Protein AF-Q5B7G7-F1 (afdb_monomer)

Foldseek 3Di:
DDDPPPDDDDPDDDPDDDDDQDQLLVCLLVLPQVSNVVPVVPDDQLNLQSSLLNNLLNVNVSNNVVSLPDPRHDQQDDDVQHGSLLSNLLVLAQVSNLVSLVSPHQQQRWRQDDPDPDDGGGDTSLLNNLVVLQDPPLPPPVSLVSSLSNNVSSVVSPHDQCDADPQQDGSLLVCQQRNLVCNLVSVVVPHDQCRATPQGDGSLLRHLCQPPCLPSVCSSVVSPHDQCRAGPNWRDGSLLSCLLAVSCQPVPSVVVPDPDQQDAIPQRDGSLLNNLNDLQSLRVNLNSLVVPDDQCRQTNQRDGSLLNHQYELVSLLSNCVSSVVSPHDQCRQTPQQDGSLLSCLDQDRPYDNLSNNVSSVVVPRDQQGATPQQDGSLLSQAFQLGHDLVVNVSSVVVPHDQCRATPQRDGSLLRLLLRVQRYPACSSLVSNLVCLVVVNAQCRQGPQGDGSLLSNLLADHLQQQFQWLFQRGGSVVVNCVSPNLVQQCRATPFQDGSLLSNLLYDLQVNLVSVVSPRDQQGATNQRDGSLLLNLLSLNLQNLLSVLVVCVVVVNLCLLCGQGPQQDGSLLSNLLQQRPSSNVSSVVSPRDLQGATNLRDGSLLSNLNNLVSVQLAVPDDLVVVRPSPQSCARSDPPDSHHHDHRQSDPDPPDVDDPQDDQDLSLLGDNLSVSVVSLVSPRDQDQDDPRDDGSLVSCLVSVPLSSLQSNVVCCVVVSDPDPDDDDPSSCVSNVVLVCLLVVLLCCCVPVLEDALSVVSVCVSVVCLPSSLVSCVVCLVSQDPRNLQNLLLNLLVCLQNQVQVSNLRSVVSDDDPQSQQWDAHSVGFIAHRSLLSNLLHQHARQSNNCSSCVVVNHDQQDWDAPRHDNPPDNPRQDPLSVVLDHDGGDGSLLSLLLVQGNNSLVNNLVSLVSPHDQCRAGPQGDGSLLNLQASDSSRGSCSLSSNVSSLVSPHDQARAGNLRDTSLLRNLLDLSSNVSNVVSPDAADQQDRSSLVSVLSSLPLSSNVVNVVSVHDQFDKDDAPVRPDSADLLGDPPPPAHPFIDHSLLVLFALSQQEPSRLVSSLVVNLSSVVSPNDQQDDGGQFAGSLLQSLLENTQCVNVLPDPPRDQCDAGNQRDGSLLSQLLYLAFNNGHQFYDRRRDPGDDDTDGGAHDAPGARSNLVVVVVPHDQCGATNQRQGVLLNNLQDADPDDPDDDDDDPVPRRSLVNSLVSLQVSCVVPVVQQQGATNVGDGSLNNNVVRVPPSSVVRRDDNPPPVPPDDD

InterPro domains:
  IPR002110 Ankyrin repeat [PF00023] (167-196)
  IPR002110 Ankyrin repeat [PF12796] (26-110)
  IPR002110 Ankyrin repeat [PF12796] (213-299)
  IPR002110 Ankyrin repeat [PF12796] (500-596)
  IPR002110 Ankyrin repeat [PF12796] (877-956)
  IPR002110 Ankyrin repeat [PR01415] (566-581)
  IPR002110 Ankyrin repeat [PR01415] (904-918)
  IPR002110 Ankyrin repeat [PS50088] (80-112)
  IPR002110 Ankyrin repeat [PS50088] (267-300)
  IPR002110 Ankyrin repeat [PS50088] (301-335)
  IPR002110 Ankyrin repeat [PS50088] (565-597)
  IPR002110 Ankyrin repeat [PS50088] (885-920)
  IPR002110 Ankyrin repeat [PS50088] (921-959)
  IPR002110 Ankyrin repeat [SM00248] (47-77)
  IPR002110 Ankyrin repeat [SM00248] (80-109)
  IPR002110 Ankyrin repeat [SM00248] (167-195)
  IPR002110 Ankyrin repeat [SM00248] (199-229)
  IPR002110 Ankyrin repeat [SM00248] (234-263)
  IPR002110 Ankyrin repeat [SM00248] (267-297)
  IPR002110 Ankyrin repeat [SM00248] (301-332)

Secondary structure (DSSP, 8-state):
------S--PPPPP-PPPP---HHHHHHHHT-HHHHHHHHTT--HHHHHHHHHHHHHHT-HHHHHHHHHSTT--TT-EETTEEHHHHHTTTT-HHHHHHHHHTT--TTPPB---SSTT--S-B-HHHHHHHGGGSS-TT-HHHHHHHHHHHHHHHHTT--TT---TTS--HHHHHHHH-HHHHHHHHHTT--TT---TT---GGGG---TTT-HHHHHHHHHTT--S-PPPTTT---HHHHHHHTT---SGGGTTTT-S----B-TT--BHHHHHTTSTT-HHHHHHHHHTT--TT---TTS--GGGG----HHHHHHHHHHHHHTT--TT---TT---HHHHH--SS-SS-HHHHHHHHHHTT--TT---TT---TTGGGEETTEE-HHHHHHHHHTT--TT---TT---HHHHHHTTGGG-SSTHHHHHHHHHHHTT--TT---TTS--HHHHHHT---HHHHSBPTTTSSBHHHHHHHTTGGGGTT---TTS--HHHHHHHH-HHHHHHHHHTT--TT---TT---HHHHHHHTT-HHHHHHHHHHHHHTT-GGGGG---TTS--HHHHHHHHT-HHHHHHHHHTT--TT-B-TT--BHHHHGGGHHHHHHHHHS--GGGGGGT-GGGBTTBTT-S----------S------TTS--SGGGG--SHHHHHHHHHTT----S--SSS--HHHHHHHTT-HHHHHHHHHHHHTTSS---S---HHHHHHHHHHHTHHHHHHHHHHHH----HHHHHHHHTTT-HHHHHHHHHHTGGG--HHHHHHHHHHHHHHHHHT-HHHHHHHHTT--STTGGG--B-TTSSBBPPHHHHHHT-SS--HHHHHIIIIIT---TT----TT-B-SS--TT--HHHHHTSPPTT--HHHHHTT--STTHHHHHHHHHHTT--TT---TT---HHHHHT--STT--TTHHHHHHHHHHTT--TTPPPTTS--HHHHGGG-HHHHHHHHHTT----SS--HHHHHHHHTT-HHHHHHHHHTT--TT-----TTSTT---TT----TT-TT----HHHHHHSGGG-BTTTHHHHHHHHHHHHHTT--TT-EEETTEEHHHHHHHTT---HHHHT-TT--TT---TT---HHHHHHT--SBSS--SEE--SS--TTPPPEEPPPPTTPPBHHHHHHHTT--TT---TT---HHHHHT-------TTS----GGG-HHHHHHHHHHHHHHHH-GGGGT---TTS--HHHHHHHTT-HHHHTTSPPTTSSTT----

Sequence (1262 aa):
MFSFLDMFGGPPLEPSNPEPKSALQVSCEFGDLDAVRAAASTADKDDLNAALCRACRKGHIAIILELLEIPGVDVNATFQGDTALFLATLNGEPDVIQLLLEKGADPAIKSRNNPVADCQPDSTPLFALMKQARKPDEDDTDHIERLKCCACLLLEAGCDINAANQQGWTVLHFCSRDSLRLAGFLVDQGADPNAQAHDGSTPMHLFWGLPKQPDTLNALIGHGARLDIVRPSDGMTPLHLYAKHNMLGDLSLLRPYVSDWGLTDSNGNTLLHAAVQSLRAKETTQELLNLGLDPNHRNNDGCTPLHLLDMPADCLRDVLDVLCAAGADLEAKDYKGRTPLARVMSPQPRYNYAEVLATYIAQGANLNTQDYNGNGVLHYTVRPYTFSFDHFQTLLSLGADPGLANYKGDTILHHLAANLATFSDGKAVLAILDLLNRGMSPTLRNHKGRTPLHLLCGQVSQHYFMPSTVSQSSAIDVLLDAGLELGINSVDNDGAAPIHFAATVSEALVANLISRGAVPTSTTKEGLNLLHIASIARQGNTVGLLLEHYTWTGQIALVNARCKIGRAPLHDACRSGRLETVAMLLQAGADVNAEDAKQKRVLDACAEFTAEEKLWELTEDSMNLFHTLQTGGVLRELETRPHQPSTSKTRKRRVGLNEVRSEHDTVSIGPIVRLLAAHGAKLDPERRFSNNIMSAAVWSESAEMAVELERLAEQGVWDLHHRKSIEFKYLTMKWKEVPALLDEELRSSGYILHYDLVKLILRGLHEEVAQALERNRDHVRDTDQKELSELLVLLARHGYHDLFARIGSLMSEQGWINGGERTLGGRLIPYLFAAAQRELPNLDVIKVIVEKFHADVNLLFTNGLQMEPEVHFSSKVDADRQFKPADTILHYLAQGGHWWHQGAIKYLLEHGADPNARNKQGKTPLCLAVTLGDLGGYGQLEIARILLEGGADPNIPAYCGWRPLSMAAHDTQLVKLLLEHGARPSPNHPMELFSALDFLNPAVLDAFLDTGIDVNATVLSNTQPHWHTHRLQKLSHRPNYVLHPLHYMAMDVWNDIHARSKAIVMIQHLLRRGADPFLICDRQSPIVHLVFSSGGIIQPFLDMETLDLERRDGLGRTLLLAAASCDTGTNSYAYSPALFQRTGKRINPAPYLEGDPTRAMTLYEKGADLTATDACGNNVLHLLVQHEDQPNTRGRAVNPSKNYWVIEHQRTIRLFLEKEPQLATQRNNTGYTPWDIANNKLHAWALDVLPASEAVETGSQS

Solvent-accessible surface area (backbone atoms only — not comparable to full-atom values): 69736 Å² total; per-residue (Å²): 141,88,84,91,81,89,84,76,89,69,79,87,78,74,82,77,78,77,75,86,78,49,74,42,40,51,23,34,61,74,64,41,58,68,56,30,61,66,39,60,81,75,54,52,61,67,56,49,34,43,19,44,30,39,14,28,41,69,63,39,57,75,51,43,54,58,51,66,70,42,92,75,51,52,62,67,42,61,46,86,40,30,29,23,61,40,34,23,27,70,64,59,50,48,70,56,50,50,52,41,47,77,70,66,37,63,51,74,63,53,20,58,46,66,100,58,99,84,64,82,56,39,47,40,28,68,48,46,38,61,57,62,57,68,58,89,69,90,76,55,60,68,59,54,52,40,52,51,52,40,45,51,57,40,44,77,66,64,29,66,65,67,54,52,32,87,61,32,46,29,50,52,38,51,21,28,58,66,30,55,81,53,34,37,55,43,43,76,73,66,33,63,47,66,51,54,22,74,65,34,46,30,24,52,60,43,48,77,44,58,86,83,43,63,66,43,51,50,42,40,42,75,71,64,34,63,62,78,58,54,14,82,79,60,26,43,26,29,54,35,54,30,21,35,69,54,40,48,44,72,53,79,84,48,56,89,79,54,90,71,79,82,52,54,26,69,56,40,40,35,37,62,43,28,15,44,60,26,83,70,23,47,58,37,46,49,50,47,44,74,74,65,55,68,54,65,50,59,22,76,61,33,38,31,36,69,51,51,60,78,62,48,42,74,52,40,46,56,41,49,52,52,42,46,75,71,64,32,62,62,74,49,49,24,75,65,30,36,26,32,70,54,52,63,57,50,99,71,67,93,46,66,59,70,53,38,51,49,51,44,47,74,74,66,42,72,64,78,48,53,26,75,61,30,45,38,50,67,44,56,37,57,51,86,64,44,71,46,57,70,58,46,52,49,40,50,75,73,64,43,65,66,80,57,48,20,77,62,35,46,25,45,59,35,53,50,30,61,39,50,60,49,44,94,57,58,54,62,59,51,50,50,51,53,43,38,75,73,66,49,67,47,62,49,55,23,74,61,36,41,29,31,50,35,40,37,27,30,50,77,37,74,67,41,66,36,51,26,69,56,68,64,40,23,45,51,52,54,48,32,74,66,44,35,54,80,32,42,76,47,50,24,73,58,36,47,28,23,57,46,32,11,32,37,68,37,45,58,54,33,52,52,40,45,78,72,69,35,67,77,85,49,48,30,71,60,40,43,39,50,54,31,25,6,24,52,36,66,29,41,41,32,40,52,52,48,52,51,51,23,53,76,71,71,48,47,71,60,50,58,42,55,23,76,65,32,43,30,28,59,29,36,14,36,21,53,18,40,50,67,44,40,52,53,42,48,76,67,66,31,63,55,70,44,51,25,72,80,67,45,36,29,74,56,27,43,34,45,24,67,66,49,52,54,34,63,67,76,66,58,79,75,58,68,74,72,76,67,53,59,54,23,26,65,47,87,86,52,79,42,46,56,69,84,81,80,84,73,83,63,81,80,65,89,74,70,101,68,68,88,85,50,83,73,60,69,52,42,49,35,68,41,55,51,53,41,45,76,69,66,34,83,81,74,70,87,52,100,85,47,78,33,64,67,54,39,17,47,77,43,66,32,38,56,51,44,40,42,56,50,49,42,35,76,71,64,77,46,88,79,84,87,69,80,48,72,65,48,49,52,46,32,49,73,54,69,52,44,35,58,52,46,44,48,47,57,67,70,68,71,65,61,60,40,62,62,53,50,53,40,40,65,70,69,33,50,63,47,54,50,52,30,51,63,74,43,52,93,71,64,46,77,74,30,53,28,28,50,50,51,44,42,34,51,29,29,32,69,48,39,34,71,57,38,58,54,57,57,69,70,63,82,66,88,68,49,66,66,34,45,60,44,84,88,64,59,43,41,52,32,34,67,55,35,22,66,70,33,83,55,72,34,59,64,30,50,45,47,44,42,73,76,64,61,40,71,64,72,46,61,39,61,84,80,52,53,69,72,81,68,72,89,81,60,50,73,59,57,62,70,60,49,86,49,55,39,28,35,56,55,39,56,41,29,25,21,79,42,63,53,32,52,60,45,50,52,52,40,44,79,69,70,34,65,43,67,51,56,25,76,61,32,39,29,24,53,38,41,19,35,30,85,54,95,58,52,25,87,48,25,65,60,43,39,47,52,39,45,79,60,65,30,66,49,68,63,45,22,73,78,66,52,28,31,60,29,43,15,27,78,39,62,66,50,38,49,55,40,46,77,69,69,34,68,82,51,93,80,53,57,56,40,58,55,33,10,58,74,49,62,31,62,71,37,42,50,57,51,44,72,74,67,53,64,66,72,62,63,75,55,43,94,84,52,94,62,81,63,49,100,83,42,76,83,75,86,84,56,90,82,43,45,57,40,64,68,46,63,54,22,32,31,88,38,17,25,91,61,35,30,71,52,35,46,53,48,49,47,51,42,47,76,69,66,36,67,61,71,48,67,30,42,93,58,36,26,38,52,48,52,30,44,28,38,42,21,58,52,68,66,58,74,72,40,91,83,60,69,51,78,52,61,34,63,60,40,31,30,42,46,52,23,14,26,56,29,94,40,33,66,78,29,33,34,28,55,72,65,64,46,75,68,85,90,67,85,72,46,73,35,72,54,45,83,91,43,52,39,42,30,54,57,38,43,78,74,68,42,74,73,85,53,46,31,72,58,41,40,36,53,58,43,36,58,48,63,70,75,85,77,81,73,86,72,91,64,91,70,69,77,93,72,51,42,55,60,57,38,52,50,51,47,52,51,54,49,42,76,75,44,59,65,62,58,75,44,53,24,76,87,67,47,28,30,46,55,51,19,58,76,69,66,40,65,75,53,56,79,73,46,70,58,88,81,68,68,84,75,81,80,83,135

pLDDT: mean 80.54, std 14.93, range [24.61, 96.94]

Radius of gyration: 42.25 Å; Cα contacts (8 Å, |Δi|>4): 2109; chains: 1; bounding box: 103×93×132 Å

Structure (mmCIF, N/CA/C/O backbone):
data_AF-Q5B7G7-F1
#
_entry.id   AF-Q5B7G7-F1
#
loop_
_atom_site.group_PDB
_atom_site.id
_atom_site.type_symbol
_atom_site.label_atom_id
_atom_site.label_alt_id
_atom_site.label_comp_id
_atom_site.label_asym_id
_atom_site.label_entity_id
_atom_site.label_seq_id
_atom_site.pdbx_PDB_ins_code
_atom_site.Cartn_x
_atom_site.Cartn_y
_atom_site.Cartn_z
_atom_site.occupancy
_atom_site.B_iso_or_equiv
_atom_site.auth_seq_id
_atom_site.auth_comp_id
_atom_site.auth_asym_id
_atom_site.auth_atom_id
_atom_site.pdbx_PDB_model_num
ATOM 1 N N . MET A 1 1 ? 28.855 13.378 -20.374 1.00 24.61 1 MET A N 1
ATOM 2 C CA . MET A 1 1 ? 27.994 13.272 -19.178 1.00 24.61 1 MET A CA 1
ATOM 3 C C . MET A 1 1 ? 28.578 14.208 -18.129 1.00 24.61 1 MET A C 1
ATOM 5 O O . MET A 1 1 ? 29.405 13.802 -17.330 1.00 24.61 1 MET A O 1
ATOM 9 N N . PHE A 1 2 ? 28.244 15.493 -18.236 1.00 26.84 2 PHE A N 1
ATOM 10 C CA . PHE A 1 2 ? 28.626 16.536 -17.287 1.00 26.84 2 PHE A CA 1
ATOM 11 C C . PHE A 1 2 ? 27.338 16.987 -16.601 1.00 26.84 2 PHE A C 1
ATOM 13 O O . PHE A 1 2 ? 26.537 17.662 -17.235 1.00 26.84 2 PHE A O 1
ATOM 20 N N . SER A 1 3 ? 27.116 16.558 -15.358 1.00 26.12 3 SER A N 1
ATOM 21 C CA . SER A 1 3 ? 26.231 17.230 -14.393 1.00 26.12 3 SER A CA 1
ATOM 22 C C . SER A 1 3 ? 26.342 16.537 -13.029 1.00 26.12 3 SER A C 1
ATOM 24 O O . SER A 1 3 ? 25.648 15.564 -12.746 1.00 26.12 3 SER A O 1
ATOM 26 N N . PHE A 1 4 ? 27.225 17.045 -12.177 1.00 24.75 4 PHE A N 1
ATOM 27 C CA . PHE A 1 4 ? 27.173 16.847 -10.728 1.00 24.75 4 PHE A CA 1
ATOM 28 C C . PHE A 1 4 ? 27.438 18.216 -10.099 1.00 24.75 4 PHE A C 1
ATOM 30 O O . PHE A 1 4 ? 28.512 18.467 -9.571 1.00 24.75 4 PHE A O 1
ATOM 37 N N . LEU A 1 5 ? 26.494 19.145 -10.271 1.00 28.42 5 LEU A N 1
ATOM 38 C CA . LEU A 1 5 ? 26.588 20.494 -9.699 1.00 28.42 5 LEU A CA 1
ATOM 39 C C . LEU A 1 5 ? 25.255 21.058 -9.172 1.00 28.42 5 LEU A C 1
ATOM 41 O O . LEU A 1 5 ? 25.221 22.211 -8.775 1.00 28.42 5 LEU A O 1
ATOM 45 N N . ASP A 1 6 ? 24.194 20.251 -9.051 1.00 29.05 6 ASP A N 1
ATOM 46 C CA . ASP A 1 6 ? 22.888 20.720 -8.547 1.00 29.05 6 ASP A CA 1
ATOM 47 C C . ASP A 1 6 ? 22.465 20.019 -7.245 1.00 29.05 6 ASP A C 1
ATOM 49 O O . ASP A 1 6 ? 21.445 19.333 -7.195 1.00 29.05 6 ASP A O 1
ATOM 53 N N . MET A 1 7 ? 23.242 20.158 -6.162 1.00 26.56 7 MET A N 1
ATOM 54 C CA . MET A 1 7 ? 22.792 19.674 -4.842 1.00 26.56 7 MET A CA 1
ATOM 55 C C . MET A 1 7 ? 23.192 20.513 -3.621 1.00 26.56 7 MET A C 1
ATOM 57 O O . MET A 1 7 ? 23.133 20.013 -2.503 1.00 26.56 7 MET A O 1
ATOM 61 N N . PHE A 1 8 ? 23.494 21.803 -3.787 1.00 28.55 8 PHE A N 1
ATOM 62 C CA . PHE A 1 8 ? 23.545 22.738 -2.655 1.00 28.55 8 PHE A CA 1
ATOM 63 C C . PHE A 1 8 ? 22.904 24.075 -3.035 1.00 28.55 8 PHE A C 1
ATOM 65 O O . PHE A 1 8 ? 23.571 25.025 -3.429 1.00 28.55 8 PHE A O 1
ATOM 72 N N . GLY A 1 9 ? 21.575 24.140 -2.923 1.00 26.23 9 GLY A N 1
ATOM 73 C CA . GLY A 1 9 ? 20.836 25.398 -2.983 1.00 26.23 9 GLY A CA 1
ATOM 74 C C . GLY A 1 9 ? 21.080 26.216 -1.716 1.00 26.23 9 GLY A C 1
ATOM 75 O O . GLY A 1 9 ? 20.405 26.009 -0.709 1.00 26.23 9 GLY A O 1
ATOM 76 N N . GLY A 1 10 ? 22.053 27.125 -1.761 1.00 30.56 10 GLY A N 1
ATOM 77 C CA . GLY A 1 10 ? 22.126 28.253 -0.833 1.00 30.56 10 GLY A CA 1
ATOM 78 C C . GLY A 1 10 ? 21.063 29.310 -1.176 1.00 30.56 10 GLY A C 1
ATOM 79 O O . GLY A 1 10 ? 20.599 29.355 -2.318 1.00 30.56 10 GLY A O 1
ATOM 80 N N . PRO A 1 11 ? 20.634 30.148 -0.214 1.00 27.12 11 PRO A N 1
ATOM 81 C CA . PRO A 1 11 ? 19.691 31.230 -0.490 1.00 27.12 11 PRO A CA 1
ATOM 82 C C . PRO A 1 11 ? 20.300 32.243 -1.481 1.00 27.12 11 PRO A C 1
ATOM 84 O O . PRO A 1 11 ? 21.525 32.389 -1.516 1.00 27.12 11 PRO A O 1
ATOM 87 N N . PRO A 1 12 ? 19.483 32.957 -2.280 1.00 27.72 12 PRO A N 1
ATOM 88 C CA . PRO A 1 12 ? 19.988 33.990 -3.177 1.00 27.72 12 PRO A CA 1
ATOM 89 C C . PRO A 1 12 ? 20.652 35.097 -2.351 1.00 27.72 12 PRO A C 1
ATOM 91 O O . PRO A 1 12 ? 20.011 35.717 -1.504 1.00 27.72 12 PRO A O 1
ATOM 94 N N . LEU A 1 13 ? 21.946 35.318 -2.583 1.00 33.22 13 LEU A N 1
ATOM 95 C CA . LEU A 1 13 ? 22.684 36.447 -2.026 1.00 33.22 13 LEU A CA 1
ATOM 96 C C . LEU A 1 13 ? 22.129 37.738 -2.638 1.00 33.22 13 LEU A C 1
ATOM 98 O O . LEU A 1 13 ? 22.116 37.899 -3.860 1.00 33.22 13 LEU A O 1
ATOM 102 N N . GLU A 1 14 ? 21.663 38.650 -1.788 1.00 27.28 14 GLU A N 1
ATOM 103 C CA . GLU A 1 14 ? 21.360 40.023 -2.186 1.00 27.28 14 GLU A CA 1
ATOM 104 C C . GLU A 1 14 ? 22.623 40.674 -2.784 1.00 27.28 14 GLU A C 1
ATOM 106 O O . GLU A 1 14 ? 23.724 40.459 -2.263 1.00 27.28 14 GLU A O 1
ATOM 111 N N . PRO A 1 15 ? 22.516 41.471 -3.863 1.00 30.61 15 PRO A N 1
ATOM 112 C CA . PRO A 1 15 ? 23.656 42.220 -4.365 1.00 30.61 15 PRO A CA 1
ATOM 113 C C . PRO A 1 15 ? 24.076 43.232 -3.296 1.00 30.61 15 PRO A C 1
ATOM 115 O O . PRO A 1 15 ? 23.356 44.188 -3.014 1.00 30.61 15 PRO A O 1
ATOM 118 N N . SER A 1 16 ? 25.249 43.030 -2.695 1.00 33.31 16 SER A N 1
ATOM 119 C CA . SER A 1 16 ? 25.891 44.041 -1.859 1.00 33.31 16 SER A CA 1
ATOM 120 C C . SER A 1 16 ? 25.997 45.339 -2.664 1.00 33.31 16 SER A C 1
ATOM 122 O O . SER A 1 16 ? 26.640 45.358 -3.717 1.00 33.31 16 SER A O 1
ATOM 124 N N . ASN A 1 17 ? 25.342 46.403 -2.190 1.00 32.34 17 ASN A N 1
ATOM 125 C CA . ASN A 1 17 ? 25.408 47.744 -2.773 1.00 32.34 17 ASN A CA 1
ATOM 126 C C . ASN A 1 17 ? 26.874 48.119 -3.073 1.00 32.34 17 ASN A C 1
ATOM 128 O O . ASN A 1 17 ? 27.682 48.107 -2.142 1.00 32.34 17 ASN A O 1
ATOM 132 N N . PRO A 1 18 ? 27.251 48.461 -4.319 1.00 44.19 18 PRO A N 1
ATOM 133 C CA . PRO A 1 18 ? 28.582 48.986 -4.574 1.00 44.19 18 PRO A CA 1
ATOM 134 C C . PRO A 1 18 ? 28.688 50.372 -3.930 1.00 44.19 18 PRO A C 1
ATOM 136 O O . PRO A 1 18 ? 27.844 51.238 -4.169 1.00 44.19 18 PRO A O 1
ATOM 139 N N . GLU A 1 19 ? 29.715 50.584 -3.109 1.00 52.22 19 GLU A N 1
ATOM 140 C CA . GLU A 1 19 ? 30.050 51.914 -2.595 1.00 52.22 19 GLU A CA 1
ATOM 141 C C . GLU A 1 19 ? 30.184 52.932 -3.749 1.00 52.22 19 GLU A C 1
ATOM 143 O O . GLU A 1 19 ? 30.628 52.570 -4.849 1.00 52.22 19 GLU A O 1
ATOM 148 N N . PRO A 1 20 ? 29.807 54.207 -3.536 1.00 56.81 20 PRO A N 1
ATOM 149 C CA . PRO A 1 20 ? 29.928 55.243 -4.556 1.00 56.81 20 PRO A CA 1
ATOM 150 C C . PRO A 1 20 ? 31.400 55.434 -4.952 1.00 56.81 20 PRO A C 1
ATOM 152 O O . PRO A 1 20 ? 32.226 55.844 -4.141 1.00 56.81 20 PRO A O 1
ATOM 155 N N . LYS A 1 21 ? 31.729 55.129 -6.215 1.00 68.31 21 LYS A N 1
ATOM 156 C CA . LYS A 1 21 ? 33.082 55.299 -6.767 1.00 68.31 21 LYS A CA 1
ATOM 157 C C . LYS A 1 21 ? 33.456 56.785 -6.806 1.00 68.31 21 LYS A C 1
ATOM 159 O O . LYS A 1 21 ? 32.678 57.596 -7.312 1.00 68.31 21 LYS A O 1
ATOM 164 N N . SER A 1 22 ? 34.655 57.132 -6.344 1.00 79.31 22 SER A N 1
ATOM 165 C CA . SER A 1 22 ? 35.175 58.497 -6.468 1.00 79.31 22 SER A CA 1
ATOM 166 C C . SER A 1 22 ? 35.546 58.829 -7.921 1.00 79.31 22 SER A C 1
ATOM 168 O O . SER A 1 22 ? 35.818 57.943 -8.737 1.00 79.31 22 SER A O 1
ATOM 170 N N . ALA A 1 23 ? 35.586 60.122 -8.258 1.00 76.50 23 ALA A N 1
ATOM 171 C CA . ALA A 1 23 ? 35.996 60.580 -9.588 1.00 76.50 23 ALA A CA 1
ATOM 172 C C . ALA A 1 23 ? 37.433 60.144 -9.940 1.00 76.50 23 ALA A C 1
ATOM 174 O O . ALA A 1 23 ? 37.717 59.832 -11.098 1.00 76.50 23 ALA A O 1
ATOM 175 N N . LEU A 1 24 ? 38.316 60.049 -8.938 1.00 82.44 24 LEU A N 1
ATOM 176 C CA . LEU A 1 24 ? 39.680 59.546 -9.089 1.00 82.44 24 LEU A CA 1
ATOM 177 C C . LEU A 1 24 ? 39.688 58.053 -9.450 1.00 82.44 24 LEU A C 1
ATOM 179 O O . LEU A 1 24 ? 40.315 57.661 -10.432 1.00 82.44 24 LEU A O 1
ATOM 183 N N . GLN A 1 25 ? 38.933 57.226 -8.720 1.00 78.75 25 GLN A N 1
ATOM 184 C CA . GLN A 1 25 ? 38.830 55.786 -8.986 1.00 78.75 25 GLN A CA 1
ATOM 185 C C . GLN A 1 25 ? 38.279 55.481 -10.385 1.00 78.75 25 GLN A C 1
ATOM 187 O O . GLN A 1 25 ? 38.740 54.542 -11.034 1.00 78.75 25 GLN A O 1
ATOM 192 N N . VAL A 1 26 ? 37.302 56.265 -10.852 1.00 78.94 26 VAL A N 1
ATOM 193 C CA . VAL A 1 26 ? 36.725 56.134 -12.199 1.00 78.94 26 VAL A CA 1
ATOM 194 C C . VAL A 1 26 ? 37.745 56.529 -13.269 1.00 78.94 26 VAL A C 1
ATOM 196 O O . VAL A 1 26 ? 37.923 55.795 -14.239 1.00 78.94 26 VAL A O 1
ATOM 199 N N . SER A 1 27 ? 38.468 57.633 -13.071 1.00 82.12 27 SER A N 1
ATOM 200 C CA . SER A 1 27 ? 39.502 58.100 -14.009 1.00 82.12 27 SER A CA 1
ATOM 201 C C . SER A 1 27 ? 40.647 57.086 -14.150 1.00 82.12 27 SER A C 1
ATOM 203 O O . SER A 1 27 ? 41.068 56.776 -15.265 1.00 82.12 27 SER A O 1
ATOM 205 N N . CYS A 1 28 ? 41.071 56.473 -13.037 1.00 82.12 28 CYS A N 1
ATOM 206 C CA . CYS A 1 28 ? 42.045 55.379 -13.032 1.00 82.12 28 CYS A CA 1
ATOM 207 C C . CYS A 1 28 ? 41.537 54.101 -13.717 1.00 82.12 28 CYS A C 1
ATOM 209 O O . CYS A 1 28 ? 42.337 53.354 -14.268 1.00 82.12 28 CYS A O 1
ATOM 211 N N . GLU A 1 29 ? 40.231 53.818 -13.690 1.00 79.31 29 GLU A N 1
ATOM 212 C CA . GLU A 1 29 ? 39.653 52.643 -14.357 1.00 79.31 29 GLU A CA 1
ATOM 213 C C . GLU A 1 29 ? 39.637 52.807 -15.890 1.00 79.31 29 GLU A C 1
ATOM 215 O O . GLU A 1 29 ? 39.914 51.849 -16.618 1.00 79.31 29 GLU A O 1
ATOM 220 N N . PHE A 1 30 ? 39.355 54.021 -16.377 1.00 80.62 30 PHE A N 1
ATOM 221 C CA . PHE A 1 30 ? 39.259 54.340 -17.807 1.00 80.62 30 PHE A CA 1
ATOM 222 C C . PHE A 1 30 ? 40.580 54.769 -18.464 1.00 80.62 30 PHE A C 1
ATOM 224 O O . PHE A 1 30 ? 40.636 54.829 -19.690 1.00 80.62 30 PHE A O 1
ATOM 231 N N . GLY A 1 31 ? 41.643 55.006 -17.690 1.00 81.19 31 GLY A N 1
ATOM 232 C CA . GLY A 1 31 ? 42.968 55.318 -18.235 1.00 81.19 31 GLY A CA 1
ATOM 233 C C . GLY A 1 31 ? 43.211 56.805 -18.533 1.00 81.19 31 GLY A C 1
ATOM 234 O O . GLY A 1 31 ? 44.083 57.119 -19.339 1.00 81.19 31 GLY A O 1
ATOM 235 N N . ASP A 1 32 ? 42.465 57.723 -17.906 1.00 85.38 32 ASP A N 1
ATOM 236 C CA . ASP A 1 32 ? 42.600 59.172 -18.129 1.00 85.38 32 ASP A CA 1
ATOM 237 C C . ASP A 1 32 ? 43.657 59.795 -17.195 1.00 85.38 32 ASP A C 1
ATOM 239 O O . ASP A 1 32 ? 43.383 60.128 -16.040 1.00 85.38 32 ASP A O 1
ATOM 243 N N . LEU A 1 33 ? 44.885 59.941 -17.702 1.00 82.31 33 LEU A N 1
ATOM 244 C CA . LEU A 1 33 ? 46.038 60.444 -16.946 1.00 82.31 33 LEU A CA 1
ATOM 245 C C . LEU A 1 33 ? 45.858 61.892 -16.456 1.00 82.31 33 LEU A C 1
ATOM 247 O O . LEU A 1 33 ? 46.266 62.224 -15.340 1.00 82.31 33 LEU A O 1
ATOM 251 N N . ASP A 1 34 ? 45.245 62.751 -17.271 1.00 79.88 34 ASP A N 1
ATOM 252 C CA . ASP A 1 34 ? 45.102 64.175 -16.962 1.00 79.88 34 ASP A CA 1
ATOM 253 C C . ASP A 1 34 ? 44.036 64.396 -15.880 1.00 79.88 34 ASP A C 1
ATOM 255 O O . ASP A 1 34 ? 44.237 65.189 -14.953 1.00 79.88 34 ASP A O 1
ATOM 259 N N . ALA A 1 35 ? 42.940 63.631 -15.930 1.00 78.88 35 ALA A N 1
ATOM 260 C CA . ALA A 1 35 ? 41.923 63.628 -14.882 1.00 78.88 35 ALA A CA 1
ATOM 261 C C . ALA A 1 35 ? 42.453 63.064 -13.550 1.00 78.88 35 ALA A C 1
ATOM 263 O O . ALA A 1 35 ? 42.131 63.598 -12.483 1.00 78.88 35 ALA A O 1
ATOM 264 N N . VAL A 1 36 ? 43.313 62.037 -13.593 1.00 81.31 36 VAL A N 1
ATOM 265 C CA . VAL A 1 36 ? 43.975 61.493 -12.396 1.00 81.31 36 VAL A CA 1
ATOM 266 C C . VAL A 1 36 ? 44.892 62.530 -11.753 1.00 81.31 36 VAL A C 1
ATOM 268 O O . VAL A 1 36 ? 44.787 62.748 -10.549 1.00 81.31 36 VAL A O 1
ATOM 271 N N . ARG A 1 37 ? 45.731 63.235 -12.523 1.00 80.25 37 ARG A N 1
ATOM 272 C CA . ARG A 1 37 ? 46.611 64.292 -11.987 1.00 80.25 37 ARG A CA 1
ATOM 273 C C . ARG A 1 37 ? 45.831 65.429 -11.326 1.00 80.25 37 ARG A C 1
ATOM 275 O O . ARG A 1 37 ? 46.231 65.918 -10.269 1.00 80.25 37 ARG A O 1
ATOM 282 N N . ALA A 1 38 ? 44.703 65.828 -11.916 1.00 78.19 38 ALA A N 1
ATOM 283 C CA . ALA A 1 38 ? 43.845 66.865 -11.350 1.00 78.19 38 ALA A CA 1
ATOM 284 C C . ALA A 1 38 ? 43.201 66.423 -10.021 1.00 78.19 38 ALA A C 1
ATOM 286 O O . ALA A 1 38 ? 43.189 67.190 -9.058 1.00 78.19 38 ALA A O 1
ATOM 287 N N . ALA A 1 39 ? 42.707 65.183 -9.943 1.00 77.62 39 ALA A N 1
ATOM 288 C CA . ALA A 1 39 ? 41.976 64.675 -8.782 1.00 77.62 39 ALA A CA 1
ATOM 289 C C . ALA A 1 39 ? 42.886 64.167 -7.643 1.00 77.62 39 ALA A C 1
ATOM 291 O O . ALA A 1 39 ? 42.552 64.342 -6.468 1.00 77.62 39 ALA A O 1
ATOM 292 N N . ALA A 1 40 ? 44.054 63.599 -7.963 1.00 75.50 40 ALA A N 1
ATOM 293 C CA . ALA A 1 40 ? 44.958 62.971 -6.996 1.00 75.50 40 ALA A CA 1
ATOM 294 C C . ALA A 1 40 ? 45.566 63.960 -5.987 1.00 75.50 40 ALA A C 1
ATOM 296 O O . ALA A 1 40 ? 45.873 63.578 -4.863 1.00 75.50 40 ALA A O 1
ATOM 297 N N . SER A 1 41 ? 45.668 65.247 -6.340 1.00 71.94 41 SER A N 1
ATOM 298 C CA . SER A 1 41 ? 46.156 66.293 -5.427 1.00 71.94 41 SER A CA 1
ATOM 299 C C . SER A 1 41 ? 45.197 66.624 -4.270 1.00 71.94 41 SER A C 1
ATOM 301 O O . SER A 1 41 ? 45.608 67.258 -3.299 1.00 71.94 41 SER A O 1
ATOM 303 N N . THR A 1 42 ? 43.931 66.196 -4.359 1.00 74.94 42 THR A N 1
ATOM 304 C CA . THR A 1 42 ? 42.865 66.495 -3.379 1.00 74.94 42 THR A CA 1
ATOM 305 C C . THR A 1 42 ? 42.285 65.259 -2.685 1.00 74.94 42 THR A C 1
ATOM 307 O O . THR A 1 42 ? 41.435 65.402 -1.806 1.00 74.94 42 THR A O 1
ATOM 310 N N . ALA A 1 43 ? 42.723 64.061 -3.077 1.00 79.31 43 ALA A N 1
ATOM 311 C CA . ALA A 1 43 ? 42.201 62.792 -2.583 1.00 79.31 43 ALA A CA 1
ATOM 312 C C . ALA A 1 43 ? 42.824 62.390 -1.237 1.00 79.31 43 ALA A C 1
ATOM 314 O O . ALA A 1 43 ? 43.959 62.757 -0.920 1.00 79.31 43 ALA A O 1
ATOM 315 N N . ASP A 1 44 ? 42.077 61.628 -0.439 1.00 81.31 44 ASP A N 1
ATOM 316 C CA . ASP A 1 44 ? 42.604 61.039 0.789 1.00 81.31 44 ASP A CA 1
ATOM 317 C C . ASP A 1 44 ? 43.454 59.787 0.496 1.00 81.31 44 ASP A C 1
ATOM 319 O O . ASP A 1 44 ? 43.522 59.281 -0.627 1.00 81.31 44 ASP A O 1
ATOM 323 N N . LYS A 1 45 ? 44.169 59.304 1.518 1.00 79.38 45 LYS A N 1
ATOM 324 C CA . LYS A 1 45 ? 45.093 58.169 1.374 1.00 79.38 45 LYS A CA 1
ATOM 325 C C . LYS A 1 45 ? 44.379 56.870 0.994 1.00 79.38 45 LYS A C 1
ATOM 327 O O . LYS A 1 45 ? 44.934 56.080 0.234 1.00 79.38 45 LYS A O 1
ATOM 332 N N . ASP A 1 46 ? 43.172 56.654 1.509 1.00 78.12 46 ASP A N 1
ATOM 333 C CA . ASP A 1 46 ? 42.407 55.434 1.254 1.00 78.12 46 ASP A CA 1
ATOM 334 C C . ASP A 1 46 ? 41.882 55.413 -0.191 1.00 78.12 46 ASP A C 1
ATOM 336 O O . ASP A 1 46 ? 41.962 54.382 -0.862 1.00 78.12 46 ASP A O 1
ATOM 340 N N . ASP A 1 47 ? 41.450 56.563 -0.718 1.00 82.38 47 ASP A N 1
ATOM 341 C CA . ASP A 1 47 ? 41.007 56.728 -2.101 1.00 82.38 47 ASP A CA 1
ATOM 342 C C . ASP A 1 47 ? 42.174 56.639 -3.099 1.00 82.38 47 ASP A C 1
ATOM 344 O O . ASP A 1 47 ? 42.035 56.019 -4.155 1.00 82.38 47 ASP A O 1
ATOM 348 N N . LEU A 1 48 ? 43.359 57.156 -2.747 1.00 82.94 48 LEU A N 1
ATOM 349 C CA . LEU A 1 48 ? 44.590 56.991 -3.534 1.00 82.94 48 LEU A CA 1
ATOM 350 C C . LEU A 1 48 ? 45.039 55.520 -3.611 1.00 82.94 48 LEU A C 1
ATOM 352 O O . LEU A 1 48 ? 45.337 55.024 -4.700 1.00 82.94 48 LEU A O 1
ATOM 356 N N . ASN A 1 49 ? 45.025 54.793 -2.489 1.00 84.38 49 ASN A N 1
ATOM 357 C CA . ASN A 1 49 ? 45.345 53.361 -2.456 1.00 84.38 49 ASN A CA 1
ATOM 358 C C . ASN A 1 49 ? 44.309 52.527 -3.242 1.00 84.38 49 ASN A C 1
ATOM 360 O O . ASN A 1 49 ? 44.664 51.608 -3.988 1.00 84.38 49 ASN A O 1
ATOM 364 N N . ALA A 1 50 ? 43.024 52.881 -3.146 1.00 82.19 50 ALA A N 1
ATOM 365 C CA . ALA A 1 50 ? 41.941 52.272 -3.918 1.00 82.19 50 ALA A CA 1
ATOM 366 C C . ALA A 1 50 ? 42.043 52.553 -5.430 1.00 82.19 50 ALA A C 1
ATOM 368 O O . ALA A 1 50 ? 41.691 51.698 -6.253 1.00 82.19 50 ALA A O 1
ATOM 369 N N . ALA A 1 51 ? 42.508 53.747 -5.803 1.00 83.56 51 ALA A N 1
ATOM 370 C CA . ALA A 1 51 ? 42.756 54.152 -7.180 1.00 83.56 51 ALA A CA 1
ATOM 371 C C . ALA A 1 51 ? 43.973 53.424 -7.777 1.00 83.56 51 ALA A C 1
ATOM 373 O O . ALA A 1 51 ? 43.880 52.930 -8.903 1.00 83.56 51 ALA A O 1
ATOM 374 N N . LEU A 1 52 ? 45.058 53.261 -7.006 1.00 85.38 52 LEU A N 1
ATOM 375 C CA . LEU A 1 52 ? 46.229 52.462 -7.387 1.00 85.38 52 LEU A CA 1
ATOM 376 C C . LEU A 1 52 ? 45.838 51.005 -7.668 1.00 85.38 52 LEU A C 1
ATOM 378 O O . LEU A 1 52 ? 46.152 50.474 -8.733 1.00 85.38 52 LEU A O 1
ATOM 382 N N . CYS A 1 53 ? 45.092 50.374 -6.757 1.00 84.00 53 CYS A N 1
ATOM 383 C CA . CYS A 1 53 ? 44.612 48.999 -6.916 1.00 84.00 53 CYS A CA 1
ATOM 384 C C . CYS A 1 53 ? 43.781 48.811 -8.200 1.00 84.00 53 CYS A C 1
ATOM 386 O O . CYS A 1 53 ? 43.933 47.817 -8.916 1.00 84.00 53 CYS A O 1
ATOM 388 N N . ARG A 1 54 ? 42.927 49.785 -8.547 1.00 83.81 54 ARG A N 1
ATOM 389 C CA . ARG A 1 54 ? 42.127 49.756 -9.784 1.00 83.81 54 ARG A CA 1
ATOM 390 C C . ARG A 1 54 ? 42.958 49.981 -11.046 1.00 83.81 54 ARG A C 1
ATOM 392 O O . ARG A 1 54 ? 42.726 49.278 -12.030 1.00 83.81 54 ARG A O 1
ATOM 399 N N . ALA A 1 55 ? 43.922 50.901 -11.016 1.00 85.50 55 ALA A N 1
ATOM 400 C CA . ALA A 1 55 ? 44.851 51.117 -12.124 1.00 85.50 55 ALA A CA 1
ATOM 401 C C . ALA A 1 55 ? 45.691 49.856 -12.397 1.00 85.50 55 ALA A C 1
ATOM 403 O O . ALA A 1 55 ? 45.816 49.437 -13.549 1.00 85.50 55 ALA A O 1
ATOM 404 N N . CYS A 1 56 ? 46.165 49.188 -11.337 1.00 85.94 56 CYS A N 1
ATOM 405 C CA . CYS A 1 56 ? 46.889 47.915 -11.415 1.00 85.94 56 CYS A CA 1
ATOM 406 C C . CYS A 1 56 ? 46.029 46.795 -12.017 1.00 85.94 56 CYS A C 1
ATOM 408 O O . CYS A 1 56 ? 46.488 46.083 -12.905 1.00 85.94 56 CYS A O 1
ATOM 410 N N . ARG A 1 57 ? 44.750 46.692 -11.626 1.00 83.19 57 ARG A N 1
ATOM 411 C CA . ARG A 1 57 ? 43.800 45.723 -12.207 1.00 83.19 57 ARG A CA 1
ATOM 412 C C . ARG A 1 57 ? 43.595 45.897 -13.719 1.00 83.19 57 ARG A C 1
ATOM 414 O O . ARG A 1 57 ? 43.263 44.929 -14.398 1.00 83.19 57 ARG A O 1
ATOM 421 N N . LYS A 1 58 ? 43.712 47.124 -14.234 1.00 82.62 58 LYS A N 1
ATOM 422 C CA . LYS A 1 58 ? 43.507 47.460 -15.655 1.00 82.62 58 LYS A CA 1
ATOM 423 C C . LYS A 1 58 ? 44.803 47.542 -16.468 1.00 82.62 58 LYS A C 1
ATOM 425 O O . LYS A 1 58 ? 44.723 47.581 -17.689 1.00 82.62 58 LYS A O 1
ATOM 430 N N . GLY A 1 59 ? 45.966 47.543 -15.812 1.00 82.69 59 GLY A N 1
ATOM 431 C CA . GLY A 1 59 ? 47.280 47.558 -16.461 1.00 82.69 59 GLY A CA 1
ATOM 432 C C . GLY A 1 59 ? 47.753 48.929 -16.961 1.00 82.69 59 GLY A C 1
ATOM 433 O O . GLY A 1 59 ? 48.601 48.992 -17.845 1.00 82.69 59 GLY A O 1
ATOM 434 N N . HIS A 1 60 ? 47.235 50.039 -16.425 1.00 87.50 60 HIS A N 1
ATOM 435 C CA . HIS A 1 60 ? 47.581 51.390 -16.899 1.00 87.50 60 HIS A CA 1
ATOM 436 C C . HIS A 1 60 ? 48.913 51.894 -16.314 1.00 87.50 60 HIS A C 1
ATOM 438 O O . HIS A 1 60 ? 48.921 52.675 -15.363 1.00 87.50 60 HIS A O 1
ATOM 444 N N . ILE A 1 61 ? 50.044 51.473 -16.892 1.00 84.50 61 ILE A N 1
ATOM 445 C CA . ILE A 1 61 ? 51.412 51.744 -16.387 1.00 84.50 61 ILE A CA 1
ATOM 446 C C . ILE A 1 61 ? 51.666 53.233 -16.086 1.00 84.50 61 ILE A C 1
ATOM 448 O O . ILE A 1 61 ? 52.173 53.565 -15.016 1.00 84.50 61 ILE A O 1
ATOM 452 N N . ALA A 1 62 ? 51.283 54.140 -16.994 1.00 83.12 62 ALA A N 1
ATOM 453 C CA . ALA A 1 62 ? 51.529 55.578 -16.836 1.00 83.12 62 ALA A CA 1
ATOM 454 C C . ALA A 1 62 ? 50.815 56.183 -15.611 1.00 83.12 62 ALA A C 1
ATOM 456 O O . ALA A 1 62 ? 51.360 57.057 -14.946 1.00 83.12 62 ALA A O 1
ATOM 457 N N . ILE A 1 63 ? 49.618 55.687 -15.286 1.00 83.50 63 ILE A N 1
ATOM 458 C CA . ILE A 1 63 ? 48.848 56.119 -14.112 1.00 83.50 63 ILE A CA 1
ATOM 459 C C . ILE A 1 63 ? 49.439 55.525 -12.830 1.00 83.50 63 ILE A C 1
ATOM 461 O O . ILE A 1 63 ? 49.507 56.203 -11.811 1.00 83.50 63 ILE A O 1
ATOM 465 N N . ILE A 1 64 ? 49.891 54.268 -12.881 1.00 85.94 64 ILE A N 1
ATOM 466 C CA . ILE A 1 64 ? 50.518 53.581 -11.743 1.00 85.94 64 ILE A CA 1
ATOM 467 C C . ILE A 1 64 ? 51.805 54.305 -11.322 1.00 85.94 64 ILE A C 1
ATOM 469 O O . ILE A 1 64 ? 52.005 54.528 -10.131 1.00 85.94 64 ILE A O 1
ATOM 473 N N . LEU A 1 65 ? 52.637 54.721 -12.284 1.00 84.12 65 LEU A N 1
ATOM 474 C CA . LEU A 1 65 ? 53.855 55.497 -12.022 1.00 84.12 65 LEU A CA 1
ATOM 475 C C . LEU A 1 65 ? 53.557 56.805 -11.283 1.00 84.12 65 LEU A C 1
ATOM 477 O O . LEU A 1 65 ? 54.144 57.057 -10.236 1.00 84.12 65 LEU A O 1
ATOM 481 N N . GLU A 1 66 ? 52.606 57.592 -11.787 1.00 82.56 66 GLU A N 1
ATOM 482 C CA . GLU A 1 66 ? 52.233 58.874 -11.178 1.00 82.56 66 GLU A CA 1
ATOM 483 C C . GLU A 1 66 ? 51.645 58.699 -9.773 1.00 82.56 66 GLU A C 1
ATOM 485 O O . GLU A 1 66 ? 51.983 59.454 -8.868 1.00 82.56 66 GLU A O 1
ATOM 490 N N . LEU A 1 67 ? 50.797 57.686 -9.555 1.00 83.12 67 LEU A N 1
ATOM 491 C CA . LEU A 1 67 ? 50.212 57.423 -8.236 1.00 83.12 67 LEU A CA 1
ATOM 492 C C . LEU A 1 67 ? 51.264 56.983 -7.208 1.00 83.12 67 LEU A C 1
ATOM 494 O O . LEU A 1 67 ? 51.171 57.375 -6.049 1.00 83.12 67 LEU A O 1
ATOM 498 N N . LEU A 1 68 ? 52.274 56.207 -7.613 1.00 83.12 68 LEU A N 1
ATOM 499 C CA . LEU A 1 68 ? 53.355 55.758 -6.725 1.00 83.12 68 LEU A CA 1
ATOM 500 C C . LEU A 1 68 ? 54.372 56.866 -6.391 1.00 83.12 68 LEU A C 1
ATOM 502 O O . LEU A 1 68 ? 55.117 56.730 -5.422 1.00 83.12 68 LEU A O 1
ATOM 506 N N . GLU A 1 69 ? 54.416 57.958 -7.161 1.00 83.56 69 GLU A N 1
ATOM 507 C CA . GLU A 1 69 ? 55.240 59.140 -6.859 1.00 83.56 69 GLU A CA 1
ATOM 508 C C . GLU A 1 69 ? 54.600 60.067 -5.810 1.00 83.56 69 GLU A C 1
ATOM 510 O O . GLU A 1 69 ? 55.286 60.910 -5.221 1.00 83.56 69 GLU A O 1
ATOM 515 N N . ILE A 1 70 ? 53.303 59.900 -5.522 1.00 82.94 70 ILE A N 1
ATOM 516 C CA . ILE A 1 70 ? 52.584 60.707 -4.531 1.00 82.94 70 ILE A CA 1
ATOM 517 C C . ILE A 1 70 ? 52.958 60.256 -3.106 1.00 82.94 70 ILE A C 1
ATOM 519 O O . ILE A 1 70 ? 52.772 59.090 -2.743 1.00 82.94 70 ILE A O 1
ATOM 523 N N . PRO A 1 71 ? 53.439 61.170 -2.239 1.00 73.69 71 PRO A N 1
ATOM 524 C CA . PRO A 1 71 ? 53.849 60.820 -0.886 1.00 73.69 71 PRO A CA 1
ATOM 525 C C . PRO A 1 71 ? 52.654 60.365 -0.035 1.00 73.69 71 PRO A C 1
ATOM 527 O O . PRO A 1 71 ? 51.753 61.146 0.269 1.00 73.69 71 PRO A O 1
ATOM 530 N N . GLY A 1 72 ? 52.684 59.105 0.408 1.00 69.00 72 GLY A N 1
ATOM 531 C CA . GLY A 1 72 ? 51.658 58.503 1.268 1.00 69.00 72 GLY A CA 1
ATOM 532 C C . GLY A 1 72 ? 50.868 57.357 0.636 1.00 69.00 72 GLY A C 1
ATOM 533 O O . GLY A 1 72 ? 50.058 56.765 1.349 1.00 69.00 72 GLY A O 1
ATOM 534 N N . VAL A 1 73 ? 51.116 57.039 -0.639 1.00 82.25 73 VAL A N 1
ATOM 535 C CA . VAL A 1 73 ? 50.615 55.828 -1.302 1.00 82.25 73 VAL A CA 1
ATOM 536 C C . VAL A 1 73 ? 51.484 54.639 -0.906 1.00 82.25 73 VAL A C 1
ATOM 538 O O . VAL A 1 73 ? 52.709 54.695 -1.008 1.00 82.25 73 VAL A O 1
ATOM 541 N N . ASP A 1 74 ? 50.850 53.573 -0.429 1.00 82.00 74 ASP A N 1
ATOM 542 C CA . ASP A 1 74 ? 51.529 52.337 -0.041 1.00 82.00 74 ASP A CA 1
ATOM 543 C C . ASP A 1 74 ? 51.306 51.278 -1.125 1.00 82.00 74 ASP A C 1
ATOM 545 O O . ASP A 1 74 ? 50.175 50.887 -1.414 1.00 82.00 74 ASP A O 1
ATOM 549 N N . VAL A 1 75 ? 52.400 50.806 -1.729 1.00 83.56 75 VAL A N 1
ATOM 550 C CA . VAL A 1 75 ? 52.383 49.784 -2.788 1.00 83.56 75 VAL A CA 1
ATOM 551 C C . VAL A 1 75 ? 51.792 48.450 -2.303 1.00 83.56 75 VAL A C 1
ATOM 553 O O . VAL A 1 75 ? 51.258 47.681 -3.103 1.00 83.56 75 VAL A O 1
ATOM 556 N N . ASN A 1 76 ? 51.832 48.198 -0.990 1.00 84.25 76 ASN A N 1
ATOM 557 C CA . ASN A 1 76 ? 51.295 47.004 -0.341 1.00 84.25 76 ASN A CA 1
ATOM 558 C C . ASN A 1 76 ? 49.925 47.234 0.314 1.00 84.25 76 ASN A C 1
ATOM 560 O O . ASN A 1 76 ? 49.404 46.333 0.978 1.00 84.25 76 ASN A O 1
ATOM 564 N N . ALA A 1 77 ? 49.315 48.408 0.115 1.00 79.56 77 ALA A N 1
AT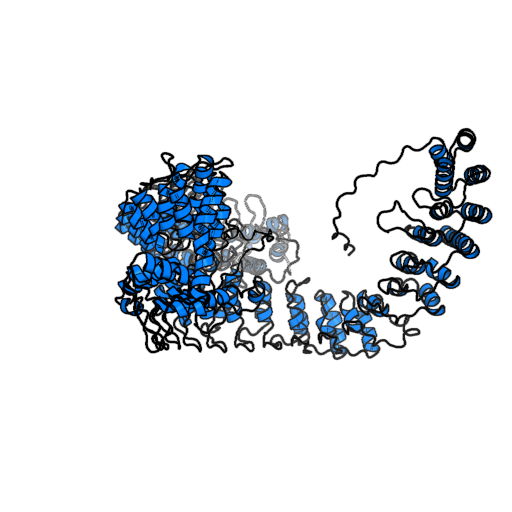OM 565 C CA . ALA A 1 77 ? 47.972 48.673 0.604 1.00 79.56 77 ALA A CA 1
ATOM 566 C C . ALA A 1 77 ? 46.969 47.673 0.018 1.00 79.56 77 ALA A C 1
ATOM 568 O O . ALA A 1 77 ? 47.028 47.301 -1.158 1.00 79.56 77 ALA A O 1
ATOM 569 N N . THR A 1 78 ? 46.011 47.262 0.849 1.00 77.94 78 THR A N 1
ATOM 570 C CA . THR A 1 78 ? 44.946 46.352 0.432 1.00 77.94 78 THR A CA 1
ATOM 571 C C . THR A 1 78 ? 43.658 47.121 0.174 1.00 77.94 78 THR A C 1
ATOM 573 O O . THR A 1 78 ? 43.144 47.767 1.087 1.00 77.94 78 THR A O 1
ATOM 576 N N . PHE A 1 79 ? 43.082 46.997 -1.019 1.00 74.81 79 PHE A N 1
ATOM 577 C CA . PHE A 1 79 ? 41.742 47.498 -1.316 1.00 74.81 79 PHE A CA 1
ATOM 578 C C . PHE A 1 79 ? 40.760 46.329 -1.370 1.00 74.81 79 PHE A C 1
ATOM 580 O O . PHE A 1 79 ? 40.962 45.376 -2.116 1.00 74.81 79 PHE A O 1
ATOM 587 N N . GLN A 1 80 ? 39.712 46.378 -0.542 1.00 69.00 80 GLN A N 1
ATOM 588 C CA . GLN A 1 80 ? 38.753 45.277 -0.364 1.00 69.00 80 GLN A CA 1
ATOM 589 C C . GLN A 1 80 ? 39.402 43.928 -0.006 1.00 69.00 80 GLN A C 1
ATOM 591 O O . GLN A 1 80 ? 38.767 42.902 -0.188 1.00 69.00 80 GLN A O 1
ATOM 596 N N . GLY A 1 81 ? 40.624 43.917 0.538 1.00 70.69 81 GLY A N 1
ATOM 597 C CA . GLY A 1 81 ? 41.373 42.700 0.869 1.00 70.69 81 GLY A CA 1
ATOM 598 C C . GLY A 1 81 ? 42.398 42.256 -0.183 1.00 70.69 81 GLY A C 1
ATOM 599 O O . GLY A 1 81 ? 43.157 41.338 0.110 1.00 70.69 81 GLY A O 1
ATOM 600 N N . ASP A 1 82 ? 42.483 42.918 -1.342 1.00 80.19 82 ASP A N 1
ATOM 601 C CA . ASP A 1 82 ? 43.438 42.605 -2.417 1.00 80.19 82 ASP A CA 1
ATOM 602 C C . ASP A 1 82 ? 44.594 43.608 -2.468 1.00 80.19 82 ASP A C 1
ATOM 604 O O . ASP A 1 82 ? 44.371 44.810 -2.339 1.00 80.19 82 ASP A O 1
ATOM 608 N N . THR A 1 83 ? 45.823 43.139 -2.703 1.00 86.06 83 THR A N 1
ATOM 609 C CA . THR A 1 83 ? 46.990 44.014 -2.921 1.00 86.06 83 THR A CA 1
ATOM 610 C C . THR A 1 83 ? 47.043 44.505 -4.369 1.00 86.06 83 THR A C 1
ATOM 612 O O . THR A 1 83 ? 46.553 43.840 -5.289 1.00 86.06 83 THR A O 1
ATOM 615 N N . ALA A 1 84 ? 47.696 45.647 -4.603 1.00 85.25 84 ALA A N 1
ATOM 616 C CA . ALA A 1 84 ? 47.932 46.164 -5.953 1.00 85.25 84 ALA A CA 1
ATOM 617 C C . ALA A 1 84 ? 48.655 45.138 -6.851 1.00 85.25 84 ALA A C 1
ATOM 619 O O . ALA A 1 84 ? 48.268 44.940 -8.005 1.00 85.25 84 ALA A O 1
ATOM 620 N N . LEU A 1 85 ? 49.635 44.416 -6.290 1.00 86.50 85 LEU A N 1
ATOM 621 C CA . LEU A 1 85 ? 50.350 43.332 -6.968 1.00 86.50 85 LEU A CA 1
ATOM 622 C C . LEU A 1 85 ? 49.430 42.152 -7.312 1.00 86.50 85 LEU A C 1
ATOM 624 O O . LEU A 1 85 ? 49.439 41.687 -8.449 1.00 86.50 85 LEU A O 1
ATOM 628 N N . PHE A 1 86 ? 48.583 41.700 -6.380 1.00 84.75 86 PHE A N 1
ATOM 629 C CA . PHE A 1 86 ? 47.606 40.638 -6.646 1.00 84.75 86 PHE A CA 1
ATOM 630 C C . PHE A 1 86 ? 46.663 41.014 -7.798 1.00 84.75 86 PHE A C 1
ATOM 632 O O . PHE A 1 86 ? 46.445 40.225 -8.716 1.00 84.75 86 PHE A O 1
ATOM 639 N N . LEU A 1 87 ? 46.156 42.247 -7.816 1.00 83.00 87 LEU A N 1
ATOM 640 C CA . LEU A 1 87 ? 45.272 42.717 -8.884 1.00 83.00 87 LEU A CA 1
ATOM 641 C C . LEU A 1 87 ? 45.987 42.864 -10.234 1.00 83.00 87 LEU A C 1
ATOM 643 O O . LEU A 1 87 ? 45.384 42.557 -11.263 1.00 83.00 87 LEU A O 1
ATOM 647 N N . ALA A 1 88 ? 47.261 43.267 -10.248 1.00 84.69 88 ALA A N 1
ATOM 648 C CA . ALA A 1 88 ? 48.077 43.299 -11.465 1.00 84.69 88 ALA A CA 1
ATOM 649 C C . ALA A 1 88 ? 48.260 41.897 -12.072 1.00 84.69 88 ALA A C 1
ATOM 651 O O . ALA A 1 88 ? 48.156 41.717 -13.290 1.00 84.69 88 ALA A O 1
ATOM 652 N N . THR A 1 89 ? 48.433 40.872 -11.227 1.00 84.62 89 THR A N 1
ATOM 653 C CA . THR A 1 89 ? 48.543 39.475 -11.683 1.00 84.62 89 THR A CA 1
ATOM 654 C C . THR A 1 89 ? 47.262 38.897 -12.278 1.00 84.62 89 THR A C 1
ATOM 656 O O . THR A 1 89 ? 47.330 37.820 -12.854 1.00 84.62 89 THR A O 1
ATOM 659 N N . LEU A 1 90 ? 46.112 39.582 -12.201 1.00 79.50 90 LEU A N 1
ATOM 660 C CA . LEU A 1 90 ? 44.877 39.180 -12.893 1.00 79.50 90 LEU A CA 1
ATOM 661 C C . LEU A 1 90 ? 44.832 39.624 -14.364 1.00 79.50 90 LEU A C 1
ATOM 663 O O . LEU A 1 90 ? 44.037 39.075 -15.125 1.00 79.50 90 LEU A O 1
ATOM 667 N N . ASN A 1 91 ? 45.658 40.602 -14.754 1.00 77.56 91 ASN A N 1
ATOM 668 C CA . ASN A 1 91 ? 45.784 41.065 -16.141 1.00 77.56 91 ASN A CA 1
ATOM 669 C C . ASN A 1 91 ? 46.974 40.408 -16.867 1.00 77.56 91 ASN A C 1
ATOM 671 O O . ASN A 1 91 ? 46.931 40.231 -18.078 1.00 77.56 91 ASN A O 1
ATOM 675 N N . GLY A 1 92 ? 48.008 39.990 -16.119 1.00 75.81 92 GLY A N 1
ATOM 676 C CA . GLY A 1 92 ? 49.134 39.212 -16.657 1.00 75.81 92 GLY A CA 1
ATOM 677 C C . GLY A 1 92 ? 50.127 40.025 -17.494 1.00 75.81 92 GLY A C 1
ATOM 678 O O . GLY A 1 92 ? 50.686 39.491 -18.448 1.00 75.81 92 GLY A O 1
ATOM 679 N N . GLU A 1 93 ? 50.326 41.304 -17.159 1.00 82.81 93 GLU A N 1
ATOM 680 C CA . GLU A 1 93 ? 51.287 42.185 -17.839 1.00 82.81 93 GLU A CA 1
ATOM 681 C C . GLU A 1 93 ? 52.632 42.216 -17.086 1.00 82.81 93 GLU A C 1
ATOM 683 O O . GLU A 1 93 ? 52.661 42.647 -15.925 1.00 82.81 93 GLU A O 1
ATOM 688 N N . PRO A 1 94 ? 53.750 41.780 -17.703 1.00 84.88 94 PRO A N 1
ATOM 689 C CA . PRO A 1 94 ? 55.042 41.663 -17.025 1.00 84.88 94 PRO A CA 1
ATOM 690 C C . PRO A 1 94 ? 55.594 43.023 -16.592 1.00 84.88 94 PRO A C 1
ATOM 692 O O . PRO A 1 94 ? 56.088 43.134 -15.474 1.00 84.88 94 PRO A O 1
ATOM 695 N N . ASP A 1 95 ? 55.419 44.065 -17.408 1.00 85.62 95 ASP A N 1
ATOM 696 C CA . ASP A 1 95 ? 55.940 45.410 -17.134 1.00 85.62 95 ASP A CA 1
ATOM 697 C C . ASP A 1 95 ? 55.307 46.038 -15.881 1.00 85.62 95 ASP A C 1
ATOM 699 O O . ASP A 1 95 ? 55.980 46.694 -15.086 1.00 85.62 95 ASP A O 1
ATOM 703 N N . VAL A 1 96 ? 54.006 45.807 -15.661 1.00 85.06 96 VAL A N 1
ATOM 704 C CA . VAL A 1 96 ? 53.288 46.293 -14.470 1.00 85.06 96 VAL A CA 1
ATOM 705 C C . VAL A 1 96 ? 53.752 45.546 -13.220 1.00 85.06 96 VAL A C 1
ATOM 707 O O . VAL A 1 96 ? 53.966 46.160 -12.176 1.00 85.06 96 VAL A O 1
ATOM 710 N N . ILE A 1 97 ? 53.908 44.222 -13.318 1.00 87.94 97 ILE A N 1
ATOM 711 C CA . ILE A 1 97 ? 54.373 43.378 -12.209 1.00 87.94 97 ILE A CA 1
ATOM 712 C C . ILE A 1 97 ? 55.808 43.758 -11.840 1.00 87.94 97 ILE A C 1
ATOM 714 O O . ILE A 1 97 ? 56.082 43.999 -10.667 1.00 87.94 97 ILE A O 1
ATOM 718 N N . GLN A 1 98 ? 56.696 43.886 -12.828 1.00 87.50 98 GLN A N 1
ATOM 719 C CA . GLN A 1 98 ? 58.080 44.302 -12.622 1.00 87.50 98 GLN A CA 1
ATOM 720 C C . GLN A 1 98 ? 58.151 45.673 -11.940 1.00 87.50 98 GLN A C 1
ATOM 722 O O . GLN A 1 98 ? 58.839 45.813 -10.932 1.00 87.50 98 GLN A O 1
ATOM 727 N N . LEU A 1 99 ? 57.385 46.657 -12.422 1.00 87.31 99 LEU A N 1
ATOM 728 C CA . LEU A 1 99 ? 57.348 47.992 -11.829 1.00 87.31 99 LEU A CA 1
ATOM 729 C C . LEU A 1 99 ? 56.918 47.969 -10.354 1.00 87.31 99 LEU A C 1
ATOM 731 O O . LEU A 1 99 ? 57.520 48.648 -9.521 1.00 87.31 99 LEU A O 1
ATOM 735 N N . LEU A 1 100 ? 55.875 47.209 -10.015 1.00 86.62 100 LEU A N 1
ATOM 736 C CA . LEU A 1 100 ? 55.394 47.108 -8.635 1.00 86.62 100 LEU A CA 1
ATOM 737 C C . LEU A 1 100 ? 56.435 46.441 -7.726 1.00 86.62 100 LEU A C 1
ATOM 739 O O . LEU A 1 100 ? 56.669 46.919 -6.615 1.00 86.62 100 LEU A O 1
ATOM 743 N N . LEU A 1 101 ? 57.097 45.384 -8.204 1.00 87.38 101 LEU A N 1
ATOM 744 C CA . LEU A 1 101 ? 58.159 44.692 -7.469 1.00 87.38 101 LEU A CA 1
ATOM 745 C C . LEU A 1 101 ? 59.386 45.596 -7.250 1.00 87.38 101 LEU A C 1
ATOM 747 O O . LEU A 1 101 ? 59.885 45.682 -6.130 1.00 87.38 101 LEU A O 1
ATOM 751 N N . GLU A 1 102 ? 59.819 46.354 -8.266 1.00 86.56 102 GLU A N 1
ATOM 752 C CA . GLU A 1 102 ? 60.909 47.342 -8.154 1.00 86.56 102 GLU A CA 1
ATOM 753 C C . GLU A 1 102 ? 60.603 48.450 -7.132 1.00 86.56 102 GLU A C 1
ATOM 755 O O . GLU A 1 102 ? 61.509 48.992 -6.493 1.00 86.56 102 GLU A O 1
ATOM 760 N N . LYS A 1 103 ? 59.319 48.779 -6.948 1.00 86.31 103 LYS A N 1
ATOM 761 C CA . LYS A 1 103 ? 58.835 49.759 -5.966 1.00 86.31 103 LYS A CA 1
ATOM 762 C C . LYS A 1 103 ? 58.564 49.159 -4.579 1.00 86.31 103 LYS A C 1
ATOM 764 O O . LYS A 1 103 ? 58.081 49.877 -3.706 1.00 86.31 103 LYS A O 1
ATOM 769 N N . GLY A 1 104 ? 58.925 47.894 -4.348 1.00 84.50 104 GLY A N 1
ATOM 770 C CA . GLY A 1 104 ? 58.859 47.241 -3.037 1.00 84.50 104 GLY A CA 1
ATOM 771 C C . GLY A 1 104 ? 57.540 46.524 -2.734 1.00 84.50 104 GLY A C 1
ATOM 772 O O . GLY A 1 104 ? 57.205 46.352 -1.559 1.00 84.50 104 GLY A O 1
ATOM 773 N N . ALA A 1 105 ? 56.776 46.122 -3.757 1.00 87.19 105 ALA A N 1
ATOM 774 C CA . ALA A 1 105 ? 55.614 45.258 -3.562 1.00 87.19 105 ALA A CA 1
ATOM 775 C C . ALA A 1 105 ? 56.032 43.876 -3.035 1.00 87.19 105 ALA A C 1
ATOM 777 O O . ALA A 1 105 ? 56.926 43.242 -3.591 1.00 87.19 105 ALA A O 1
ATOM 778 N N . ASP A 1 106 ? 55.366 43.400 -1.986 1.00 83.25 106 ASP A N 1
ATOM 779 C CA . ASP A 1 106 ? 55.642 42.115 -1.349 1.00 83.25 106 ASP A CA 1
ATOM 780 C C . ASP A 1 106 ? 54.769 41.003 -1.972 1.00 83.25 106 ASP A C 1
ATOM 782 O O . ASP A 1 106 ? 53.540 41.003 -1.802 1.00 83.25 106 ASP A O 1
ATOM 786 N N . PRO A 1 107 ? 55.366 40.028 -2.689 1.00 83.44 107 PRO A N 1
ATOM 787 C CA . PRO A 1 107 ? 54.629 38.933 -3.314 1.00 83.44 107 PRO A CA 1
ATOM 788 C C . PRO A 1 107 ? 54.132 37.868 -2.322 1.00 83.44 107 PRO A C 1
ATOM 790 O O . PRO A 1 107 ? 53.387 36.972 -2.730 1.00 83.44 107 PRO A O 1
ATOM 793 N N . ALA A 1 108 ? 54.513 37.936 -1.040 1.00 78.94 108 ALA A N 1
ATOM 794 C CA . ALA A 1 108 ? 54.071 37.000 -0.007 1.00 78.94 108 ALA A CA 1
ATOM 795 C C . ALA A 1 108 ? 52.695 37.354 0.588 1.00 78.94 108 ALA A C 1
ATOM 797 O O . ALA A 1 108 ? 52.057 36.505 1.222 1.00 78.94 108 ALA A O 1
ATOM 798 N N . ILE A 1 109 ? 52.206 38.583 0.385 1.00 80.50 109 ILE A N 1
ATOM 799 C CA . ILE A 1 109 ? 50.920 39.024 0.935 1.00 80.50 109 ILE A CA 1
ATOM 800 C C . ILE A 1 109 ? 49.770 38.333 0.187 1.00 80.50 109 ILE A C 1
ATOM 802 O O . ILE A 1 109 ? 49.557 38.538 -1.010 1.00 80.50 109 ILE A O 1
ATOM 806 N N . LYS A 1 110 ? 48.998 37.513 0.913 1.00 77.19 110 LYS A N 1
ATOM 807 C CA . LYS A 1 110 ? 47.813 36.822 0.386 1.00 77.19 110 LYS A CA 1
ATOM 808 C C . LYS A 1 110 ? 46.612 37.768 0.308 1.00 77.19 110 LYS A C 1
ATOM 810 O O . LYS A 1 110 ? 46.356 38.531 1.240 1.00 77.19 110 LYS A O 1
ATOM 815 N N . SER A 1 111 ? 45.850 37.670 -0.779 1.00 76.44 111 SER A N 1
ATOM 816 C CA . SER A 1 111 ? 44.572 38.376 -0.935 1.00 76.44 111 SER A CA 1
ATOM 817 C C . SER A 1 111 ? 43.502 37.770 -0.020 1.00 76.44 111 SER A C 1
ATOM 819 O O . SER A 1 111 ? 43.328 36.551 0.014 1.00 76.44 111 SER A O 1
ATOM 821 N N . ARG A 1 112 ? 42.765 38.625 0.699 1.00 66.75 112 ARG A N 1
ATOM 822 C CA . ARG A 1 112 ? 41.724 38.273 1.681 1.00 66.75 112 ARG A CA 1
ATOM 823 C C . ARG A 1 112 ? 40.293 38.313 1.130 1.00 66.75 112 ARG A C 1
ATOM 825 O O . ARG A 1 112 ? 39.354 38.198 1.913 1.00 66.75 112 ARG A O 1
ATOM 832 N N . ASN A 1 113 ? 40.088 38.498 -0.174 1.00 61.12 113 ASN A N 1
ATOM 833 C CA . ASN A 1 113 ? 38.747 38.609 -0.761 1.00 61.12 113 ASN A CA 1
ATOM 834 C C . ASN A 1 113 ? 38.781 38.284 -2.262 1.00 61.12 113 ASN A C 1
ATOM 836 O O . ASN A 1 113 ? 39.790 38.499 -2.914 1.00 61.12 113 ASN A O 1
ATOM 840 N N . ASN A 1 114 ? 37.695 37.766 -2.844 1.00 55.09 114 ASN A N 1
ATOM 841 C CA . ASN A 1 114 ? 37.595 37.649 -4.305 1.00 55.09 114 ASN A CA 1
ATOM 842 C C . ASN A 1 114 ? 36.141 37.828 -4.789 1.00 55.09 114 ASN A C 1
ATOM 844 O O . ASN A 1 114 ? 35.252 37.154 -4.271 1.00 55.09 114 ASN A O 1
ATOM 848 N N . PRO A 1 115 ? 35.881 38.655 -5.820 1.00 47.34 115 PRO A N 1
ATOM 849 C CA . PRO A 1 115 ? 34.573 38.796 -6.472 1.00 47.34 115 PRO A CA 1
ATOM 850 C C . PRO A 1 115 ? 34.188 37.666 -7.460 1.00 47.34 115 PRO A C 1
ATOM 852 O O . PRO A 1 115 ? 33.283 37.856 -8.272 1.00 47.34 115 PRO A O 1
ATOM 855 N N . VAL A 1 116 ? 34.841 36.494 -7.434 1.00 44.53 116 VAL A N 1
ATOM 856 C CA . VAL A 1 1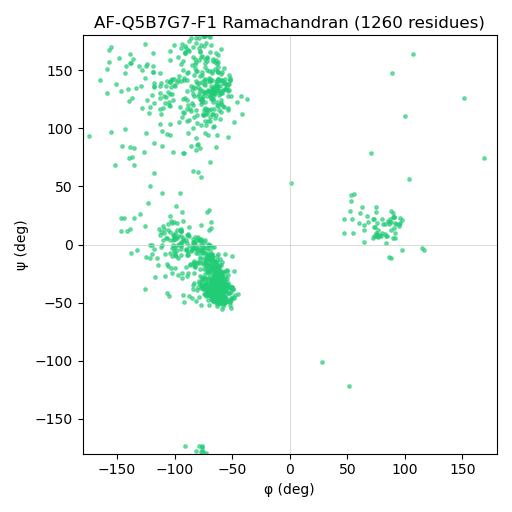16 ? 34.534 35.353 -8.326 1.00 44.53 116 VAL A CA 1
ATOM 857 C C . VAL A 1 116 ? 34.079 34.136 -7.508 1.00 44.53 116 VAL A C 1
ATOM 859 O O . VAL A 1 116 ? 34.802 33.640 -6.647 1.00 44.53 116 VAL A O 1
ATOM 862 N N . ALA A 1 117 ? 32.867 33.670 -7.804 1.00 42.50 117 ALA A N 1
ATOM 863 C CA . ALA A 1 117 ? 31.913 33.034 -6.893 1.00 42.50 117 ALA A CA 1
ATOM 864 C C . ALA A 1 117 ? 32.188 31.603 -6.365 1.00 42.50 117 ALA A C 1
ATOM 866 O O . ALA A 1 117 ? 31.220 30.934 -6.042 1.00 42.50 117 ALA A O 1
ATOM 867 N N . ASP A 1 118 ? 33.427 31.111 -6.225 1.00 45.56 118 ASP A N 1
ATOM 868 C CA . ASP A 1 118 ? 33.620 29.712 -5.761 1.00 45.56 118 ASP A CA 1
ATOM 869 C C . ASP A 1 118 ? 34.865 29.406 -4.896 1.00 45.56 118 ASP A C 1
ATOM 871 O O . ASP A 1 118 ? 35.169 28.240 -4.647 1.00 45.56 118 ASP A O 1
ATOM 875 N N . CYS A 1 119 ? 35.608 30.397 -4.381 1.00 43.75 119 CYS A N 1
ATOM 876 C CA . CYS A 1 119 ? 36.699 30.132 -3.420 1.00 43.75 119 CYS A CA 1
ATOM 877 C C . CYS A 1 119 ? 36.763 31.179 -2.296 1.00 43.75 119 CYS A C 1
ATOM 879 O O . CYS A 1 119 ? 36.740 32.378 -2.562 1.00 43.75 119 CYS A O 1
ATOM 881 N N . GLN A 1 120 ? 36.899 30.702 -1.056 1.00 52.25 120 GLN A N 1
ATOM 882 C CA . GLN A 1 120 ? 37.133 31.486 0.166 1.00 52.25 120 GLN A CA 1
ATOM 883 C C . GLN A 1 120 ? 38.577 32.062 0.229 1.00 52.25 120 GLN A C 1
ATOM 885 O O . GLN A 1 120 ? 39.438 31.608 -0.531 1.00 52.25 120 GLN A O 1
ATOM 890 N N . PRO A 1 121 ? 38.824 33.106 1.051 1.00 52.22 121 PRO A N 1
ATOM 891 C CA . PRO A 1 121 ? 39.954 34.038 0.906 1.00 52.22 121 PRO A CA 1
ATOM 892 C C . PRO A 1 121 ? 41.327 33.430 1.257 1.00 52.22 121 PRO A C 1
ATOM 894 O O . PRO A 1 121 ? 41.373 32.425 1.942 1.00 52.22 121 PRO A O 1
ATOM 897 N N . ASP A 1 122 ? 42.433 34.037 0.805 1.00 61.53 122 ASP A N 1
ATOM 898 C CA . ASP A 1 122 ? 43.862 33.652 0.967 1.00 61.53 122 ASP A CA 1
ATOM 899 C C . ASP A 1 122 ? 44.541 33.011 -0.267 1.00 61.53 122 ASP A C 1
ATOM 901 O O . ASP A 1 122 ? 45.114 31.921 -0.193 1.00 61.53 122 ASP A O 1
ATOM 905 N N . SER A 1 123 ? 44.530 33.698 -1.419 1.00 71.31 123 SER A N 1
ATOM 906 C CA . SER A 1 123 ? 45.317 33.313 -2.616 1.00 71.31 123 SER A CA 1
ATOM 907 C C . SER A 1 123 ? 46.563 34.197 -2.798 1.00 71.31 123 SER A C 1
ATOM 909 O O . SER A 1 123 ? 46.493 35.406 -2.577 1.00 71.31 123 SER A O 1
ATOM 911 N N . THR A 1 124 ? 47.698 33.622 -3.219 1.00 82.19 124 THR A N 1
ATOM 912 C CA . THR A 1 124 ? 48.913 34.388 -3.578 1.00 82.19 124 THR A CA 1
ATOM 913 C C . THR A 1 124 ? 48.794 35.011 -4.979 1.00 82.19 124 THR A C 1
ATOM 915 O O . THR A 1 124 ? 48.011 34.513 -5.797 1.00 82.19 124 THR A O 1
ATOM 918 N N . PRO A 1 125 ? 49.578 36.059 -5.304 1.00 84.00 125 PRO A N 1
ATOM 919 C CA . PRO A 1 125 ? 49.628 36.631 -6.656 1.00 84.00 125 PRO A CA 1
ATOM 920 C C . PRO A 1 125 ? 49.986 35.593 -7.736 1.00 84.00 125 PRO A C 1
ATOM 922 O O . PRO A 1 125 ? 49.374 35.558 -8.801 1.00 84.00 125 PRO A O 1
ATOM 925 N N . LEU A 1 126 ? 50.898 34.661 -7.433 1.00 86.12 126 LEU A N 1
ATOM 926 C CA . LEU A 1 126 ? 51.231 33.549 -8.333 1.00 86.12 126 LEU A CA 1
ATOM 927 C C . LEU A 1 126 ? 50.023 32.629 -8.590 1.00 86.12 126 LEU A C 1
ATOM 929 O O . LEU A 1 126 ? 49.790 32.195 -9.717 1.00 86.12 126 LEU A O 1
ATOM 933 N N . PHE A 1 127 ? 49.207 32.369 -7.564 1.00 82.69 127 PHE A N 1
ATOM 934 C CA . PHE A 1 127 ? 47.985 31.572 -7.694 1.00 82.69 127 PHE A CA 1
ATOM 935 C C . PHE A 1 127 ? 46.931 32.260 -8.571 1.00 82.69 127 PHE A C 1
ATOM 937 O O . PHE A 1 127 ? 46.241 31.600 -9.350 1.00 82.69 127 PHE A O 1
ATOM 944 N N . ALA A 1 128 ? 46.807 33.585 -8.470 1.00 80.38 128 ALA A N 1
ATOM 945 C CA . ALA A 1 128 ? 45.924 34.375 -9.323 1.00 80.38 128 ALA A CA 1
ATOM 946 C C . ALA A 1 128 ? 46.391 34.394 -10.787 1.00 80.38 128 ALA A C 1
ATOM 948 O O . ALA A 1 128 ? 45.563 34.220 -11.683 1.00 80.38 128 ALA A O 1
ATOM 949 N N . LEU A 1 129 ? 47.702 34.513 -11.023 1.00 85.00 129 LEU A N 1
ATOM 950 C CA . LEU A 1 129 ? 48.304 34.452 -12.356 1.00 85.00 129 LEU A CA 1
ATOM 951 C C . LEU A 1 129 ? 47.986 33.123 -13.060 1.00 85.00 129 LEU A C 1
ATOM 953 O O . LEU A 1 129 ? 47.494 33.118 -14.186 1.00 85.00 129 LEU A O 1
ATOM 957 N N . MET A 1 130 ? 48.188 31.992 -12.374 1.00 83.44 130 MET A N 1
ATOM 958 C CA . MET A 1 130 ? 47.963 30.659 -12.953 1.00 83.44 130 MET A CA 1
ATOM 959 C C . MET A 1 130 ? 46.482 30.372 -13.260 1.00 83.44 130 MET A C 1
ATOM 961 O O . MET A 1 130 ? 46.184 29.608 -14.174 1.00 83.44 130 MET A O 1
ATOM 965 N N . LYS A 1 131 ? 45.526 31.027 -12.581 1.00 74.81 131 LYS A N 1
ATOM 966 C CA . LYS A 1 131 ? 44.090 30.913 -12.913 1.00 74.81 131 LYS A CA 1
ATOM 967 C C . LYS A 1 131 ? 43.734 31.467 -14.294 1.00 74.81 131 LYS A C 1
ATOM 969 O O . LYS A 1 131 ? 42.717 31.057 -14.856 1.00 74.81 131 LYS A O 1
ATOM 974 N N . GLN A 1 132 ? 44.533 32.383 -14.844 1.00 74.75 132 GLN A N 1
ATOM 975 C CA . GLN A 1 132 ? 44.280 32.943 -16.175 1.00 74.75 132 GLN A CA 1
ATOM 976 C C . GLN A 1 132 ? 44.385 31.896 -17.288 1.00 74.75 132 GLN A C 1
ATOM 978 O O . GLN A 1 132 ? 43.707 32.023 -18.308 1.00 74.75 132 GLN A O 1
ATOM 983 N N . ALA A 1 133 ? 45.137 30.820 -17.050 1.00 67.38 133 ALA A N 1
ATOM 984 C CA . ALA A 1 133 ? 45.316 29.719 -17.988 1.00 67.38 133 ALA A CA 1
ATOM 985 C C . ALA A 1 133 ? 44.034 28.884 -18.237 1.00 67.38 133 ALA A C 1
ATOM 987 O O . ALA A 1 133 ? 44.041 27.981 -19.064 1.00 67.38 133 ALA A O 1
ATOM 988 N N . ARG A 1 134 ? 42.909 29.201 -17.569 1.00 61.31 134 ARG A N 1
ATOM 989 C CA . ARG A 1 134 ? 41.595 28.544 -17.737 1.00 61.31 134 ARG A CA 1
ATOM 990 C C . ARG A 1 134 ? 40.838 28.960 -19.018 1.00 61.31 134 ARG A C 1
ATOM 992 O O . ARG A 1 134 ? 39.760 28.426 -19.276 1.00 61.31 134 ARG A O 1
ATOM 999 N N . LYS A 1 135 ? 41.323 29.942 -19.794 1.00 56.50 135 LYS A N 1
ATOM 1000 C CA . LYS A 1 135 ? 40.666 30.378 -21.046 1.00 56.50 135 LYS A CA 1
ATOM 1001 C C . LYS A 1 135 ? 40.835 29.319 -22.160 1.00 56.50 135 LYS A C 1
ATOM 1003 O O . LYS A 1 135 ? 41.907 28.739 -22.259 1.00 56.50 135 LYS A O 1
ATOM 1008 N N . PRO A 1 136 ? 39.806 29.070 -22.997 1.00 46.91 136 PRO A N 1
ATOM 1009 C CA . PRO A 1 136 ? 39.736 27.904 -23.891 1.00 46.91 136 PRO A CA 1
ATOM 1010 C C . PRO A 1 136 ? 40.573 27.982 -25.184 1.00 46.91 136 PRO A C 1
ATOM 1012 O O . PRO A 1 136 ? 40.489 27.062 -25.993 1.00 46.91 136 PRO A O 1
ATOM 1015 N N . ASP A 1 137 ? 41.371 29.032 -25.399 1.00 52.09 137 ASP A N 1
ATOM 1016 C CA . ASP A 1 137 ? 42.248 29.119 -26.574 1.00 52.09 137 ASP A CA 1
ATOM 1017 C C . ASP A 1 137 ? 43.582 28.408 -26.280 1.00 52.09 137 ASP A C 1
ATOM 1019 O O . ASP A 1 137 ? 44.563 29.013 -25.854 1.00 52.09 137 ASP A O 1
ATOM 1023 N N . GLU A 1 138 ? 43.601 27.087 -26.481 1.00 53.34 138 GLU A N 1
ATOM 1024 C CA . GLU A 1 138 ? 44.734 26.188 -26.181 1.00 53.34 138 GLU A CA 1
ATOM 1025 C C . GLU A 1 138 ? 46.003 26.422 -27.048 1.00 53.34 138 GLU A C 1
ATOM 1027 O O . GLU A 1 138 ? 47.036 25.786 -26.809 1.00 53.34 138 GLU A O 1
ATOM 1032 N N . ASP A 1 139 ? 45.972 27.352 -28.011 1.00 55.06 139 ASP A N 1
ATOM 1033 C CA . ASP A 1 139 ? 47.042 27.569 -29.004 1.00 55.06 139 ASP A CA 1
ATOM 1034 C C . ASP A 1 139 ? 47.826 28.890 -28.864 1.00 55.06 139 ASP A C 1
ATOM 1036 O O . ASP A 1 139 ? 48.797 29.103 -29.595 1.00 55.06 139 ASP A O 1
ATOM 1040 N N . ASP A 1 140 ? 47.490 29.764 -27.908 1.00 69.94 140 ASP A N 1
ATOM 1041 C CA . ASP A 1 140 ? 48.227 31.021 -27.705 1.00 69.94 140 ASP A CA 1
ATOM 1042 C C . ASP A 1 140 ? 49.551 30.782 -26.948 1.00 69.94 140 ASP A C 1
ATOM 1044 O O . ASP A 1 140 ? 49.653 30.895 -25.721 1.00 69.94 140 ASP A O 1
ATOM 1048 N N . THR A 1 141 ? 50.581 30.395 -27.706 1.00 72.19 141 THR A N 1
ATOM 1049 C CA . THR A 1 141 ? 51.943 30.166 -27.190 1.00 72.19 141 THR A CA 1
ATOM 1050 C C . THR A 1 141 ? 52.515 31.441 -26.563 1.00 72.19 141 THR A C 1
ATOM 1052 O O . THR A 1 141 ? 53.171 31.361 -25.525 1.00 72.19 141 THR A O 1
ATOM 1055 N N . ASP A 1 142 ? 52.185 32.614 -27.110 1.00 76.62 142 ASP A N 1
ATOM 1056 C CA . ASP A 1 142 ? 52.646 33.906 -26.595 1.00 76.62 142 ASP A CA 1
ATOM 1057 C C . ASP A 1 142 ? 52.006 34.229 -25.236 1.00 76.62 142 ASP A C 1
ATOM 1059 O O . ASP A 1 142 ? 52.658 34.788 -24.350 1.00 76.62 142 ASP A O 1
ATOM 1063 N N . HIS A 1 143 ? 50.745 33.843 -25.013 1.00 81.19 143 HIS A N 1
ATOM 1064 C CA . HIS A 1 143 ? 50.115 33.963 -23.696 1.00 81.19 143 HIS A CA 1
ATOM 1065 C C . HIS A 1 143 ? 50.771 33.055 -22.650 1.00 81.19 143 HIS A C 1
ATOM 1067 O O . HIS A 1 143 ? 51.044 33.516 -21.542 1.00 81.19 143 HIS A O 1
ATOM 1073 N N . ILE A 1 144 ? 51.075 31.799 -22.991 1.00 80.88 144 ILE A N 1
ATOM 1074 C CA . ILE A 1 144 ? 51.752 30.866 -22.074 1.00 80.88 144 ILE A CA 1
ATOM 1075 C C . ILE A 1 144 ? 53.161 31.365 -21.729 1.00 80.88 144 ILE A C 1
ATOM 1077 O O . ILE A 1 144 ? 53.526 31.362 -20.554 1.00 80.88 144 ILE A O 1
ATOM 1081 N N . GLU A 1 145 ? 53.938 31.824 -22.713 1.00 82.88 145 GLU A N 1
ATOM 1082 C CA . GLU A 1 145 ? 55.276 32.378 -22.467 1.00 82.88 145 GLU A CA 1
ATOM 1083 C C . GLU A 1 145 ? 55.217 33.657 -21.622 1.00 82.88 145 GLU A C 1
ATOM 1085 O O . GLU A 1 145 ? 55.980 33.802 -20.669 1.00 82.88 145 GLU A O 1
ATOM 1090 N N . ARG A 1 146 ? 54.238 34.537 -21.858 1.00 84.12 146 ARG A N 1
ATOM 1091 C CA . ARG A 1 146 ? 54.003 35.714 -21.007 1.00 84.12 146 ARG A CA 1
ATOM 1092 C C . ARG A 1 146 ? 53.665 35.337 -19.563 1.00 84.12 146 ARG A C 1
ATOM 1094 O O . ARG A 1 146 ? 54.212 35.938 -18.640 1.00 84.12 146 ARG A O 1
ATOM 1101 N N . LEU A 1 147 ? 52.829 34.319 -19.343 1.00 86.69 147 LEU A N 1
ATOM 1102 C CA . LEU A 1 147 ? 52.538 33.814 -17.996 1.00 86.69 147 LEU A CA 1
ATOM 1103 C C . LEU A 1 147 ? 53.787 33.224 -17.322 1.00 86.69 147 LEU A C 1
ATOM 1105 O O . LEU A 1 147 ? 53.975 33.443 -16.125 1.00 86.69 147 LEU A O 1
ATOM 1109 N N . LYS A 1 148 ? 54.661 32.529 -18.067 1.00 87.12 148 LYS A N 1
ATOM 1110 C CA . LYS A 1 148 ? 55.958 32.058 -17.551 1.00 87.12 148 LYS A CA 1
ATOM 1111 C C . LYS A 1 148 ? 56.864 33.226 -17.163 1.00 87.12 148 LYS A C 1
ATOM 1113 O O . LYS A 1 148 ? 57.409 33.209 -16.065 1.00 87.12 148 LYS A O 1
ATOM 1118 N N . CYS A 1 149 ? 56.969 34.266 -17.996 1.00 87.50 149 CYS A N 1
ATOM 1119 C CA . CYS A 1 149 ? 57.739 35.473 -17.678 1.00 87.50 149 CYS A CA 1
ATOM 1120 C C . CYS A 1 149 ? 57.229 36.159 -16.402 1.00 87.50 149 CYS A C 1
ATOM 1122 O O . CYS A 1 149 ? 58.015 36.452 -15.503 1.00 87.50 149 CYS A O 1
ATOM 1124 N N . CYS A 1 150 ? 55.913 36.365 -16.279 1.00 86.44 150 CYS A N 1
ATOM 1125 C CA . CYS A 1 150 ? 55.312 36.924 -15.067 1.00 86.44 150 CYS A CA 1
ATOM 1126 C C . CYS A 1 150 ? 55.550 36.035 -13.835 1.00 86.44 150 CYS A C 1
ATOM 1128 O O . CYS A 1 150 ? 55.779 36.553 -12.744 1.00 86.44 150 CYS A O 1
ATOM 1130 N N . ALA A 1 151 ? 55.515 34.709 -13.995 1.00 87.12 151 ALA A N 1
ATOM 1131 C CA . ALA A 1 151 ? 55.821 33.776 -12.917 1.00 87.12 151 ALA A CA 1
ATOM 1132 C C . ALA A 1 151 ? 57.291 33.875 -12.483 1.00 87.12 151 ALA A C 1
ATOM 1134 O O . ALA A 1 151 ? 57.537 33.954 -11.284 1.00 87.12 151 ALA A O 1
ATOM 1135 N N . CYS A 1 152 ? 58.247 33.955 -13.418 1.00 88.50 152 CYS A N 1
ATOM 1136 C CA . CYS A 1 152 ? 59.664 34.166 -13.097 1.00 88.50 152 CYS A CA 1
ATOM 1137 C C . CYS A 1 152 ? 59.870 35.439 -12.270 1.00 88.50 152 CYS A C 1
ATOM 1139 O O . CYS A 1 152 ? 60.498 35.371 -11.220 1.00 88.50 152 CYS A O 1
ATOM 1141 N N . LEU A 1 153 ? 59.267 36.565 -12.672 1.00 88.31 153 LEU A N 1
ATOM 1142 C CA . LEU A 1 153 ? 59.367 37.831 -11.931 1.00 88.31 153 LEU A CA 1
ATOM 1143 C C . LEU A 1 153 ? 58.867 37.703 -10.482 1.00 88.31 153 LEU A C 1
ATOM 1145 O O . LEU A 1 153 ? 59.495 38.210 -9.555 1.00 88.31 153 LEU A O 1
ATOM 1149 N N . LEU A 1 154 ? 57.747 37.004 -10.269 1.00 87.00 154 LEU A N 1
ATOM 1150 C CA . LEU A 1 154 ? 57.197 36.783 -8.927 1.00 87.00 154 LEU A CA 1
ATOM 1151 C C . LEU A 1 154 ? 58.077 35.844 -8.088 1.00 87.00 154 LEU A C 1
ATOM 1153 O O . LEU A 1 154 ? 58.266 36.090 -6.898 1.00 87.00 154 LEU A O 1
ATOM 1157 N N . LEU A 1 155 ? 58.607 34.777 -8.689 1.00 88.06 155 LEU A N 1
ATOM 1158 C CA . LEU A 1 155 ? 59.470 33.806 -8.012 1.00 88.06 155 LEU A CA 1
ATOM 1159 C C . LEU A 1 155 ? 60.830 34.416 -7.640 1.00 88.06 155 LEU A C 1
ATOM 1161 O O . LEU A 1 155 ? 61.286 34.242 -6.512 1.00 88.06 155 LEU A O 1
ATOM 1165 N N . GLU A 1 156 ? 61.442 35.192 -8.539 1.00 86.69 156 GLU A N 1
ATOM 1166 C CA . GLU A 1 156 ? 62.687 35.935 -8.287 1.00 86.69 156 GLU A CA 1
ATOM 1167 C C . GLU A 1 156 ? 62.523 36.974 -7.171 1.00 86.69 156 GLU A C 1
ATOM 1169 O O . GLU A 1 156 ? 63.441 37.186 -6.378 1.00 86.69 156 GLU A O 1
ATOM 1174 N N . ALA A 1 157 ? 61.332 37.567 -7.051 1.00 84.69 157 ALA A N 1
ATOM 1175 C CA . ALA A 1 157 ? 60.977 38.463 -5.955 1.00 84.69 157 ALA A CA 1
ATOM 1176 C C . ALA A 1 157 ? 60.648 37.744 -4.628 1.00 84.69 157 ALA A C 1
ATOM 1178 O O . ALA A 1 157 ? 60.290 38.398 -3.649 1.00 84.69 157 ALA A O 1
ATOM 1179 N N . GLY A 1 158 ? 60.779 36.413 -4.566 1.00 83.31 158 GLY A N 1
ATOM 1180 C CA . GLY A 1 158 ? 60.615 35.626 -3.342 1.00 83.31 158 GLY A CA 1
ATOM 1181 C C . GLY A 1 158 ? 59.207 35.074 -3.101 1.00 83.31 158 GLY A C 1
ATOM 1182 O O . GLY A 1 158 ? 58.896 34.699 -1.970 1.00 83.31 158 GLY A O 1
ATOM 1183 N N . CYS A 1 159 ? 58.341 35.007 -4.121 1.00 86.56 159 CYS A N 1
ATOM 1184 C CA . CYS A 1 159 ? 57.049 34.325 -4.000 1.00 86.56 159 CYS A CA 1
ATOM 1185 C C . CYS A 1 159 ? 57.251 32.814 -3.792 1.00 86.56 159 CYS A C 1
ATOM 1187 O O . CYS A 1 159 ? 57.935 32.159 -4.577 1.00 86.56 159 CYS A O 1
ATOM 1189 N N . ASP A 1 160 ? 56.625 32.243 -2.762 1.00 85.75 160 ASP A N 1
ATOM 1190 C CA . ASP A 1 160 ? 56.679 30.801 -2.516 1.00 85.75 160 ASP A CA 1
ATOM 1191 C C . ASP A 1 160 ? 55.821 30.037 -3.539 1.00 85.75 160 ASP A C 1
ATOM 1193 O O . ASP A 1 160 ? 54.587 30.113 -3.532 1.00 85.75 160 ASP A O 1
ATOM 1197 N N . ILE A 1 161 ? 56.485 29.266 -4.406 1.00 88.06 161 ILE A N 1
ATOM 1198 C CA . ILE A 1 161 ? 55.850 28.426 -5.430 1.00 88.06 161 ILE A CA 1
ATOM 1199 C C . ILE A 1 161 ? 54.942 27.339 -4.834 1.00 88.06 161 ILE A C 1
ATOM 1201 O O . ILE A 1 161 ? 53.985 26.906 -5.477 1.00 88.06 161 ILE A O 1
ATOM 1205 N N . ASN A 1 162 ? 55.200 26.925 -3.592 1.00 88.38 162 ASN A N 1
ATOM 1206 C CA . ASN A 1 162 ? 54.450 25.884 -2.892 1.00 88.38 162 ASN A CA 1
ATOM 1207 C C . ASN A 1 162 ? 53.412 26.453 -1.918 1.00 88.38 162 ASN A C 1
ATOM 1209 O O . ASN A 1 162 ? 52.789 25.697 -1.168 1.00 88.38 162 ASN A O 1
ATOM 1213 N N . ALA A 1 163 ? 53.166 27.765 -1.955 1.00 85.94 163 ALA A N 1
ATOM 1214 C CA . ALA A 1 163 ? 52.154 28.391 -1.123 1.00 85.94 163 ALA A CA 1
ATOM 1215 C C . ALA A 1 163 ? 50.768 27.777 -1.381 1.00 85.94 163 ALA A C 1
ATOM 1217 O O . ALA A 1 163 ? 50.216 27.849 -2.483 1.00 85.94 163 ALA A O 1
ATOM 1218 N N . ALA A 1 164 ? 50.191 27.198 -0.329 1.00 84.81 164 ALA A N 1
ATOM 1219 C CA . ALA A 1 164 ? 48.870 26.594 -0.373 1.00 84.81 164 ALA A CA 1
ATOM 1220 C C . ALA A 1 164 ? 47.750 27.598 -0.034 1.00 84.81 164 ALA A C 1
ATOM 1222 O O . ALA A 1 164 ? 47.928 28.519 0.781 1.00 84.81 164 ALA A O 1
ATOM 1223 N N . ASN A 1 165 ? 46.583 27.394 -0.651 1.00 81.38 165 ASN A N 1
ATOM 1224 C CA . ASN A 1 165 ? 45.332 28.069 -0.289 1.00 81.38 165 ASN A CA 1
ATOM 1225 C C . ASN A 1 165 ? 44.648 27.391 0.924 1.00 81.38 165 ASN A C 1
ATOM 1227 O O . ASN A 1 165 ? 45.154 26.405 1.457 1.00 81.38 165 ASN A O 1
ATOM 1231 N N . GLN A 1 166 ? 43.472 27.874 1.347 1.00 77.94 166 GLN A N 1
ATOM 1232 C CA . GLN A 1 166 ? 42.715 27.304 2.482 1.00 77.94 166 GLN A CA 1
ATOM 1233 C C . GLN A 1 166 ? 42.220 25.858 2.293 1.00 77.94 166 GLN A C 1
ATOM 1235 O O . GLN A 1 166 ? 41.720 25.267 3.241 1.00 77.94 166 GLN A O 1
ATOM 1240 N N . GLN A 1 167 ? 42.310 25.289 1.088 1.00 76.12 167 GLN A N 1
ATOM 1241 C CA . GLN A 1 167 ? 42.011 23.876 0.814 1.00 76.12 167 GLN A CA 1
ATOM 1242 C C . GLN A 1 167 ? 43.292 23.026 0.728 1.00 76.12 167 GLN A C 1
ATOM 1244 O O . GLN A 1 167 ? 43.243 21.840 0.401 1.00 76.12 167 GLN A O 1
ATOM 1249 N N . GLY A 1 168 ? 44.453 23.625 1.000 1.00 83.25 168 GLY A N 1
ATOM 1250 C CA . GLY A 1 168 ? 45.759 22.992 0.860 1.00 83.25 168 GLY A CA 1
ATOM 1251 C C . GLY A 1 168 ? 46.252 22.898 -0.590 1.00 83.25 168 GLY A C 1
ATOM 1252 O O . GLY A 1 168 ? 47.274 22.270 -0.838 1.00 83.25 168 GLY A O 1
ATOM 1253 N N . TRP A 1 169 ? 45.557 23.492 -1.567 1.00 86.88 169 TRP A N 1
ATOM 1254 C CA . TRP A 1 169 ? 45.965 23.401 -2.973 1.00 86.88 169 TRP A CA 1
ATOM 1255 C C . TRP A 1 169 ? 47.122 24.355 -3.257 1.00 86.88 169 TRP A C 1
ATOM 1257 O O . TRP A 1 169 ? 47.037 25.542 -2.941 1.00 86.88 169 TRP A O 1
ATOM 1267 N N . THR A 1 170 ? 48.156 23.845 -3.923 1.00 89.38 170 THR A N 1
ATOM 1268 C CA . THR A 1 170 ? 49.249 24.634 -4.517 1.00 89.38 170 THR A CA 1
ATOM 1269 C C . THR A 1 170 ? 48.915 25.029 -5.957 1.00 89.38 170 THR A C 1
ATOM 1271 O O . THR A 1 170 ? 47.977 24.498 -6.560 1.00 89.38 170 THR A O 1
ATOM 1274 N N . VAL A 1 171 ? 49.701 25.928 -6.556 1.00 87.31 171 VAL A N 1
ATOM 1275 C CA . VAL A 1 171 ? 49.528 26.292 -7.976 1.00 87.31 171 VAL A CA 1
ATOM 1276 C C . VAL A 1 171 ? 49.683 25.091 -8.914 1.00 87.31 171 VAL A C 1
ATOM 1278 O O . VAL A 1 171 ? 48.986 24.999 -9.924 1.00 87.31 171 VAL A O 1
ATOM 1281 N N . LEU A 1 172 ? 50.511 24.112 -8.534 1.00 89.19 172 LEU A N 1
ATOM 1282 C CA . LEU A 1 172 ? 50.707 22.889 -9.306 1.00 89.19 172 LEU A CA 1
ATOM 1283 C C . LEU A 1 172 ? 49.471 21.972 -9.300 1.00 89.19 172 LEU A C 1
ATOM 1285 O O . LEU A 1 172 ? 49.188 21.345 -10.320 1.00 89.19 172 LEU A O 1
ATOM 1289 N N . HIS A 1 173 ? 48.689 21.932 -8.210 1.00 87.75 173 HIS A N 1
ATOM 1290 C CA . HIS A 1 173 ? 47.408 21.205 -8.177 1.00 87.75 173 HIS A CA 1
ATOM 1291 C C . HIS A 1 173 ? 46.426 21.757 -9.212 1.00 87.75 173 HIS A C 1
ATOM 1293 O O . HIS A 1 173 ? 45.767 20.998 -9.920 1.00 87.75 173 HIS A O 1
ATOM 1299 N N . PHE A 1 174 ? 46.352 23.085 -9.318 1.00 83.56 174 PHE A N 1
ATOM 1300 C CA . PHE A 1 174 ? 45.471 23.758 -10.265 1.00 83.56 174 PHE A CA 1
ATOM 1301 C C . PHE A 1 174 ? 45.905 23.497 -11.716 1.00 83.56 174 PHE A C 1
ATOM 1303 O O . PHE A 1 174 ? 45.095 23.054 -12.531 1.00 83.56 174 PHE A O 1
ATOM 1310 N N . CYS A 1 175 ? 47.195 23.675 -12.027 1.00 84.25 175 CYS A N 1
ATOM 1311 C CA . CYS A 1 175 ? 47.728 23.435 -13.373 1.00 84.25 175 CYS A CA 1
ATOM 1312 C C . CYS A 1 175 ? 47.652 21.960 -13.795 1.00 84.25 175 CYS A C 1
ATOM 1314 O O . CYS A 1 175 ? 47.396 21.679 -14.963 1.00 84.25 175 CYS A O 1
ATOM 1316 N N . SER A 1 176 ? 47.795 21.013 -12.863 1.00 84.69 176 SER A N 1
ATOM 1317 C CA . SER A 1 176 ? 47.654 19.577 -13.161 1.00 84.69 176 SER A CA 1
ATOM 1318 C C . SER A 1 176 ? 46.223 19.178 -13.527 1.00 84.69 176 SER A C 1
ATOM 1320 O O . SER A 1 176 ? 46.025 18.166 -14.194 1.00 84.69 176 SER A O 1
ATOM 1322 N N . ARG A 1 177 ? 45.233 19.984 -13.129 1.00 80.62 177 ARG A N 1
ATOM 1323 C CA . ARG A 1 177 ? 43.820 19.781 -13.451 1.00 80.62 177 ARG A CA 1
ATOM 1324 C C . ARG A 1 177 ? 43.398 20.501 -14.733 1.00 80.62 177 ARG A C 1
ATOM 1326 O O . ARG A 1 177 ? 42.763 19.901 -15.596 1.00 80.62 177 ARG A O 1
ATOM 1333 N N . ASP A 1 178 ? 43.747 21.786 -14.827 1.00 72.31 178 ASP A N 1
ATOM 1334 C CA . ASP A 1 178 ? 43.151 22.719 -15.791 1.00 72.31 178 ASP A CA 1
ATOM 1335 C C . ASP A 1 178 ? 44.149 23.226 -16.857 1.00 72.31 178 ASP A C 1
ATOM 1337 O O . ASP A 1 178 ? 43.717 23.749 -17.882 1.00 72.31 178 ASP A O 1
ATOM 1341 N N . SER A 1 179 ? 45.474 23.114 -16.657 1.00 76.75 179 SER A N 1
ATOM 1342 C CA . SER A 1 179 ? 46.482 23.769 -17.523 1.00 76.75 179 SER A CA 1
ATOM 1343 C C . SER A 1 179 ? 47.831 23.029 -17.577 1.00 76.75 179 SER A C 1
ATOM 1345 O O . SER A 1 179 ? 48.865 23.513 -17.108 1.00 76.75 179 SER A O 1
ATOM 1347 N N . LEU A 1 180 ? 47.833 21.847 -18.198 1.00 76.25 180 LEU A N 1
ATOM 1348 C CA . LEU A 1 180 ? 48.948 20.889 -18.156 1.00 76.25 180 LEU A CA 1
ATOM 1349 C C . LEU A 1 180 ? 50.294 21.417 -18.705 1.00 76.25 180 LEU A C 1
ATOM 1351 O O . LEU A 1 180 ? 51.341 21.054 -18.178 1.00 76.25 180 LEU A O 1
ATOM 1355 N N . ARG A 1 181 ? 50.306 22.315 -19.704 1.00 76.25 181 ARG A N 1
ATOM 1356 C CA . ARG A 1 181 ? 51.558 22.862 -20.283 1.00 76.25 181 ARG A CA 1
ATOM 1357 C C . ARG A 1 181 ? 52.379 23.704 -19.296 1.00 76.25 181 ARG A C 1
ATOM 1359 O O . ARG A 1 181 ? 53.597 23.775 -19.428 1.00 76.25 181 ARG A O 1
ATOM 1366 N N . LEU A 1 182 ? 51.732 24.337 -18.314 1.00 81.69 182 LEU A N 1
ATOM 1367 C CA . LEU A 1 182 ? 52.418 25.113 -17.274 1.00 81.69 182 LEU A CA 1
ATOM 1368 C C . LEU A 1 182 ? 52.925 24.228 -16.129 1.00 81.69 182 LEU A C 1
ATOM 1370 O O . LEU A 1 182 ? 53.813 24.649 -15.395 1.00 81.69 182 LEU A O 1
ATOM 1374 N N . ALA A 1 183 ? 52.408 23.003 -15.987 1.00 84.88 183 ALA A N 1
ATOM 1375 C CA . ALA A 1 183 ? 52.818 22.095 -14.919 1.00 84.88 183 ALA A CA 1
ATOM 1376 C C . ALA A 1 183 ? 54.306 21.721 -15.022 1.00 84.88 183 ALA A C 1
ATOM 1378 O O . ALA A 1 183 ? 54.997 21.767 -14.010 1.00 84.88 183 ALA A O 1
ATOM 1379 N N . GLY A 1 184 ? 54.813 21.440 -16.232 1.00 80.31 184 GLY A N 1
ATOM 1380 C CA . GLY A 1 184 ? 56.240 21.158 -16.452 1.00 80.31 184 GLY A CA 1
ATOM 1381 C C . GLY A 1 184 ? 57.134 22.329 -16.034 1.00 80.31 184 GLY A C 1
ATOM 1382 O O . GLY A 1 184 ? 58.023 22.159 -15.209 1.00 80.31 184 GLY A O 1
ATOM 1383 N N . PHE A 1 185 ? 56.802 23.541 -16.493 1.00 86.19 185 PHE A N 1
ATOM 1384 C CA . PHE A 1 185 ? 57.523 24.761 -16.113 1.00 86.19 185 PHE A CA 1
ATOM 1385 C C . PHE A 1 185 ? 57.525 25.003 -14.597 1.00 86.19 185 PHE A C 1
ATOM 1387 O O . PHE A 1 185 ? 58.560 25.334 -14.032 1.00 86.19 185 PHE A O 1
ATOM 1394 N N . LEU A 1 186 ? 56.387 24.838 -13.916 1.00 88.31 186 LEU A N 1
ATOM 1395 C CA . LEU A 1 186 ? 56.317 25.054 -12.467 1.00 88.31 186 LEU A CA 1
ATOM 1396 C C . LEU A 1 186 ? 57.239 24.099 -11.704 1.00 88.31 186 LEU A C 1
ATOM 13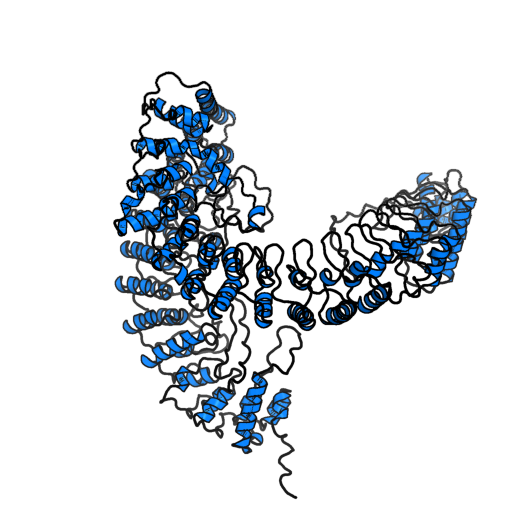98 O O . LEU A 1 186 ? 57.852 24.487 -10.713 1.00 88.31 186 LEU A O 1
ATOM 1402 N N . VAL A 1 187 ? 57.357 22.860 -12.168 1.00 88.62 187 VAL A N 1
ATOM 1403 C CA . VAL A 1 187 ? 58.191 21.851 -11.513 1.00 88.62 187 VAL A CA 1
ATOM 1404 C C . VAL A 1 187 ? 59.677 22.075 -11.827 1.00 88.62 187 VAL A C 1
ATOM 1406 O O . VAL A 1 187 ? 60.509 21.921 -10.931 1.00 88.62 187 VAL A O 1
ATOM 1409 N N . ASP A 1 188 ? 60.009 22.564 -13.029 1.00 86.69 188 ASP A N 1
ATOM 1410 C CA . ASP A 1 188 ? 61.354 23.066 -13.361 1.00 86.69 188 ASP A CA 1
ATOM 1411 C C . ASP A 1 188 ? 61.777 24.219 -12.432 1.00 86.69 188 ASP A C 1
ATOM 1413 O O . ASP A 1 188 ? 62.943 24.324 -12.053 1.00 86.69 188 ASP A O 1
ATOM 1417 N N . GLN A 1 189 ? 60.822 25.062 -12.024 1.00 88.56 189 GLN A N 1
ATOM 1418 C CA . GLN A 1 189 ? 61.021 26.156 -11.065 1.00 88.56 189 GLN A CA 1
ATOM 1419 C C . GLN A 1 189 ? 60.978 25.711 -9.587 1.00 88.56 189 GLN A C 1
ATOM 1421 O O . GLN A 1 189 ? 61.030 26.551 -8.689 1.00 88.56 189 GLN A O 1
ATOM 1426 N N . GLY A 1 190 ? 60.899 24.406 -9.304 1.00 87.69 190 GLY A N 1
ATOM 1427 C CA . GLY A 1 190 ? 60.961 23.861 -7.944 1.00 87.69 190 GLY A CA 1
ATOM 1428 C C . GLY A 1 190 ? 59.613 23.682 -7.235 1.00 87.69 190 GLY A C 1
ATOM 1429 O O . GLY A 1 190 ? 59.587 23.557 -6.007 1.00 87.69 190 GLY A O 1
ATOM 1430 N N . ALA A 1 191 ? 58.490 23.656 -7.963 1.00 91.31 191 ALA A N 1
ATOM 1431 C CA . ALA A 1 191 ? 57.209 23.242 -7.390 1.00 91.31 191 ALA A CA 1
ATOM 1432 C C . ALA A 1 191 ? 57.276 21.778 -6.935 1.00 91.31 191 ALA A C 1
ATOM 1434 O O . ALA A 1 191 ? 57.723 20.916 -7.688 1.00 91.31 191 ALA A O 1
ATOM 1435 N N . ASP A 1 192 ? 56.798 21.491 -5.724 1.00 91.12 192 ASP A N 1
ATOM 1436 C CA . ASP A 1 192 ? 56.767 20.139 -5.171 1.00 91.12 192 ASP A CA 1
ATOM 1437 C C . ASP A 1 192 ? 55.653 19.314 -5.847 1.00 91.12 192 ASP A C 1
ATOM 1439 O O . ASP A 1 192 ? 54.462 19.577 -5.617 1.00 91.12 192 ASP A O 1
ATOM 1443 N N . PRO A 1 193 ? 55.996 18.291 -6.656 1.00 91.25 193 PRO A N 1
ATOM 1444 C CA . PRO A 1 193 ? 55.007 17.460 -7.333 1.00 91.25 193 PRO A CA 1
ATOM 1445 C C . PRO A 1 193 ? 54.233 16.526 -6.393 1.00 91.25 193 PRO A C 1
ATOM 1447 O O . PRO A 1 193 ? 53.261 15.903 -6.825 1.00 91.25 193 PRO A O 1
ATOM 1450 N N . ASN A 1 194 ? 54.637 16.422 -5.124 1.00 93.31 194 ASN A N 1
ATOM 1451 C CA . ASN A 1 194 ? 54.022 15.565 -4.113 1.00 93.31 194 ASN A CA 1
ATOM 1452 C C . ASN A 1 194 ? 53.324 16.346 -2.991 1.00 93.31 194 ASN A C 1
ATOM 1454 O O . ASN A 1 194 ? 52.874 15.724 -2.026 1.00 93.31 194 ASN A O 1
ATOM 1458 N N . ALA A 1 195 ? 53.200 17.672 -3.115 1.00 91.69 195 ALA A N 1
ATOM 1459 C CA . ALA A 1 195 ? 52.451 18.485 -2.162 1.00 91.69 195 ALA A CA 1
ATOM 1460 C C . ALA A 1 195 ? 51.032 17.919 -1.969 1.00 91.69 195 ALA A C 1
ATOM 1462 O O . ALA A 1 195 ? 50.387 17.527 -2.941 1.00 91.69 195 ALA A O 1
ATOM 1463 N N . GLN A 1 196 ? 50.545 17.877 -0.728 1.00 90.81 196 GLN A N 1
ATOM 1464 C CA . GLN A 1 196 ? 49.233 17.318 -0.392 1.00 90.81 196 GLN A CA 1
ATOM 1465 C C . GLN A 1 196 ? 48.242 18.414 0.009 1.00 90.81 196 GLN A C 1
ATOM 1467 O O . GLN A 1 196 ? 48.506 19.205 0.915 1.00 90.81 196 GLN A O 1
ATOM 1472 N N . ALA A 1 197 ? 47.074 18.410 -0.630 1.00 89.56 197 ALA A N 1
ATOM 1473 C CA . ALA A 1 197 ? 45.913 19.186 -0.212 1.00 89.56 197 ALA A CA 1
ATOM 1474 C C . ALA A 1 197 ? 45.319 18.671 1.115 1.00 89.56 197 ALA A C 1
ATOM 1476 O O . ALA A 1 197 ? 45.692 17.610 1.615 1.00 89.56 197 ALA A O 1
ATOM 1477 N N . HIS A 1 198 ? 44.357 19.394 1.701 1.00 87.62 198 HIS A N 1
ATOM 1478 C CA . HIS A 1 198 ? 43.734 18.986 2.972 1.00 87.62 198 HIS A CA 1
ATOM 1479 C C . HIS A 1 198 ? 42.974 17.654 2.892 1.00 87.62 198 HIS A C 1
ATOM 1481 O O . HIS A 1 198 ? 42.861 16.949 3.891 1.00 87.62 198 HIS A O 1
ATOM 1487 N N . ASP A 1 199 ? 42.484 17.280 1.709 1.00 84.00 199 ASP A N 1
ATOM 1488 C CA . ASP A 1 199 ? 41.870 15.974 1.445 1.00 84.00 199 ASP A CA 1
ATOM 1489 C C . ASP A 1 199 ? 42.900 14.866 1.124 1.00 84.00 199 ASP A C 1
ATOM 1491 O O . ASP A 1 199 ? 42.517 13.721 0.840 1.00 84.00 199 ASP A O 1
ATOM 1495 N N . GLY A 1 200 ? 44.190 15.225 1.165 1.00 87.44 200 GLY A N 1
ATOM 1496 C CA . GLY A 1 200 ? 45.368 14.428 0.835 1.00 87.44 200 GLY A CA 1
ATOM 1497 C C . GLY A 1 200 ? 45.633 14.233 -0.652 1.00 87.44 200 GLY A C 1
ATOM 1498 O O . GLY A 1 200 ? 46.507 13.438 -0.995 1.00 87.44 200 GLY A O 1
ATOM 1499 N N . SER A 1 201 ? 44.891 14.904 -1.538 1.00 90.12 201 SER A N 1
ATOM 1500 C CA . SER A 1 201 ? 45.152 14.845 -2.978 1.00 90.12 201 SER A CA 1
ATOM 1501 C C . SER A 1 201 ? 46.518 15.449 -3.297 1.00 90.12 201 SER A C 1
ATOM 1503 O O . SER A 1 201 ? 46.883 16.472 -2.732 1.00 90.12 201 SER A O 1
ATOM 1505 N N . THR A 1 202 ? 47.245 14.831 -4.226 1.00 92.81 202 THR A N 1
ATOM 1506 C CA . THR A 1 202 ? 48.472 15.381 -4.833 1.00 92.81 202 THR A CA 1
ATOM 1507 C C . THR A 1 202 ? 48.177 15.890 -6.245 1.00 92.81 202 THR A C 1
ATOM 1509 O O . THR A 1 202 ? 47.145 15.513 -6.812 1.00 92.81 202 THR A O 1
ATOM 1512 N N . PRO A 1 203 ? 49.070 16.668 -6.886 1.00 91.38 203 PRO A N 1
ATOM 1513 C CA . PRO A 1 203 ? 48.907 17.064 -8.284 1.00 91.38 203 PRO A CA 1
ATOM 1514 C C . PRO A 1 203 ? 48.635 15.878 -9.226 1.00 91.38 203 PRO A C 1
ATOM 1516 O O . PRO A 1 203 ? 47.765 15.965 -10.093 1.00 91.38 203 PRO A O 1
ATOM 1519 N N . MET A 1 204 ? 49.272 14.726 -8.984 1.00 90.75 204 MET A N 1
ATOM 1520 C CA . MET A 1 204 ? 49.026 13.499 -9.749 1.00 90.75 204 MET A CA 1
ATOM 1521 C C . MET A 1 204 ? 47.592 12.965 -9.596 1.00 90.75 204 MET A C 1
ATOM 1523 O O . MET A 1 204 ? 47.034 12.462 -10.566 1.00 90.75 204 MET A O 1
ATOM 1527 N N . HIS A 1 205 ? 46.931 13.125 -8.444 1.00 90.44 205 HIS A N 1
ATOM 1528 C CA . HIS A 1 205 ? 45.520 12.724 -8.291 1.00 90.44 205 HIS A CA 1
ATOM 1529 C C . HIS A 1 205 ? 44.568 13.514 -9.204 1.00 90.44 205 HIS A C 1
ATOM 1531 O O . HIS A 1 205 ? 43.489 13.025 -9.537 1.00 90.44 205 HIS A O 1
ATOM 1537 N N . LEU A 1 206 ? 44.964 14.723 -9.610 1.00 87.31 206 LEU A N 1
ATOM 1538 C CA . LEU A 1 206 ? 44.177 15.619 -10.459 1.00 87.31 206 LEU A CA 1
ATOM 1539 C C . LEU A 1 206 ? 44.615 15.585 -11.933 1.00 87.31 206 LEU A C 1
ATOM 1541 O O . LEU A 1 206 ? 43.986 16.231 -12.767 1.00 87.31 206 LEU A O 1
ATOM 1545 N N . PHE A 1 207 ? 45.668 14.830 -12.263 1.00 86.38 207 PHE A N 1
ATOM 1546 C CA . PHE A 1 207 ? 46.227 14.760 -13.609 1.00 86.38 207 PHE A CA 1
ATOM 1547 C C . PHE A 1 207 ? 45.368 13.885 -14.533 1.00 86.38 207 PHE A C 1
ATOM 1549 O O . PHE A 1 207 ? 45.434 12.657 -14.503 1.00 86.38 207 PHE A O 1
ATOM 1556 N N . TRP A 1 208 ? 44.581 14.521 -15.402 1.00 77.12 208 TRP A N 1
ATOM 1557 C CA . TRP A 1 208 ? 43.703 13.844 -16.374 1.00 77.12 208 TRP A CA 1
ATOM 1558 C C . TRP A 1 208 ? 44.278 13.798 -17.803 1.00 77.12 208 TRP A C 1
ATOM 1560 O O . TRP A 1 208 ? 43.554 13.598 -18.777 1.00 77.12 208 TRP A O 1
ATOM 1570 N N . GLY A 1 209 ? 45.597 13.988 -17.938 1.00 67.50 209 GLY A N 1
ATOM 1571 C CA . GLY A 1 209 ? 46.314 14.099 -19.215 1.00 67.50 209 GLY A CA 1
ATOM 1572 C C . GLY A 1 209 ? 46.798 12.790 -19.857 1.00 67.50 209 GLY A C 1
ATOM 1573 O O . GLY A 1 209 ? 47.390 12.851 -20.933 1.00 67.50 209 GLY A O 1
ATOM 1574 N N . LEU A 1 210 ? 46.572 11.624 -19.240 1.00 64.06 210 LEU A N 1
ATOM 1575 C CA . LEU A 1 210 ? 46.972 10.293 -19.737 1.00 64.06 210 LEU A CA 1
ATOM 1576 C C . LEU A 1 210 ? 45.961 9.832 -20.801 1.00 64.06 210 LEU A C 1
ATOM 1578 O O . LEU A 1 210 ? 44.937 9.264 -20.419 1.00 64.06 210 LEU A O 1
ATOM 1582 N N . PRO A 1 211 ? 46.110 10.194 -22.100 1.00 58.84 211 PRO A N 1
ATOM 1583 C CA . PRO A 1 211 ? 47.269 9.915 -22.972 1.00 58.84 211 PRO A CA 1
ATOM 1584 C C . PRO A 1 211 ? 47.703 11.089 -23.892 1.00 58.84 211 PRO A C 1
ATOM 1586 O O . PRO A 1 211 ? 48.440 10.899 -24.858 1.00 58.84 211 PRO A O 1
ATOM 1589 N N . LYS A 1 212 ? 47.208 12.307 -23.644 1.00 68.75 212 LYS A N 1
ATOM 1590 C CA . LYS A 1 212 ? 47.370 13.488 -24.510 1.00 68.75 212 LYS A CA 1
ATOM 1591 C C . LYS A 1 212 ? 48.690 14.235 -24.308 1.00 68.75 212 LYS A C 1
ATOM 1593 O O . LYS A 1 212 ? 49.105 14.950 -25.213 1.00 68.75 212 LYS A O 1
ATOM 1598 N N . GLN A 1 213 ? 49.314 14.123 -23.133 1.00 74.94 213 GLN A N 1
ATOM 1599 C CA . GLN A 1 213 ? 50.546 14.850 -22.796 1.00 74.94 213 GLN A CA 1
ATOM 1600 C C . GLN A 1 213 ? 51.546 13.970 -22.021 1.00 74.94 213 GLN A C 1
ATOM 1602 O O . GLN A 1 213 ? 51.706 14.138 -20.809 1.00 74.94 213 GLN A O 1
ATOM 1607 N N . PRO A 1 214 ? 52.223 13.024 -22.703 1.00 78.38 214 PRO A N 1
ATOM 1608 C CA . PRO A 1 214 ? 53.229 12.162 -22.078 1.00 78.38 214 PRO A CA 1
ATOM 1609 C C . PRO A 1 214 ? 54.463 12.946 -21.612 1.00 78.38 214 PRO A C 1
ATOM 1611 O O . PRO A 1 214 ? 55.058 12.595 -20.600 1.00 78.38 214 PRO A O 1
ATOM 1614 N N . ASP A 1 215 ? 54.813 14.043 -22.287 1.00 80.56 215 ASP A N 1
ATOM 1615 C CA . ASP A 1 215 ? 55.975 14.863 -21.925 1.00 80.56 215 ASP A CA 1
ATOM 1616 C C . ASP A 1 215 ? 55.795 15.541 -20.562 1.00 80.56 215 ASP A C 1
ATOM 1618 O O . ASP A 1 215 ? 56.705 15.532 -19.738 1.00 80.56 215 ASP A O 1
ATOM 1622 N N . THR A 1 216 ? 54.592 16.048 -20.276 1.00 82.00 216 THR A N 1
ATOM 1623 C CA . THR A 1 216 ? 54.251 16.643 -18.974 1.00 82.00 216 THR A CA 1
ATOM 1624 C C . THR A 1 216 ? 54.287 15.602 -17.854 1.00 82.00 216 THR A C 1
ATOM 1626 O O . THR A 1 216 ? 54.768 15.888 -16.760 1.00 82.00 216 THR A O 1
ATOM 1629 N N . LEU A 1 217 ? 53.817 14.379 -18.125 1.00 85.25 217 LEU A N 1
ATOM 1630 C CA . LEU A 1 217 ? 53.921 13.259 -17.186 1.00 85.25 217 LEU A CA 1
ATOM 1631 C C . LEU A 1 217 ? 55.390 12.917 -16.897 1.00 85.25 217 LEU A C 1
ATOM 1633 O O . LEU A 1 217 ? 55.775 12.797 -15.735 1.00 85.25 217 LEU A O 1
ATOM 1637 N N . ASN A 1 218 ? 56.207 12.793 -17.946 1.00 83.88 218 ASN A N 1
ATOM 1638 C CA . ASN A 1 218 ? 57.632 12.493 -17.827 1.00 83.88 218 ASN A CA 1
ATOM 1639 C C . ASN A 1 218 ? 58.377 13.591 -17.059 1.00 83.88 218 ASN A C 1
ATOM 1641 O O . ASN A 1 218 ? 59.241 13.270 -16.248 1.00 83.88 218 ASN A O 1
ATOM 1645 N N . ALA A 1 219 ? 58.023 14.863 -17.269 1.00 83.81 219 ALA A N 1
ATOM 1646 C CA . ALA A 1 219 ? 58.571 15.988 -16.517 1.00 83.81 219 ALA A CA 1
ATOM 1647 C C . ALA A 1 219 ? 58.196 15.906 -15.028 1.00 83.81 219 ALA A C 1
ATOM 1649 O O . ALA A 1 219 ? 59.074 15.929 -14.171 1.00 83.81 219 ALA A O 1
ATOM 1650 N N . LEU A 1 220 ? 56.913 15.708 -14.702 1.00 87.12 220 LEU A N 1
ATOM 1651 C CA . LEU A 1 220 ? 56.461 15.560 -13.313 1.00 87.12 220 LEU A CA 1
ATOM 1652 C C . LEU A 1 220 ? 57.189 14.409 -12.599 1.00 87.12 220 LEU A C 1
ATOM 1654 O O . LEU A 1 220 ? 57.728 14.595 -11.508 1.00 87.12 220 LEU A O 1
ATOM 1658 N N . ILE A 1 221 ? 57.259 13.230 -13.223 1.00 87.44 221 ILE A N 1
ATOM 1659 C CA . ILE A 1 221 ? 57.927 12.057 -12.639 1.00 87.44 221 ILE A CA 1
ATOM 1660 C C . ILE A 1 221 ? 59.450 12.242 -12.581 1.00 87.44 221 ILE A C 1
ATOM 1662 O O . ILE A 1 221 ? 60.069 11.866 -11.587 1.00 87.44 221 ILE A O 1
ATOM 1666 N N . GLY A 1 222 ? 60.058 12.858 -13.599 1.00 85.31 222 GLY A N 1
ATOM 1667 C CA . GLY A 1 222 ? 61.489 13.176 -13.633 1.00 85.31 222 GLY A CA 1
ATOM 1668 C C . GLY A 1 222 ? 61.932 14.078 -12.477 1.00 85.31 222 GLY A C 1
ATOM 1669 O O . GLY A 1 222 ? 63.053 13.948 -11.990 1.00 85.31 222 GLY A O 1
ATOM 1670 N N . HIS A 1 223 ? 61.021 14.911 -11.976 1.00 88.44 223 HIS A N 1
ATOM 1671 C CA . HIS A 1 223 ? 61.202 15.744 -10.786 1.00 88.44 223 HIS A CA 1
ATOM 1672 C C . HIS A 1 223 ? 60.672 15.100 -9.491 1.00 88.44 223 HIS A C 1
ATOM 1674 O O . HIS A 1 223 ? 60.560 15.758 -8.457 1.00 88.44 223 HIS A O 1
ATOM 1680 N N . GLY A 1 224 ? 60.379 13.798 -9.515 1.00 87.56 224 GLY A N 1
ATOM 1681 C CA . GLY A 1 224 ? 60.059 13.003 -8.332 1.00 87.56 224 GLY A CA 1
ATOM 1682 C C . GLY A 1 224 ? 58.571 12.854 -8.012 1.00 87.56 224 GLY A C 1
ATOM 1683 O O . GLY A 1 224 ? 58.258 12.446 -6.892 1.00 87.56 224 GLY A O 1
ATOM 1684 N N . ALA A 1 225 ? 57.646 13.154 -8.935 1.00 90.38 225 ALA A N 1
ATOM 1685 C CA . ALA A 1 225 ? 56.218 12.885 -8.731 1.00 90.38 225 ALA A CA 1
ATOM 1686 C C . ALA A 1 225 ? 55.952 11.394 -8.480 1.00 90.38 225 ALA A C 1
ATOM 1688 O O . ALA A 1 225 ? 56.409 10.526 -9.226 1.00 90.38 225 ALA A O 1
ATOM 1689 N N . ARG A 1 226 ? 55.163 11.099 -7.447 1.00 89.56 226 ARG A N 1
ATOM 1690 C CA . ARG A 1 226 ? 54.829 9.736 -7.028 1.00 89.56 226 ARG A CA 1
ATOM 1691 C C . ARG A 1 226 ? 53.391 9.354 -7.373 1.00 89.56 226 ARG A C 1
ATOM 1693 O O . ARG A 1 226 ? 52.458 10.137 -7.202 1.00 89.56 226 ARG A O 1
ATOM 1700 N N . LEU A 1 227 ? 53.218 8.105 -7.806 1.00 89.50 227 LEU A N 1
ATOM 1701 C CA . LEU A 1 227 ? 51.931 7.501 -8.186 1.00 89.50 227 LEU A CA 1
ATOM 1702 C C . LEU A 1 227 ? 51.338 6.577 -7.105 1.00 89.50 227 LEU A C 1
ATOM 1704 O O . LEU A 1 227 ? 50.259 6.020 -7.296 1.00 89.50 227 LEU A O 1
ATOM 1708 N N . ASP A 1 228 ? 52.029 6.416 -5.977 1.00 88.31 228 ASP A N 1
ATOM 1709 C CA . ASP A 1 228 ? 51.690 5.506 -4.876 1.00 88.31 228 ASP A CA 1
ATOM 1710 C C . ASP A 1 228 ? 51.230 6.236 -3.598 1.00 88.31 228 ASP A C 1
ATOM 1712 O O . ASP A 1 228 ? 50.974 5.607 -2.574 1.00 88.31 228 ASP A O 1
ATOM 1716 N N . ILE A 1 229 ? 51.106 7.566 -3.641 1.00 90.31 229 ILE A N 1
ATOM 1717 C CA . ILE A 1 229 ? 50.627 8.362 -2.505 1.00 90.31 229 ILE A CA 1
ATOM 1718 C C . ILE A 1 229 ? 49.124 8.132 -2.319 1.00 90.31 229 ILE A C 1
ATOM 1720 O O . ILE A 1 229 ? 48.361 8.309 -3.263 1.00 90.31 229 ILE A O 1
ATOM 1724 N N . VAL A 1 230 ? 48.703 7.774 -1.103 1.00 90.81 230 VAL A N 1
ATOM 1725 C CA . VAL A 1 230 ? 47.295 7.536 -0.742 1.00 90.81 230 VAL A CA 1
ATOM 1726 C C . VAL A 1 230 ? 46.639 8.778 -0.144 1.00 90.81 230 VAL A C 1
ATOM 1728 O O . VAL A 1 230 ? 47.235 9.479 0.678 1.00 90.81 230 VAL A O 1
ATOM 1731 N N . ARG A 1 231 ? 45.377 9.018 -0.503 1.00 91.38 231 ARG A N 1
ATOM 1732 C CA . ARG A 1 231 ? 44.538 10.035 0.142 1.00 91.38 231 ARG A CA 1
ATOM 1733 C C . ARG A 1 231 ? 43.971 9.522 1.472 1.00 91.38 231 ARG A C 1
ATOM 1735 O O . ARG A 1 231 ? 43.414 8.430 1.495 1.00 91.38 231 ARG A O 1
ATOM 1742 N N . PRO A 1 232 ? 43.979 10.300 2.569 1.00 86.38 232 PRO A N 1
ATOM 1743 C CA . PRO A 1 232 ? 43.379 9.882 3.841 1.00 86.38 232 PRO A CA 1
ATOM 1744 C C . PRO A 1 232 ? 41.856 9.693 3.793 1.00 86.38 232 PRO A C 1
ATOM 1746 O O . PRO A 1 232 ? 41.300 9.010 4.647 1.00 86.38 232 PRO A O 1
ATOM 1749 N N . SER A 1 233 ? 41.174 10.325 2.833 1.00 82.88 233 SER A N 1
ATOM 1750 C CA . SER A 1 233 ? 39.707 10.338 2.751 1.00 82.88 233 SER A CA 1
ATOM 1751 C C . SER A 1 233 ? 39.112 9.012 2.262 1.00 82.88 233 SER A C 1
ATOM 1753 O O . SER A 1 233 ? 38.122 8.548 2.821 1.00 82.88 233 SER A O 1
ATOM 1755 N N . ASP A 1 234 ? 39.709 8.394 1.246 1.00 85.81 234 ASP A N 1
ATOM 1756 C CA . ASP A 1 234 ? 39.230 7.159 0.610 1.00 85.81 234 ASP A CA 1
ATOM 1757 C C . ASP A 1 234 ? 40.331 6.099 0.413 1.00 85.81 234 ASP A C 1
ATOM 1759 O O . ASP A 1 234 ? 40.043 4.976 -0.000 1.00 85.81 234 ASP A O 1
ATOM 1763 N N . GLY A 1 235 ? 41.586 6.423 0.738 1.00 89.81 235 GLY A N 1
ATOM 1764 C CA . GLY A 1 235 ? 42.754 5.565 0.531 1.00 89.81 235 GLY A CA 1
ATOM 1765 C C . GLY A 1 235 ? 43.167 5.427 -0.930 1.00 89.81 235 GLY A C 1
ATOM 1766 O O . GLY A 1 235 ? 44.050 4.629 -1.229 1.00 89.81 235 GLY A O 1
ATOM 1767 N N . MET A 1 236 ? 42.545 6.162 -1.856 1.00 92.19 236 MET A N 1
ATOM 1768 C CA . MET A 1 236 ? 42.851 6.031 -3.277 1.00 92.19 236 MET A CA 1
ATOM 1769 C C . MET A 1 236 ? 44.206 6.661 -3.600 1.00 92.19 236 MET A C 1
ATOM 1771 O O . MET A 1 236 ? 44.561 7.710 -3.065 1.00 92.19 236 MET A O 1
ATOM 1775 N N . THR A 1 237 ? 44.940 6.009 -4.502 1.00 93.00 237 THR A N 1
ATOM 1776 C CA . THR A 1 237 ? 46.139 6.555 -5.158 1.00 93.00 237 THR A CA 1
ATOM 1777 C C . THR A 1 237 ? 45.769 7.183 -6.509 1.00 93.00 237 THR A C 1
ATOM 1779 O O . THR A 1 237 ? 44.669 6.921 -7.016 1.00 93.00 237 THR A O 1
ATOM 1782 N N . PRO A 1 238 ? 46.668 7.941 -7.172 1.00 91.44 238 PRO A N 1
ATOM 1783 C CA . PRO A 1 238 ? 46.420 8.434 -8.526 1.00 91.44 238 PRO A CA 1
ATOM 1784 C C . PRO A 1 238 ? 46.031 7.310 -9.494 1.00 91.44 238 PRO A C 1
ATOM 1786 O O . PRO A 1 238 ? 45.066 7.447 -10.243 1.00 91.44 238 PRO A O 1
ATOM 1789 N N . LEU A 1 239 ? 46.698 6.152 -9.404 1.00 91.38 239 LEU A N 1
ATOM 1790 C CA . LEU A 1 239 ? 46.404 4.983 -10.239 1.00 91.38 239 LEU A CA 1
ATOM 1791 C C . LEU A 1 239 ? 44.969 4.460 -10.056 1.00 91.38 239 LEU A C 1
ATOM 1793 O O . LEU A 1 239 ? 44.345 4.068 -11.042 1.00 91.38 239 LEU A O 1
ATOM 1797 N N . HIS A 1 240 ? 44.410 4.494 -8.838 1.00 91.00 240 HIS A N 1
ATOM 1798 C CA . HIS A 1 240 ? 43.016 4.094 -8.595 1.00 91.00 240 HIS A CA 1
ATOM 1799 C C . HIS A 1 240 ? 42.030 5.027 -9.300 1.00 91.00 240 HIS A C 1
ATOM 1801 O O . HIS A 1 240 ? 41.069 4.561 -9.916 1.00 91.00 240 HIS A O 1
ATOM 1807 N N . LEU A 1 241 ? 42.279 6.339 -9.260 1.00 89.00 241 LEU A N 1
ATOM 1808 C CA . LEU A 1 241 ? 41.462 7.316 -9.982 1.00 89.00 241 LEU A CA 1
ATOM 1809 C C . LEU A 1 241 ? 41.596 7.124 -11.497 1.00 89.00 241 LEU A C 1
ATOM 1811 O O . LEU A 1 241 ? 40.596 7.157 -12.215 1.00 89.00 241 LEU A O 1
ATOM 1815 N N . TYR A 1 242 ? 42.805 6.847 -11.986 1.00 89.38 242 TYR A N 1
ATOM 1816 C CA . TYR A 1 242 ? 43.041 6.585 -13.405 1.00 89.38 242 TYR A CA 1
ATOM 1817 C C . TYR A 1 242 ? 42.313 5.330 -13.888 1.00 89.38 242 TYR A C 1
ATOM 1819 O O . TYR A 1 242 ? 41.684 5.361 -14.948 1.00 89.38 242 TYR A O 1
ATOM 1827 N N . ALA A 1 243 ? 42.332 4.256 -13.095 1.00 88.56 243 ALA A N 1
ATOM 1828 C CA . ALA A 1 243 ? 41.584 3.034 -13.366 1.00 88.56 243 ALA A CA 1
ATOM 1829 C C . ALA A 1 243 ? 40.070 3.302 -13.381 1.00 88.56 243 ALA A C 1
ATOM 1831 O O . ALA A 1 243 ? 39.398 3.006 -14.368 1.00 88.56 243 ALA A O 1
ATOM 1832 N N . LYS A 1 244 ? 39.542 3.951 -12.334 1.00 86.50 244 LYS A N 1
ATOM 1833 C CA . LYS A 1 244 ? 38.112 4.269 -12.185 1.00 86.50 244 LYS A CA 1
ATOM 1834 C C . LYS A 1 244 ? 37.547 5.108 -13.331 1.00 86.50 244 LYS A C 1
ATOM 1836 O O . LYS A 1 244 ? 36.385 4.952 -13.698 1.00 86.50 244 LYS A O 1
ATOM 1841 N N . HIS A 1 245 ? 3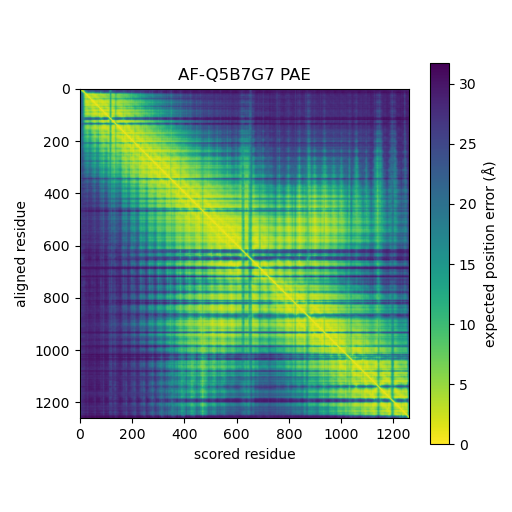8.362 5.987 -13.909 1.00 84.44 245 HIS A N 1
ATOM 1842 C CA . HIS A 1 245 ? 37.975 6.853 -15.023 1.00 84.44 245 HIS A CA 1
ATOM 1843 C C . HIS A 1 245 ? 38.397 6.324 -16.406 1.00 84.44 245 HIS A C 1
ATOM 1845 O O . HIS A 1 245 ? 38.160 7.005 -17.402 1.00 84.44 245 HIS A O 1
ATOM 1851 N N . ASN A 1 246 ? 38.957 5.110 -16.494 1.00 81.50 246 ASN A N 1
ATOM 1852 C CA . ASN A 1 246 ? 39.445 4.492 -17.735 1.00 81.50 246 ASN A CA 1
ATOM 1853 C C . ASN A 1 246 ? 40.487 5.339 -18.492 1.00 81.50 246 ASN A C 1
ATOM 1855 O O . ASN A 1 246 ? 40.417 5.500 -19.710 1.00 81.50 246 ASN A O 1
ATOM 1859 N N . MET A 1 247 ? 41.440 5.912 -17.756 1.00 82.12 247 MET A N 1
ATOM 1860 C CA . MET A 1 247 ? 42.555 6.692 -18.312 1.00 82.12 247 MET A CA 1
ATOM 1861 C C . MET A 1 247 ? 43.858 5.891 -18.400 1.00 82.12 247 MET A C 1
ATOM 1863 O O . MET A 1 247 ? 44.823 6.364 -18.988 1.00 82.12 247 MET A O 1
ATOM 1867 N N . LEU A 1 248 ? 43.905 4.688 -17.817 1.00 81.25 248 LEU A N 1
ATOM 1868 C CA . LEU A 1 248 ? 45.091 3.834 -17.882 1.00 81.25 248 LEU A CA 1
ATOM 1869 C C . LEU A 1 248 ? 45.326 3.289 -19.297 1.00 81.25 248 LEU A C 1
ATOM 1871 O O . LEU A 1 248 ? 46.457 3.341 -19.763 1.00 81.25 248 LEU A O 1
ATOM 1875 N N . GLY A 1 249 ? 44.277 2.824 -19.990 1.00 77.00 249 GLY A N 1
ATOM 1876 C CA . GLY A 1 249 ? 44.370 2.359 -21.379 1.00 77.00 249 GLY A CA 1
ATOM 1877 C C . GLY A 1 249 ? 45.489 1.331 -21.581 1.00 77.00 249 GLY A C 1
ATOM 1878 O O . GLY A 1 249 ? 45.495 0.291 -20.925 1.00 77.00 249 GLY A O 1
ATOM 1879 N N . ASP A 1 250 ? 46.429 1.646 -22.478 1.00 78.19 250 ASP A N 1
ATOM 1880 C CA . ASP A 1 250 ? 47.701 0.930 -22.610 1.00 78.19 250 ASP A CA 1
ATOM 1881 C C . ASP A 1 250 ? 48.669 1.338 -21.485 1.00 78.19 250 ASP A C 1
ATOM 1883 O O . ASP A 1 250 ? 49.037 2.505 -21.336 1.00 78.19 250 ASP A O 1
ATOM 1887 N N . LEU A 1 251 ? 49.130 0.352 -20.715 1.00 84.38 251 LEU A N 1
ATOM 1888 C CA . LEU A 1 251 ? 50.009 0.565 -19.567 1.00 84.38 251 LEU A CA 1
ATOM 1889 C C . LEU A 1 251 ? 51.466 0.870 -19.956 1.00 84.38 251 LEU A C 1
ATOM 1891 O O . LEU A 1 251 ? 52.271 1.162 -19.069 1.00 84.38 251 LEU A O 1
ATOM 1895 N N . SER A 1 252 ? 51.833 0.820 -21.242 1.00 82.88 252 SER A N 1
ATOM 1896 C CA . SER A 1 252 ? 53.202 1.050 -21.735 1.00 82.88 252 SER A CA 1
ATOM 1897 C C . SER A 1 252 ? 53.839 2.353 -21.228 1.00 82.88 252 SER A C 1
ATOM 1899 O O . SER A 1 252 ? 55.019 2.348 -20.876 1.00 82.88 252 SER A O 1
ATOM 1901 N N . LEU A 1 253 ? 53.057 3.433 -21.100 1.00 81.06 253 LEU A N 1
ATOM 1902 C CA . LEU A 1 253 ? 53.515 4.738 -20.596 1.00 81.06 253 LEU A CA 1
ATOM 1903 C C . LEU A 1 253 ? 53.817 4.752 -19.087 1.00 81.06 253 LEU A C 1
ATOM 1905 O O . LEU A 1 253 ? 54.651 5.534 -18.639 1.00 81.06 253 LEU A O 1
ATOM 1909 N N . LEU A 1 254 ? 53.150 3.909 -18.294 1.00 85.00 254 LEU A N 1
ATOM 1910 C CA . LEU A 1 254 ? 53.245 3.910 -16.826 1.00 85.00 254 LEU A CA 1
ATOM 1911 C C . LEU A 1 254 ? 54.132 2.787 -16.278 1.00 85.00 254 LEU A C 1
ATOM 1913 O O . LEU A 1 254 ? 54.704 2.937 -15.200 1.00 85.00 254 LEU A O 1
ATOM 1917 N N . ARG A 1 255 ? 54.301 1.681 -17.018 1.00 85.25 255 ARG A N 1
ATOM 1918 C CA . ARG A 1 255 ? 55.168 0.544 -16.643 1.00 85.25 255 ARG A CA 1
ATOM 1919 C C . ARG A 1 255 ? 56.589 0.940 -16.205 1.00 85.25 255 ARG A C 1
ATOM 1921 O O . ARG A 1 255 ? 57.073 0.318 -15.264 1.00 85.25 255 ARG A O 1
ATOM 1928 N N . PRO A 1 256 ? 57.265 1.940 -16.810 1.00 85.06 256 PRO A N 1
ATOM 1929 C CA . PRO A 1 256 ? 58.596 2.355 -16.357 1.00 85.06 256 PRO A CA 1
ATOM 1930 C C . PRO A 1 256 ? 58.612 2.983 -14.955 1.00 85.06 256 PRO A C 1
ATOM 1932 O O . PRO A 1 256 ? 59.661 3.015 -14.317 1.00 85.06 256 PRO A O 1
ATOM 1935 N N . TYR A 1 257 ? 57.469 3.492 -14.489 1.00 84.12 257 TYR A N 1
ATOM 1936 C CA . TYR A 1 257 ? 57.359 4.336 -13.297 1.00 84.12 257 TYR A CA 1
ATOM 1937 C C . TYR A 1 257 ? 56.551 3.701 -12.159 1.00 84.12 257 TYR A C 1
ATOM 1939 O O . TYR A 1 257 ? 56.569 4.206 -11.038 1.00 84.12 257 TYR A O 1
ATOM 1947 N N . VAL A 1 258 ? 55.846 2.599 -12.425 1.00 86.88 258 VAL A N 1
ATOM 1948 C CA . VAL A 1 258 ? 55.023 1.884 -11.443 1.00 86.88 258 VAL A CA 1
ATOM 1949 C C . VAL A 1 258 ? 55.650 0.527 -11.144 1.00 86.88 258 VAL A C 1
ATOM 1951 O O . VAL A 1 258 ? 55.671 -0.362 -11.995 1.00 86.88 258 VAL A O 1
ATOM 1954 N N . SER A 1 259 ? 56.146 0.367 -9.917 1.00 82.00 259 SER A N 1
ATOM 1955 C CA . SER A 1 259 ? 56.745 -0.878 -9.425 1.00 82.00 259 SER A CA 1
ATOM 1956 C C . SER A 1 259 ? 55.735 -1.833 -8.782 1.00 82.00 259 SER A C 1
ATOM 1958 O O . SER A 1 259 ? 55.960 -3.041 -8.808 1.00 82.00 259 SER A O 1
ATOM 1960 N N . ASP A 1 260 ? 54.632 -1.313 -8.234 1.00 85.88 260 ASP A N 1
ATOM 1961 C CA . ASP A 1 260 ? 53.573 -2.095 -7.591 1.00 85.88 260 ASP A CA 1
ATOM 1962 C C . ASP A 1 260 ? 52.193 -1.736 -8.160 1.00 85.88 260 ASP A C 1
ATOM 1964 O O . ASP A 1 260 ? 51.720 -0.604 -8.047 1.00 85.88 260 ASP A O 1
ATOM 1968 N N . TRP A 1 261 ? 51.551 -2.725 -8.779 1.00 89.00 261 TRP A N 1
ATOM 1969 C CA . TRP A 1 261 ? 50.201 -2.631 -9.342 1.00 89.00 261 TRP A CA 1
ATOM 1970 C C . TRP A 1 261 ? 49.136 -3.258 -8.422 1.00 89.00 261 TRP A C 1
ATOM 1972 O O . TRP A 1 261 ? 47.944 -3.155 -8.705 1.00 89.00 261 TRP A O 1
ATOM 1982 N N . GLY A 1 262 ? 49.547 -3.892 -7.318 1.00 87.75 262 GLY A N 1
ATOM 1983 C CA . GLY A 1 262 ? 48.689 -4.559 -6.333 1.00 87.75 262 GLY A CA 1
ATOM 1984 C C . GLY A 1 262 ? 48.172 -3.647 -5.218 1.00 87.75 262 GLY A C 1
ATOM 1985 O O . GLY A 1 262 ? 47.700 -4.145 -4.198 1.00 87.75 262 GLY A O 1
ATOM 1986 N N . LEU A 1 263 ? 48.265 -2.327 -5.395 1.00 89.81 263 LEU A N 1
ATOM 1987 C CA . LEU A 1 263 ? 47.824 -1.329 -4.420 1.00 89.81 263 LEU A CA 1
ATOM 1988 C C . LEU A 1 263 ? 46.322 -1.460 -4.123 1.00 89.81 263 LEU A C 1
ATOM 1990 O O . LEU A 1 263 ? 45.531 -1.757 -5.022 1.00 89.81 263 LEU A O 1
ATOM 1994 N N . THR A 1 264 ? 45.938 -1.166 -2.879 1.00 92.62 264 THR A N 1
ATOM 1995 C CA . THR A 1 264 ? 44.542 -1.187 -2.419 1.00 92.62 264 THR A CA 1
ATOM 1996 C C . THR A 1 264 ? 44.120 0.135 -1.786 1.00 92.62 264 THR A C 1
ATOM 1998 O O . THR A 1 264 ? 44.908 0.738 -1.057 1.00 92.62 264 THR A O 1
ATOM 2001 N N . ASP A 1 265 ? 42.869 0.548 -2.007 1.00 92.69 265 ASP A N 1
ATOM 2002 C CA . ASP A 1 265 ? 42.251 1.687 -1.311 1.00 92.69 265 ASP A CA 1
ATOM 2003 C C . ASP A 1 265 ? 41.844 1.355 0.147 1.00 92.69 265 ASP A C 1
ATOM 2005 O O . ASP A 1 265 ? 42.036 0.233 0.628 1.00 92.69 265 ASP A O 1
ATOM 2009 N N . SER A 1 266 ? 41.238 2.308 0.870 1.00 92.62 266 SER A N 1
ATOM 2010 C CA . SER A 1 266 ? 40.789 2.099 2.263 1.00 92.62 266 SER A CA 1
ATOM 2011 C C . SER A 1 266 ? 39.690 1.038 2.406 1.00 92.62 266 SER A C 1
ATOM 2013 O O . SER A 1 266 ? 39.471 0.518 3.500 1.00 92.62 266 SER A O 1
ATOM 2015 N N . ASN A 1 267 ? 38.993 0.701 1.318 1.00 90.69 267 ASN A N 1
ATOM 2016 C CA . ASN A 1 267 ? 37.991 -0.361 1.274 1.00 90.69 267 ASN A CA 1
ATOM 2017 C C . ASN A 1 267 ? 38.596 -1.706 0.843 1.00 90.69 267 ASN A C 1
ATOM 2019 O O . ASN A 1 267 ? 37.850 -2.671 0.683 1.00 90.69 267 ASN A O 1
ATOM 2023 N N . GLY A 1 268 ? 39.913 -1.790 0.635 1.00 92.12 268 GLY A N 1
ATOM 2024 C CA . GLY A 1 268 ? 40.580 -2.982 0.115 1.00 92.12 268 GLY A CA 1
ATOM 2025 C C . GLY A 1 268 ? 40.346 -3.210 -1.384 1.00 92.12 268 GLY A C 1
ATOM 2026 O O . GLY A 1 268 ? 40.562 -4.315 -1.873 1.00 92.12 268 GLY A O 1
ATOM 2027 N N . ASN A 1 269 ? 39.857 -2.214 -2.130 1.00 94.19 269 ASN A N 1
ATOM 2028 C CA . ASN A 1 269 ? 39.683 -2.331 -3.577 1.00 94.19 269 ASN A CA 1
ATOM 2029 C C . ASN A 1 269 ? 41.040 -2.224 -4.268 1.00 94.19 269 ASN A C 1
ATOM 2031 O O . ASN A 1 269 ? 41.743 -1.240 -4.073 1.00 94.19 269 ASN A O 1
ATOM 2035 N N . THR A 1 270 ? 41.365 -3.188 -5.125 1.00 94.12 270 THR A N 1
ATOM 2036 C CA . THR A 1 270 ? 42.526 -3.113 -6.028 1.00 94.12 270 THR A CA 1
ATOM 2037 C C . THR A 1 270 ? 42.258 -2.202 -7.232 1.00 94.12 270 THR A C 1
ATOM 2039 O O . THR A 1 270 ? 41.111 -1.847 -7.523 1.00 94.12 270 THR A O 1
ATOM 2042 N N . LEU A 1 271 ? 43.290 -1.918 -8.034 1.00 92.50 271 LEU A N 1
ATOM 2043 C CA . LEU A 1 271 ? 43.127 -1.242 -9.331 1.00 92.50 271 LEU A CA 1
ATOM 2044 C C . LEU A 1 271 ? 42.108 -1.940 -10.247 1.00 92.50 271 LEU A C 1
ATOM 2046 O O . LEU A 1 271 ? 41.371 -1.270 -10.969 1.00 92.50 271 LEU A O 1
ATOM 2050 N N . LEU A 1 272 ? 42.006 -3.271 -10.170 1.00 93.19 272 LEU A N 1
ATOM 2051 C CA . LEU A 1 272 ? 41.029 -4.046 -10.934 1.00 93.19 272 LEU A CA 1
ATOM 2052 C C . LEU A 1 272 ? 39.584 -3.768 -10.477 1.00 93.19 272 LEU A C 1
ATOM 2054 O O . LEU A 1 272 ? 38.704 -3.611 -11.318 1.00 93.19 272 LEU A O 1
ATOM 2058 N N . HIS A 1 273 ? 39.344 -3.622 -9.166 1.00 93.69 273 HIS A N 1
ATOM 2059 C CA . HIS A 1 273 ? 38.040 -3.217 -8.613 1.00 93.69 273 HIS A CA 1
ATOM 2060 C C . HIS A 1 273 ? 37.644 -1.795 -9.023 1.00 93.69 273 HIS A C 1
ATOM 2062 O O . HIS A 1 273 ? 36.459 -1.506 -9.193 1.00 93.69 273 HIS A O 1
ATOM 2068 N N . ALA A 1 274 ? 38.622 -0.897 -9.156 1.00 91.19 274 ALA A N 1
ATOM 2069 C CA . ALA A 1 274 ? 38.388 0.459 -9.633 1.00 91.19 274 ALA A CA 1
ATOM 2070 C C . ALA A 1 274 ? 38.085 0.476 -11.143 1.00 91.19 274 ALA A C 1
ATOM 2072 O O . ALA A 1 274 ? 37.120 1.116 -11.556 1.00 91.19 274 ALA A O 1
ATOM 2073 N N . ALA A 1 275 ? 38.847 -0.268 -11.954 1.00 91.38 275 ALA A N 1
ATOM 2074 C CA . ALA A 1 275 ? 38.708 -0.307 -13.413 1.00 91.38 275 ALA A CA 1
ATOM 2075 C C . ALA A 1 275 ? 37.302 -0.725 -13.873 1.00 91.38 275 ALA A C 1
ATOM 2077 O O . ALA A 1 275 ? 36.694 -0.058 -14.710 1.00 91.38 275 ALA A O 1
ATOM 2078 N N . VAL A 1 276 ? 36.747 -1.784 -13.276 1.00 90.69 276 VAL A N 1
ATOM 2079 C CA . VAL A 1 276 ? 35.440 -2.357 -13.656 1.00 90.69 276 VAL A CA 1
ATOM 2080 C C . VAL A 1 276 ? 34.235 -1.452 -13.360 1.00 90.69 276 VAL A C 1
ATOM 2082 O O . VAL A 1 276 ? 33.130 -1.742 -13.809 1.00 90.69 276 VAL A O 1
ATOM 2085 N N . GLN A 1 277 ? 34.422 -0.340 -12.640 1.00 86.31 277 GLN A N 1
ATOM 2086 C CA . GLN A 1 277 ? 33.364 0.650 -12.391 1.00 86.31 277 GLN A CA 1
ATOM 2087 C C . GLN A 1 277 ? 33.141 1.602 -13.582 1.00 86.31 277 GLN A C 1
ATOM 2089 O O . GLN A 1 277 ? 32.201 2.398 -13.563 1.00 86.31 277 GLN A O 1
ATOM 2094 N N . SER A 1 278 ? 33.990 1.543 -14.616 1.00 84.38 278 SER A N 1
ATOM 2095 C CA . SER A 1 278 ? 33.880 2.368 -15.823 1.00 84.38 278 SER A CA 1
ATOM 2096 C C . SER A 1 278 ? 33.168 1.649 -16.974 1.00 84.38 278 SER A C 1
ATOM 2098 O O . SER A 1 278 ? 33.367 0.462 -17.209 1.00 84.38 278 SER A O 1
ATOM 2100 N N . LEU A 1 279 ? 32.402 2.395 -17.779 1.00 77.19 279 LEU A N 1
ATOM 2101 C CA . LEU A 1 279 ? 31.670 1.876 -18.950 1.00 77.19 279 LEU A CA 1
ATOM 2102 C C . LEU A 1 279 ? 32.571 1.381 -20.098 1.00 77.19 279 LEU A C 1
ATOM 2104 O O . LEU A 1 279 ? 32.079 0.734 -21.019 1.00 77.19 279 LEU A O 1
ATOM 2108 N N . ARG A 1 280 ? 33.865 1.719 -20.085 1.00 78.31 280 ARG A N 1
ATOM 2109 C CA . ARG A 1 280 ? 34.839 1.371 -21.137 1.00 78.31 280 ARG A CA 1
ATOM 2110 C C . ARG A 1 280 ? 36.036 0.596 -20.582 1.00 78.31 280 ARG A C 1
ATOM 2112 O O . ARG A 1 280 ? 37.155 0.806 -21.015 1.00 78.31 280 ARG A O 1
ATOM 2119 N N . ALA A 1 281 ? 35.807 -0.261 -19.591 1.00 81.62 281 ALA A N 1
ATOM 2120 C CA . ALA A 1 281 ? 36.881 -0.885 -18.821 1.00 81.62 281 ALA A CA 1
ATOM 2121 C C . ALA A 1 281 ? 37.683 -1.973 -19.562 1.00 81.62 281 ALA A C 1
ATOM 2123 O O . ALA A 1 281 ? 38.730 -2.367 -19.062 1.00 81.62 281 ALA A O 1
ATOM 2124 N N . LYS A 1 282 ? 37.227 -2.471 -20.723 1.00 86.94 282 LYS A N 1
ATOM 2125 C CA . LYS A 1 282 ? 37.767 -3.680 -21.375 1.00 86.94 282 LYS A CA 1
ATOM 2126 C C . LYS A 1 282 ? 39.289 -3.651 -21.536 1.00 86.94 282 LYS A C 1
ATOM 2128 O O . LYS A 1 282 ? 39.964 -4.571 -21.081 1.00 86.94 282 LYS A O 1
ATOM 2133 N N . GLU A 1 283 ? 39.824 -2.602 -22.157 1.00 86.81 283 GLU A N 1
ATOM 2134 C CA . GLU A 1 283 ? 41.250 -2.498 -22.472 1.00 86.81 283 GLU A CA 1
ATOM 2135 C C . GLU A 1 283 ? 42.103 -2.401 -21.200 1.00 86.81 283 GLU A C 1
ATOM 2137 O O . GLU A 1 283 ? 43.068 -3.144 -21.040 1.00 86.81 283 GLU A O 1
ATOM 2142 N N . THR A 1 284 ? 41.705 -1.546 -20.250 1.00 87.56 284 THR A N 1
ATOM 2143 C CA . THR A 1 284 ? 42.413 -1.397 -18.967 1.00 87.56 284 THR A CA 1
ATOM 2144 C C . THR A 1 284 ? 42.335 -2.672 -18.123 1.00 87.56 284 THR A C 1
ATOM 2146 O O . THR A 1 284 ? 43.335 -3.089 -17.544 1.00 87.56 284 THR A O 1
ATOM 2149 N N . THR A 1 285 ? 41.173 -3.325 -18.063 1.00 91.00 285 THR A N 1
ATOM 2150 C CA . THR A 1 285 ? 40.983 -4.597 -17.356 1.00 91.00 285 THR A CA 1
ATOM 2151 C C . THR A 1 285 ? 41.864 -5.694 -17.954 1.00 91.00 285 THR A C 1
ATOM 2153 O O . THR A 1 285 ? 42.536 -6.392 -17.200 1.00 91.00 285 THR A O 1
ATOM 2156 N N . GLN A 1 286 ? 41.926 -5.816 -19.284 1.00 91.75 286 GLN A N 1
ATOM 2157 C CA . GLN A 1 286 ? 42.773 -6.804 -19.957 1.00 91.75 286 GLN A CA 1
ATOM 2158 C C . GLN A 1 286 ? 44.261 -6.586 -19.654 1.00 91.75 286 GLN A C 1
ATOM 2160 O O . GLN A 1 286 ? 44.964 -7.540 -19.324 1.00 91.75 286 GLN A O 1
ATOM 2165 N N . GLU A 1 287 ? 44.743 -5.344 -19.727 1.00 90.00 287 GLU A N 1
ATOM 2166 C CA . GLU A 1 287 ? 46.144 -5.030 -19.438 1.00 90.00 287 GLU A CA 1
ATOM 2167 C C . GLU A 1 287 ? 46.517 -5.279 -17.969 1.00 90.00 287 GLU A C 1
ATOM 2169 O O . GLU A 1 287 ? 47.576 -5.840 -17.690 1.00 90.00 287 GLU A O 1
ATOM 2174 N N . LEU A 1 288 ? 45.638 -4.934 -17.022 1.00 90.94 288 LEU A N 1
ATOM 2175 C CA . LEU A 1 288 ? 45.852 -5.226 -15.600 1.00 90.94 288 LEU A CA 1
ATOM 2176 C C . LEU A 1 288 ? 45.895 -6.739 -15.322 1.00 90.94 288 LEU A C 1
ATOM 2178 O O . LEU A 1 288 ? 46.712 -7.194 -14.524 1.00 90.94 288 LEU A O 1
ATOM 2182 N N . LEU A 1 289 ? 45.070 -7.537 -16.004 1.00 92.50 289 LEU A N 1
ATOM 2183 C CA . LEU A 1 289 ? 45.109 -9.001 -15.897 1.00 92.50 289 LEU A CA 1
ATOM 2184 C C . LEU A 1 289 ? 46.374 -9.589 -16.538 1.00 92.50 289 LEU A C 1
ATOM 2186 O O . LEU A 1 289 ? 46.966 -10.509 -15.977 1.00 92.50 289 LEU A O 1
ATOM 2190 N N . ASN A 1 290 ? 46.846 -9.024 -17.656 1.00 90.19 290 ASN A N 1
ATOM 2191 C CA . ASN A 1 290 ? 48.109 -9.418 -18.294 1.00 90.19 290 ASN A CA 1
ATOM 2192 C C . ASN A 1 290 ? 49.328 -9.192 -17.376 1.00 90.19 290 ASN A C 1
ATOM 2194 O O . ASN A 1 290 ? 50.334 -9.888 -17.515 1.00 90.19 290 ASN A O 1
ATOM 2198 N N . LEU A 1 291 ? 49.244 -8.248 -16.428 1.00 89.44 291 LEU A N 1
ATOM 2199 C CA . LEU A 1 291 ? 50.253 -8.029 -15.381 1.00 89.44 291 LEU A CA 1
ATOM 2200 C C . LEU A 1 291 ? 50.186 -9.050 -14.230 1.00 89.44 291 LEU A C 1
ATOM 2202 O O . LEU A 1 291 ? 51.049 -9.032 -13.354 1.00 89.44 291 LEU A O 1
ATOM 2206 N N . GLY A 1 292 ? 49.193 -9.945 -14.224 1.00 88.62 292 GLY A N 1
ATOM 2207 C CA . GLY A 1 292 ? 49.033 -10.995 -13.218 1.00 88.62 292 GLY A CA 1
ATOM 2208 C C . GLY A 1 292 ? 48.230 -10.586 -11.981 1.00 88.62 292 GLY A C 1
ATOM 2209 O O . GLY A 1 292 ? 48.352 -11.245 -10.949 1.00 88.62 292 GLY A O 1
ATOM 2210 N N . LEU A 1 293 ? 47.422 -9.518 -12.047 1.00 92.69 293 LEU A N 1
ATOM 2211 C CA . LEU A 1 293 ? 46.495 -9.185 -10.959 1.00 92.69 293 LEU A CA 1
ATOM 2212 C C . LEU A 1 293 ? 45.437 -10.284 -10.808 1.00 92.69 293 LEU A C 1
ATOM 2214 O O . LEU A 1 293 ? 44.841 -10.718 -11.791 1.00 92.69 293 LEU A O 1
ATOM 2218 N N . ASP A 1 294 ? 45.173 -10.691 -9.565 1.00 92.38 294 ASP A N 1
ATOM 2219 C CA . ASP A 1 294 ? 44.185 -11.725 -9.258 1.00 92.38 294 ASP A CA 1
ATOM 2220 C C . ASP A 1 294 ? 42.748 -11.218 -9.521 1.00 92.38 294 ASP A C 1
ATOM 2222 O O . ASP A 1 294 ? 42.286 -10.306 -8.817 1.00 92.38 294 ASP A O 1
ATOM 2226 N N . PRO A 1 295 ? 42.005 -11.804 -10.484 1.00 94.12 295 PRO A N 1
ATOM 2227 C CA . PRO A 1 295 ? 40.613 -11.441 -10.745 1.00 94.12 295 PRO A CA 1
ATOM 2228 C C . PRO A 1 295 ? 39.654 -11.811 -9.606 1.00 94.12 295 PRO A C 1
ATOM 2230 O O . PRO A 1 295 ? 38.505 -11.371 -9.621 1.00 94.12 295 PRO A O 1
ATOM 2233 N N . ASN A 1 296 ? 40.104 -12.591 -8.621 1.00 94.94 296 ASN A N 1
ATOM 2234 C CA . ASN A 1 296 ? 39.318 -13.047 -7.476 1.00 94.94 296 ASN A CA 1
ATOM 2235 C C . ASN A 1 296 ? 39.722 -12.387 -6.151 1.00 94.94 296 ASN A C 1
ATOM 2237 O O . ASN A 1 296 ? 39.235 -12.798 -5.092 1.00 94.94 296 ASN A O 1
ATOM 2241 N N . HIS A 1 297 ? 40.570 -11.352 -6.189 1.00 94.50 297 HIS A N 1
ATOM 2242 C CA . HIS A 1 297 ? 40.932 -10.603 -4.989 1.00 94.50 297 HIS A CA 1
ATOM 2243 C C . HIS A 1 297 ? 39.677 -10.066 -4.291 1.00 94.50 297 HIS A C 1
ATOM 2245 O O . HIS A 1 297 ? 38.768 -9.567 -4.953 1.00 94.50 297 HIS A O 1
ATOM 2251 N N . ARG A 1 298 ? 39.628 -10.153 -2.959 1.00 94.75 298 ARG A N 1
ATOM 2252 C CA . ARG A 1 298 ? 38.478 -9.724 -2.156 1.00 94.75 298 ARG A CA 1
ATOM 2253 C C . ARG A 1 298 ? 38.787 -8.446 -1.393 1.00 94.75 298 ARG A C 1
ATOM 2255 O O . ARG A 1 298 ? 39.751 -8.409 -0.637 1.00 94.75 298 ARG A O 1
ATOM 2262 N N . ASN A 1 299 ? 37.924 -7.450 -1.546 1.00 94.69 299 ASN A N 1
ATOM 2263 C CA . ASN A 1 299 ? 37.984 -6.219 -0.764 1.00 94.69 299 ASN A CA 1
ATOM 2264 C C . ASN A 1 299 ? 37.449 -6.417 0.679 1.00 94.69 299 ASN A C 1
ATOM 2266 O O . ASN A 1 299 ? 37.085 -7.526 1.082 1.00 94.69 299 ASN A O 1
ATOM 2270 N N . ASN A 1 300 ? 37.335 -5.338 1.459 1.00 94.06 300 ASN A N 1
ATOM 2271 C CA . ASN A 1 300 ? 36.864 -5.373 2.853 1.00 94.06 300 ASN A CA 1
ATOM 2272 C C . ASN A 1 300 ? 35.390 -5.797 3.018 1.00 94.06 300 ASN A C 1
ATOM 2274 O O . ASN A 1 300 ? 34.987 -6.144 4.125 1.00 94.06 300 ASN A O 1
ATOM 2278 N N . ASP A 1 301 ? 34.592 -5.808 1.946 1.00 90.62 301 ASP A N 1
ATOM 2279 C CA . ASP A 1 301 ? 33.224 -6.354 1.920 1.00 90.62 301 ASP A CA 1
ATOM 2280 C C . ASP A 1 301 ? 33.185 -7.819 1.431 1.00 90.62 301 ASP A C 1
ATOM 2282 O O . ASP A 1 301 ? 32.110 -8.409 1.265 1.00 90.62 301 ASP A O 1
ATOM 2286 N N . GLY A 1 302 ? 34.348 -8.411 1.146 1.00 93.44 302 GLY A N 1
ATOM 2287 C CA . GLY A 1 302 ? 34.479 -9.721 0.515 1.00 93.44 302 GLY A CA 1
ATOM 2288 C C . GLY A 1 302 ? 34.129 -9.719 -0.977 1.00 93.44 302 GLY A C 1
ATOM 2289 O O . GLY A 1 302 ? 34.046 -10.789 -1.578 1.00 93.44 302 GLY A O 1
ATOM 2290 N N . CYS A 1 303 ? 33.892 -8.549 -1.578 1.00 94.12 303 CYS A N 1
ATOM 2291 C CA . CYS A 1 303 ? 33.541 -8.418 -2.989 1.00 94.12 303 CYS A CA 1
ATOM 2292 C C . CYS A 1 303 ? 34.777 -8.641 -3.866 1.00 94.12 303 CYS A C 1
ATOM 2294 O O . CYS A 1 303 ? 35.843 -8.118 -3.559 1.00 94.12 303 CYS A O 1
ATOM 2296 N N . THR A 1 304 ? 34.601 -9.376 -4.965 1.00 95.31 304 THR A N 1
ATOM 2297 C CA . THR A 1 304 ? 35.554 -9.446 -6.088 1.00 95.31 304 THR A CA 1
ATOM 2298 C C . THR A 1 304 ? 35.253 -8.345 -7.116 1.00 95.31 304 THR A C 1
ATOM 2300 O O . THR A 1 304 ? 34.154 -7.778 -7.077 1.00 95.31 304 THR A O 1
ATOM 2303 N N . PRO A 1 305 ? 36.135 -8.062 -8.095 1.00 93.69 305 PRO A N 1
ATOM 2304 C CA . PRO A 1 305 ? 35.845 -7.113 -9.171 1.00 93.69 305 PRO A CA 1
ATOM 2305 C C . PRO A 1 305 ? 34.520 -7.403 -9.898 1.00 93.69 305 PRO A C 1
ATOM 2307 O O . PRO A 1 305 ? 33.756 -6.481 -10.174 1.00 93.69 305 PRO A O 1
ATOM 2310 N N . LEU A 1 306 ? 34.176 -8.682 -10.106 1.00 93.00 306 LEU A N 1
ATOM 2311 C CA . LEU A 1 306 ? 32.897 -9.086 -10.710 1.00 93.00 306 LEU A CA 1
ATOM 2312 C C . LEU A 1 306 ? 31.665 -8.558 -9.953 1.00 93.00 306 LEU A C 1
ATOM 2314 O O . LEU A 1 306 ? 30.643 -8.277 -10.575 1.00 93.00 306 LEU A O 1
ATOM 2318 N N . HIS A 1 307 ? 31.744 -8.401 -8.627 1.00 90.88 307 HIS A N 1
ATOM 2319 C CA . HIS A 1 307 ? 30.637 -7.902 -7.801 1.00 90.88 307 HIS A CA 1
ATOM 2320 C C . HIS A 1 307 ? 30.369 -6.401 -7.971 1.00 90.88 307 HIS A C 1
ATOM 2322 O O . HIS A 1 307 ? 29.337 -5.919 -7.496 1.00 90.88 307 HIS A O 1
ATOM 2328 N N . LEU A 1 308 ? 31.301 -5.655 -8.570 1.00 89.19 308 LEU A N 1
ATOM 2329 C CA . LEU A 1 308 ? 31.215 -4.203 -8.743 1.00 89.19 308 LEU A CA 1
ATOM 2330 C C . LEU A 1 308 ? 30.797 -3.789 -10.163 1.00 89.19 308 LEU A C 1
ATOM 2332 O O . LEU A 1 308 ? 30.728 -2.594 -10.449 1.00 89.19 308 LEU A O 1
ATOM 2336 N N . LEU A 1 309 ? 30.496 -4.754 -11.037 1.00 88.19 309 LEU A N 1
ATOM 2337 C CA . LEU A 1 309 ? 30.010 -4.505 -12.393 1.00 88.19 309 LEU A CA 1
ATOM 2338 C C . LEU A 1 309 ? 28.585 -3.918 -12.366 1.00 88.19 309 LEU A C 1
ATOM 2340 O O . LEU A 1 309 ? 27.606 -4.616 -12.112 1.00 88.19 309 LEU A O 1
ATOM 2344 N N . ASP A 1 310 ? 28.475 -2.620 -12.653 1.00 83.12 310 ASP A N 1
ATOM 2345 C CA . ASP A 1 310 ? 27.213 -1.882 -12.824 1.00 83.12 310 ASP A CA 1
ATOM 2346 C C . ASP A 1 310 ? 27.230 -1.150 -14.179 1.00 83.12 310 ASP A C 1
ATOM 2348 O O . ASP A 1 310 ? 27.544 0.040 -14.266 1.00 83.12 310 ASP A O 1
ATOM 2352 N N . MET A 1 311 ? 26.948 -1.880 -15.266 1.00 85.25 311 MET A N 1
ATOM 2353 C CA . MET A 1 311 ? 27.084 -1.402 -16.653 1.00 85.25 311 MET A CA 1
ATOM 2354 C C . MET A 1 311 ? 26.042 -2.032 -17.603 1.00 85.25 311 MET A C 1
ATOM 2356 O O . MET A 1 311 ? 25.455 -3.063 -17.262 1.00 85.25 311 MET A O 1
ATOM 2360 N N . PRO A 1 312 ? 25.761 -1.428 -18.780 1.00 84.81 312 PRO A N 1
ATOM 2361 C CA . PRO A 1 312 ? 24.806 -1.981 -19.741 1.00 84.81 312 PRO A CA 1
ATOM 2362 C C . PRO A 1 312 ? 25.309 -3.297 -20.351 1.00 84.81 312 PRO A C 1
ATOM 2364 O O . PRO A 1 312 ? 26.510 -3.558 -20.376 1.00 84.81 312 PRO A O 1
ATOM 2367 N N . ALA A 1 313 ? 24.387 -4.112 -20.874 1.00 84.06 313 ALA A N 1
ATOM 2368 C CA . ALA A 1 313 ? 24.660 -5.489 -21.294 1.00 84.06 313 ALA A CA 1
ATOM 2369 C C . ALA A 1 313 ? 25.748 -5.626 -22.374 1.00 84.06 313 ALA A C 1
ATOM 2371 O O . ALA A 1 313 ? 26.508 -6.593 -22.329 1.00 84.06 313 ALA A O 1
ATOM 2372 N N . ASP A 1 314 ? 25.853 -4.662 -23.294 1.00 83.19 314 ASP A N 1
ATOM 2373 C CA . ASP A 1 314 ? 26.875 -4.665 -24.348 1.00 83.19 314 ASP A CA 1
ATOM 2374 C C . ASP A 1 314 ? 28.288 -4.567 -23.752 1.00 83.19 314 ASP A C 1
ATOM 2376 O O . ASP A 1 314 ? 29.119 -5.443 -23.974 1.00 83.19 314 ASP A O 1
ATOM 2380 N N . CYS A 1 315 ? 28.527 -3.559 -22.906 1.00 86.44 315 CYS A N 1
ATOM 2381 C CA . CYS A 1 315 ? 29.801 -3.369 -22.204 1.00 86.44 315 CYS A CA 1
ATOM 2382 C C . CYS A 1 315 ? 30.084 -4.495 -21.199 1.00 86.44 315 CYS A C 1
ATOM 2384 O O . CYS A 1 315 ? 31.225 -4.923 -21.041 1.00 86.44 315 CYS A O 1
ATOM 2386 N N . LEU A 1 316 ? 29.042 -4.974 -20.512 1.00 88.19 316 LEU A N 1
ATOM 2387 C CA . LEU A 1 316 ? 29.149 -6.053 -19.537 1.00 88.19 316 LEU A CA 1
ATOM 2388 C C . LEU A 1 316 ? 29.680 -7.334 -20.179 1.00 88.19 316 LEU A C 1
ATOM 2390 O O . LEU A 1 316 ? 30.519 -8.000 -19.582 1.00 88.19 316 LEU A O 1
ATOM 2394 N N . ARG A 1 317 ? 29.198 -7.671 -21.382 1.00 89.12 317 ARG A N 1
ATOM 2395 C CA . ARG A 1 317 ? 29.635 -8.859 -22.122 1.00 89.12 317 ARG A CA 1
ATOM 2396 C C . ARG A 1 317 ? 31.142 -8.829 -22.351 1.00 89.12 317 ARG A C 1
ATOM 2398 O O . ARG A 1 317 ? 31.823 -9.770 -21.968 1.00 89.12 317 ARG A O 1
ATOM 2405 N N . ASP A 1 318 ? 31.645 -7.713 -22.872 1.00 89.38 318 ASP A N 1
ATOM 2406 C CA . ASP A 1 318 ? 33.067 -7.520 -23.155 1.00 89.38 318 ASP A CA 1
ATOM 2407 C C . ASP A 1 318 ? 33.956 -7.670 -21.910 1.00 89.38 318 ASP A C 1
ATOM 2409 O O . ASP A 1 318 ? 35.013 -8.295 -21.972 1.00 89.38 318 ASP A O 1
ATOM 2413 N N . VAL A 1 319 ? 33.547 -7.087 -20.778 1.00 90.62 319 VAL A N 1
ATOM 2414 C CA . VAL A 1 319 ? 34.334 -7.121 -19.533 1.00 90.62 319 VAL A CA 1
ATOM 2415 C C . VAL A 1 319 ? 34.220 -8.479 -18.831 1.00 90.62 319 VAL A C 1
ATOM 2417 O O . VAL A 1 319 ? 35.214 -8.969 -18.292 1.00 90.62 319 VAL A O 1
ATOM 2420 N N . LEU A 1 320 ? 33.042 -9.116 -18.857 1.00 91.75 320 LEU A N 1
ATOM 2421 C CA . LEU A 1 320 ? 32.854 -10.471 -18.331 1.00 91.75 320 LEU A CA 1
ATOM 2422 C C . LEU A 1 320 ? 33.672 -11.496 -19.114 1.00 91.75 320 LEU A C 1
ATOM 2424 O O . LEU A 1 320 ? 34.303 -12.334 -18.477 1.00 91.75 320 LEU A O 1
ATOM 2428 N N . ASP A 1 321 ? 33.708 -11.410 -20.447 1.00 90.62 321 ASP A N 1
ATOM 2429 C CA . ASP A 1 321 ? 34.515 -12.299 -21.292 1.00 90.62 321 ASP A CA 1
ATOM 2430 C C . ASP A 1 321 ? 35.994 -12.243 -20.883 1.00 90.62 321 ASP A C 1
ATOM 2432 O O . ASP A 1 321 ? 36.626 -13.277 -20.664 1.00 90.62 321 ASP A O 1
ATOM 2436 N N . VAL A 1 322 ? 36.529 -11.029 -20.708 1.00 93.19 322 VAL A N 1
ATOM 2437 C CA . VAL A 1 322 ? 37.923 -10.798 -20.300 1.00 93.19 322 VAL A CA 1
ATOM 2438 C C . VAL A 1 322 ? 38.204 -11.347 -18.896 1.00 93.19 322 VAL A C 1
ATOM 2440 O O . VAL A 1 322 ? 39.190 -12.057 -18.695 1.00 93.19 322 VAL A O 1
ATOM 2443 N N . LEU A 1 323 ? 37.339 -11.057 -17.918 1.00 92.94 323 LEU A N 1
ATOM 2444 C CA . LEU A 1 323 ? 37.515 -11.525 -16.539 1.00 92.94 323 LEU A CA 1
ATOM 2445 C C . LEU A 1 323 ? 37.390 -13.053 -16.431 1.00 92.94 323 LEU A C 1
ATOM 2447 O O . LEU A 1 323 ? 38.218 -13.688 -15.780 1.00 92.94 323 LEU A O 1
ATOM 2451 N N . CYS A 1 324 ? 36.401 -13.659 -17.093 1.00 91.50 324 CYS A N 1
ATOM 2452 C CA . CYS A 1 324 ? 36.203 -15.110 -17.075 1.00 91.50 324 CYS A CA 1
ATOM 2453 C C . CYS A 1 324 ? 37.347 -15.840 -17.792 1.00 91.50 324 CYS A C 1
ATOM 2455 O O . CYS A 1 324 ? 37.831 -16.852 -17.286 1.00 91.50 324 CYS A O 1
ATOM 2457 N N . ALA A 1 325 ? 37.849 -15.300 -18.911 1.00 91.75 325 ALA A N 1
ATOM 2458 C CA . ALA A 1 325 ? 39.027 -15.839 -19.593 1.00 91.75 325 ALA A CA 1
ATOM 2459 C C . ALA A 1 325 ? 40.286 -15.813 -18.706 1.00 91.75 325 ALA A C 1
ATOM 2461 O O . ALA A 1 325 ? 41.132 -16.700 -18.815 1.00 91.75 325 ALA A O 1
ATOM 2462 N N . ALA A 1 326 ? 40.390 -14.835 -17.802 1.00 92.38 326 ALA A N 1
ATOM 2463 C CA . ALA A 1 326 ? 41.459 -14.742 -16.810 1.00 92.38 326 ALA A CA 1
ATOM 2464 C C . ALA A 1 326 ? 41.221 -15.587 -15.539 1.00 92.38 326 ALA A C 1
ATOM 2466 O O . ALA A 1 326 ? 42.055 -15.571 -14.636 1.00 92.38 326 ALA A O 1
ATOM 2467 N N . GLY A 1 327 ? 40.118 -16.341 -15.456 1.00 92.31 327 GLY A N 1
ATOM 2468 C CA . GLY A 1 327 ? 39.810 -17.223 -14.326 1.00 92.31 327 GLY A CA 1
ATOM 2469 C C . GLY A 1 327 ? 39.012 -16.573 -13.191 1.00 92.31 327 GLY A C 1
ATOM 2470 O O . GLY A 1 327 ? 39.089 -17.037 -12.052 1.00 92.31 327 GLY A O 1
ATOM 2471 N N . ALA A 1 328 ? 38.260 -15.501 -13.463 1.00 94.50 328 ALA A N 1
ATOM 2472 C CA . ALA A 1 328 ? 37.334 -14.928 -12.488 1.00 94.50 328 ALA A CA 1
ATOM 2473 C C . ALA A 1 328 ? 36.200 -15.909 -12.135 1.00 94.50 328 ALA A C 1
ATOM 2475 O O . ALA A 1 328 ? 35.564 -16.490 -13.014 1.00 94.50 328 ALA A O 1
ATOM 2476 N N . ASP A 1 329 ? 35.927 -16.066 -10.843 1.00 92.81 329 ASP A N 1
ATOM 2477 C CA . ASP A 1 329 ? 34.897 -16.951 -10.305 1.00 92.81 329 ASP A CA 1
ATOM 2478 C C . ASP A 1 329 ? 33.540 -16.230 -10.238 1.00 92.81 329 ASP A C 1
ATOM 2480 O O . ASP A 1 329 ? 33.308 -15.363 -9.387 1.00 92.81 329 ASP A O 1
ATOM 2484 N N . LEU A 1 330 ? 32.625 -16.611 -11.136 1.00 92.31 330 LEU A N 1
ATOM 2485 C CA . LEU A 1 330 ? 31.243 -16.115 -11.179 1.00 92.31 330 LEU A CA 1
ATOM 2486 C C . LEU A 1 330 ? 30.415 -16.518 -9.951 1.00 92.31 330 LEU A C 1
ATOM 2488 O O . LEU A 1 330 ? 29.363 -15.929 -9.714 1.00 92.31 330 LEU A O 1
ATOM 2492 N N . GLU A 1 331 ? 30.892 -17.477 -9.160 1.00 93.94 331 GLU A N 1
ATOM 2493 C CA . GLU A 1 331 ? 30.220 -18.008 -7.975 1.00 93.94 331 GLU A CA 1
ATOM 2494 C C . GLU A 1 331 ? 30.891 -17.557 -6.668 1.00 93.94 331 GLU A C 1
ATOM 2496 O O . GLU A 1 331 ? 30.478 -17.959 -5.572 1.00 93.94 331 GLU A O 1
ATOM 2501 N N . ALA A 1 332 ? 31.894 -16.674 -6.758 1.00 93.44 332 ALA A N 1
ATOM 2502 C CA . ALA A 1 332 ? 32.544 -16.094 -5.596 1.00 93.44 332 ALA A CA 1
ATOM 2503 C C . ALA A 1 332 ? 31.507 -15.399 -4.708 1.00 93.44 332 ALA A C 1
ATOM 2505 O O . ALA A 1 332 ? 30.683 -14.625 -5.185 1.00 93.44 332 ALA A O 1
ATOM 2506 N N . LYS A 1 333 ? 31.565 -15.645 -3.397 1.00 92.75 333 LYS A N 1
ATOM 2507 C CA . LYS A 1 333 ? 30.658 -15.016 -2.431 1.00 92.75 333 LYS A CA 1
ATOM 2508 C C . LYS A 1 333 ? 31.311 -13.853 -1.697 1.00 92.75 333 LYS A C 1
ATOM 2510 O O . LYS A 1 333 ? 32.454 -13.982 -1.242 1.00 92.75 333 LYS A O 1
ATOM 2515 N N . ASP A 1 334 ? 30.555 -12.766 -1.550 1.00 93.06 334 ASP A N 1
ATOM 2516 C CA . ASP A 1 334 ? 30.873 -11.660 -0.644 1.00 93.06 334 ASP A CA 1
ATOM 2517 C C . ASP A 1 334 ? 30.612 -12.023 0.834 1.00 93.06 334 ASP A C 1
ATOM 2519 O O . ASP A 1 334 ? 30.157 -13.126 1.154 1.00 93.06 334 ASP A O 1
ATOM 2523 N N . TYR A 1 335 ? 30.871 -11.107 1.776 1.00 91.75 335 TYR A N 1
ATOM 2524 C CA . TYR A 1 335 ? 30.625 -11.371 3.204 1.00 91.75 335 TYR A CA 1
ATOM 2525 C C . TYR A 1 335 ? 29.144 -11.494 3.587 1.00 91.75 335 TYR A C 1
ATOM 2527 O O . TYR A 1 335 ? 28.832 -11.932 4.693 1.00 91.75 335 TYR A O 1
ATOM 2535 N N . LYS A 1 336 ? 28.217 -11.178 2.677 1.00 87.25 336 LYS A N 1
ATOM 2536 C CA . LYS A 1 336 ? 26.783 -11.463 2.836 1.00 87.25 336 LYS A CA 1
ATOM 2537 C C . LYS A 1 336 ? 26.385 -12.785 2.171 1.00 87.25 336 LYS A C 1
ATOM 2539 O O . LYS A 1 336 ? 25.228 -13.186 2.270 1.00 87.25 336 LYS A O 1
ATOM 2544 N N . GLY A 1 337 ? 27.325 -13.476 1.528 1.00 90.12 337 GLY A N 1
ATOM 2545 C CA . GLY A 1 337 ? 27.114 -14.737 0.827 1.00 90.12 337 GLY A CA 1
ATOM 2546 C C . GLY A 1 337 ? 26.590 -14.567 -0.599 1.00 90.12 337 GLY A C 1
ATOM 2547 O O . GLY A 1 337 ? 26.216 -15.557 -1.222 1.00 90.12 337 GLY A O 1
ATOM 2548 N N . ARG A 1 338 ? 26.517 -13.336 -1.111 1.00 90.56 338 ARG A N 1
ATOM 2549 C CA . ARG A 1 338 ? 25.957 -13.038 -2.433 1.00 90.56 338 ARG A CA 1
ATOM 2550 C C . ARG A 1 338 ? 26.996 -13.319 -3.503 1.00 90.56 338 ARG A C 1
ATOM 2552 O O . ARG A 1 338 ? 28.150 -12.959 -3.313 1.00 90.56 338 ARG A O 1
ATOM 2559 N N . THR A 1 339 ? 26.560 -13.902 -4.612 1.00 92.19 339 THR A N 1
ATOM 2560 C CA . THR A 1 339 ? 27.332 -13.982 -5.858 1.00 92.19 339 THR A CA 1
ATOM 2561 C C . THR A 1 339 ? 27.276 -12.643 -6.613 1.00 92.19 339 THR A C 1
ATOM 2563 O O . THR A 1 339 ? 26.394 -11.819 -6.325 1.00 92.19 339 THR A O 1
ATOM 2566 N N . PRO A 1 340 ? 28.146 -12.405 -7.615 1.00 90.25 340 PRO A N 1
ATOM 2567 C CA . PRO A 1 340 ? 28.036 -11.268 -8.525 1.00 90.25 340 PRO A CA 1
ATOM 2568 C C . PRO A 1 340 ? 26.624 -11.113 -9.101 1.00 90.25 340 PRO A C 1
ATOM 2570 O O . PRO A 1 340 ? 26.048 -10.027 -9.025 1.00 90.25 340 PRO A O 1
ATOM 2573 N N . LEU A 1 341 ? 26.016 -12.217 -9.557 1.00 88.94 341 LEU A N 1
ATOM 2574 C CA . LEU A 1 341 ? 24.639 -12.243 -10.058 1.00 88.94 341 LEU A CA 1
ATOM 2575 C C . LEU A 1 341 ? 23.641 -11.746 -9.000 1.00 88.94 341 LEU A C 1
ATOM 2577 O O . LEU A 1 341 ? 22.861 -10.834 -9.260 1.00 88.94 341 LEU A O 1
ATOM 2581 N N . ALA A 1 342 ? 23.704 -12.278 -7.775 1.00 85.81 342 ALA A N 1
ATOM 2582 C CA . ALA A 1 342 ? 22.828 -11.863 -6.679 1.00 85.81 342 ALA A CA 1
ATOM 2583 C C . ALA A 1 342 ? 23.075 -10.413 -6.209 1.00 85.81 342 ALA A C 1
ATOM 2585 O O . ALA A 1 342 ? 22.197 -9.792 -5.606 1.00 85.81 342 ALA A O 1
ATOM 2586 N N . ARG A 1 343 ? 24.252 -9.831 -6.465 1.00 85.25 343 ARG A N 1
ATOM 2587 C CA . ARG A 1 343 ? 24.556 -8.432 -6.115 1.00 85.25 343 ARG A CA 1
ATOM 2588 C C . ARG A 1 343 ? 23.959 -7.434 -7.107 1.00 85.25 343 ARG A C 1
ATOM 2590 O O . ARG A 1 343 ? 23.538 -6.357 -6.677 1.00 85.25 343 ARG A O 1
ATOM 2597 N N . VAL A 1 344 ? 23.835 -7.811 -8.380 1.00 82.38 344 VAL A N 1
ATOM 2598 C CA . VAL A 1 344 ? 23.171 -7.011 -9.430 1.00 82.38 344 VAL A CA 1
ATOM 2599 C C . VAL A 1 344 ? 21.681 -6.780 -9.123 1.00 82.38 344 VAL A C 1
ATOM 2601 O O . VAL A 1 344 ? 21.089 -5.814 -9.601 1.00 82.38 344 VAL A O 1
ATOM 2604 N N . MET A 1 345 ? 21.076 -7.588 -8.242 1.00 76.62 345 MET A N 1
ATOM 2605 C CA . MET A 1 345 ? 19.673 -7.504 -7.785 1.00 76.62 345 MET A CA 1
ATOM 2606 C C . MET A 1 345 ? 19.377 -6.264 -6.881 1.00 76.62 345 MET A C 1
ATOM 2608 O O . MET A 1 345 ? 18.522 -6.274 -5.987 1.00 76.62 345 MET A O 1
ATOM 2612 N N . SER A 1 346 ? 20.097 -5.157 -7.085 1.00 62.41 346 SER A N 1
ATOM 2613 C CA . SER A 1 346 ? 20.005 -3.875 -6.366 1.00 62.41 346 SER A CA 1
ATOM 2614 C C . SER A 1 346 ? 18.628 -3.181 -6.532 1.00 62.41 346 SER A C 1
ATOM 2616 O O . SER A 1 346 ? 17.928 -3.449 -7.507 1.00 62.41 346 SER A O 1
ATOM 2618 N N . PRO A 1 347 ? 18.178 -2.304 -5.600 1.00 53.31 347 PRO A N 1
ATOM 2619 C CA . PRO A 1 347 ? 16.803 -1.773 -5.565 1.00 53.31 347 PRO A CA 1
ATOM 2620 C C . PRO A 1 347 ? 16.367 -0.948 -6.778 1.00 53.31 347 PRO A C 1
ATOM 2622 O O . PRO A 1 347 ? 15.169 -0.793 -6.997 1.00 53.31 347 PRO A O 1
ATOM 2625 N N . GLN A 1 348 ? 17.311 -0.404 -7.546 1.00 57.50 348 GLN A N 1
ATOM 2626 C CA . GLN A 1 348 ? 17.036 0.367 -8.755 1.00 57.50 348 GLN A CA 1
ATOM 2627 C C . GLN A 1 348 ? 18.116 0.053 -9.794 1.00 57.50 348 GLN A C 1
ATOM 2629 O O . GLN A 1 348 ? 19.220 0.594 -9.692 1.00 57.50 348 GLN A O 1
ATOM 2634 N N . PRO A 1 349 ? 17.853 -0.835 -10.766 1.00 58.12 349 PRO A N 1
ATOM 2635 C CA . PRO A 1 349 ? 18.820 -1.087 -11.819 1.00 58.12 349 PRO A CA 1
ATOM 2636 C C . PRO A 1 349 ? 18.936 0.161 -12.695 1.00 58.12 349 PRO A C 1
ATOM 2638 O O . PRO A 1 349 ? 17.935 0.717 -13.151 1.00 58.12 349 PRO A O 1
ATOM 2641 N N . ARG A 1 350 ? 20.169 0.610 -12.932 1.00 66.19 350 ARG A N 1
ATOM 2642 C CA . ARG A 1 350 ? 20.451 1.725 -13.847 1.00 66.19 350 ARG A CA 1
ATOM 2643 C C . ARG A 1 350 ? 20.282 1.333 -15.319 1.00 66.19 350 ARG A C 1
ATOM 2645 O O . ARG A 1 350 ? 20.077 2.205 -16.159 1.00 66.19 350 ARG A O 1
ATOM 2652 N N . TYR A 1 351 ? 20.339 0.034 -15.619 1.00 75.19 351 TYR A N 1
ATOM 2653 C CA . TYR A 1 351 ? 20.349 -0.528 -16.972 1.00 75.19 351 TYR A CA 1
ATOM 2654 C C . TYR A 1 351 ? 19.248 -1.573 -17.177 1.00 75.19 351 TYR A C 1
ATOM 2656 O O . TYR A 1 351 ? 18.552 -1.954 -16.234 1.00 75.19 351 TYR A O 1
ATOM 2664 N N . ASN A 1 352 ? 19.079 -2.036 -18.422 1.00 76.25 352 ASN A N 1
ATOM 2665 C CA . ASN A 1 352 ? 18.101 -3.070 -18.749 1.00 76.25 352 ASN A CA 1
ATOM 2666 C C . ASN A 1 352 ? 18.479 -4.400 -18.087 1.00 76.25 352 ASN A C 1
ATOM 2668 O O . ASN A 1 352 ? 19.343 -5.145 -18.543 1.00 76.25 352 ASN A O 1
ATOM 2672 N N . TYR A 1 353 ? 17.784 -4.688 -16.999 1.00 76.44 353 TYR A N 1
ATOM 2673 C CA . TYR A 1 353 ? 18.057 -5.814 -16.131 1.00 76.44 353 TYR A CA 1
ATOM 2674 C C . TYR A 1 353 ? 17.886 -7.178 -16.813 1.00 76.44 353 TYR A C 1
ATOM 2676 O O . TYR A 1 353 ? 18.645 -8.099 -16.527 1.00 76.44 353 TYR A O 1
ATOM 2684 N N . ALA A 1 354 ? 16.933 -7.306 -17.743 1.00 77.50 354 ALA A N 1
ATOM 2685 C CA . ALA A 1 354 ? 16.707 -8.557 -18.466 1.00 77.50 354 ALA A CA 1
ATOM 2686 C C . ALA A 1 354 ? 17.909 -8.938 -19.342 1.00 77.50 354 ALA A C 1
ATOM 2688 O O . ALA A 1 354 ? 18.307 -10.099 -19.382 1.00 77.50 354 ALA A O 1
ATOM 2689 N N . GLU A 1 355 ? 18.519 -7.951 -19.999 1.00 82.75 355 GLU A N 1
ATOM 2690 C CA . GLU A 1 355 ? 19.707 -8.159 -20.829 1.00 82.75 355 GLU A CA 1
ATOM 2691 C C . GLU A 1 355 ? 20.943 -8.432 -19.967 1.00 82.75 355 GLU A C 1
ATOM 2693 O O . GLU A 1 355 ? 21.707 -9.343 -20.268 1.00 82.75 355 GLU A O 1
ATOM 2698 N N . VAL A 1 356 ? 21.109 -7.699 -18.860 1.00 84.38 356 VAL A N 1
ATOM 2699 C CA . VAL A 1 356 ? 22.210 -7.912 -17.907 1.00 84.38 356 VAL A CA 1
ATOM 2700 C C . VAL A 1 356 ? 22.173 -9.329 -17.327 1.00 84.38 356 VAL A C 1
ATOM 2702 O O . VAL A 1 356 ? 23.185 -10.028 -17.350 1.00 84.38 356 VAL A O 1
ATOM 2705 N N . LEU A 1 357 ? 21.005 -9.785 -16.862 1.00 85.75 357 LEU A N 1
ATOM 2706 C CA . LEU A 1 357 ? 20.814 -11.149 -16.367 1.00 85.75 357 LEU A CA 1
ATOM 2707 C C . LEU A 1 357 ? 21.117 -12.203 -17.434 1.00 85.75 357 LEU A C 1
ATOM 2709 O O . LEU A 1 357 ? 21.828 -13.168 -17.156 1.00 85.75 357 LEU A O 1
ATOM 2713 N N . ALA A 1 358 ? 20.599 -12.011 -18.650 1.00 84.75 358 ALA A N 1
ATOM 2714 C CA . ALA A 1 358 ? 20.842 -12.928 -19.756 1.00 84.75 358 ALA A CA 1
ATOM 2715 C C . ALA A 1 358 ? 22.340 -13.045 -20.077 1.00 84.75 358 ALA A C 1
ATOM 2717 O O . ALA A 1 358 ? 22.809 -14.143 -20.368 1.00 84.75 358 ALA A O 1
ATOM 2718 N N . THR A 1 359 ? 23.106 -11.953 -19.972 1.00 88.75 359 THR A N 1
ATOM 2719 C CA . THR A 1 359 ? 24.562 -11.976 -20.169 1.00 88.75 359 THR A CA 1
ATOM 2720 C C . THR A 1 359 ? 25.279 -12.795 -19.094 1.00 88.75 359 THR A C 1
ATOM 2722 O O . THR A 1 359 ? 26.103 -13.632 -19.447 1.00 88.75 359 THR A O 1
ATOM 2725 N N . TYR A 1 360 ? 24.951 -12.634 -17.806 1.00 89.38 360 TYR A N 1
ATOM 2726 C CA . TYR A 1 360 ? 25.554 -13.457 -16.743 1.00 89.38 360 TYR A CA 1
ATOM 2727 C C . TYR A 1 360 ? 25.211 -14.949 -16.888 1.00 89.38 360 TYR A C 1
ATOM 2729 O O . TYR A 1 360 ? 26.086 -15.801 -16.742 1.00 89.38 360 TYR A O 1
ATOM 2737 N N . ILE A 1 361 ? 23.955 -15.276 -17.210 1.00 87.94 361 ILE A N 1
ATOM 2738 C CA . ILE A 1 361 ? 23.514 -16.668 -17.404 1.00 87.94 361 ILE A CA 1
ATOM 2739 C C . ILE A 1 361 ? 24.189 -17.286 -18.632 1.00 87.94 361 ILE A C 1
ATOM 2741 O O . ILE A 1 361 ? 24.598 -18.444 -18.586 1.00 87.94 361 ILE A O 1
ATOM 2745 N N . ALA A 1 362 ? 24.368 -16.518 -19.713 1.00 87.50 362 ALA A N 1
ATOM 2746 C CA . ALA A 1 362 ? 25.091 -16.978 -20.898 1.00 87.50 362 ALA A CA 1
ATOM 2747 C C . ALA A 1 362 ? 26.560 -17.334 -20.600 1.00 87.50 362 ALA A C 1
ATOM 2749 O O . ALA A 1 362 ? 27.103 -18.216 -21.258 1.00 87.50 362 ALA A O 1
ATOM 2750 N N . GLN A 1 363 ? 27.175 -16.699 -19.595 1.00 88.31 363 GLN A N 1
ATOM 2751 C CA . GLN A 1 363 ? 28.524 -17.021 -19.104 1.00 88.31 363 GLN A CA 1
ATOM 2752 C C . GLN A 1 363 ? 28.556 -18.185 -18.097 1.00 88.31 363 GLN A C 1
ATOM 2754 O O . GLN A 1 363 ? 29.619 -18.543 -17.599 1.00 88.31 363 GLN A O 1
ATOM 2759 N N . GLY A 1 364 ? 27.406 -18.794 -17.792 1.00 88.50 364 GLY A N 1
ATOM 2760 C CA . GLY A 1 364 ? 27.307 -19.945 -16.895 1.00 88.50 364 GLY A CA 1
ATOM 2761 C C . GLY A 1 364 ? 27.082 -19.605 -15.420 1.00 88.50 364 GLY A C 1
ATOM 2762 O O . GLY A 1 364 ? 27.227 -20.497 -14.587 1.00 88.50 364 GLY A O 1
ATOM 2763 N N . ALA A 1 365 ? 26.712 -18.363 -15.079 1.00 90.69 365 ALA A N 1
ATOM 2764 C CA . ALA A 1 365 ? 26.371 -18.004 -13.701 1.00 90.69 365 ALA A CA 1
ATOM 2765 C C . ALA A 1 365 ? 25.135 -18.775 -13.207 1.00 90.69 365 ALA A C 1
ATOM 2767 O O . ALA A 1 365 ? 24.119 -18.875 -13.905 1.00 90.69 365 ALA A O 1
ATOM 2768 N N . ASN A 1 366 ? 25.189 -19.286 -11.978 1.00 89.19 366 ASN A N 1
ATOM 2769 C CA . ASN A 1 366 ? 24.103 -20.061 -11.399 1.00 89.19 366 ASN A CA 1
ATOM 2770 C C . ASN A 1 366 ? 22.996 -19.156 -10.834 1.00 89.19 366 ASN A C 1
ATOM 2772 O O . ASN A 1 366 ? 23.161 -18.428 -9.849 1.00 89.19 366 ASN A O 1
ATOM 2776 N N . LEU A 1 367 ? 21.814 -19.268 -11.440 1.00 88.38 367 LEU A N 1
ATOM 2777 C CA . LEU A 1 367 ? 20.628 -18.498 -11.080 1.00 88.38 367 LEU A CA 1
ATOM 2778 C C . LEU A 1 367 ? 20.064 -18.855 -9.696 1.00 88.38 367 LEU A C 1
ATOM 2780 O O . LEU A 1 367 ? 19.498 -17.998 -9.025 1.00 88.38 367 LEU A O 1
ATOM 2784 N N . ASN A 1 368 ? 20.241 -20.096 -9.239 1.00 87.94 368 ASN A N 1
ATOM 2785 C CA . ASN A 1 368 ? 19.631 -20.614 -8.009 1.00 87.94 368 ASN A CA 1
ATOM 2786 C C . ASN A 1 368 ? 20.601 -20.589 -6.815 1.00 87.94 368 ASN A C 1
ATOM 2788 O O . ASN A 1 368 ? 20.570 -21.456 -5.942 1.00 87.94 368 ASN A O 1
ATOM 2792 N N . THR A 1 369 ? 21.492 -19.598 -6.780 1.00 86.62 369 THR A N 1
ATOM 2793 C CA . THR A 1 369 ? 22.459 -19.406 -5.693 1.00 86.62 369 THR A CA 1
ATOM 2794 C C . THR A 1 369 ? 21.807 -18.817 -4.448 1.00 86.62 369 THR A C 1
ATOM 2796 O O . THR A 1 369 ? 20.853 -18.048 -4.534 1.00 86.62 369 THR A O 1
ATOM 2799 N N . GLN A 1 370 ? 22.339 -19.181 -3.278 1.00 89.50 370 GLN A N 1
ATOM 2800 C CA . GLN A 1 370 ? 21.849 -18.732 -1.975 1.00 89.50 370 GLN A CA 1
ATOM 2801 C C . GLN A 1 370 ? 22.895 -17.923 -1.212 1.00 89.50 370 GLN A C 1
ATOM 2803 O O . GLN A 1 370 ? 24.065 -18.324 -1.127 1.00 89.50 370 GLN A O 1
ATOM 2808 N N . ASP A 1 371 ? 22.444 -16.820 -0.616 1.00 89.88 371 ASP A N 1
ATOM 2809 C CA . ASP A 1 371 ? 23.237 -16.012 0.310 1.00 89.88 371 ASP A CA 1
ATOM 2810 C C . ASP A 1 371 ? 23.426 -16.701 1.678 1.00 89.88 371 ASP A C 1
ATOM 2812 O O . ASP A 1 371 ? 22.945 -17.813 1.908 1.00 89.88 371 ASP A O 1
ATOM 2816 N N . TYR A 1 372 ? 24.130 -16.065 2.622 1.00 88.56 372 TYR A N 1
ATOM 2817 C CA . TYR A 1 372 ? 24.319 -16.644 3.963 1.00 88.56 372 TYR A CA 1
ATOM 2818 C C . TYR A 1 372 ? 23.050 -16.654 4.828 1.00 88.56 372 TYR A C 1
ATOM 2820 O O . TYR A 1 372 ? 23.066 -17.205 5.925 1.00 88.56 372 TYR A O 1
ATOM 2828 N N . ASN A 1 373 ? 21.940 -16.103 4.339 1.00 85.00 373 ASN A N 1
ATOM 2829 C CA . ASN A 1 373 ? 20.618 -16.249 4.940 1.00 85.00 373 ASN A CA 1
ATOM 2830 C C . ASN A 1 373 ? 19.770 -17.315 4.219 1.00 85.00 373 ASN A C 1
ATOM 2832 O O . ASN A 1 373 ? 18.626 -17.554 4.614 1.00 85.00 373 ASN A O 1
ATOM 2836 N N . GLY A 1 374 ? 20.296 -17.942 3.162 1.00 87.44 374 GLY A N 1
ATOM 2837 C CA . GLY A 1 374 ? 19.574 -18.867 2.294 1.00 87.44 374 GLY A CA 1
ATOM 2838 C C . GLY A 1 374 ? 18.677 -18.178 1.253 1.00 87.44 374 GLY A C 1
ATOM 2839 O O . GLY A 1 374 ? 17.889 -18.844 0.590 1.00 87.44 374 GLY A O 1
ATOM 2840 N N . ASN A 1 375 ? 18.726 -16.855 1.101 1.00 88.31 375 ASN A N 1
ATOM 2841 C CA . ASN A 1 375 ? 17.889 -16.164 0.120 1.00 88.31 375 ASN A CA 1
ATOM 2842 C C . ASN A 1 375 ? 18.421 -16.407 -1.296 1.00 88.31 375 ASN A C 1
ATOM 2844 O O . ASN A 1 375 ? 19.611 -16.216 -1.548 1.00 88.31 375 ASN A O 1
ATOM 2848 N N . GLY A 1 376 ? 17.529 -16.791 -2.209 1.00 88.69 376 GLY A N 1
ATOM 2849 C CA . GLY A 1 376 ? 17.810 -16.872 -3.639 1.00 88.69 376 GLY A CA 1
ATOM 2850 C C . GLY A 1 376 ? 17.600 -15.547 -4.368 1.00 88.69 376 GLY A C 1
ATOM 2851 O O . GLY A 1 376 ? 17.125 -14.563 -3.798 1.00 88.69 376 GLY A O 1
ATOM 2852 N N . VAL A 1 377 ? 17.886 -15.530 -5.671 1.00 87.12 377 VAL A N 1
ATOM 2853 C CA . VAL A 1 377 ? 17.712 -14.334 -6.521 1.00 87.12 377 VAL A CA 1
ATOM 2854 C C . VAL A 1 377 ? 16.272 -13.810 -6.541 1.00 87.12 377 VAL A C 1
ATOM 2856 O O . VAL A 1 377 ? 16.058 -12.596 -6.536 1.00 87.12 377 VAL A O 1
ATOM 2859 N N . LEU A 1 378 ? 15.278 -14.709 -6.492 1.00 88.88 378 LEU A N 1
ATOM 2860 C CA . LEU A 1 378 ? 13.861 -14.342 -6.451 1.00 88.88 378 LEU A CA 1
ATOM 2861 C C . LEU A 1 378 ? 13.505 -13.599 -5.161 1.00 88.88 378 LEU A C 1
ATOM 2863 O O . LEU A 1 378 ? 12.741 -12.639 -5.218 1.00 88.88 378 LEU A O 1
ATOM 2867 N N . HIS A 1 379 ? 14.088 -13.964 -4.015 1.00 87.19 379 HIS A N 1
ATOM 2868 C CA . HIS A 1 379 ? 13.837 -13.279 -2.741 1.00 87.19 379 HIS A CA 1
ATOM 2869 C C . HIS A 1 379 ? 14.229 -11.800 -2.791 1.00 87.19 379 HIS A C 1
ATOM 2871 O O . HIS A 1 379 ? 13.548 -10.977 -2.191 1.00 87.19 379 HIS A O 1
ATOM 2877 N N . TYR A 1 380 ? 15.250 -11.422 -3.566 1.00 82.75 380 TYR A N 1
ATOM 2878 C CA . TYR A 1 380 ? 15.644 -10.015 -3.714 1.00 82.75 380 TYR A CA 1
ATOM 2879 C C . TYR A 1 380 ? 14.675 -9.168 -4.549 1.00 82.75 380 TYR A C 1
ATOM 2881 O O . TYR A 1 380 ? 14.780 -7.937 -4.528 1.00 82.75 380 TYR A O 1
ATOM 2889 N N . THR A 1 381 ? 13.728 -9.790 -5.262 1.00 84.50 381 THR A N 1
ATOM 2890 C CA . THR A 1 381 ? 12.661 -9.066 -5.978 1.00 84.50 381 THR A CA 1
ATOM 2891 C C . THR A 1 381 ? 11.642 -8.444 -5.023 1.00 84.50 381 THR A C 1
ATOM 2893 O O . THR A 1 381 ? 10.959 -7.490 -5.403 1.00 84.50 381 THR A O 1
ATOM 2896 N N . VAL A 1 382 ? 11.567 -8.959 -3.789 1.00 83.50 382 VAL A N 1
ATOM 2897 C CA . VAL A 1 382 ? 10.635 -8.556 -2.735 1.00 83.50 382 VAL A CA 1
ATOM 2898 C C . VAL A 1 382 ? 11.417 -7.837 -1.639 1.00 83.50 382 VAL A C 1
ATOM 2900 O O . VAL A 1 382 ? 12.291 -8.408 -0.992 1.00 83.50 382 VAL A O 1
ATOM 2903 N N . ARG A 1 383 ? 11.106 -6.562 -1.410 1.00 74.75 383 ARG A N 1
ATOM 2904 C CA . ARG A 1 383 ? 11.631 -5.774 -0.287 1.00 74.75 383 ARG A CA 1
ATOM 2905 C C . ARG A 1 383 ? 10.494 -4.966 0.341 1.00 74.75 383 ARG A C 1
ATOM 2907 O O . ARG A 1 383 ? 9.509 -4.691 -0.345 1.00 74.75 383 ARG A O 1
ATOM 2914 N N . PRO A 1 384 ? 10.619 -4.507 1.598 1.00 65.81 384 PRO A N 1
ATOM 2915 C CA . PRO A 1 384 ? 9.603 -3.650 2.198 1.00 65.81 384 PRO A CA 1
ATOM 2916 C C . PRO A 1 384 ? 9.273 -2.464 1.283 1.00 65.81 384 PRO A C 1
ATOM 2918 O O . PRO A 1 384 ? 10.173 -1.766 0.805 1.00 65.81 384 PRO A O 1
ATOM 2921 N N . TYR A 1 385 ? 7.984 -2.261 1.004 1.00 70.00 385 TYR A N 1
ATOM 2922 C CA . TYR A 1 385 ? 7.453 -1.183 0.156 1.00 70.00 385 TYR A CA 1
ATOM 2923 C C . TYR A 1 385 ? 7.864 -1.210 -1.328 1.00 70.00 385 TYR A C 1
ATOM 2925 O O . TYR A 1 385 ? 7.493 -0.295 -2.070 1.00 70.00 385 TYR A O 1
ATOM 2933 N N . THR A 1 386 ? 8.630 -2.208 -1.787 1.00 73.94 386 THR A N 1
ATOM 2934 C CA . THR A 1 386 ? 9.112 -2.286 -3.176 1.00 73.94 386 THR A CA 1
ATOM 2935 C C . THR A 1 386 ? 9.063 -3.714 -3.719 1.00 73.94 386 THR A C 1
ATOM 2937 O O . THR A 1 386 ? 9.667 -4.631 -3.170 1.00 73.94 386 THR A O 1
ATOM 2940 N N . PHE A 1 387 ? 8.359 -3.895 -4.835 1.00 83.81 387 PHE A N 1
ATOM 2941 C CA . PHE A 1 387 ? 8.281 -5.162 -5.554 1.00 83.81 387 PHE A CA 1
ATOM 2942 C C . PHE A 1 387 ? 8.393 -4.912 -7.058 1.00 83.81 387 PHE A C 1
ATOM 2944 O O . PHE A 1 387 ? 7.653 -4.101 -7.616 1.00 83.81 387 PHE A O 1
ATOM 2951 N N . SER A 1 388 ? 9.334 -5.595 -7.713 1.00 80.69 388 SER A N 1
ATOM 2952 C CA . SER A 1 388 ? 9.507 -5.517 -9.167 1.00 80.69 388 SER A CA 1
ATOM 2953 C C . SER A 1 388 ? 8.946 -6.766 -9.838 1.00 80.69 388 SER A C 1
ATOM 2955 O O . SER A 1 388 ? 9.635 -7.776 -9.984 1.00 80.69 388 SER A O 1
ATOM 2957 N N . PHE A 1 389 ? 7.690 -6.680 -10.276 1.00 82.38 389 PHE A N 1
ATOM 2958 C CA . PHE A 1 389 ? 7.025 -7.759 -11.014 1.00 82.38 389 PHE A CA 1
ATOM 2959 C C . PHE A 1 389 ? 7.734 -8.111 -12.323 1.00 82.38 389 PHE A C 1
ATOM 2961 O O . PHE A 1 389 ? 7.811 -9.278 -12.685 1.00 82.38 389 PHE A O 1
ATOM 2968 N N . ASP A 1 390 ? 8.292 -7.115 -13.011 1.00 79.44 390 ASP A N 1
ATOM 2969 C CA . ASP A 1 390 ? 8.940 -7.330 -14.305 1.00 79.44 390 ASP A CA 1
ATOM 2970 C C . ASP A 1 390 ? 10.242 -8.134 -14.125 1.00 79.44 390 ASP A C 1
ATOM 2972 O O . ASP A 1 390 ? 10.518 -9.062 -14.887 1.00 79.44 390 ASP A O 1
ATOM 2976 N N . HIS A 1 391 ? 11.012 -7.855 -13.061 1.00 80.38 391 HIS A N 1
ATOM 2977 C CA . HIS A 1 391 ? 12.190 -8.660 -12.709 1.00 80.38 391 HIS A CA 1
ATOM 2978 C C . HIS A 1 391 ? 11.800 -10.063 -12.256 1.00 80.38 391 HIS A C 1
ATOM 2980 O O . HIS A 1 391 ? 12.454 -11.028 -12.636 1.00 80.38 391 HIS A O 1
ATOM 2986 N N . PHE A 1 392 ? 10.733 -10.173 -11.465 1.00 87.38 392 PHE A N 1
ATOM 2987 C CA . PHE A 1 392 ? 10.197 -11.452 -11.020 1.00 87.38 392 PHE A CA 1
ATOM 2988 C C . PHE A 1 392 ? 9.813 -12.347 -12.211 1.00 87.38 392 PHE A C 1
ATOM 2990 O O . PHE A 1 392 ? 10.298 -13.471 -12.308 1.00 87.38 392 PHE A O 1
ATOM 2997 N N . GLN A 1 393 ? 9.043 -11.825 -13.171 1.00 85.69 393 GLN A N 1
ATOM 2998 C CA . GLN A 1 393 ? 8.655 -12.556 -14.384 1.00 85.69 393 GLN A CA 1
ATOM 2999 C C . GLN A 1 393 ? 9.858 -12.928 -15.257 1.00 85.69 393 GLN A C 1
ATOM 3001 O O . GLN A 1 393 ? 9.926 -14.038 -15.781 1.00 85.69 393 GLN A O 1
ATOM 3006 N N . THR A 1 394 ? 10.834 -12.027 -15.379 1.00 83.81 394 THR A N 1
ATOM 3007 C CA . THR A 1 394 ? 12.065 -12.291 -16.137 1.00 83.81 394 THR A CA 1
ATOM 3008 C C . THR A 1 394 ? 12.896 -13.407 -15.499 1.00 83.81 394 THR A C 1
ATOM 3010 O O . THR A 1 394 ? 13.397 -14.281 -16.192 1.00 83.81 394 THR A O 1
ATOM 3013 N N . LEU A 1 395 ? 13.035 -13.424 -14.172 1.00 87.25 395 LEU A N 1
ATOM 3014 C CA . LEU A 1 395 ? 13.765 -14.488 -13.478 1.00 87.25 395 LEU A CA 1
ATOM 3015 C C . LEU A 1 395 ? 13.065 -15.844 -13.630 1.00 87.25 395 LEU A C 1
ATOM 3017 O O . LEU A 1 395 ? 13.732 -16.847 -13.870 1.00 87.25 395 LEU A O 1
ATOM 3021 N N . LEU A 1 396 ? 11.731 -15.875 -13.554 1.00 88.38 396 LEU A N 1
ATOM 3022 C CA . LEU A 1 396 ? 10.964 -17.098 -13.800 1.00 88.38 396 LEU A CA 1
ATOM 3023 C C . LEU A 1 396 ? 11.102 -17.593 -15.245 1.00 88.38 396 LEU A C 1
ATOM 3025 O O . LEU A 1 396 ? 11.234 -18.796 -15.458 1.00 88.38 396 LEU A O 1
ATOM 3029 N N . SER A 1 397 ? 11.105 -16.696 -16.238 1.00 85.81 397 SER A N 1
ATOM 3030 C CA . SER A 1 397 ? 11.297 -17.089 -17.642 1.00 85.81 397 SER A CA 1
ATOM 3031 C C . SER A 1 397 ? 12.715 -17.588 -17.933 1.00 85.81 397 SER A C 1
ATOM 3033 O O . SER A 1 397 ? 12.893 -18.429 -18.811 1.00 85.81 397 SER A O 1
ATOM 3035 N N . LEU A 1 398 ? 13.705 -17.131 -17.161 1.00 85.62 398 LEU A N 1
ATOM 3036 C CA . LEU A 1 398 ? 15.092 -17.604 -17.197 1.00 85.62 398 LEU A CA 1
ATOM 3037 C C . LEU A 1 398 ? 15.326 -18.895 -16.386 1.00 85.62 398 LEU A C 1
ATOM 3039 O O . LEU A 1 398 ? 16.446 -19.401 -16.370 1.00 85.62 398 LEU A O 1
ATOM 3043 N N . GLY A 1 399 ? 14.293 -19.448 -15.738 1.00 87.19 399 GLY A N 1
ATOM 3044 C CA . GLY A 1 399 ? 14.364 -20.727 -15.024 1.00 87.19 399 GLY A CA 1
ATOM 3045 C C . GLY A 1 399 ? 14.754 -20.635 -13.545 1.00 87.19 399 GLY A C 1
ATOM 3046 O O . GLY A 1 399 ? 15.261 -21.613 -12.994 1.00 87.19 399 GLY A O 1
ATOM 3047 N N . ALA A 1 400 ? 14.542 -19.488 -12.889 1.00 90.06 400 ALA A N 1
ATOM 3048 C CA . ALA A 1 400 ? 14.734 -19.377 -11.442 1.00 90.06 400 ALA A CA 1
ATOM 3049 C C . ALA A 1 400 ? 13.737 -20.278 -10.700 1.00 90.06 400 ALA A C 1
ATOM 3051 O O . ALA A 1 400 ? 12.547 -20.268 -11.014 1.00 90.06 400 ALA A O 1
ATOM 3052 N N . ASP A 1 401 ? 14.211 -21.021 -9.699 1.00 89.50 401 ASP A N 1
ATOM 3053 C CA . ASP A 1 401 ? 13.387 -21.942 -8.915 1.00 89.50 401 ASP A CA 1
ATOM 3054 C C . ASP A 1 401 ? 12.583 -21.191 -7.831 1.00 89.50 401 ASP A C 1
ATOM 3056 O O . ASP A 1 401 ? 13.166 -20.703 -6.855 1.00 89.50 401 ASP A O 1
ATOM 3060 N N . PRO A 1 402 ? 11.242 -21.098 -7.944 1.00 90.56 402 PRO A N 1
ATOM 3061 C CA . PRO A 1 402 ? 10.411 -20.460 -6.926 1.00 90.56 402 PRO A CA 1
ATOM 3062 C C . PRO A 1 402 ? 10.256 -21.298 -5.644 1.00 90.56 402 PRO A C 1
ATOM 3064 O O . PRO A 1 402 ? 9.829 -20.766 -4.614 1.00 90.56 402 PRO A O 1
ATOM 3067 N N . GLY A 1 403 ? 10.585 -22.593 -5.685 1.00 89.81 403 GLY A N 1
ATOM 3068 C CA . GLY A 1 403 ? 10.497 -23.512 -4.551 1.00 89.81 403 GLY A CA 1
ATOM 3069 C C . GLY A 1 403 ? 11.639 -23.369 -3.545 1.00 89.81 403 GLY A C 1
ATOM 3070 O O . GLY A 1 403 ? 11.546 -23.893 -2.433 1.00 89.81 403 GLY A O 1
ATOM 3071 N N . LEU A 1 404 ? 12.695 -22.637 -3.900 1.00 90.50 404 LEU A N 1
ATOM 3072 C CA . LEU A 1 404 ? 13.873 -22.457 -3.067 1.00 90.50 404 LEU A CA 1
ATOM 3073 C C . LEU A 1 404 ? 13.519 -21.734 -1.755 1.00 90.50 404 LEU A C 1
ATOM 3075 O O . LEU A 1 404 ? 12.977 -20.626 -1.745 1.00 90.50 404 LEU A O 1
ATOM 3079 N N . ALA A 1 405 ? 13.824 -22.382 -0.632 1.00 91.38 405 ALA A N 1
ATOM 3080 C CA . ALA A 1 405 ? 13.548 -21.877 0.707 1.00 91.38 405 ALA A CA 1
ATOM 3081 C C . ALA A 1 405 ? 14.826 -21.346 1.364 1.00 91.38 405 ALA A C 1
ATOM 3083 O O . ALA A 1 405 ? 15.891 -21.955 1.255 1.00 91.38 405 ALA A O 1
ATOM 3084 N N . ASN A 1 406 ? 14.713 -20.225 2.075 1.00 90.38 406 ASN A N 1
ATOM 3085 C CA . ASN A 1 406 ? 15.828 -19.678 2.845 1.00 90.38 406 ASN A CA 1
ATOM 3086 C C . ASN A 1 406 ? 16.063 -20.442 4.163 1.00 90.38 406 ASN A C 1
ATOM 3088 O O . ASN A 1 406 ? 15.353 -21.396 4.474 1.00 90.38 406 ASN A O 1
ATOM 3092 N N . TYR A 1 407 ? 17.029 -20.027 4.990 1.00 89.06 407 TYR A N 1
ATOM 3093 C CA . TYR A 1 407 ? 17.319 -20.722 6.257 1.00 89.06 407 TYR A CA 1
ATOM 3094 C C 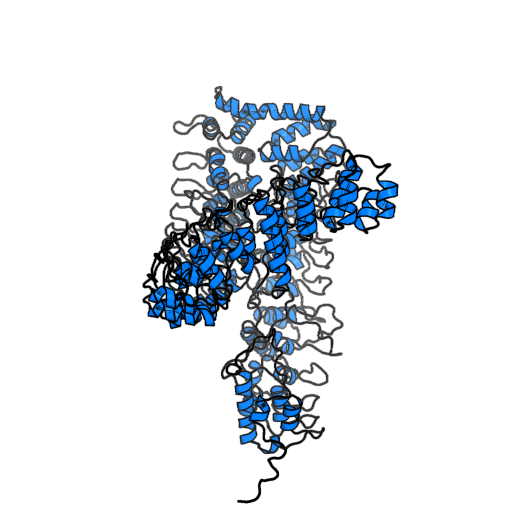. TYR A 1 407 ? 16.214 -20.600 7.320 1.00 89.06 407 TYR A C 1
ATOM 3096 O O . TYR A 1 407 ? 16.250 -21.299 8.335 1.00 89.06 407 TYR A O 1
ATOM 3104 N N . LYS A 1 408 ? 15.193 -19.764 7.091 1.00 85.94 408 LYS A N 1
ATOM 3105 C CA . LYS A 1 408 ? 13.951 -19.740 7.882 1.00 85.94 408 LYS A CA 1
ATOM 3106 C C . LYS A 1 408 ? 12.881 -20.692 7.325 1.00 85.94 408 LYS A C 1
ATOM 3108 O O . LYS A 1 408 ? 11.833 -20.855 7.946 1.00 85.94 408 LYS A O 1
ATOM 3113 N N . GLY A 1 409 ? 13.138 -21.329 6.185 1.00 89.69 409 GLY A N 1
ATOM 3114 C CA . GLY A 1 409 ? 12.181 -22.128 5.427 1.00 89.69 409 GLY A CA 1
ATOM 3115 C C . GLY A 1 409 ? 11.237 -21.288 4.558 1.00 89.69 409 GLY A C 1
ATOM 3116 O O . GLY A 1 409 ? 10.257 -21.822 4.049 1.00 89.69 409 GLY A O 1
ATOM 3117 N N . ASP A 1 410 ? 11.488 -19.983 4.400 1.00 90.19 410 ASP A N 1
ATOM 3118 C CA . ASP A 1 410 ? 10.610 -19.095 3.637 1.00 90.19 410 ASP A CA 1
ATOM 3119 C C . ASP A 1 410 ? 10.935 -19.175 2.138 1.00 90.19 410 ASP A C 1
ATOM 3121 O O . ASP A 1 410 ? 12.039 -18.838 1.695 1.00 90.19 410 ASP A O 1
ATOM 3125 N N . THR A 1 411 ? 9.948 -19.582 1.342 1.00 92.38 411 THR A N 1
ATOM 3126 C CA . THR A 1 411 ? 9.982 -19.492 -0.129 1.00 92.38 411 THR A CA 1
ATOM 3127 C C . THR A 1 411 ? 9.612 -18.085 -0.607 1.00 92.38 411 THR A C 1
ATOM 3129 O O . THR A 1 411 ? 9.167 -17.246 0.183 1.00 92.38 411 THR A O 1
ATOM 3132 N N . ILE A 1 412 ? 9.720 -17.811 -1.910 1.00 90.94 412 ILE A N 1
ATOM 3133 C CA . ILE A 1 412 ? 9.281 -16.521 -2.473 1.00 90.94 412 ILE A CA 1
ATOM 3134 C C . ILE A 1 412 ? 7.798 -16.230 -2.193 1.00 90.94 412 ILE A C 1
ATOM 3136 O O . ILE A 1 412 ? 7.426 -15.086 -1.938 1.00 90.94 412 ILE A O 1
ATOM 3140 N N . LEU A 1 413 ? 6.960 -17.272 -2.150 1.00 91.94 413 LEU A N 1
ATOM 3141 C CA . LEU A 1 413 ? 5.543 -17.156 -1.811 1.00 91.94 413 LEU A CA 1
ATOM 3142 C C . LEU A 1 413 ? 5.340 -16.669 -0.367 1.00 91.94 413 LEU A C 1
ATOM 3144 O O . LEU A 1 413 ? 4.484 -15.821 -0.131 1.00 91.94 413 LEU A O 1
ATOM 3148 N N . HIS A 1 414 ? 6.161 -17.139 0.580 1.00 90.56 414 HIS A N 1
ATOM 3149 C CA . HIS A 1 414 ? 6.140 -16.650 1.963 1.00 90.56 414 HIS A CA 1
ATOM 3150 C C . HIS A 1 414 ? 6.560 -15.177 2.045 1.00 90.56 414 HIS A C 1
ATOM 3152 O O . HIS A 1 414 ? 5.931 -14.404 2.759 1.00 90.56 414 HIS A O 1
ATOM 3158 N N . HIS A 1 415 ? 7.580 -14.766 1.284 1.00 87.00 415 HIS A N 1
ATOM 3159 C CA . HIS A 1 415 ? 8.042 -13.372 1.249 1.00 87.00 415 HIS A CA 1
ATOM 3160 C C . HIS A 1 415 ? 7.017 -12.422 0.627 1.00 87.00 415 HIS A C 1
ATOM 3162 O O . HIS A 1 415 ? 6.794 -11.338 1.167 1.00 87.00 415 HIS A O 1
ATOM 3168 N N . LEU A 1 416 ? 6.366 -12.823 -0.469 1.00 88.44 416 LEU A N 1
ATOM 3169 C CA . LEU A 1 416 ? 5.273 -12.059 -1.078 1.00 88.44 416 LEU A CA 1
ATOM 3170 C C . LEU A 1 416 ? 4.091 -11.924 -0.112 1.00 88.44 416 LEU A C 1
ATOM 3172 O O . LEU A 1 416 ? 3.616 -10.812 0.108 1.00 88.44 416 LEU A O 1
ATOM 3176 N N . ALA A 1 417 ? 3.677 -13.030 0.514 1.00 87.06 417 ALA A N 1
ATOM 3177 C CA . ALA A 1 417 ? 2.636 -13.051 1.538 1.00 87.06 417 ALA A CA 1
ATOM 3178 C C . ALA A 1 417 ? 2.957 -12.115 2.716 1.00 87.06 417 ALA A C 1
ATOM 3180 O O . ALA A 1 417 ? 2.131 -11.294 3.100 1.00 87.06 417 ALA A O 1
ATOM 3181 N N . ALA A 1 418 ? 4.185 -12.181 3.232 1.00 82.81 418 ALA A N 1
ATOM 3182 C CA . ALA A 1 418 ? 4.679 -11.359 4.334 1.00 82.81 418 ALA A CA 1
ATOM 3183 C C . ALA A 1 418 ? 4.871 -9.870 3.986 1.00 82.81 418 ALA A C 1
ATOM 3185 O O . ALA A 1 418 ? 5.150 -9.072 4.875 1.00 82.81 418 ALA A O 1
ATOM 3186 N N . ASN A 1 419 ? 4.818 -9.464 2.720 1.00 79.38 419 ASN A N 1
ATOM 3187 C CA . ASN A 1 419 ? 4.998 -8.059 2.342 1.00 79.38 419 ASN A CA 1
ATOM 3188 C C . ASN A 1 419 ? 3.782 -7.473 1.632 1.00 79.38 419 ASN A C 1
ATOM 3190 O O . ASN A 1 419 ? 3.814 -6.287 1.292 1.00 79.38 419 ASN A O 1
ATOM 3194 N N . LEU A 1 420 ? 2.720 -8.261 1.428 1.00 79.94 420 LEU A N 1
ATOM 3195 C CA . LEU A 1 420 ? 1.582 -7.868 0.604 1.00 79.94 420 LEU A CA 1
ATOM 3196 C C . LEU A 1 420 ? 0.969 -6.547 1.076 1.00 79.94 420 LEU A C 1
ATOM 3198 O O . LEU A 1 420 ? 0.660 -5.684 0.259 1.00 79.94 420 LEU A O 1
ATOM 3202 N N . ALA A 1 421 ? 0.889 -6.349 2.395 1.00 72.19 421 ALA A N 1
ATOM 3203 C CA . ALA A 1 421 ? 0.358 -5.132 2.993 1.00 72.19 421 ALA A CA 1
ATOM 3204 C C . ALA A 1 421 ? 1.180 -3.861 2.690 1.00 72.19 421 ALA A C 1
ATOM 3206 O O . ALA A 1 421 ? 0.633 -2.758 2.719 1.00 72.19 421 ALA A O 1
ATOM 3207 N N . THR A 1 422 ? 2.474 -4.004 2.382 1.00 71.00 422 THR A N 1
ATOM 3208 C CA . THR A 1 422 ? 3.393 -2.883 2.113 1.00 71.00 422 THR A CA 1
ATOM 3209 C C . THR A 1 422 ? 3.383 -2.427 0.653 1.00 71.00 422 THR A C 1
ATOM 3211 O O . THR A 1 422 ? 3.863 -1.331 0.344 1.00 71.00 422 THR A O 1
ATOM 3214 N N . PHE A 1 423 ? 2.862 -3.250 -0.261 1.00 71.62 423 PHE A N 1
ATOM 3215 C CA . PHE A 1 423 ? 2.853 -2.949 -1.688 1.00 71.62 423 PHE A CA 1
ATOM 3216 C C . PHE A 1 423 ? 1.649 -2.099 -2.061 1.00 71.62 423 PHE A C 1
ATOM 3218 O O . PHE A 1 423 ? 0.523 -2.406 -1.699 1.00 71.62 423 PHE A O 1
ATOM 3225 N N . SER A 1 424 ? 1.893 -1.037 -2.832 1.00 62.06 424 SER A N 1
ATOM 3226 C CA . SER A 1 424 ? 0.823 -0.137 -3.283 1.00 62.06 424 SER A CA 1
ATOM 3227 C C . SER A 1 424 ? 0.119 -0.595 -4.568 1.00 62.06 424 SER A C 1
ATOM 3229 O O . SER A 1 424 ? -0.802 0.081 -5.043 1.00 62.06 424 SER A O 1
ATOM 3231 N N . ASP A 1 425 ? 0.598 -1.673 -5.197 1.00 66.50 425 ASP A N 1
ATOM 3232 C CA . ASP A 1 425 ? 0.114 -2.155 -6.487 1.00 66.50 425 ASP A CA 1
ATOM 3233 C C . ASP A 1 425 ? -0.363 -3.612 -6.441 1.00 66.50 425 ASP A C 1
ATOM 3235 O O . ASP A 1 425 ? 0.036 -4.424 -5.612 1.00 66.50 425 ASP A O 1
ATOM 3239 N N . GLY A 1 426 ? -1.254 -3.941 -7.375 1.00 69.81 426 GLY A N 1
ATOM 3240 C CA . GLY A 1 426 ? -1.812 -5.280 -7.526 1.00 69.81 426 GLY A CA 1
ATOM 3241 C C . GLY A 1 426 ? -0.850 -6.341 -8.036 1.00 69.81 426 GLY A C 1
ATOM 3242 O O . GLY A 1 426 ? -1.262 -7.480 -8.250 1.00 69.81 426 GLY A O 1
ATOM 3243 N N . LYS A 1 427 ? 0.404 -5.978 -8.319 1.00 77.94 427 LYS A N 1
ATOM 3244 C CA . LYS A 1 427 ? 1.323 -6.875 -9.013 1.00 77.94 427 LYS A CA 1
ATOM 3245 C C . LYS A 1 427 ? 1.806 -8.002 -8.106 1.00 77.94 427 LYS A C 1
ATOM 3247 O O . LYS A 1 427 ? 2.068 -9.095 -8.593 1.00 77.94 427 LYS A O 1
ATOM 3252 N N . ALA A 1 428 ? 1.881 -7.767 -6.798 1.00 82.62 428 ALA A N 1
ATOM 3253 C CA . ALA A 1 428 ? 2.200 -8.818 -5.836 1.00 82.62 428 ALA A CA 1
ATOM 3254 C C . ALA A 1 428 ? 1.114 -9.909 -5.790 1.00 82.62 428 ALA A C 1
ATOM 3256 O O . ALA A 1 428 ? 1.445 -11.090 -5.755 1.00 82.62 428 ALA A O 1
ATOM 3257 N N . VAL A 1 429 ? -0.169 -9.533 -5.888 1.00 83.25 429 VAL A N 1
ATOM 3258 C CA . VAL A 1 429 ? -1.284 -10.493 -6.005 1.00 83.25 429 VAL A CA 1
ATOM 3259 C C . VAL A 1 429 ? -1.132 -11.321 -7.282 1.00 83.25 429 VAL A C 1
ATOM 3261 O O . VAL A 1 429 ? -1.205 -12.543 -7.224 1.00 83.25 429 VAL A O 1
ATOM 3264 N N . LEU A 1 430 ? -0.830 -10.679 -8.418 1.00 81.25 430 LEU A N 1
ATOM 3265 C CA . LEU A 1 430 ? -0.552 -11.380 -9.679 1.00 81.25 430 LEU A CA 1
ATOM 3266 C C . LEU A 1 430 ? 0.620 -12.359 -9.562 1.00 81.25 430 LEU A C 1
ATOM 3268 O O . LEU A 1 430 ? 0.535 -13.466 -10.078 1.00 81.25 430 LEU A O 1
ATOM 3272 N N . ALA A 1 431 ? 1.699 -11.967 -8.884 1.00 87.19 431 ALA A N 1
ATOM 3273 C CA . ALA A 1 431 ? 2.850 -12.839 -8.673 1.00 87.19 431 ALA A CA 1
ATOM 3274 C C . ALA A 1 431 ? 2.482 -14.068 -7.834 1.00 87.19 431 ALA A C 1
ATOM 3276 O O . ALA A 1 431 ? 2.892 -15.175 -8.166 1.00 87.19 431 ALA A O 1
ATOM 3277 N N . ILE A 1 432 ? 1.668 -13.896 -6.787 1.00 89.12 432 ILE A N 1
ATOM 3278 C CA . ILE A 1 432 ? 1.164 -15.019 -5.989 1.00 89.12 432 ILE A CA 1
ATOM 3279 C C . ILE A 1 432 ? 0.286 -15.942 -6.847 1.00 89.12 432 ILE A C 1
ATOM 3281 O O . ILE A 1 432 ? 0.495 -17.152 -6.831 1.00 89.12 432 ILE A O 1
ATOM 3285 N N . LEU A 1 433 ? -0.645 -15.390 -7.630 1.00 87.12 433 LEU A N 1
ATOM 3286 C CA . LEU A 1 433 ? -1.504 -16.177 -8.524 1.00 87.12 433 LEU A CA 1
ATOM 3287 C C . LEU A 1 433 ? -0.694 -16.952 -9.570 1.00 87.12 433 LEU A C 1
ATOM 3289 O O . LEU A 1 433 ? -0.962 -18.127 -9.797 1.00 87.12 433 LEU A O 1
ATOM 3293 N N . ASP A 1 434 ? 0.317 -16.325 -10.175 1.00 86.25 434 ASP A N 1
ATOM 3294 C CA . ASP A 1 434 ? 1.217 -16.976 -11.133 1.00 86.25 434 ASP A CA 1
ATOM 3295 C C . ASP A 1 434 ? 1.974 -18.148 -10.488 1.00 86.25 434 ASP A C 1
ATOM 3297 O O . ASP A 1 434 ? 2.029 -19.240 -11.050 1.00 86.25 434 ASP A O 1
ATOM 3301 N N . LEU A 1 435 ? 2.481 -17.976 -9.262 1.00 90.81 435 LEU A N 1
ATOM 3302 C CA . LEU A 1 435 ? 3.137 -19.055 -8.516 1.00 90.81 435 LEU A CA 1
ATOM 3303 C C . LEU A 1 435 ? 2.190 -20.227 -8.228 1.00 90.81 435 LEU A C 1
ATOM 3305 O O . LEU A 1 435 ? 2.573 -21.381 -8.430 1.00 90.81 435 LEU A O 1
ATOM 3309 N N . LEU A 1 436 ? 0.963 -19.948 -7.781 1.00 90.06 436 LEU A N 1
ATOM 3310 C CA . LEU A 1 436 ? -0.044 -20.977 -7.501 1.00 90.06 436 LEU A CA 1
ATOM 3311 C C . LEU A 1 436 ? -0.452 -21.722 -8.781 1.00 90.06 436 LEU A C 1
ATOM 3313 O O . LEU A 1 436 ? -0.474 -22.951 -8.795 1.00 90.06 436 LEU A O 1
ATOM 3317 N N . ASN A 1 437 ? -0.665 -20.998 -9.884 1.00 86.06 437 ASN A N 1
ATOM 3318 C CA . ASN A 1 437 ? -0.979 -21.581 -11.193 1.00 86.06 437 ASN A CA 1
ATOM 3319 C C . ASN A 1 437 ? 0.157 -22.461 -11.738 1.00 86.06 437 ASN A C 1
ATOM 3321 O O . ASN A 1 437 ? -0.099 -23.433 -12.445 1.00 86.06 437 ASN A O 1
ATOM 3325 N N . ARG A 1 438 ? 1.412 -22.164 -11.379 1.00 86.50 438 ARG A N 1
ATOM 3326 C CA . ARG A 1 438 ? 2.591 -22.993 -11.694 1.00 86.50 438 ARG A CA 1
ATOM 3327 C C . ARG A 1 438 ? 2.728 -24.236 -10.804 1.00 86.50 438 ARG A C 1
ATOM 3329 O O . ARG A 1 438 ? 3.710 -24.961 -10.930 1.00 86.50 438 ARG A O 1
ATOM 3336 N N . GLY A 1 439 ? 1.762 -24.503 -9.923 1.00 87.00 439 GLY A N 1
ATOM 3337 C CA . GLY A 1 439 ? 1.715 -25.703 -9.086 1.00 87.00 439 GLY A CA 1
ATOM 3338 C C . GLY A 1 439 ? 2.461 -25.585 -7.756 1.00 87.00 439 GLY A C 1
ATOM 3339 O O . GLY A 1 439 ? 2.668 -26.597 -7.084 1.00 87.00 439 GLY A O 1
ATOM 3340 N N . MET A 1 440 ? 2.861 -24.376 -7.344 1.00 91.19 440 MET A N 1
ATOM 3341 C CA . MET A 1 440 ? 3.398 -24.161 -5.999 1.00 91.19 440 MET A CA 1
ATOM 3342 C C . MET A 1 440 ? 2.338 -24.504 -4.954 1.00 91.19 440 MET A C 1
ATOM 3344 O O . MET A 1 440 ? 1.226 -23.980 -4.996 1.00 91.19 440 MET A O 1
ATOM 3348 N N . SER A 1 441 ? 2.687 -25.346 -3.980 1.00 90.12 441 SER A N 1
ATOM 3349 C CA . SER A 1 441 ? 1.724 -25.718 -2.947 1.00 90.12 441 SER A CA 1
ATOM 3350 C C . SER A 1 441 ? 1.392 -24.516 -2.037 1.00 90.12 441 SER A C 1
ATOM 3352 O O . SER A 1 441 ? 2.298 -23.941 -1.422 1.00 90.12 441 SER A O 1
ATOM 3354 N N . PRO A 1 442 ? 0.100 -24.160 -1.882 1.00 89.88 442 PRO A N 1
ATOM 3355 C CA . PRO A 1 442 ? -0.340 -23.075 -1.001 1.00 89.88 442 PRO A CA 1
ATOM 3356 C C . PRO A 1 442 ? -0.162 -23.401 0.489 1.00 89.88 442 PRO A C 1
ATOM 3358 O O . PRO A 1 442 ? -0.250 -22.516 1.338 1.00 89.88 442 PRO A O 1
ATOM 3361 N N . THR A 1 443 ? 0.084 -24.671 0.823 1.00 92.44 443 THR A N 1
ATOM 3362 C CA . THR A 1 443 ? 0.206 -25.172 2.199 1.00 92.44 443 THR A CA 1
ATOM 3363 C C . THR A 1 443 ? 1.650 -25.470 2.602 1.00 92.44 443 THR A C 1
ATOM 3365 O O . THR A 1 443 ? 1.875 -26.094 3.642 1.00 92.44 443 THR A O 1
ATOM 3368 N N . LEU A 1 444 ? 2.636 -25.023 1.810 1.00 91.50 444 LEU A N 1
ATOM 3369 C CA . LEU A 1 444 ? 4.057 -25.121 2.161 1.00 91.50 444 LEU A CA 1
ATOM 3370 C C . LEU A 1 444 ? 4.317 -24.496 3.528 1.00 91.50 444 LEU A C 1
ATOM 3372 O O . LEU A 1 444 ? 3.782 -23.438 3.832 1.00 91.50 444 LEU A O 1
ATOM 3376 N N . ARG A 1 445 ? 5.140 -25.161 4.339 1.00 93.00 445 ARG A N 1
ATOM 3377 C CA . ARG A 1 445 ? 5.440 -24.749 5.710 1.00 93.00 445 ARG A CA 1
ATOM 3378 C C . ARG A 1 445 ? 6.893 -24.322 5.822 1.00 93.00 445 ARG A C 1
ATOM 3380 O O . ARG A 1 445 ? 7.778 -25.081 5.434 1.00 93.00 445 ARG A O 1
ATOM 3387 N N . ASN A 1 446 ? 7.131 -23.156 6.408 1.00 92.62 446 ASN A N 1
ATOM 3388 C CA . ASN A 1 446 ? 8.475 -22.743 6.802 1.00 92.62 446 ASN A CA 1
ATOM 3389 C C . ASN A 1 446 ? 8.941 -23.464 8.087 1.00 92.62 446 ASN A C 1
ATOM 3391 O O . ASN A 1 446 ? 8.222 -24.294 8.647 1.00 92.62 446 ASN A O 1
ATOM 3395 N N . HIS A 1 447 ? 10.130 -23.140 8.609 1.00 91.81 447 HIS A N 1
ATOM 3396 C CA . HIS A 1 447 ? 10.667 -23.796 9.813 1.00 91.81 447 HIS A CA 1
ATOM 3397 C C . HIS A 1 447 ? 9.858 -23.509 11.088 1.00 91.81 447 HIS A C 1
ATOM 3399 O O . HIS A 1 447 ? 9.957 -24.264 12.052 1.00 91.81 447 HIS A O 1
ATOM 3405 N N . LYS A 1 448 ? 9.021 -22.461 11.098 1.00 87.56 448 LYS A N 1
ATOM 3406 C CA . LYS A 1 448 ? 8.041 -22.207 12.169 1.00 87.56 448 LYS A CA 1
ATOM 3407 C C . LYS A 1 448 ? 6.739 -22.993 11.978 1.00 87.56 448 LYS A C 1
ATOM 3409 O O . LYS A 1 448 ? 5.828 -22.857 12.785 1.00 87.56 448 LYS A O 1
ATOM 3414 N N . GLY A 1 449 ? 6.629 -23.805 10.929 1.00 91.25 449 GLY A N 1
ATOM 3415 C CA . GLY A 1 449 ? 5.424 -24.557 10.587 1.00 91.25 449 GLY A CA 1
ATOM 3416 C C . GLY A 1 449 ? 4.344 -23.720 9.897 1.00 91.25 449 GLY A C 1
ATOM 3417 O O . GLY A 1 449 ? 3.239 -24.225 9.708 1.00 91.25 449 GLY A O 1
ATOM 3418 N N . ARG A 1 450 ? 4.641 -22.468 9.530 1.00 91.62 450 ARG A N 1
ATOM 3419 C CA . ARG A 1 450 ? 3.666 -21.507 9.002 1.00 91.62 450 ARG A CA 1
ATOM 3420 C C . ARG A 1 450 ? 3.552 -21.597 7.500 1.00 91.62 450 ARG A C 1
ATOM 3422 O O . ARG A 1 450 ? 4.560 -21.731 6.816 1.00 91.62 450 ARG A O 1
ATOM 3429 N N . THR A 1 451 ? 2.324 -21.452 7.026 1.00 93.50 451 THR A N 1
ATOM 3430 C CA . THR A 1 451 ? 1.993 -21.339 5.605 1.00 93.50 451 THR A CA 1
ATOM 3431 C C . THR A 1 451 ? 1.972 -19.880 5.147 1.00 93.50 451 THR A C 1
ATOM 3433 O O . THR A 1 451 ? 1.867 -18.983 5.990 1.00 93.50 451 THR A O 1
ATOM 3436 N N . PRO A 1 452 ? 1.998 -19.607 3.830 1.00 91.69 452 PRO A N 1
ATOM 3437 C CA . PRO A 1 452 ? 1.807 -18.258 3.299 1.00 91.69 452 PRO A CA 1
ATOM 3438 C C . PRO A 1 452 ? 0.540 -17.577 3.832 1.00 91.69 452 PRO A C 1
ATOM 3440 O O . PRO A 1 452 ? 0.568 -16.385 4.126 1.00 91.69 452 PRO A O 1
ATOM 3443 N N . LEU A 1 453 ? -0.544 -18.335 4.054 1.00 92.31 453 LEU A N 1
ATOM 3444 C CA . LEU A 1 453 ? -1.779 -17.795 4.626 1.00 92.31 453 LEU A CA 1
ATOM 3445 C C . LEU A 1 453 ? -1.598 -17.289 6.068 1.00 92.31 453 LEU A C 1
ATOM 3447 O O . LEU A 1 453 ? -2.177 -16.268 6.418 1.00 92.31 453 LEU A O 1
ATOM 3451 N N . HIS A 1 454 ? -0.752 -17.920 6.892 1.00 90.44 454 HIS A N 1
ATOM 3452 C CA . HIS A 1 454 ? -0.452 -17.394 8.234 1.00 90.44 454 HIS A CA 1
ATOM 3453 C C . HIS A 1 454 ? 0.186 -16.002 8.158 1.00 90.44 454 HIS A C 1
ATOM 3455 O O . HIS A 1 454 ? -0.157 -15.119 8.938 1.00 90.44 454 HIS A O 1
ATOM 3461 N N . LEU A 1 455 ? 1.117 -15.812 7.215 1.00 87.69 455 LEU A N 1
ATOM 3462 C CA . LEU A 1 455 ? 1.834 -14.549 7.031 1.00 87.69 455 LEU A CA 1
ATOM 3463 C C . LEU A 1 455 ? 0.910 -13.467 6.464 1.00 87.69 455 LEU A C 1
ATOM 3465 O O . LEU A 1 455 ? 0.933 -12.340 6.953 1.00 87.69 455 LEU A O 1
ATOM 3469 N N . LEU A 1 456 ? 0.048 -13.834 5.506 1.00 86.19 456 LEU A N 1
ATOM 3470 C CA . LEU A 1 456 ? -1.003 -12.954 4.990 1.00 86.19 456 LEU A CA 1
ATOM 3471 C C . LEU A 1 456 ? -1.947 -12.498 6.100 1.00 86.19 456 LEU A C 1
ATOM 3473 O O . LEU A 1 456 ? -2.274 -11.319 6.149 1.00 86.19 456 LEU A O 1
ATOM 3477 N N . CYS A 1 457 ? -2.363 -13.405 6.990 1.00 86.69 457 CYS A N 1
ATOM 3478 C CA . CYS A 1 457 ? -3.290 -13.091 8.074 1.00 86.69 457 CYS A CA 1
ATOM 3479 C C . CYS A 1 457 ? -2.662 -12.321 9.239 1.00 86.69 457 CYS A C 1
ATOM 3481 O O . CYS A 1 457 ? -3.399 -11.751 10.034 1.00 86.69 457 CYS A O 1
ATOM 3483 N N . GLY A 1 458 ? -1.331 -12.269 9.341 1.00 79.25 458 GLY A N 1
ATOM 3484 C CA . GLY A 1 458 ? -0.619 -11.452 10.331 1.00 79.25 458 GLY A CA 1
ATOM 3485 C C . GLY A 1 458 ? -0.471 -9.980 9.937 1.00 79.25 458 GLY A C 1
ATOM 3486 O O . GLY A 1 458 ? 0.195 -9.224 10.643 1.00 79.25 458 GLY A O 1
ATOM 3487 N N . GLN A 1 459 ? -1.033 -9.570 8.797 1.00 75.12 459 GLN A N 1
ATOM 3488 C CA . GLN A 1 459 ? -0.990 -8.204 8.287 1.00 75.12 459 GLN A CA 1
ATOM 3489 C C . GLN A 1 459 ? -2.314 -7.849 7.621 1.00 75.12 459 GLN A C 1
ATOM 3491 O O . GLN A 1 459 ? -2.956 -8.695 7.007 1.00 75.12 459 GLN A O 1
ATOM 3496 N N . VAL A 1 460 ? -2.711 -6.582 7.691 1.00 69.31 460 VAL A N 1
ATOM 3497 C CA . VAL A 1 460 ? -3.902 -6.090 6.996 1.00 69.31 460 VAL A CA 1
ATOM 3498 C C . VAL A 1 460 ? -3.549 -4.793 6.292 1.00 69.31 460 VAL A C 1
ATOM 3500 O O . VAL A 1 460 ? -2.885 -3.923 6.849 1.00 69.31 460 VAL A O 1
ATOM 3503 N N . SER A 1 461 ? -3.973 -4.686 5.038 1.00 68.19 461 SER A N 1
ATOM 3504 C CA . SER A 1 461 ? -3.871 -3.473 4.235 1.00 68.19 461 SER A CA 1
ATOM 3505 C C . SER A 1 461 ? -5.152 -3.287 3.450 1.00 68.19 461 SER A C 1
ATOM 3507 O O . SER A 1 461 ? -5.855 -4.245 3.134 1.00 68.19 461 SER A O 1
ATOM 3509 N N . GLN A 1 462 ? -5.420 -2.046 3.073 1.00 63.69 462 GLN A N 1
ATOM 3510 C CA . GLN A 1 462 ? -6.560 -1.659 2.243 1.00 63.69 462 GLN A CA 1
ATOM 3511 C C . GLN A 1 462 ? -6.608 -2.445 0.940 1.00 63.69 462 GLN A C 1
ATOM 3513 O O . GLN A 1 462 ? -7.681 -2.811 0.472 1.00 63.69 462 GLN A O 1
ATOM 3518 N N . HIS A 1 463 ? -5.436 -2.775 0.394 1.00 64.56 463 HIS A N 1
ATOM 3519 C CA . HIS A 1 463 ? -5.314 -3.567 -0.821 1.00 64.56 463 HIS A CA 1
ATOM 3520 C C . HIS A 1 463 ? -5.925 -4.963 -0.706 1.00 64.56 463 HIS A C 1
ATOM 3522 O O . HIS A 1 463 ? -6.306 -5.511 -1.733 1.00 64.56 463 HIS A O 1
ATOM 3528 N N . TYR A 1 464 ? -6.070 -5.521 0.504 1.00 70.88 464 TYR A N 1
ATOM 3529 C CA . TYR A 1 464 ? -6.719 -6.821 0.691 1.00 70.88 464 TYR A CA 1
ATOM 3530 C C . TYR A 1 464 ? -8.179 -6.761 0.279 1.00 70.88 464 TYR A C 1
ATOM 3532 O O . TYR A 1 464 ? -8.649 -7.701 -0.345 1.00 70.88 464 TYR A O 1
ATOM 3540 N N . PHE A 1 465 ? -8.854 -5.655 0.600 1.00 69.69 465 PHE A N 1
ATOM 3541 C CA . PHE A 1 465 ? -10.293 -5.471 0.431 1.00 69.69 465 PHE A CA 1
ATOM 3542 C C . PHE A 1 465 ? -10.665 -4.713 -0.849 1.00 69.69 465 PHE A C 1
ATOM 3544 O O . PHE A 1 465 ? -11.843 -4.601 -1.172 1.00 69.69 465 PHE A O 1
ATOM 3551 N N . MET A 1 466 ? -9.677 -4.227 -1.614 1.00 64.75 466 MET A N 1
ATOM 3552 C CA . MET A 1 466 ? -9.941 -3.592 -2.906 1.00 64.75 466 MET A CA 1
ATOM 3553 C C . MET A 1 466 ? -10.517 -4.613 -3.900 1.00 64.75 466 MET A C 1
ATOM 3555 O O . MET A 1 466 ? -9.914 -5.677 -4.082 1.00 64.75 466 MET A O 1
ATOM 3559 N N . PRO A 1 467 ? -11.631 -4.296 -4.583 1.00 62.81 467 PRO A N 1
ATOM 3560 C CA . PRO A 1 467 ? -12.217 -5.192 -5.568 1.00 62.81 467 PRO A CA 1
ATOM 3561 C C . PRO A 1 467 ? -11.292 -5.334 -6.782 1.00 62.81 467 PRO A C 1
ATOM 3563 O O . PRO A 1 467 ? -10.791 -4.349 -7.337 1.00 62.81 467 PRO A O 1
ATOM 3566 N N . SER A 1 468 ? -11.045 -6.574 -7.201 1.00 59.91 468 SER A N 1
ATOM 3567 C CA . SER A 1 468 ? -10.319 -6.858 -8.438 1.00 59.91 468 SER A CA 1
ATOM 3568 C C . SER A 1 468 ? -11.179 -6.517 -9.656 1.00 59.91 468 SER A C 1
ATOM 3570 O O . SER A 1 468 ? -12.398 -6.673 -9.646 1.00 59.91 468 SER A O 1
ATOM 3572 N N . THR A 1 469 ? -10.556 -6.123 -10.764 1.00 54.28 469 THR A N 1
ATOM 3573 C CA . THR A 1 469 ? -11.275 -5.861 -12.025 1.00 54.28 469 THR A CA 1
ATOM 3574 C C . THR A 1 469 ? -11.898 -7.124 -12.625 1.00 54.28 469 THR A C 1
ATOM 3576 O O . THR A 1 469 ? -12.776 -7.024 -13.478 1.00 54.28 469 THR A O 1
ATOM 3579 N N . VAL A 1 470 ? -11.432 -8.297 -12.187 1.00 50.25 470 VAL A N 1
ATOM 3580 C CA . VAL A 1 470 ? -11.679 -9.628 -12.762 1.00 50.25 470 VAL A CA 1
ATOM 3581 C C . VAL A 1 470 ? -12.873 -10.322 -12.129 1.00 50.25 470 VAL A C 1
ATOM 3583 O O . VAL A 1 470 ? -13.667 -10.995 -12.790 1.00 50.25 470 VAL A O 1
ATOM 3586 N N . SER A 1 471 ? -12.963 -10.234 -10.808 1.00 52.09 471 SER A N 1
ATOM 3587 C CA . SER A 1 471 ? -13.998 -10.906 -10.038 1.00 52.09 471 SER A CA 1
ATOM 3588 C C . SER A 1 471 ? -14.846 -9.956 -9.232 1.00 52.09 471 SER A C 1
ATOM 3590 O O . SER A 1 471 ? -15.858 -10.406 -8.710 1.00 52.09 471 SER A O 1
ATOM 3592 N N . GLN A 1 472 ? -14.437 -8.687 -9.116 1.00 59.97 472 GLN A N 1
ATOM 3593 C CA . GLN A 1 472 ? -15.028 -7.726 -8.186 1.00 59.97 472 GLN A CA 1
ATOM 3594 C C . GLN A 1 472 ? -15.022 -8.242 -6.732 1.00 59.97 472 GLN A C 1
ATOM 3596 O O . GLN A 1 472 ? -15.595 -7.622 -5.845 1.00 59.97 472 GLN A O 1
ATOM 3601 N N . SER A 1 473 ? -14.318 -9.355 -6.485 1.00 66.62 473 SER A N 1
ATOM 3602 C CA . SER A 1 473 ? -13.958 -9.882 -5.178 1.00 66.62 473 SER A CA 1
ATOM 3603 C C . SER A 1 473 ? -12.689 -9.194 -4.720 1.00 66.62 473 SER A C 1
ATOM 3605 O O . SER A 1 473 ? -11.871 -8.741 -5.534 1.00 66.62 473 SER A O 1
ATOM 3607 N N . SER A 1 474 ? -12.521 -9.139 -3.412 1.00 75.25 474 SER A N 1
ATOM 3608 C CA . SER A 1 474 ? -11.348 -8.540 -2.813 1.00 75.25 474 SER A CA 1
ATOM 3609 C C . SER A 1 474 ? -10.065 -9.308 -3.168 1.00 75.25 474 SER A C 1
ATOM 3611 O O . SER A 1 474 ? -10.112 -10.482 -3.543 1.00 75.25 474 SER A O 1
ATOM 3613 N N . ALA A 1 475 ? -8.894 -8.674 -3.066 1.00 77.19 475 ALA A N 1
ATOM 3614 C CA . ALA A 1 475 ? -7.623 -9.360 -3.302 1.00 77.19 475 ALA A CA 1
ATOM 3615 C C . ALA A 1 475 ? -7.451 -10.594 -2.402 1.00 77.19 475 ALA A C 1
ATOM 3617 O O . ALA A 1 475 ? -6.928 -11.607 -2.863 1.00 77.19 475 ALA A O 1
ATOM 3618 N N . ILE A 1 476 ? -7.905 -10.527 -1.144 1.00 81.75 476 ILE A N 1
ATOM 3619 C CA . ILE A 1 476 ? -7.860 -11.680 -0.239 1.00 81.75 476 ILE A CA 1
ATOM 3620 C C . ILE A 1 476 ? -8.795 -12.800 -0.706 1.00 81.75 476 ILE A C 1
ATOM 3622 O O . ILE A 1 476 ? -8.372 -13.952 -0.710 1.00 81.75 476 ILE A O 1
ATOM 3626 N N . ASP A 1 477 ? -10.000 -12.482 -1.190 1.00 81.56 477 ASP A N 1
ATOM 3627 C CA . ASP A 1 477 ? -10.914 -13.490 -1.745 1.00 81.56 477 ASP A CA 1
ATOM 3628 C C . ASP A 1 477 ? -10.298 -14.183 -2.961 1.00 81.56 477 ASP A C 1
ATOM 3630 O O . ASP A 1 477 ? -10.266 -15.406 -3.016 1.00 81.56 477 ASP A O 1
ATOM 3634 N N . VAL A 1 478 ? -9.726 -13.411 -3.891 1.00 81.94 478 VAL A N 1
ATOM 3635 C CA . VAL A 1 478 ? -9.068 -13.952 -5.092 1.00 81.94 478 VAL A CA 1
ATOM 3636 C C . VAL A 1 478 ? -7.917 -14.892 -4.722 1.00 81.94 478 VAL A C 1
ATOM 3638 O O . VAL A 1 478 ? -7.722 -15.926 -5.356 1.00 81.94 478 VAL A O 1
ATOM 3641 N N . LEU A 1 479 ? -7.145 -14.541 -3.694 1.00 86.50 479 LEU A N 1
ATOM 3642 C CA . LEU A 1 479 ? -6.031 -15.347 -3.203 1.00 86.50 479 LEU A CA 1
ATOM 3643 C C . LEU A 1 479 ? -6.496 -16.631 -2.498 1.00 86.50 479 LEU A C 1
ATOM 3645 O O . LEU A 1 479 ? -5.884 -17.685 -2.688 1.00 86.50 479 LEU A O 1
ATOM 3649 N N . LEU A 1 480 ? -7.573 -16.558 -1.712 1.00 88.00 480 LEU A N 1
ATOM 3650 C CA . LEU A 1 480 ? -8.193 -17.721 -1.075 1.00 88.00 480 LEU A CA 1
ATOM 3651 C C . LEU A 1 480 ? -8.764 -18.682 -2.125 1.00 88.00 480 LEU A C 1
ATOM 3653 O O . LEU A 1 480 ? -8.404 -19.861 -2.105 1.00 88.00 480 LEU A O 1
ATOM 3657 N N . ASP A 1 481 ? -9.530 -18.156 -3.085 1.00 84.81 481 ASP A N 1
ATOM 3658 C CA . ASP A 1 481 ? -10.141 -18.902 -4.194 1.00 84.81 481 ASP A CA 1
ATOM 3659 C C . ASP A 1 481 ? -9.085 -19.577 -5.087 1.00 84.81 481 ASP A C 1
ATOM 3661 O O . ASP A 1 481 ? -9.314 -20.656 -5.632 1.00 84.81 481 ASP A O 1
ATOM 3665 N N . ALA A 1 482 ? -7.894 -18.979 -5.206 1.00 84.38 482 ALA A N 1
ATOM 3666 C CA . ALA A 1 482 ? -6.760 -19.542 -5.941 1.00 84.38 482 ALA A CA 1
ATOM 3667 C C . ALA A 1 482 ? -6.057 -20.713 -5.221 1.00 84.38 482 ALA A C 1
ATOM 3669 O O . ALA A 1 482 ? -5.062 -21.238 -5.722 1.00 84.38 482 ALA A O 1
ATOM 3670 N N . GLY A 1 483 ? -6.552 -21.133 -4.053 1.00 85.94 483 GLY A N 1
ATOM 3671 C CA . GLY A 1 483 ? -6.107 -22.335 -3.348 1.00 85.94 483 GLY A CA 1
ATOM 3672 C C . GLY A 1 483 ? -5.469 -22.087 -1.983 1.00 85.94 483 GLY A C 1
ATOM 3673 O O . GLY A 1 483 ? -5.185 -23.055 -1.276 1.00 85.94 483 GLY A O 1
ATOM 3674 N N . LEU A 1 484 ? -5.270 -20.831 -1.556 1.00 88.38 484 LEU A N 1
ATOM 3675 C CA . LEU A 1 484 ? -4.785 -20.554 -0.194 1.00 88.38 484 LEU A CA 1
ATOM 3676 C C . LEU A 1 484 ? -5.786 -20.990 0.884 1.00 88.38 484 LEU A C 1
ATOM 3678 O O . LEU A 1 484 ? -5.361 -21.328 1.990 1.00 88.38 484 LEU A O 1
ATOM 3682 N N . GLU A 1 485 ? -7.077 -21.091 0.553 1.00 89.81 485 GLU A N 1
ATOM 3683 C CA . GLU A 1 485 ? -8.123 -21.630 1.433 1.00 89.81 485 GLU A CA 1
ATOM 3684 C C . GLU A 1 485 ? -7.821 -23.059 1.928 1.00 89.81 485 GLU A C 1
ATOM 3686 O O . GLU A 1 485 ? -8.174 -23.419 3.050 1.00 89.81 485 GLU A O 1
ATOM 3691 N N . LEU A 1 486 ? -7.047 -23.859 1.182 1.00 90.69 486 LEU A N 1
ATOM 3692 C CA . LEU A 1 486 ? -6.610 -25.195 1.621 1.00 90.69 486 LEU A CA 1
ATOM 3693 C C . LEU A 1 486 ? -5.787 -25.161 2.924 1.00 90.69 486 LEU A C 1
ATOM 3695 O O . LEU A 1 486 ? -5.714 -26.152 3.651 1.00 90.69 486 LEU A O 1
ATOM 3699 N N . GLY A 1 487 ? -5.148 -24.027 3.222 1.00 88.88 487 GLY A N 1
ATOM 3700 C CA . GLY A 1 487 ? -4.367 -23.802 4.434 1.00 88.88 487 GLY A CA 1
ATOM 3701 C C . GLY A 1 487 ? -5.153 -23.194 5.596 1.00 88.88 487 GLY A C 1
ATOM 3702 O O . GLY A 1 487 ? -4.539 -22.925 6.629 1.00 88.88 487 GLY A O 1
ATOM 3703 N N . ILE A 1 488 ? -6.465 -22.967 5.468 1.00 94.38 488 ILE A N 1
ATOM 3704 C CA . ILE A 1 488 ? -7.243 -22.129 6.399 1.00 94.38 488 ILE A CA 1
ATOM 3705 C C . ILE A 1 488 ? -7.205 -22.605 7.857 1.00 94.38 488 ILE A C 1
ATOM 3707 O O . ILE A 1 488 ? -7.111 -21.793 8.774 1.00 94.38 488 ILE A O 1
ATOM 3711 N N . ASN A 1 489 ? -7.186 -23.923 8.065 1.00 94.69 489 ASN A N 1
ATOM 3712 C CA . ASN A 1 489 ? -7.118 -24.563 9.382 1.00 94.69 489 ASN A CA 1
ATOM 3713 C C . ASN A 1 489 ? -5.753 -25.229 9.649 1.00 94.69 489 ASN A C 1
ATOM 3715 O O . ASN A 1 489 ? -5.614 -26.037 10.568 1.00 94.69 489 ASN A O 1
ATOM 3719 N N . SER A 1 490 ? -4.732 -24.931 8.838 1.00 93.62 490 SER A N 1
ATOM 3720 C CA . SER A 1 490 ? -3.378 -25.431 9.091 1.00 93.62 490 SER A CA 1
ATOM 3721 C C . SER A 1 490 ? -2.796 -24.744 10.326 1.00 93.62 490 SER A C 1
ATOM 3723 O O . SER A 1 490 ? -2.894 -23.534 10.443 1.00 93.62 490 SER A O 1
ATOM 3725 N N . VAL A 1 491 ? -2.215 -25.506 11.254 1.00 93.94 491 VAL A N 1
ATOM 3726 C CA . VAL A 1 491 ? -1.593 -24.957 12.472 1.00 93.94 491 VAL A CA 1
ATOM 3727 C C . VAL A 1 491 ? -0.079 -24.926 12.353 1.00 93.94 491 VAL A C 1
ATOM 3729 O O . VAL A 1 491 ? 0.503 -25.872 11.816 1.00 93.94 491 VAL A O 1
ATOM 3732 N N . ASP A 1 492 ? 0.555 -23.884 12.877 1.00 92.75 492 ASP A N 1
ATOM 3733 C CA . ASP A 1 492 ? 2.009 -23.769 12.953 1.00 92.75 492 ASP A CA 1
ATOM 3734 C C . ASP A 1 492 ? 2.626 -24.589 14.106 1.00 92.75 492 ASP A C 1
ATOM 3736 O O . ASP A 1 492 ? 1.952 -25.380 14.779 1.00 92.75 492 ASP A O 1
ATOM 3740 N N . ASN A 1 493 ? 3.936 -24.442 14.330 1.00 91.56 493 ASN A N 1
ATOM 3741 C CA . ASN A 1 493 ? 4.636 -25.163 15.394 1.00 91.56 493 ASN A CA 1
ATOM 3742 C C . ASN A 1 493 ? 4.166 -24.769 16.798 1.00 91.56 493 ASN A C 1
ATOM 3744 O O . ASN A 1 493 ? 4.421 -25.533 17.725 1.00 91.56 493 ASN A O 1
ATOM 3748 N N . ASP A 1 494 ? 3.454 -23.658 16.968 1.00 88.75 494 ASP A N 1
ATOM 3749 C CA . ASP A 1 494 ? 2.888 -23.212 18.240 1.00 88.75 494 ASP A CA 1
ATOM 3750 C C . ASP A 1 494 ? 1.383 -23.516 18.333 1.00 88.75 494 ASP A C 1
ATOM 3752 O O . ASP A 1 494 ? 0.710 -23.145 19.295 1.00 88.75 494 ASP A O 1
ATOM 3756 N N . GLY A 1 495 ? 0.843 -24.265 17.366 1.00 91.31 495 GLY A N 1
ATOM 3757 C CA . GLY A 1 495 ? -0.575 -24.610 17.296 1.00 91.31 495 GLY A CA 1
ATOM 3758 C C . GLY A 1 495 ? -1.460 -23.453 16.829 1.00 91.31 495 GLY A C 1
ATOM 3759 O O . GLY A 1 495 ? -2.679 -23.563 16.915 1.00 91.31 495 GLY A O 1
ATOM 3760 N N . ALA A 1 496 ? -0.883 -22.346 16.357 1.00 92.12 496 ALA A N 1
ATOM 3761 C CA . ALA A 1 496 ? -1.645 -21.208 15.872 1.00 92.12 496 ALA A CA 1
ATOM 3762 C C . ALA A 1 496 ? -2.039 -21.426 14.404 1.00 92.12 496 ALA A C 1
ATOM 3764 O O . ALA A 1 496 ? -1.187 -21.618 13.546 1.00 92.12 496 ALA A O 1
ATOM 3765 N N . ALA A 1 497 ? -3.341 -21.401 14.129 1.00 93.94 497 ALA A N 1
ATOM 3766 C CA . ALA A 1 497 ? -3.926 -21.326 12.784 1.00 93.94 497 ALA A CA 1
ATOM 3767 C C . ALA A 1 497 ? -4.019 -19.874 12.256 1.00 93.94 497 ALA A C 1
ATOM 3769 O O . ALA A 1 497 ? -4.049 -18.955 13.080 1.00 93.94 497 ALA A O 1
ATOM 3770 N N . PRO A 1 498 ? -4.166 -19.640 10.932 1.00 93.25 498 PRO A N 1
ATOM 3771 C CA . PRO A 1 498 ? -4.278 -18.306 10.330 1.00 93.25 498 PRO A CA 1
ATOM 3772 C C . PRO A 1 498 ? -5.317 -17.378 10.970 1.00 93.25 498 PRO A C 1
ATOM 3774 O O . PRO A 1 498 ? -5.052 -16.189 11.129 1.00 93.25 498 PRO A O 1
ATOM 3777 N N . ILE A 1 499 ? -6.461 -17.909 11.417 1.00 94.25 499 ILE A N 1
ATOM 3778 C CA . ILE A 1 499 ? -7.497 -17.117 12.102 1.00 94.25 499 ILE A CA 1
ATOM 3779 C C . ILE A 1 499 ? -7.002 -16.478 13.412 1.00 94.25 499 ILE A C 1
ATOM 3781 O O . ILE A 1 499 ? -7.434 -15.380 13.753 1.00 94.25 499 ILE A O 1
ATOM 3785 N N . HIS A 1 500 ? -6.049 -17.101 14.117 1.00 93.06 500 HIS A N 1
ATOM 3786 C CA . HIS A 1 500 ? -5.440 -16.508 15.313 1.00 93.06 500 HIS A CA 1
ATOM 3787 C C . HIS A 1 500 ? -4.584 -15.288 14.963 1.00 93.06 500 HIS A C 1
ATOM 3789 O O . HIS A 1 500 ? -4.573 -14.325 15.719 1.00 93.06 500 HIS A O 1
ATOM 3795 N N . PHE A 1 501 ? -3.897 -15.309 13.815 1.00 89.94 501 PHE A N 1
ATOM 3796 C CA . PHE A 1 501 ? -3.158 -14.149 13.313 1.00 89.94 501 PHE A CA 1
ATOM 3797 C C . PHE A 1 501 ? -4.127 -13.057 12.858 1.00 89.94 501 PHE A C 1
ATOM 3799 O O . PHE A 1 501 ? -3.963 -11.911 13.248 1.00 89.94 501 PHE A O 1
ATOM 3806 N N . ALA A 1 502 ? -5.195 -13.411 12.136 1.00 90.06 502 ALA A N 1
ATOM 3807 C CA . ALA A 1 502 ? -6.214 -12.443 11.726 1.00 90.06 502 ALA A CA 1
ATOM 3808 C C . ALA A 1 502 ? -6.848 -11.721 12.929 1.00 90.06 502 ALA A C 1
ATOM 3810 O O . ALA A 1 502 ? -7.066 -10.509 12.884 1.00 90.06 502 ALA A O 1
ATOM 3811 N N . ALA A 1 503 ? -7.076 -12.443 14.032 1.00 91.94 503 ALA A N 1
ATOM 3812 C CA . ALA A 1 503 ? -7.655 -11.890 15.251 1.00 91.94 503 ALA A CA 1
ATOM 3813 C C . ALA A 1 503 ? -6.788 -10.822 15.938 1.00 91.94 503 ALA A C 1
ATOM 3815 O O . ALA A 1 503 ? -7.322 -10.054 16.740 1.00 91.94 503 ALA A O 1
ATOM 3816 N N . THR A 1 504 ? -5.488 -10.734 15.628 1.00 86.69 504 THR A N 1
ATOM 3817 C CA . THR A 1 504 ? -4.624 -9.669 16.157 1.00 86.69 504 THR A CA 1
ATOM 3818 C C . THR A 1 504 ? -4.688 -8.372 15.353 1.00 86.69 504 THR A C 1
ATOM 3820 O O . THR A 1 504 ? -4.255 -7.337 15.861 1.00 86.69 504 THR A O 1
ATOM 3823 N N . VAL A 1 505 ? -5.227 -8.404 14.127 1.00 80.94 505 VAL A N 1
ATOM 3824 C CA . VAL A 1 505 ? -5.109 -7.296 13.162 1.00 80.94 505 VAL A CA 1
ATOM 3825 C C . VAL A 1 505 ? -6.428 -6.774 12.598 1.00 80.94 505 VAL A C 1
ATOM 3827 O O . VAL A 1 505 ? -6.516 -5.569 12.377 1.00 80.94 505 VAL A O 1
ATOM 3830 N N . SER A 1 506 ? -7.425 -7.622 12.309 1.00 83.75 506 SER A N 1
ATOM 3831 C CA . SER A 1 506 ? -8.678 -7.164 11.686 1.00 83.75 506 SER A CA 1
ATOM 3832 C C . SER A 1 506 ? -9.857 -8.107 11.881 1.00 83.75 506 SER A C 1
ATOM 3834 O O . SER A 1 506 ? -9.818 -9.285 11.522 1.00 83.75 506 SER A O 1
ATOM 3836 N N . GLU A 1 507 ? -10.965 -7.522 12.324 1.00 87.31 507 GLU A N 1
ATOM 3837 C CA . GLU A 1 507 ? -12.278 -8.144 12.430 1.00 87.31 507 GLU A CA 1
ATOM 3838 C C . GLU A 1 507 ? -12.842 -8.570 11.065 1.00 87.31 507 GLU A C 1
ATOM 3840 O O . GLU A 1 507 ? -13.462 -9.627 10.955 1.00 87.31 507 GLU A O 1
ATOM 3845 N N . ALA A 1 508 ? -12.567 -7.803 10.004 1.00 84.75 508 ALA A N 1
ATOM 3846 C CA . ALA A 1 508 ? -13.038 -8.099 8.654 1.00 84.75 508 ALA A CA 1
ATOM 3847 C C . ALA A 1 508 ? -12.390 -9.371 8.098 1.00 84.75 508 ALA A C 1
ATOM 3849 O O . ALA A 1 508 ? -13.055 -10.201 7.477 1.00 84.75 508 ALA A O 1
ATOM 3850 N N . LEU A 1 509 ? -11.091 -9.548 8.361 1.00 86.00 509 LEU A N 1
ATOM 3851 C CA . LEU A 1 509 ? -10.375 -10.751 7.956 1.00 86.00 509 LEU A CA 1
ATOM 3852 C C . LEU A 1 509 ? -10.844 -11.975 8.752 1.00 86.00 509 LEU A C 1
ATOM 3854 O O . LEU A 1 509 ? -11.006 -13.045 8.172 1.00 86.00 509 LEU A O 1
ATOM 3858 N N . VAL A 1 510 ? -11.115 -11.821 10.053 1.00 91.38 510 VAL A N 1
ATOM 3859 C CA . VAL A 1 510 ? -11.700 -12.894 10.877 1.00 91.38 510 VAL A CA 1
ATOM 3860 C C . VAL A 1 510 ? -13.067 -13.314 10.338 1.00 91.38 510 VAL A C 1
ATOM 3862 O O . VAL A 1 510 ? -13.290 -14.507 10.139 1.00 91.38 510 VAL A O 1
ATOM 3865 N N . ALA A 1 511 ? -13.955 -12.360 10.045 1.00 89.19 511 ALA A N 1
ATOM 3866 C CA . ALA A 1 511 ? -15.272 -12.635 9.472 1.00 89.19 511 ALA A CA 1
ATOM 3867 C C . ALA A 1 511 ? -15.169 -13.381 8.133 1.00 89.19 511 ALA A C 1
ATOM 3869 O O . ALA A 1 511 ? -15.843 -14.393 7.930 1.00 89.19 511 ALA A O 1
ATOM 3870 N N . ASN A 1 512 ? -14.276 -12.918 7.248 1.00 87.00 512 ASN A N 1
ATOM 3871 C CA . ASN A 1 512 ? -14.024 -13.558 5.961 1.00 87.00 512 ASN A CA 1
ATOM 3872 C C . ASN A 1 512 ? -13.550 -15.009 6.159 1.00 87.00 512 ASN A C 1
ATOM 3874 O O . ASN A 1 512 ? -14.171 -15.928 5.632 1.00 87.00 512 ASN A O 1
ATOM 3878 N N . LEU A 1 513 ? -12.548 -15.251 7.009 1.00 91.25 513 LEU A N 1
ATOM 3879 C CA . LEU A 1 513 ? -12.054 -16.604 7.282 1.00 91.25 513 LEU A CA 1
ATOM 3880 C C . LEU A 1 513 ? -13.133 -17.523 7.882 1.00 91.25 513 LEU A C 1
ATOM 3882 O O . LEU A 1 513 ? -13.234 -18.679 7.474 1.00 91.25 513 LEU A O 1
ATOM 3886 N N . ILE A 1 514 ? -13.964 -17.033 8.810 1.00 92.25 514 ILE A N 1
ATOM 3887 C CA . ILE A 1 514 ? -15.086 -17.813 9.369 1.00 92.25 514 ILE A CA 1
ATOM 3888 C C . ILE A 1 514 ? -16.076 -18.193 8.259 1.00 92.25 514 ILE A C 1
ATOM 3890 O O . ILE A 1 514 ? -16.477 -19.353 8.175 1.00 92.25 514 ILE A O 1
ATOM 3894 N N . SER A 1 515 ? -16.411 -17.259 7.360 1.00 87.75 515 SER A N 1
ATOM 3895 C CA . SER A 1 515 ? -17.308 -17.529 6.224 1.00 87.75 515 SER A CA 1
ATOM 3896 C C . SER A 1 515 ? -16.765 -18.593 5.255 1.00 87.75 515 SER A C 1
ATOM 3898 O O . SER A 1 515 ? -17.543 -19.281 4.598 1.00 87.75 515 SER A O 1
ATOM 3900 N N . ARG A 1 516 ? -15.437 -18.777 5.223 1.00 88.94 516 ARG A N 1
ATOM 3901 C CA . ARG A 1 516 ? -14.709 -19.792 4.440 1.00 88.94 516 ARG A CA 1
ATOM 3902 C C . ARG A 1 516 ? -14.401 -21.079 5.226 1.00 88.94 516 ARG A C 1
ATOM 3904 O O . ARG A 1 516 ? -13.612 -21.912 4.795 1.00 88.94 516 ARG A O 1
ATOM 3911 N N . GLY A 1 517 ? -15.002 -21.266 6.402 1.00 91.62 517 GLY A N 1
ATOM 3912 C CA . GLY A 1 517 ? -14.869 -22.502 7.183 1.00 91.62 517 GLY A CA 1
ATOM 3913 C C . GLY A 1 517 ? -13.645 -22.575 8.103 1.00 91.62 517 GLY A C 1
ATOM 3914 O O . GLY A 1 517 ? -13.245 -23.671 8.516 1.00 91.62 517 GLY A O 1
ATOM 3915 N N . ALA A 1 518 ? -13.041 -21.437 8.460 1.00 94.75 518 ALA A N 1
ATOM 3916 C CA . ALA A 1 518 ? -12.103 -21.393 9.579 1.00 94.75 518 ALA A CA 1
ATOM 3917 C C . ALA A 1 518 ? -12.811 -21.769 10.890 1.00 94.75 518 ALA A C 1
ATOM 3919 O O . ALA A 1 518 ? -13.956 -21.386 11.118 1.00 94.75 518 ALA A O 1
ATOM 3920 N N . VAL A 1 519 ? -12.127 -22.500 11.772 1.00 93.88 519 VAL A N 1
ATOM 3921 C CA . VAL A 1 519 ? -12.698 -22.950 13.051 1.00 93.88 519 VAL A CA 1
ATOM 3922 C C . VAL A 1 519 ? -12.452 -21.898 14.144 1.00 93.88 519 VAL A C 1
ATOM 3924 O O . VAL A 1 519 ? -11.332 -21.816 14.645 1.00 93.88 519 VAL A O 1
ATOM 3927 N N . PRO A 1 520 ? -13.461 -21.122 14.594 1.00 93.12 520 PRO A N 1
ATOM 3928 C CA . PRO A 1 520 ? -13.246 -20.063 15.585 1.00 93.12 520 PRO A CA 1
ATOM 3929 C C . PRO A 1 520 ? -12.960 -20.604 16.995 1.00 93.12 520 PRO A C 1
ATOM 3931 O O . PRO A 1 520 ? -12.390 -19.913 17.833 1.00 93.12 520 PRO A O 1
ATOM 3934 N N . THR A 1 521 ? -13.301 -21.867 17.264 1.00 93.31 521 THR A N 1
ATOM 3935 C CA . THR A 1 521 ? -13.053 -22.530 18.554 1.00 93.31 521 THR A CA 1
ATOM 3936 C C . THR A 1 521 ? -11.644 -23.102 18.694 1.00 93.31 521 THR A C 1
ATOM 3938 O O . THR A 1 521 ? -11.355 -23.757 19.698 1.00 93.31 521 THR A O 1
ATOM 3941 N N . SER A 1 522 ? -10.781 -22.944 17.686 1.00 92.19 522 SER A N 1
ATOM 3942 C CA . SER A 1 522 ? -9.415 -23.457 17.741 1.00 92.19 522 SER A CA 1
ATOM 3943 C C . SER A 1 522 ? -8.618 -22.787 18.859 1.00 92.19 522 SER A C 1
ATOM 3945 O O . SER A 1 522 ? -8.856 -21.626 19.199 1.00 92.19 522 SER A O 1
ATOM 3947 N N . THR A 1 523 ? -7.661 -23.522 19.424 1.00 93.69 523 THR A N 1
ATOM 3948 C CA . THR A 1 523 ? -6.762 -23.004 20.455 1.00 93.69 523 THR A CA 1
ATOM 3949 C C . THR A 1 523 ? -5.305 -23.259 20.103 1.00 93.69 523 THR A C 1
ATOM 3951 O O . THR A 1 523 ? -4.971 -24.244 19.440 1.00 93.69 523 THR A O 1
ATOM 3954 N N . THR A 1 524 ? -4.427 -22.370 20.564 1.00 93.50 524 THR A N 1
ATOM 3955 C CA . THR A 1 524 ? -2.972 -22.527 20.421 1.00 93.50 524 THR A CA 1
ATOM 3956 C C . THR A 1 524 ? -2.435 -23.616 21.353 1.00 93.50 524 THR A C 1
ATOM 3958 O O . THR A 1 524 ? -3.133 -24.106 22.246 1.00 93.50 524 THR A O 1
ATOM 3961 N N . LYS A 1 525 ? -1.145 -23.963 21.242 1.00 91.00 525 LYS A N 1
ATOM 3962 C CA . LYS A 1 525 ? -0.484 -24.852 22.211 1.00 91.00 525 LYS A CA 1
ATOM 3963 C C . LYS A 1 525 ? -0.508 -24.301 23.633 1.00 91.00 525 LYS A C 1
ATOM 3965 O O . LYS A 1 525 ? -0.430 -25.105 24.554 1.00 91.00 525 LYS A O 1
ATOM 3970 N N . GLU A 1 526 ? -0.624 -22.993 23.849 1.00 88.62 526 GLU A N 1
ATOM 3971 C CA . GLU A 1 526 ? -0.804 -22.391 25.181 1.00 88.62 526 GLU A CA 1
ATOM 3972 C C . GLU A 1 526 ? -2.251 -22.512 25.703 1.00 88.62 526 GLU A C 1
ATOM 3974 O O . GLU A 1 526 ? -2.536 -22.165 26.850 1.00 88.62 526 GLU A O 1
ATOM 3979 N N . GLY A 1 527 ? -3.172 -23.043 24.894 1.00 91.25 527 GLY A N 1
ATOM 3980 C CA . GLY A 1 527 ? -4.599 -23.107 25.201 1.00 91.25 527 GLY A CA 1
ATOM 3981 C C . GLY A 1 527 ? -5.307 -21.759 25.047 1.00 91.25 527 GLY A C 1
ATOM 3982 O O . GLY A 1 527 ? -6.377 -21.577 25.621 1.00 91.25 527 GLY A O 1
ATOM 3983 N N . LEU A 1 528 ? -4.717 -20.806 24.317 1.00 92.94 528 LEU A N 1
ATOM 3984 C CA . LEU A 1 528 ? -5.344 -19.514 24.042 1.00 92.94 528 LEU A CA 1
ATOM 3985 C C . LEU A 1 528 ? -6.415 -19.695 22.966 1.00 92.94 528 LEU A C 1
ATOM 3987 O O . LEU A 1 528 ? -6.120 -20.221 21.896 1.00 92.94 528 LEU A O 1
ATOM 3991 N N . ASN A 1 529 ? -7.640 -19.256 23.251 1.00 94.25 529 ASN A N 1
ATOM 3992 C CA . ASN A 1 529 ? -8.694 -19.109 22.242 1.00 94.25 529 ASN A CA 1
ATOM 3993 C C . ASN A 1 529 ? -8.621 -17.719 21.577 1.00 94.25 529 ASN A C 1
ATOM 3995 O O . ASN A 1 529 ? -7.858 -16.852 22.011 1.00 94.25 529 ASN A O 1
ATOM 3999 N N . LEU A 1 530 ? -9.457 -17.475 20.564 1.00 95.00 530 LEU A N 1
ATOM 4000 C CA . LEU A 1 530 ? -9.469 -16.193 19.850 1.00 95.00 530 LEU A CA 1
ATOM 4001 C C . LEU A 1 530 ? -9.800 -14.975 20.732 1.00 95.00 530 LEU A C 1
ATOM 4003 O O . LEU A 1 530 ? -9.271 -13.899 20.474 1.00 95.00 530 LEU A O 1
ATOM 4007 N N . LEU A 1 531 ? -10.604 -15.129 21.794 1.00 96.12 531 LEU A N 1
ATOM 4008 C CA . LEU A 1 531 ? -10.903 -14.030 22.726 1.00 96.12 531 LEU A CA 1
ATOM 4009 C C . LEU A 1 531 ? -9.673 -13.625 23.540 1.00 96.12 531 LEU A C 1
ATOM 4011 O O . LEU A 1 531 ? -9.481 -12.433 23.766 1.00 96.12 531 LEU A O 1
ATOM 4015 N N . HIS A 1 532 ? -8.827 -14.577 23.952 1.00 94.19 532 HIS A N 1
ATOM 4016 C CA . HIS A 1 532 ? -7.555 -14.246 24.606 1.00 94.19 532 HIS A CA 1
ATOM 4017 C C . HIS A 1 532 ? -6.680 -13.419 23.659 1.00 94.19 532 HIS A C 1
ATOM 4019 O O . HIS A 1 532 ? -6.223 -12.341 24.022 1.00 94.19 532 HIS A O 1
ATOM 4025 N N . ILE A 1 533 ? -6.498 -13.897 22.426 1.00 93.12 533 ILE A N 1
ATOM 4026 C CA . ILE A 1 533 ? -5.602 -13.277 21.441 1.00 93.12 533 ILE A CA 1
ATOM 4027 C C . ILE A 1 533 ? -6.085 -11.880 21.042 1.00 93.12 533 ILE A C 1
ATOM 4029 O O . ILE A 1 533 ? -5.304 -10.931 21.085 1.00 93.12 533 ILE A O 1
ATOM 4033 N N . ALA A 1 534 ? -7.373 -11.725 20.727 1.00 93.44 534 ALA A N 1
ATOM 4034 C CA . ALA A 1 534 ? -7.948 -10.424 20.393 1.00 93.44 534 ALA A CA 1
ATOM 4035 C C . ALA A 1 534 ? -7.867 -9.438 21.577 1.00 93.44 534 ALA A C 1
ATOM 4037 O O . ALA A 1 534 ? -7.606 -8.253 21.373 1.00 93.44 534 ALA A O 1
ATOM 4038 N N . SER A 1 535 ? -8.009 -9.928 22.817 1.00 93.31 535 SER A N 1
ATOM 4039 C CA . SER A 1 535 ? -7.840 -9.112 24.028 1.00 93.31 535 SER A CA 1
ATOM 4040 C C . SER A 1 535 ? -6.386 -8.664 24.224 1.00 93.31 535 SER A C 1
ATOM 4042 O O . SER A 1 535 ? -6.146 -7.481 24.452 1.00 93.31 535 SER A O 1
ATOM 4044 N N . ILE A 1 536 ? -5.409 -9.570 24.065 1.00 90.75 536 ILE A N 1
ATOM 4045 C CA . ILE A 1 536 ? -3.969 -9.243 24.118 1.00 90.75 536 ILE A CA 1
ATOM 4046 C C . ILE A 1 536 ? -3.622 -8.200 23.052 1.00 90.75 536 ILE A C 1
ATOM 4048 O O . ILE A 1 536 ? -2.897 -7.250 23.333 1.00 90.75 536 ILE A O 1
ATOM 4052 N N . ALA A 1 537 ? -4.161 -8.353 21.841 1.00 87.25 537 ALA A N 1
ATOM 4053 C CA . ALA A 1 537 ? -3.910 -7.465 20.711 1.00 87.25 537 ALA A CA 1
ATOM 4054 C C . ALA A 1 537 ? -4.727 -6.160 20.734 1.00 87.25 537 ALA A C 1
ATOM 4056 O O . ALA A 1 537 ? -4.636 -5.382 19.788 1.00 87.25 537 ALA A O 1
ATOM 4057 N N . ARG A 1 538 ? -5.509 -5.896 21.793 1.00 89.50 538 ARG A N 1
ATOM 4058 C CA . ARG A 1 538 ? -6.337 -4.685 21.941 1.00 89.50 538 ARG A CA 1
ATOM 4059 C C . ARG A 1 538 ? -7.416 -4.510 20.849 1.00 89.50 538 ARG A C 1
ATOM 4061 O O . ARG A 1 538 ? -7.849 -3.388 20.596 1.00 89.50 538 ARG A O 1
ATOM 4068 N N . GLN A 1 539 ? -7.888 -5.605 20.244 1.00 88.50 539 GLN A N 1
ATOM 4069 C CA . GLN A 1 539 ? -8.847 -5.610 19.130 1.00 88.50 539 GLN A CA 1
ATOM 4070 C C . GLN A 1 539 ? -10.305 -5.716 19.607 1.00 88.50 539 GLN A C 1
ATOM 4072 O O . GLN A 1 539 ? -10.920 -6.784 19.554 1.00 88.50 539 GLN A O 1
ATOM 4077 N N . GLY A 1 540 ? -10.876 -4.597 20.069 1.00 91.56 540 GLY A N 1
ATOM 4078 C CA . GLY A 1 540 ? -12.248 -4.547 20.598 1.00 91.56 540 GLY A CA 1
ATOM 4079 C C . GLY A 1 540 ? -13.312 -5.031 19.602 1.00 91.56 540 GLY A C 1
ATOM 4080 O O . GLY A 1 540 ? -14.156 -5.851 19.957 1.00 91.56 540 GLY A O 1
ATOM 4081 N N . ASN A 1 541 ? -13.233 -4.609 18.336 1.00 91.81 541 ASN A N 1
ATOM 4082 C CA . ASN A 1 541 ? -14.188 -5.028 17.299 1.00 91.81 541 ASN A CA 1
ATOM 4083 C C . ASN A 1 541 ? -14.161 -6.541 17.053 1.00 91.81 541 ASN A C 1
ATOM 4085 O O . ASN A 1 541 ? -15.213 -7.165 16.941 1.00 91.81 541 ASN A O 1
ATOM 4089 N N . THR A 1 542 ? -12.968 -7.141 17.020 1.00 92.88 542 THR A N 1
ATOM 4090 C CA . THR A 1 542 ? -12.810 -8.594 16.881 1.00 92.88 542 THR A CA 1
ATOM 4091 C C . THR A 1 542 ? -13.427 -9.329 18.067 1.00 92.88 542 THR A C 1
ATOM 4093 O O . THR A 1 542 ? -14.079 -10.353 17.876 1.00 92.88 542 THR A O 1
ATOM 4096 N N . VAL A 1 543 ? -13.266 -8.815 19.293 1.00 96.06 543 VAL A N 1
ATOM 4097 C CA . VAL A 1 543 ? -13.903 -9.405 20.481 1.00 96.06 543 VAL A CA 1
ATOM 4098 C C . VAL A 1 543 ? -15.425 -9.351 20.368 1.00 96.06 543 VAL A C 1
ATOM 4100 O O . VAL A 1 543 ? -16.065 -10.382 20.562 1.00 96.06 543 VAL A O 1
ATOM 4103 N N . GLY A 1 544 ? -15.998 -8.202 20.001 1.00 94.69 544 GLY A N 1
ATOM 4104 C CA . GLY A 1 544 ? -17.442 -8.060 19.790 1.00 94.69 544 GLY A CA 1
ATOM 4105 C C . GLY A 1 544 ? -17.987 -9.049 18.755 1.00 94.69 544 GLY A C 1
ATOM 4106 O O . GLY A 1 544 ? -18.910 -9.809 19.051 1.00 94.69 544 GLY A O 1
ATOM 4107 N N . LEU A 1 545 ? -17.332 -9.129 17.593 1.00 93.50 545 LEU A N 1
ATOM 4108 C CA . LEU A 1 545 ? -17.681 -10.059 16.516 1.00 93.50 545 LEU A CA 1
ATOM 4109 C C . LEU A 1 545 ? -17.654 -11.525 16.968 1.00 93.50 545 LEU A C 1
ATOM 4111 O O . LEU A 1 545 ? -18.554 -12.305 16.654 1.00 93.50 545 LEU A O 1
ATOM 4115 N N . LEU A 1 546 ? -16.625 -11.918 17.722 1.00 95.44 546 LEU A N 1
ATOM 4116 C CA . LEU A 1 546 ? -16.502 -13.282 18.231 1.00 95.44 546 LEU A CA 1
ATOM 4117 C C . LEU A 1 546 ? -17.577 -13.601 19.274 1.00 95.44 546 LEU A C 1
ATOM 4119 O O . LEU A 1 546 ? -18.125 -14.700 19.254 1.00 95.44 546 LEU A O 1
ATOM 4123 N N . LEU A 1 547 ? -17.894 -12.666 20.173 1.00 95.62 547 LEU A N 1
ATOM 4124 C CA . LEU A 1 547 ? -18.944 -12.848 21.180 1.00 95.62 547 LEU A CA 1
ATOM 4125 C C . LEU A 1 547 ? -20.323 -13.017 20.538 1.00 95.62 547 LEU A C 1
ATOM 4127 O O . LEU A 1 547 ? -21.083 -13.898 20.946 1.00 95.62 547 LEU A O 1
ATOM 4131 N N . GLU A 1 548 ? -20.629 -12.232 19.509 1.00 91.94 548 GLU A N 1
ATOM 4132 C CA . GLU A 1 548 ? -21.856 -12.371 18.725 1.00 91.94 548 GLU A CA 1
ATOM 4133 C C . GLU A 1 548 ? -21.926 -13.742 18.041 1.00 91.94 548 GLU A C 1
ATOM 4135 O O . GLU A 1 548 ? -22.895 -14.486 18.223 1.00 91.94 548 GLU A O 1
ATOM 4140 N N . HIS A 1 549 ? -20.850 -14.138 17.356 1.00 92.38 549 HIS A N 1
ATOM 4141 C CA . HIS A 1 549 ? -20.755 -15.450 16.721 1.00 92.38 549 HIS A CA 1
ATOM 4142 C C . HIS A 1 549 ? -20.912 -16.602 17.734 1.00 92.38 549 HIS A C 1
ATOM 4144 O O . HIS A 1 549 ? -21.635 -17.570 17.480 1.00 92.38 549 HIS A O 1
ATOM 4150 N N . TYR A 1 550 ? -20.277 -16.524 18.908 1.00 94.88 550 TYR A N 1
ATOM 4151 C CA . TYR A 1 550 ? -20.413 -17.544 19.956 1.00 94.88 550 TYR A CA 1
ATOM 4152 C C . TYR A 1 550 ? -21.793 -17.560 20.604 1.00 94.88 550 TYR A C 1
ATOM 4154 O O . TYR A 1 550 ? -22.251 -18.623 21.019 1.00 94.88 550 TYR A O 1
ATOM 4162 N N . THR A 1 551 ? -22.473 -16.421 20.674 1.00 94.12 551 THR A N 1
ATOM 4163 C CA . THR A 1 551 ? -23.858 -16.361 21.146 1.00 94.12 551 THR A CA 1
ATOM 4164 C C . THR A 1 551 ? -24.778 -17.069 20.155 1.00 94.12 551 THR A C 1
ATOM 4166 O O . THR A 1 551 ? -25.543 -17.946 20.551 1.00 94.12 551 THR A O 1
ATOM 4169 N N . TRP A 1 552 ? -24.637 -16.770 18.860 1.00 89.81 552 TRP A N 1
ATOM 4170 C CA . TRP A 1 552 ? -25.440 -17.378 17.797 1.00 89.81 552 TRP A CA 1
ATOM 4171 C C . TRP A 1 552 ? -25.199 -18.891 17.653 1.00 89.81 552 TRP A C 1
ATOM 4173 O O . TRP A 1 552 ? -26.142 -19.661 17.485 1.00 89.81 552 TRP A O 1
ATOM 4183 N N . THR A 1 553 ? -23.949 -19.342 17.794 1.00 92.44 553 THR A N 1
ATOM 4184 C CA . THR A 1 553 ? -23.580 -20.771 17.725 1.00 92.44 553 THR A CA 1
ATOM 4185 C C . THR A 1 553 ? -23.753 -21.541 19.043 1.00 92.44 553 THR A C 1
ATOM 4187 O O . THR A 1 553 ? -23.499 -22.746 19.081 1.00 92.44 553 THR A O 1
ATOM 4190 N N . GLY A 1 554 ? -24.171 -20.886 20.136 1.00 91.69 554 GLY A N 1
ATOM 4191 C CA . GLY A 1 554 ? -24.359 -21.521 21.449 1.00 91.69 554 GLY A CA 1
ATOM 4192 C C . GLY A 1 554 ? -23.059 -21.889 22.186 1.00 91.69 554 GLY A C 1
ATOM 4193 O O . GLY A 1 554 ? -23.062 -22.755 23.059 1.00 91.69 554 GLY A O 1
ATOM 4194 N N . GLN A 1 555 ? -21.941 -21.244 21.853 1.00 93.00 555 GLN A N 1
ATOM 4195 C CA . GLN A 1 555 ? -20.592 -21.508 22.377 1.00 93.00 555 GLN A CA 1
ATOM 4196 C C . GLN A 1 555 ? -20.101 -20.446 23.375 1.00 93.00 555 GLN A C 1
ATOM 4198 O O . GLN A 1 555 ? -18.908 -20.367 23.675 1.00 93.00 555 GLN A O 1
ATOM 4203 N N . ILE A 1 556 ? -21.008 -19.636 23.929 1.00 94.44 556 ILE A N 1
ATOM 4204 C CA . ILE A 1 556 ? -20.681 -18.498 24.804 1.00 94.44 556 ILE A CA 1
ATOM 4205 C C . ILE A 1 556 ? -19.838 -18.871 26.038 1.00 94.44 556 ILE A C 1
ATOM 4207 O O . ILE A 1 556 ? -19.085 -18.047 26.545 1.00 94.44 556 ILE A O 1
ATOM 4211 N N . ALA A 1 557 ? -19.864 -20.138 26.472 1.00 92.31 557 ALA A N 1
ATOM 4212 C CA . ALA A 1 557 ? -19.016 -20.658 27.549 1.00 92.31 557 ALA A CA 1
ATOM 4213 C C . ALA A 1 557 ? -17.503 -20.427 27.320 1.00 92.31 557 ALA A C 1
ATOM 4215 O O . ALA A 1 557 ? -16.734 -20.386 28.283 1.00 92.31 557 ALA A O 1
ATOM 4216 N N . LEU A 1 558 ? -17.071 -20.224 26.067 1.00 93.50 558 LEU A N 1
ATOM 4217 C CA . LEU A 1 558 ? -15.690 -19.879 25.715 1.00 93.50 558 LEU A CA 1
ATOM 4218 C C . LEU A 1 558 ? -15.214 -18.542 26.303 1.00 93.50 558 LEU A C 1
ATOM 4220 O O . LEU A 1 558 ? -14.003 -18.352 26.437 1.00 93.50 558 LEU A O 1
ATOM 4224 N N . VAL A 1 559 ? -16.128 -17.655 26.714 1.00 95.25 559 VAL A N 1
ATOM 4225 C CA . VAL A 1 559 ? -15.798 -16.401 27.415 1.00 95.25 559 VAL A CA 1
ATOM 4226 C C . VAL A 1 559 ? -15.040 -16.647 28.727 1.00 95.25 559 VAL A C 1
ATOM 4228 O O . VAL A 1 559 ? -14.233 -15.821 29.140 1.00 95.25 559 VAL A O 1
ATOM 4231 N N . ASN A 1 560 ? -15.243 -17.818 29.342 1.00 95.31 560 ASN A N 1
ATOM 4232 C CA . ASN A 1 560 ? -14.605 -18.247 30.589 1.00 95.31 560 ASN A CA 1
ATOM 4233 C C . ASN A 1 560 ? -13.614 -19.407 30.388 1.00 95.31 560 ASN A C 1
ATOM 4235 O O . ASN A 1 560 ? -13.158 -20.011 31.364 1.00 95.31 560 ASN A O 1
ATOM 4239 N N . ALA A 1 561 ? -13.279 -19.746 29.137 1.00 94.62 561 ALA A N 1
ATOM 4240 C CA . ALA A 1 561 ? -12.298 -20.786 28.844 1.00 94.62 561 ALA A CA 1
ATOM 4241 C C . ALA A 1 561 ? -10.937 -20.421 29.444 1.00 94.62 561 ALA A C 1
ATOM 4243 O O . ALA A 1 561 ? -10.494 -19.281 29.334 1.00 94.62 561 ALA A O 1
ATOM 4244 N N . ARG A 1 562 ? -10.269 -21.398 30.062 1.00 94.12 562 ARG A N 1
ATOM 4245 C CA . ARG A 1 562 ? -8.979 -21.191 30.723 1.00 94.12 562 ARG A CA 1
ATOM 4246 C C . ARG A 1 562 ? -7.833 -21.712 29.864 1.00 94.12 562 ARG A C 1
ATOM 4248 O O . ARG A 1 562 ? -7.861 -22.868 29.444 1.00 94.12 562 ARG A O 1
ATOM 4255 N N . CYS A 1 563 ? -6.812 -20.888 29.652 1.00 92.38 563 CYS A N 1
ATOM 4256 C CA . CYS A 1 563 ? -5.568 -21.309 29.008 1.00 92.38 563 CYS A CA 1
ATOM 4257 C C . CYS A 1 563 ? -4.712 -22.182 29.950 1.00 92.38 563 CYS A C 1
ATOM 4259 O O . CYS A 1 563 ? -5.080 -22.427 31.102 1.00 92.38 563 CYS A O 1
ATOM 4261 N N . LYS A 1 564 ? -3.541 -22.654 29.500 1.00 91.06 564 LYS A N 1
ATOM 4262 C CA . LYS A 1 564 ? -2.687 -23.579 30.277 1.00 91.06 564 LYS A CA 1
ATOM 4263 C C . LYS A 1 564 ? -2.260 -23.058 31.651 1.00 91.06 564 LYS A C 1
ATOM 4265 O O . LYS A 1 564 ? -2.088 -23.846 32.575 1.00 91.06 564 LYS A O 1
ATOM 4270 N N . ILE A 1 565 ? -2.105 -21.745 31.798 1.00 88.56 565 ILE A N 1
ATOM 4271 C CA . ILE A 1 565 ? -1.777 -21.089 33.077 1.00 88.56 565 ILE A CA 1
ATOM 4272 C C . ILE A 1 565 ? -3.026 -20.724 33.898 1.00 88.56 565 ILE A C 1
ATOM 4274 O O . ILE A 1 565 ? -2.925 -20.025 34.902 1.00 88.56 565 ILE A O 1
ATOM 4278 N N . GLY A 1 566 ? -4.210 -21.171 33.477 1.00 91.75 566 GLY A N 1
ATOM 4279 C CA . GLY A 1 566 ? -5.478 -20.986 34.180 1.00 91.75 566 GLY A CA 1
ATOM 4280 C C . GLY A 1 566 ? -6.180 -19.648 33.938 1.00 91.75 566 GLY A C 1
ATOM 4281 O O . GLY A 1 566 ? -7.237 -19.435 34.522 1.00 91.75 566 GLY A O 1
ATOM 4282 N N . ARG A 1 567 ? -5.638 -18.751 33.103 1.00 92.50 567 ARG A N 1
ATOM 4283 C CA . ARG A 1 567 ? -6.268 -17.450 32.829 1.00 92.50 567 ARG A CA 1
ATOM 4284 C C . ARG A 1 567 ? -7.427 -17.564 31.858 1.00 92.50 567 ARG A C 1
ATOM 4286 O O . ARG A 1 567 ? -7.368 -18.364 30.935 1.00 92.50 567 ARG A O 1
ATOM 4293 N N . ALA A 1 568 ? -8.430 -16.726 32.086 1.00 95.25 568 ALA A N 1
ATOM 4294 C CA . ALA A 1 568 ? -9.546 -16.483 31.177 1.00 95.25 568 ALA A CA 1
ATOM 4295 C C . ALA A 1 568 ? -9.291 -15.221 30.324 1.00 95.25 568 ALA A C 1
ATOM 4297 O O . ALA A 1 568 ? -8.519 -14.366 30.774 1.00 95.25 568 ALA A O 1
ATOM 4298 N N . PRO A 1 569 ? -9.989 -15.031 29.184 1.00 95.75 569 PRO A N 1
ATOM 4299 C CA . PRO A 1 569 ? -9.845 -13.856 28.318 1.00 95.75 569 PRO A CA 1
ATOM 4300 C C . PRO A 1 569 ? -9.945 -12.521 29.063 1.00 95.75 569 PRO A C 1
ATOM 4302 O O . PRO A 1 569 ? -9.195 -11.592 28.778 1.00 95.75 569 PRO A O 1
ATOM 4305 N N . LEU A 1 570 ? -10.813 -12.450 30.080 1.00 96.62 570 LEU A N 1
ATOM 4306 C CA . LEU A 1 570 ? -10.990 -11.258 30.910 1.00 96.62 570 LEU A CA 1
ATOM 4307 C C . LEU A 1 570 ? -9.697 -10.830 31.633 1.00 96.62 570 LEU A C 1
ATOM 4309 O O . LEU A 1 570 ? -9.446 -9.638 31.765 1.00 96.62 570 LEU A O 1
ATOM 4313 N N . HIS A 1 571 ? -8.830 -11.769 32.035 1.00 94.62 571 HIS A N 1
ATOM 4314 C CA . HIS A 1 571 ? -7.536 -11.418 32.637 1.00 94.62 571 HIS A CA 1
ATOM 4315 C C . HIS A 1 571 ? -6.629 -10.696 31.638 1.00 94.62 571 HIS A C 1
ATOM 4317 O O . HIS A 1 571 ? -5.949 -9.736 32.000 1.00 94.62 571 HIS A O 1
ATOM 4323 N N . ASP A 1 572 ? -6.591 -11.175 30.393 1.00 93.38 572 ASP A N 1
ATOM 4324 C CA . ASP A 1 572 ? -5.737 -10.599 29.359 1.00 93.38 572 ASP A CA 1
ATOM 4325 C C . ASP A 1 572 ? -6.298 -9.256 28.868 1.00 93.38 572 ASP A C 1
ATOM 4327 O O . ASP A 1 572 ? -5.529 -8.322 28.652 1.00 93.38 572 ASP A O 1
ATOM 4331 N N . ALA A 1 573 ? -7.628 -9.104 28.814 1.00 94.75 573 ALA A N 1
ATOM 4332 C CA . ALA A 1 573 ? -8.283 -7.821 28.558 1.00 94.75 573 ALA A CA 1
ATOM 4333 C C . ALA A 1 573 ? -7.930 -6.772 29.628 1.00 94.75 573 ALA A C 1
ATOM 4335 O O . ALA A 1 573 ? -7.493 -5.673 29.281 1.00 94.75 573 ALA A O 1
ATOM 4336 N N . CYS A 1 574 ? -8.021 -7.123 30.916 1.00 94.50 574 CYS A N 1
ATOM 4337 C CA . CYS A 1 574 ? -7.646 -6.235 32.020 1.00 94.50 574 CYS A CA 1
ATOM 4338 C C . CYS A 1 574 ? -6.156 -5.868 32.006 1.00 94.50 574 CYS A C 1
ATOM 4340 O O . CYS A 1 574 ? -5.813 -4.705 32.199 1.00 94.50 574 CYS A O 1
ATOM 4342 N N . ARG A 1 575 ? -5.272 -6.833 31.714 1.00 92.19 575 ARG A N 1
ATOM 4343 C CA . ARG A 1 575 ? -3.833 -6.580 31.531 1.00 92.19 575 ARG A CA 1
ATOM 4344 C C . ARG A 1 575 ? -3.553 -5.649 30.348 1.00 92.19 575 ARG A C 1
ATOM 4346 O O . ARG A 1 575 ? -2.606 -4.875 30.411 1.00 92.19 575 ARG A O 1
ATOM 4353 N N . SER A 1 576 ? -4.339 -5.731 29.274 1.00 90.75 576 SER A N 1
ATOM 4354 C CA . SER A 1 576 ? -4.146 -4.915 28.069 1.00 90.75 576 SER A CA 1
ATOM 4355 C C . SER A 1 576 ? -4.565 -3.449 28.235 1.00 90.75 576 SER A C 1
ATOM 4357 O O . SER A 1 576 ? -4.098 -2.619 27.461 1.00 90.75 576 SER A O 1
ATOM 4359 N N . GLY A 1 577 ? -5.417 -3.127 29.218 1.00 92.19 577 GLY A N 1
ATOM 4360 C CA . GLY A 1 577 ? -5.885 -1.760 29.482 1.00 92.19 577 GLY A CA 1
ATOM 4361 C C . GLY A 1 577 ? -7.024 -1.267 28.578 1.00 92.19 577 GLY A C 1
ATOM 4362 O O . GLY A 1 577 ? -7.248 -0.062 28.490 1.00 92.19 577 GLY A O 1
ATOM 4363 N N . ARG A 1 578 ? -7.747 -2.163 27.886 1.00 91.38 578 ARG A N 1
ATOM 4364 C CA . ARG A 1 578 ? -8.872 -1.801 27.000 1.00 91.38 578 ARG A CA 1
ATOM 4365 C C . ARG A 1 578 ? -10.231 -1.923 27.679 1.00 91.38 578 ARG A C 1
ATOM 4367 O O . ARG A 1 578 ? -10.744 -3.030 27.847 1.00 91.38 578 ARG A O 1
ATOM 4374 N N . LEU A 1 579 ? -10.825 -0.779 28.017 1.00 92.38 579 LEU A N 1
ATOM 4375 C CA . LEU A 1 579 ? -12.100 -0.694 28.731 1.00 92.38 579 LEU A CA 1
ATOM 4376 C C . LEU A 1 579 ? -13.255 -1.340 27.957 1.00 92.38 579 LEU A C 1
ATOM 4378 O O . LEU A 1 579 ? -14.011 -2.119 28.532 1.00 92.38 579 LEU A O 1
ATOM 4382 N N . GLU A 1 580 ? -13.364 -1.065 26.659 1.00 92.62 580 GLU A N 1
ATOM 4383 C CA . GLU A 1 580 ? -14.448 -1.553 25.801 1.00 92.62 580 GLU A CA 1
ATOM 4384 C C . GLU A 1 580 ? -14.457 -3.083 25.753 1.00 92.62 580 GLU A C 1
ATOM 4386 O O . GLU A 1 580 ? -15.500 -3.718 25.907 1.00 92.62 580 GLU A O 1
ATOM 4391 N N . THR A 1 581 ? -13.277 -3.690 25.608 1.00 95.19 581 THR A N 1
ATOM 4392 C CA . THR A 1 581 ? -13.109 -5.147 25.611 1.00 95.19 581 THR A CA 1
ATOM 4393 C C . THR A 1 581 ? -13.546 -5.757 26.941 1.00 95.19 581 THR A C 1
ATOM 4395 O O . THR A 1 581 ? -14.266 -6.755 26.953 1.00 95.19 581 THR A O 1
ATOM 4398 N N . VAL A 1 582 ? -13.141 -5.157 28.066 1.00 96.56 582 VAL A N 1
ATOM 4399 C CA . VAL A 1 582 ? -13.546 -5.616 29.404 1.00 96.56 582 VAL A CA 1
ATOM 4400 C C . VAL A 1 582 ? -15.063 -5.512 29.573 1.00 96.56 582 VAL A C 1
ATOM 4402 O O . VAL A 1 582 ? -15.686 -6.471 30.027 1.00 96.56 582 VAL A O 1
ATOM 4405 N N . ALA A 1 583 ? -15.667 -4.392 29.167 1.00 95.19 583 ALA A N 1
ATOM 4406 C CA . ALA A 1 583 ? -17.109 -4.179 29.247 1.00 95.19 583 ALA A CA 1
ATOM 4407 C C . ALA A 1 583 ? -17.891 -5.226 28.442 1.00 95.19 583 ALA A C 1
ATOM 4409 O O . ALA A 1 583 ? -18.805 -5.849 28.981 1.00 95.19 583 ALA A O 1
ATOM 4410 N N . MET A 1 584 ? -17.489 -5.490 27.196 1.00 95.88 584 MET A N 1
ATOM 4411 C CA . MET A 1 584 ? -18.134 -6.501 26.351 1.00 95.88 584 MET A CA 1
ATOM 4412 C C . MET A 1 584 ? -18.008 -7.918 26.927 1.00 95.88 584 MET A C 1
ATOM 4414 O O . MET A 1 584 ? -18.983 -8.668 26.931 1.00 95.88 584 MET A O 1
ATOM 4418 N N . LEU A 1 585 ? -16.837 -8.292 27.457 1.00 96.81 585 LEU A N 1
ATOM 4419 C CA . LEU A 1 585 ? -16.643 -9.606 28.081 1.00 96.81 585 LEU A CA 1
ATOM 4420 C C . LEU A 1 585 ? -17.513 -9.779 29.335 1.00 96.81 585 LEU A C 1
ATOM 4422 O O . LEU A 1 585 ? -18.125 -10.833 29.511 1.00 96.81 585 LEU A O 1
ATOM 4426 N N . LEU A 1 586 ? -17.601 -8.757 30.194 1.00 96.62 586 LEU A N 1
ATOM 4427 C CA . LEU A 1 586 ? -18.460 -8.785 31.384 1.00 96.62 586 LEU A CA 1
ATOM 4428 C C . LEU A 1 586 ? -19.944 -8.885 31.008 1.00 96.62 586 LEU A C 1
ATOM 4430 O O . LEU A 1 586 ? -20.653 -9.721 31.566 1.00 96.62 586 LEU A O 1
ATOM 4434 N N . GLN A 1 587 ? -20.396 -8.106 30.020 1.00 94.25 587 GLN A N 1
ATOM 4435 C CA . GLN A 1 587 ? -21.765 -8.181 29.491 1.00 94.25 587 GLN A CA 1
ATOM 4436 C C . GLN A 1 587 ? -22.092 -9.570 28.919 1.00 94.25 587 GLN A C 1
ATOM 4438 O O . GLN A 1 587 ? -23.212 -10.052 29.071 1.00 94.25 587 GLN A O 1
ATOM 4443 N N . ALA A 1 588 ? -21.106 -10.245 28.323 1.00 95.31 588 ALA A N 1
ATOM 4444 C CA . ALA A 1 588 ? -21.224 -11.611 27.819 1.00 95.31 588 ALA A CA 1
ATOM 4445 C C . ALA A 1 588 ? -21.137 -12.707 28.907 1.00 95.31 588 ALA A C 1
ATOM 4447 O O . ALA A 1 588 ? -21.166 -13.896 28.583 1.00 95.31 588 ALA A O 1
ATOM 4448 N N . GLY A 1 589 ? -21.039 -12.342 30.192 1.00 94.81 589 GLY A N 1
ATOM 4449 C CA . GLY A 1 589 ? -21.029 -13.286 31.314 1.00 94.81 589 GLY A CA 1
ATOM 4450 C C . GLY A 1 589 ? -19.641 -13.796 31.716 1.00 94.81 589 GLY A C 1
ATOM 4451 O O . GLY A 1 589 ? -19.522 -14.907 32.246 1.00 94.81 589 GLY A O 1
ATOM 4452 N N . ALA A 1 590 ? -18.582 -13.021 31.470 1.00 96.38 590 ALA A N 1
ATOM 4453 C CA . ALA A 1 590 ? -17.260 -13.330 32.006 1.00 96.38 590 ALA A CA 1
ATOM 4454 C C . ALA A 1 590 ? -17.256 -13.315 33.547 1.00 96.38 590 ALA A C 1
ATOM 4456 O O . ALA A 1 590 ? -17.801 -12.415 34.186 1.00 96.38 590 ALA A O 1
ATOM 4457 N N . ASP A 1 591 ? -16.606 -14.307 34.154 1.00 94.69 591 ASP A N 1
ATOM 4458 C CA . ASP A 1 591 ? -16.455 -14.411 35.602 1.00 94.69 591 ASP A CA 1
ATOM 4459 C C . ASP A 1 591 ? -15.447 -13.370 36.110 1.00 94.69 591 ASP A C 1
ATOM 4461 O O . ASP A 1 591 ? -14.228 -13.532 36.003 1.00 94.69 591 ASP A O 1
ATOM 4465 N N . VAL A 1 592 ? -15.983 -12.301 36.702 1.00 94.69 592 VAL A N 1
ATOM 4466 C CA . VAL A 1 592 ? -15.230 -11.186 37.295 1.00 94.69 592 VAL A CA 1
ATOM 4467 C C . VAL A 1 592 ? -14.263 -11.627 38.405 1.00 94.69 592 VAL A C 1
ATOM 4469 O O . VAL A 1 592 ? -13.282 -10.943 38.691 1.00 94.69 592 VAL A O 1
ATOM 4472 N N . ASN A 1 593 ? -14.519 -12.777 39.036 1.00 91.12 593 ASN A N 1
ATOM 4473 C CA . ASN A 1 593 ? -13.722 -13.320 40.131 1.00 91.12 593 ASN A CA 1
ATOM 4474 C C . ASN A 1 593 ? -12.930 -14.569 39.716 1.00 91.12 593 ASN A C 1
ATOM 4476 O O . ASN A 1 593 ? -12.438 -15.287 40.590 1.00 91.12 593 ASN A O 1
ATOM 4480 N N . ALA A 1 594 ? -12.781 -14.820 38.410 1.00 91.19 594 ALA A N 1
ATOM 4481 C CA . ALA A 1 594 ? -11.997 -15.936 37.908 1.00 91.19 594 ALA A CA 1
ATOM 4482 C C . ALA A 1 594 ? -10.556 -15.879 38.437 1.00 91.19 594 ALA A C 1
ATOM 4484 O O . ALA A 1 594 ? -9.960 -14.806 38.541 1.00 91.19 594 ALA A O 1
ATOM 4485 N N . GLU A 1 595 ? -9.999 -17.051 38.744 1.00 89.94 595 GLU A N 1
ATOM 4486 C CA . GLU A 1 595 ? -8.645 -17.205 39.277 1.00 89.94 595 GLU A CA 1
ATOM 4487 C C . GLU A 1 595 ? -7.768 -18.022 38.334 1.00 89.94 595 GLU A C 1
ATOM 4489 O O . GLU A 1 595 ? -8.182 -19.082 37.848 1.00 89.94 595 GLU A O 1
ATOM 4494 N N . ASP A 1 596 ? -6.540 -17.544 38.131 1.00 88.94 596 ASP A N 1
ATOM 4495 C CA . ASP A 1 596 ? -5.505 -18.257 37.391 1.00 88.94 596 ASP A CA 1
ATOM 4496 C C . ASP A 1 596 ? -4.831 -19.366 38.224 1.00 88.94 596 ASP A C 1
ATOM 4498 O O . ASP A 1 596 ? -5.132 -19.573 39.402 1.00 88.94 596 ASP A O 1
ATOM 4502 N N . ALA A 1 597 ? -3.903 -20.120 37.624 1.00 88.06 597 ALA A N 1
ATOM 4503 C CA . ALA A 1 597 ? -3.220 -21.222 38.310 1.00 88.06 597 ALA A CA 1
ATOM 4504 C C . ALA A 1 597 ? -2.350 -20.766 39.500 1.00 88.06 597 ALA A C 1
ATOM 4506 O O . ALA A 1 597 ? -1.998 -21.582 40.351 1.00 88.06 597 ALA A O 1
ATOM 4507 N N . LYS A 1 598 ? -2.007 -19.472 39.577 1.00 84.19 598 LYS A N 1
ATOM 4508 C CA . LYS A 1 598 ? -1.304 -18.846 40.707 1.00 84.19 598 LYS A CA 1
ATOM 4509 C C . LYS A 1 598 ? -2.278 -18.200 41.699 1.00 84.19 598 LYS A C 1
ATOM 4511 O O . LYS A 1 598 ? -1.838 -17.446 42.564 1.00 84.19 598 LYS A O 1
ATOM 4516 N N . GLN A 1 599 ? -3.576 -18.494 41.582 1.00 84.25 599 GLN A N 1
ATOM 4517 C CA . GLN A 1 599 ? -4.663 -17.911 42.372 1.00 84.25 599 GLN A CA 1
ATOM 4518 C C . GLN A 1 599 ? -4.785 -16.388 42.222 1.00 84.25 599 GLN A C 1
ATOM 4520 O O . GLN A 1 599 ? -5.410 -15.744 43.065 1.00 84.25 599 GLN A O 1
ATOM 4525 N N . LYS A 1 600 ? -4.211 -15.787 41.171 1.00 85.12 600 LYS A N 1
ATOM 4526 C CA . LYS A 1 600 ? -4.429 -14.367 40.880 1.00 85.12 600 LYS A CA 1
ATOM 4527 C C . LYS A 1 600 ? -5.819 -14.190 40.283 1.00 85.12 600 LYS A C 1
ATOM 4529 O O . LYS A 1 600 ? -6.187 -14.934 39.376 1.00 85.12 600 LYS A O 1
ATOM 4534 N N . ARG A 1 601 ? -6.574 -13.217 40.789 1.00 88.50 601 ARG A N 1
ATOM 4535 C CA . ARG A 1 601 ? -7.877 -12.821 40.243 1.00 88.50 601 ARG A CA 1
ATOM 4536 C C . ARG A 1 601 ? -7.696 -11.958 38.995 1.00 88.50 601 ARG A C 1
ATOM 4538 O O . ARG A 1 601 ? -6.634 -11.378 38.772 1.00 88.50 601 ARG A O 1
ATOM 4545 N N . VAL A 1 602 ? -8.783 -11.771 38.252 1.00 90.44 602 VAL A N 1
ATOM 4546 C CA . VAL A 1 602 ? -8.884 -10.785 37.160 1.00 90.44 602 VAL A CA 1
ATOM 4547 C C . VAL A 1 602 ? -8.390 -9.404 37.598 1.00 90.44 602 VAL A C 1
ATOM 4549 O O . VAL A 1 602 ? -7.598 -8.780 36.899 1.00 90.44 602 VAL A O 1
ATOM 4552 N N . LEU A 1 603 ? -8.798 -8.956 38.786 1.00 88.81 603 LEU A N 1
ATOM 4553 C CA . LEU A 1 603 ? -8.417 -7.650 39.314 1.00 88.81 603 LEU A CA 1
ATOM 4554 C C . LEU A 1 603 ? -6.899 -7.524 39.571 1.00 88.81 603 LEU A C 1
ATOM 4556 O O . LEU A 1 603 ? -6.331 -6.451 39.386 1.00 88.81 603 LEU A O 1
ATOM 4560 N N . ASP A 1 604 ? -6.220 -8.625 39.913 1.00 87.12 604 ASP A N 1
ATOM 4561 C CA . ASP A 1 604 ? -4.759 -8.652 40.075 1.00 87.12 604 ASP A CA 1
ATOM 4562 C C . ASP A 1 604 ? -4.029 -8.533 38.724 1.00 87.12 604 ASP A C 1
ATOM 4564 O O . ASP A 1 604 ? -2.868 -8.123 38.680 1.00 87.12 604 ASP A O 1
ATOM 4568 N N . ALA A 1 605 ? -4.687 -8.883 37.611 1.00 89.38 605 ALA A N 1
ATOM 4569 C CA . ALA A 1 605 ? -4.114 -8.754 36.273 1.00 89.38 605 ALA A CA 1
ATOM 4570 C C . ALA A 1 605 ? -3.975 -7.285 35.831 1.00 89.38 605 ALA A C 1
ATOM 4572 O O . ALA A 1 605 ? -3.079 -6.989 35.043 1.00 89.38 605 ALA A O 1
ATOM 4573 N N . CYS A 1 606 ? -4.776 -6.360 36.382 1.00 91.25 606 CYS A N 1
ATOM 4574 C CA . CYS A 1 606 ? -4.636 -4.917 36.131 1.00 91.25 606 CYS A CA 1
ATOM 4575 C C . CYS A 1 606 ? -3.258 -4.382 36.556 1.00 91.25 606 CYS A C 1
ATOM 4577 O O . CYS A 1 606 ? -2.720 -3.485 35.913 1.00 91.25 606 CYS A O 1
ATOM 4579 N N . ALA A 1 607 ? -2.640 -4.968 37.589 1.00 88.62 607 ALA A N 1
ATOM 4580 C CA . ALA A 1 607 ? -1.291 -4.594 38.019 1.00 88.62 607 ALA A CA 1
ATOM 4581 C C . ALA A 1 607 ? -0.211 -4.977 36.985 1.00 88.62 607 ALA A C 1
ATOM 4583 O O . ALA A 1 607 ? 0.906 -4.480 37.038 1.00 88.62 607 ALA A O 1
ATOM 4584 N N . GLU A 1 608 ? -0.505 -5.860 36.026 1.00 89.44 608 GLU A N 1
ATOM 4585 C CA . GLU A 1 608 ? 0.450 -6.259 34.981 1.00 89.44 608 GLU A CA 1
ATOM 4586 C C . GLU A 1 608 ? 0.458 -5.292 33.779 1.00 89.44 608 GLU A C 1
ATOM 4588 O O . GLU A 1 608 ? 1.288 -5.452 32.883 1.00 89.44 608 GLU A O 1
ATOM 4593 N N . PHE A 1 609 ? -0.416 -4.278 33.768 1.00 90.12 609 PHE A N 1
ATOM 4594 C CA . PHE A 1 609 ? -0.571 -3.317 32.671 1.00 90.12 609 PHE A CA 1
ATOM 4595 C C . PHE A 1 609 ? 0.706 -2.531 32.360 1.00 90.12 609 PHE A C 1
ATOM 4597 O O . PHE A 1 609 ? 1.138 -2.511 31.213 1.00 90.12 609 PHE A O 1
ATOM 4604 N N . THR A 1 610 ? 1.382 -1.966 33.367 1.00 87.06 610 THR A N 1
ATOM 4605 C CA . THR A 1 610 ? 2.616 -1.181 33.162 1.00 87.06 610 THR A CA 1
ATOM 4606 C C . THR A 1 610 ? 3.723 -1.998 32.488 1.00 87.06 610 THR A C 1
ATOM 4608 O O . THR A 1 610 ? 4.529 -1.472 31.725 1.00 87.06 610 THR A O 1
ATOM 4611 N N . ALA A 1 611 ? 3.790 -3.301 32.779 1.00 86.62 611 ALA A N 1
ATOM 4612 C CA . ALA A 1 611 ? 4.747 -4.201 32.143 1.00 86.62 611 ALA A CA 1
ATOM 4613 C C . ALA A 1 611 ? 4.318 -4.573 30.716 1.00 86.62 611 ALA A C 1
ATOM 4615 O O . ALA A 1 611 ? 5.174 -4.723 29.850 1.00 86.62 611 ALA A O 1
ATOM 4616 N N . GLU A 1 612 ? 3.012 -4.713 30.476 1.00 87.19 612 GLU A N 1
ATOM 4617 C CA . GLU A 1 612 ? 2.459 -4.950 29.143 1.00 87.19 612 GLU A CA 1
ATOM 4618 C C . GLU A 1 612 ? 2.685 -3.754 28.214 1.00 87.19 612 GLU A C 1
ATOM 4620 O O . GLU A 1 612 ? 3.108 -3.959 27.082 1.00 87.19 612 GLU A O 1
ATOM 4625 N N . GLU A 1 613 ? 2.481 -2.525 28.692 1.00 84.88 613 GLU A N 1
ATOM 4626 C CA . GLU A 1 613 ? 2.644 -1.292 27.907 1.00 84.88 613 GLU A CA 1
ATOM 4627 C C . GLU A 1 613 ? 4.064 -1.140 27.343 1.00 84.88 613 GLU A C 1
ATOM 4629 O O . GLU A 1 613 ? 4.248 -0.807 26.174 1.00 84.88 613 GLU A O 1
ATOM 4634 N N . LYS A 1 614 ? 5.088 -1.532 28.112 1.00 83.62 614 LYS A N 1
ATOM 4635 C CA . LYS A 1 614 ? 6.489 -1.532 27.650 1.00 83.62 614 LYS A CA 1
ATOM 4636 C C . LYS A 1 614 ? 6.722 -2.412 26.416 1.00 83.62 614 LYS A C 1
ATOM 4638 O O . LYS A 1 614 ? 7.617 -2.123 25.627 1.00 83.62 614 LYS A O 1
ATOM 4643 N N . LEU A 1 615 ? 5.928 -3.471 26.223 1.00 80.06 615 LEU A N 1
ATOM 4644 C CA . LEU A 1 615 ? 6.018 -4.338 25.037 1.00 80.06 615 LEU A CA 1
ATOM 4645 C C . LEU A 1 615 ? 5.479 -3.658 23.769 1.00 80.06 615 LEU A C 1
ATOM 4647 O O . LEU A 1 615 ? 5.772 -4.110 22.661 1.00 80.06 615 LEU A O 1
ATOM 4651 N N . TRP A 1 616 ? 4.700 -2.587 23.929 1.00 77.00 616 TRP A N 1
ATOM 4652 C CA . TRP A 1 616 ? 4.192 -1.764 22.838 1.00 77.00 616 TRP A CA 1
ATOM 4653 C C . TRP A 1 616 ? 5.098 -0.556 22.541 1.00 77.00 616 TRP A C 1
ATOM 4655 O O . TRP A 1 616 ? 5.124 -0.110 21.400 1.00 77.00 616 TRP A O 1
ATOM 4665 N N . GLU A 1 617 ? 5.898 -0.075 23.503 1.00 66.31 617 GLU A N 1
ATOM 4666 C CA . GLU A 1 617 ? 6.854 1.036 23.309 1.00 66.31 617 GLU A CA 1
ATOM 4667 C C . GLU A 1 617 ? 8.155 0.634 22.577 1.00 66.31 617 GLU A C 1
ATOM 4669 O O . GLU A 1 617 ? 8.771 1.463 21.909 1.00 66.31 617 GLU A O 1
ATOM 4674 N N . LEU A 1 618 ? 8.582 -0.634 22.668 1.00 52.16 618 LEU A N 1
ATOM 4675 C CA . LEU A 1 618 ? 9.864 -1.152 22.140 1.00 52.16 618 LEU A CA 1
ATOM 4676 C C . LEU A 1 618 ? 9.971 -1.222 20.598 1.00 52.16 618 LEU A C 1
ATOM 4678 O O . LEU A 1 618 ? 10.890 -1.840 20.057 1.00 52.16 618 LEU A O 1
ATOM 4682 N N . THR A 1 619 ? 9.053 -0.604 19.861 1.00 49.22 619 THR A N 1
ATOM 4683 C CA . THR A 1 619 ? 8.943 -0.751 18.408 1.00 49.22 619 THR A CA 1
ATOM 4684 C C . THR A 1 619 ? 9.327 0.528 17.679 1.00 49.22 619 THR A C 1
ATOM 4686 O O . THR A 1 619 ? 8.479 1.327 17.287 1.00 49.22 619 THR A O 1
ATOM 4689 N N . GLU A 1 620 ? 10.624 0.716 17.444 1.00 42.91 620 GLU A N 1
ATOM 4690 C CA . GLU A 1 620 ? 11.053 1.630 16.389 1.00 42.91 620 GLU A CA 1
ATOM 4691 C C . GLU A 1 620 ? 10.583 1.098 15.025 1.00 42.91 620 GLU A C 1
ATOM 4693 O O . GLU A 1 620 ? 10.788 -0.075 14.700 1.00 42.91 620 GLU A O 1
ATOM 4698 N N . ASP A 1 621 ? 10.030 1.979 14.182 1.00 41.34 621 ASP A N 1
ATOM 4699 C CA . ASP A 1 621 ? 9.690 1.712 12.770 1.00 41.34 621 ASP A CA 1
ATOM 4700 C C . ASP A 1 621 ? 10.850 1.041 11.991 1.00 41.34 621 ASP A C 1
ATOM 4702 O O . ASP A 1 621 ? 10.630 0.371 10.981 1.00 41.34 621 ASP A O 1
ATOM 4706 N N . SER A 1 622 ? 12.096 1.201 12.455 1.00 36.78 622 SER A N 1
ATOM 4707 C CA . SER A 1 622 ? 13.306 0.587 11.896 1.00 36.78 622 SER A CA 1
ATOM 4708 C C . SER A 1 622 ? 13.295 -0.950 11.980 1.00 36.78 622 SER A C 1
ATOM 4710 O O . SER A 1 622 ? 13.809 -1.611 11.077 1.00 36.78 622 SER A O 1
ATOM 4712 N N . MET A 1 623 ? 12.643 -1.537 12.991 1.00 37.31 623 MET A N 1
ATOM 4713 C CA . MET A 1 623 ? 12.520 -2.991 13.174 1.00 37.31 623 MET A CA 1
ATOM 4714 C C . MET A 1 623 ? 11.478 -3.633 12.241 1.00 37.31 623 MET A C 1
ATOM 4716 O O . MET A 1 623 ? 11.523 -4.842 12.002 1.00 37.31 623 MET A O 1
ATOM 4720 N N . ASN A 1 624 ? 10.594 -2.835 11.625 1.00 42.22 624 ASN A N 1
ATOM 4721 C CA . ASN A 1 624 ? 9.685 -3.299 10.568 1.00 42.22 624 ASN A CA 1
ATOM 4722 C C . ASN A 1 624 ? 10.416 -3.663 9.257 1.00 42.22 624 ASN A C 1
ATOM 4724 O O . ASN A 1 624 ? 9.809 -4.280 8.382 1.00 42.22 624 ASN A O 1
ATOM 4728 N N . LEU A 1 625 ? 11.715 -3.353 9.107 1.00 34.03 625 LEU A N 1
ATOM 4729 C CA . LEU A 1 625 ? 12.495 -3.721 7.915 1.00 34.03 625 LEU A CA 1
ATOM 4730 C C . LEU A 1 625 ? 12.745 -5.235 7.757 1.00 34.03 625 LEU A C 1
ATOM 4732 O O . LEU A 1 625 ? 13.076 -5.661 6.651 1.00 34.03 625 LEU A O 1
ATOM 4736 N N . PHE A 1 626 ? 12.628 -6.044 8.822 1.00 36.78 626 PHE A N 1
ATOM 4737 C CA . PHE A 1 626 ? 13.139 -7.429 8.839 1.00 36.78 626 PHE A CA 1
ATOM 4738 C C . PHE A 1 626 ? 12.147 -8.511 9.312 1.00 36.78 626 PHE A C 1
ATOM 4740 O O . PHE A 1 626 ? 12.569 -9.585 9.750 1.00 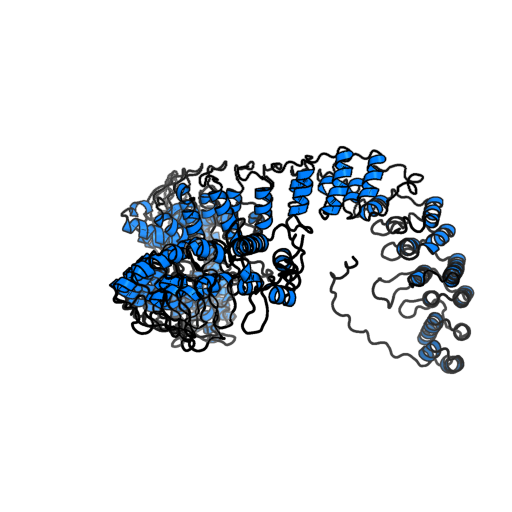36.78 626 PHE A O 1
ATOM 4747 N N . HIS A 1 627 ? 10.837 -8.297 9.160 1.00 46.41 627 HIS A N 1
ATOM 4748 C CA . HIS A 1 627 ? 9.819 -9.358 9.315 1.00 46.41 627 HIS A CA 1
ATOM 4749 C C . HIS A 1 627 ? 9.622 -9.952 10.724 1.00 46.41 627 HIS A C 1
ATOM 4751 O O . HIS A 1 627 ? 9.135 -11.074 10.859 1.00 46.41 627 HIS A O 1
ATOM 4757 N N . THR A 1 628 ? 9.943 -9.233 11.799 1.00 39.16 628 THR A N 1
ATOM 4758 C CA . THR A 1 628 ? 9.745 -9.735 13.175 1.00 39.16 628 THR A CA 1
ATOM 4759 C C . THR A 1 628 ? 8.374 -9.405 13.777 1.00 39.16 628 THR A C 1
ATOM 4761 O O . THR A 1 628 ? 7.933 -10.110 14.682 1.00 39.16 628 THR A O 1
ATOM 4764 N N . LEU A 1 629 ? 7.652 -8.410 13.246 1.00 45.19 629 LEU A N 1
ATOM 4765 C CA . LEU A 1 629 ? 6.417 -7.890 13.858 1.00 45.19 629 LEU A CA 1
ATOM 4766 C C . LEU A 1 629 ? 5.116 -8.615 13.447 1.00 45.19 629 LEU A C 1
ATOM 4768 O O . LEU A 1 629 ? 4.086 -8.416 14.080 1.00 45.19 629 LEU A O 1
ATOM 4772 N N . GLN A 1 630 ? 5.155 -9.546 12.485 1.00 50.25 630 GLN A N 1
ATOM 4773 C CA . GLN A 1 630 ? 3.970 -10.286 11.982 1.00 50.25 630 GLN A CA 1
ATOM 4774 C C . GLN A 1 630 ? 3.380 -11.313 12.962 1.00 50.25 630 GLN A C 1
ATOM 4776 O O . GLN A 1 630 ? 2.456 -12.048 12.625 1.00 50.25 630 GLN A O 1
ATOM 4781 N N . THR A 1 631 ? 3.967 -11.439 14.153 1.00 49.59 631 THR A N 1
ATOM 4782 C CA . THR A 1 631 ? 3.631 -12.498 15.120 1.00 49.59 631 THR A CA 1
ATOM 4783 C C . THR A 1 631 ? 3.248 -11.980 16.488 1.00 49.59 631 THR A C 1
ATOM 4785 O O . THR A 1 631 ? 2.780 -12.766 17.310 1.00 49.59 631 THR A O 1
ATOM 4788 N N . GLY A 1 632 ? 3.462 -10.685 16.742 1.00 56.47 632 GLY A N 1
ATOM 4789 C CA . GLY A 1 632 ? 3.198 -10.092 18.043 1.00 56.47 632 GLY A CA 1
ATOM 4790 C C . GLY A 1 632 ? 1.744 -10.321 18.448 1.00 56.47 632 GLY A C 1
ATOM 4791 O O . GLY A 1 632 ? 0.836 -10.140 17.642 1.00 56.47 632 GLY A O 1
ATOM 4792 N N . GLY A 1 633 ? 1.521 -10.751 19.689 1.00 57.56 633 GLY A N 1
ATOM 4793 C CA . GLY A 1 633 ? 0.180 -10.919 20.261 1.00 57.56 633 GLY A CA 1
ATOM 4794 C C . GLY A 1 633 ? -0.522 -12.260 20.002 1.00 57.56 633 GLY A C 1
ATOM 4795 O O . GLY A 1 633 ? -1.508 -12.531 20.678 1.00 57.56 633 GLY A O 1
ATOM 4796 N N . VAL A 1 634 ? -0.022 -13.128 19.108 1.00 76.12 634 VAL A N 1
ATOM 4797 C CA . VAL A 1 634 ? -0.586 -14.491 18.925 1.00 76.12 634 VAL A CA 1
ATOM 4798 C C . VAL A 1 634 ? -0.222 -15.411 20.092 1.00 76.12 634 VAL A C 1
ATOM 4800 O O . VAL A 1 634 ? -1.013 -16.263 20.499 1.00 76.12 634 VAL A O 1
ATOM 4803 N N . LEU A 1 635 ? 0.978 -15.220 20.640 1.00 77.56 635 LEU A N 1
ATOM 4804 C CA . LEU A 1 635 ? 1.464 -15.898 21.836 1.00 77.56 635 LEU A CA 1
ATOM 4805 C C . LEU A 1 635 ? 1.748 -14.872 22.921 1.00 77.56 635 LEU A C 1
ATOM 4807 O O . LEU A 1 635 ? 2.162 -13.742 22.642 1.00 77.56 635 LEU A O 1
ATOM 4811 N N . ARG A 1 636 ? 1.567 -15.288 24.171 1.00 74.88 636 ARG A N 1
ATOM 4812 C CA . ARG A 1 636 ? 1.722 -14.404 25.323 1.00 74.88 636 ARG A CA 1
ATOM 4813 C C . ARG A 1 636 ? 3.186 -14.072 25.625 1.00 74.88 636 ARG A C 1
ATOM 4815 O O . ARG A 1 636 ? 3.466 -12.965 26.085 1.00 74.88 636 ARG A O 1
ATOM 4822 N N . GLU A 1 637 ? 4.091 -15.027 25.410 1.00 70.44 637 GLU A N 1
ATOM 4823 C CA . GLU A 1 637 ? 5.521 -14.919 25.753 1.00 70.44 637 GLU A CA 1
ATOM 4824 C C . GLU A 1 637 ? 6.328 -14.052 24.776 1.00 70.44 637 GLU A C 1
ATOM 4826 O O . GLU A 1 637 ? 7.490 -13.754 25.034 1.00 70.44 637 GLU A O 1
ATOM 4831 N N . LEU A 1 638 ? 5.728 -13.616 23.664 1.00 72.06 638 LEU A N 1
ATOM 4832 C CA . LEU A 1 638 ? 6.422 -12.778 22.692 1.00 72.06 638 LEU A CA 1
ATOM 4833 C C . LEU A 1 638 ? 6.730 -11.397 23.277 1.00 72.06 638 LEU A C 1
ATOM 4835 O O . LEU A 1 638 ? 5.856 -10.731 23.832 1.00 72.06 638 LEU A O 1
ATOM 4839 N N . GLU A 1 639 ? 7.967 -10.947 23.071 1.00 69.31 639 GLU A N 1
ATOM 4840 C CA . GLU A 1 639 ? 8.474 -9.637 23.509 1.00 69.31 639 GLU A CA 1
ATOM 4841 C C . GLU A 1 639 ? 7.972 -8.471 22.642 1.00 69.31 639 GLU A C 1
ATOM 4843 O O . GLU A 1 639 ? 8.266 -7.315 22.919 1.00 69.31 639 GLU A O 1
ATOM 4848 N N . THR A 1 640 ? 7.210 -8.766 21.585 1.00 69.94 640 THR A N 1
ATOM 4849 C CA . THR A 1 640 ? 6.653 -7.767 20.668 1.00 69.94 640 THR A CA 1
ATOM 4850 C C . THR A 1 640 ? 5.139 -7.897 20.563 1.00 69.94 640 THR A C 1
ATOM 4852 O O . THR A 1 640 ? 4.552 -8.970 20.773 1.00 69.94 640 THR A O 1
ATOM 4855 N N . ARG A 1 641 ? 4.490 -6.779 20.245 1.00 76.44 641 ARG A N 1
ATOM 4856 C CA . ARG A 1 641 ? 3.046 -6.677 20.036 1.00 76.44 641 ARG A CA 1
ATOM 4857 C C . ARG A 1 641 ? 2.736 -6.216 18.610 1.00 76.44 641 ARG A C 1
ATOM 4859 O O . ARG A 1 641 ? 3.607 -5.632 17.964 1.00 76.44 641 ARG A O 1
ATOM 4866 N N . PRO A 1 642 ? 1.555 -6.573 18.076 1.00 67.69 642 PRO A N 1
ATOM 4867 C CA . PRO A 1 642 ? 1.223 -6.290 16.690 1.00 67.69 642 PRO A CA 1
ATOM 4868 C C . PRO A 1 642 ? 0.975 -4.787 16.546 1.00 67.69 642 PRO A C 1
ATOM 4870 O O . PRO A 1 642 ? 0.008 -4.263 17.087 1.00 67.69 642 PRO A O 1
ATOM 4873 N N . HIS A 1 643 ? 1.846 -4.097 15.812 1.00 60.53 643 HIS A N 1
ATOM 4874 C CA . HIS A 1 643 ? 1.634 -2.705 15.412 1.00 60.53 643 HIS A CA 1
ATOM 4875 C C . HIS A 1 643 ? 1.307 -2.641 13.927 1.00 60.53 643 HIS A C 1
ATOM 4877 O O . HIS A 1 643 ? 1.950 -3.312 13.115 1.00 60.53 643 HIS A O 1
ATOM 4883 N N . GLN A 1 644 ? 0.319 -1.825 13.556 1.00 52.47 644 GLN A N 1
ATOM 4884 C CA . GLN A 1 644 ? 0.044 -1.576 12.145 1.00 52.47 644 GLN A CA 1
ATOM 4885 C C . GLN A 1 644 ? 1.201 -0.768 11.527 1.00 52.47 644 GLN A C 1
ATOM 4887 O O . GLN A 1 644 ? 1.689 0.181 12.144 1.00 52.47 644 GLN A O 1
ATOM 4892 N N . PRO A 1 645 ? 1.673 -1.122 10.319 1.00 46.81 645 PRO A N 1
ATOM 4893 C CA . PRO A 1 645 ? 2.736 -0.376 9.659 1.00 46.81 645 PRO A CA 1
ATOM 4894 C C . PRO A 1 645 ? 2.270 1.055 9.356 1.00 46.81 645 PRO A C 1
ATOM 4896 O O . PRO A 1 645 ? 1.312 1.255 8.610 1.00 46.81 645 PRO A O 1
ATOM 4899 N N . SER A 1 646 ? 2.964 2.061 9.900 1.00 46.94 646 SER A N 1
ATOM 4900 C CA . SER A 1 646 ? 2.694 3.466 9.580 1.00 46.94 646 SER A CA 1
ATOM 4901 C C . SER A 1 646 ? 3.012 3.725 8.106 1.00 46.94 646 SER A C 1
ATOM 4903 O O . SER A 1 646 ? 4.169 3.742 7.687 1.00 46.94 646 SER A O 1
ATOM 4905 N N . THR A 1 647 ? 1.983 3.935 7.284 1.00 40.47 647 THR A N 1
ATOM 4906 C CA . THR A 1 647 ? 2.130 4.182 5.838 1.00 40.47 647 THR A CA 1
ATOM 4907 C C . THR A 1 647 ? 2.675 5.577 5.509 1.00 40.47 647 THR A C 1
ATOM 4909 O O . THR A 1 647 ? 2.769 5.952 4.336 1.00 40.47 647 THR A O 1
ATOM 4912 N N . SER A 1 648 ? 3.029 6.385 6.510 1.00 43.81 648 SER A N 1
ATOM 4913 C CA . SER A 1 648 ? 3.366 7.786 6.295 1.00 43.81 648 SER A CA 1
ATOM 4914 C C . SER A 1 648 ? 4.822 7.993 5.864 1.00 43.81 648 SER A C 1
ATOM 4916 O O . SER A 1 648 ? 5.749 8.069 6.668 1.00 43.81 648 SER A O 1
ATOM 4918 N N . LYS A 1 649 ? 5.007 8.179 4.551 1.00 40.47 649 LYS A N 1
ATOM 4919 C CA . LYS A 1 649 ? 6.177 8.859 3.967 1.00 40.47 649 LYS A CA 1
ATOM 4920 C C . LYS A 1 649 ? 6.070 10.391 4.040 1.00 40.47 649 LYS A C 1
ATOM 4922 O O . LYS A 1 649 ? 6.902 11.073 3.435 1.00 40.47 649 LYS A O 1
ATOM 4927 N N . THR A 1 650 ? 5.065 10.974 4.706 1.00 38.62 650 THR A N 1
ATOM 4928 C CA . THR A 1 650 ? 5.023 12.435 4.832 1.00 38.62 650 THR A CA 1
ATOM 4929 C C . THR A 1 650 ? 6.079 12.857 5.843 1.00 38.62 650 THR A C 1
ATOM 4931 O O . THR A 1 650 ? 6.227 12.251 6.903 1.00 38.62 650 THR A O 1
ATOM 4934 N N . ARG A 1 651 ? 6.899 13.850 5.463 1.00 38.00 651 ARG A N 1
ATOM 4935 C CA . ARG A 1 651 ? 7.928 14.450 6.322 1.00 38.00 651 ARG A CA 1
ATOM 4936 C C . ARG A 1 651 ? 7.328 14.622 7.713 1.00 38.00 651 ARG A C 1
ATOM 4938 O O . ARG A 1 651 ? 6.423 15.441 7.857 1.00 38.00 651 ARG A O 1
ATOM 4945 N N . LYS A 1 652 ? 7.827 13.857 8.694 1.00 41.50 652 LYS A N 1
ATOM 4946 C CA . LYS A 1 652 ? 7.507 14.025 10.112 1.00 41.50 652 LYS A CA 1
ATOM 4947 C C . LYS A 1 652 ? 7.796 15.495 10.445 1.00 41.50 652 LYS A C 1
ATOM 4949 O O . LYS A 1 652 ? 8.935 15.859 10.733 1.00 41.50 652 LYS A O 1
ATOM 4954 N N . ARG A 1 653 ? 6.787 16.375 10.355 1.00 40.19 653 ARG A N 1
ATOM 4955 C CA . ARG A 1 653 ? 6.787 17.616 11.133 1.00 40.19 653 ARG A CA 1
ATOM 4956 C C . ARG A 1 653 ? 7.037 17.158 12.569 1.00 40.19 653 ARG A C 1
ATOM 4958 O O . ARG A 1 653 ? 6.577 16.083 12.948 1.00 40.19 653 ARG A O 1
ATOM 4965 N N . ARG A 1 654 ? 7.820 17.905 13.349 1.00 39.88 654 ARG A N 1
ATOM 4966 C CA . ARG A 1 654 ? 7.970 17.625 14.783 1.00 39.88 654 ARG A CA 1
ATOM 4967 C C . ARG A 1 654 ? 6.597 17.824 15.437 1.00 39.88 654 ARG A C 1
ATOM 4969 O O . ARG A 1 654 ? 6.297 18.921 15.887 1.00 39.88 654 ARG A O 1
ATOM 4976 N N . VAL A 1 655 ? 5.753 16.795 15.394 1.00 40.56 655 VAL A N 1
ATOM 4977 C CA . VAL A 1 655 ? 4.473 16.732 16.099 1.00 40.56 655 VAL A CA 1
ATOM 4978 C C . VAL A 1 655 ? 4.818 16.699 17.586 1.00 40.56 655 VAL A C 1
ATOM 4980 O O . VAL A 1 655 ? 5.658 15.900 18.014 1.00 40.56 655 VAL A O 1
ATOM 4983 N N . GLY A 1 656 ? 4.260 17.633 18.357 1.00 44.41 656 GLY A N 1
ATOM 4984 C CA . GLY A 1 656 ? 4.556 17.790 19.782 1.00 44.41 656 GLY A CA 1
ATOM 4985 C C . GLY A 1 656 ? 4.167 16.554 20.604 1.00 44.41 656 GLY A C 1
ATOM 4986 O O . GLY A 1 656 ? 3.403 15.700 20.164 1.00 44.41 656 GLY A O 1
ATOM 4987 N N . LEU A 1 657 ? 4.692 16.436 21.824 1.00 45.69 657 LEU A N 1
ATOM 4988 C CA . LEU A 1 657 ? 4.369 15.377 22.801 1.00 45.69 657 LEU A CA 1
ATOM 4989 C C . LEU A 1 657 ? 2.932 15.449 23.379 1.00 45.69 657 LEU A C 1
ATOM 4991 O O . LEU A 1 657 ? 2.659 14.807 24.385 1.00 45.69 657 LEU A O 1
ATOM 4995 N N . ASN A 1 658 ? 2.024 16.226 22.779 1.00 53.28 658 ASN A N 1
ATOM 4996 C CA . ASN A 1 658 ? 0.852 16.781 23.472 1.00 53.28 658 ASN A CA 1
ATOM 4997 C C . ASN A 1 658 ? -0.511 16.474 22.807 1.00 53.28 658 ASN A C 1
ATOM 4999 O O . ASN A 1 658 ? -1.487 17.141 23.134 1.00 53.28 658 ASN A O 1
ATOM 5003 N N . GLU A 1 659 ? -0.592 15.512 21.884 1.00 62.09 659 GLU A N 1
ATOM 5004 C CA . GLU A 1 659 ? -1.811 15.165 21.123 1.00 62.09 659 GLU A CA 1
ATOM 5005 C C . GLU A 1 659 ? -2.064 13.649 21.160 1.00 62.09 659 GLU A C 1
ATOM 5007 O O . GLU A 1 659 ? -1.107 12.885 21.295 1.00 62.09 659 GLU A O 1
ATOM 5012 N N . VAL A 1 660 ? -3.327 13.217 21.017 1.00 64.81 660 VAL A N 1
ATOM 5013 C CA . VAL A 1 660 ? -3.688 11.798 20.820 1.00 64.81 660 VAL A CA 1
ATOM 5014 C C . VAL A 1 660 ? -3.178 11.360 19.447 1.00 64.81 660 VAL A C 1
ATOM 5016 O O . VAL A 1 660 ? -3.639 11.852 18.418 1.00 64.81 660 VAL A O 1
ATOM 5019 N N . ARG A 1 661 ? -2.193 10.464 19.422 1.00 60.66 661 ARG A N 1
ATOM 5020 C CA . ARG A 1 661 ? -1.489 10.015 18.210 1.00 60.66 661 ARG A CA 1
ATOM 5021 C C . ARG A 1 661 ? -2.105 8.759 17.623 1.00 60.66 661 ARG A C 1
ATOM 5023 O O . ARG A 1 661 ? -1.992 8.539 16.419 1.00 60.66 661 ARG A O 1
ATOM 5030 N N . SER A 1 662 ? -2.713 7.929 18.464 1.00 69.31 662 SER A N 1
ATOM 5031 C CA . SER A 1 662 ? -3.388 6.703 18.049 1.00 69.31 662 SER A CA 1
ATOM 5032 C C . SER A 1 662 ? -4.428 6.270 19.078 1.00 69.31 662 SER A C 1
ATOM 5034 O O . SER A 1 662 ? -4.392 6.698 20.230 1.00 69.31 662 SER A O 1
ATOM 5036 N N . GLU A 1 663 ? -5.295 5.327 18.705 1.00 77.00 663 GLU A N 1
ATOM 5037 C CA . GLU A 1 663 ? -6.162 4.652 19.675 1.00 77.00 663 GLU A CA 1
ATOM 5038 C C . GLU A 1 663 ? -5.354 3.946 20.774 1.00 77.00 663 GLU A C 1
ATOM 5040 O O . GLU A 1 663 ? -5.921 3.586 21.795 1.00 77.00 663 GLU A O 1
ATOM 5045 N N . HIS A 1 664 ? -4.040 3.722 20.630 1.00 77.25 664 HIS A N 1
ATOM 5046 C CA . HIS A 1 664 ? -3.203 3.203 21.714 1.00 77.25 664 HIS A CA 1
ATOM 5047 C C . HIS A 1 664 ? -3.212 4.103 22.948 1.00 77.25 664 HIS A C 1
ATOM 5049 O O . HIS A 1 664 ? -3.285 3.579 24.048 1.00 77.25 664 HIS A O 1
ATOM 5055 N N . ASP A 1 665 ? -3.259 5.423 22.771 1.00 77.38 665 ASP A N 1
ATOM 5056 C CA . ASP A 1 665 ? -3.130 6.389 23.868 1.00 77.38 665 ASP A CA 1
ATOM 5057 C C . ASP A 1 665 ? -4.368 6.426 24.791 1.00 77.38 665 ASP A C 1
ATOM 5059 O O . ASP A 1 665 ? -4.342 7.058 25.843 1.00 77.38 665 ASP A O 1
ATOM 5063 N N . THR A 1 666 ? -5.461 5.749 24.414 1.00 82.25 666 THR A N 1
ATOM 5064 C CA . THR A 1 666 ? -6.714 5.687 25.189 1.00 82.25 666 THR A CA 1
ATOM 5065 C C . THR A 1 666 ? -6.758 4.533 26.200 1.00 82.25 666 THR A C 1
ATOM 5067 O O . THR A 1 666 ? -7.776 4.351 26.868 1.00 82.25 666 THR A O 1
ATOM 5070 N N . VAL A 1 667 ? -5.695 3.721 26.324 1.00 88.06 667 VAL A N 1
ATOM 5071 C CA . VAL A 1 667 ? -5.648 2.660 27.347 1.00 88.06 667 VAL A CA 1
ATOM 5072 C C . VAL A 1 667 ? -5.576 3.229 28.757 1.00 88.06 667 VAL A C 1
ATOM 5074 O O . VAL A 1 667 ? -4.897 4.217 29.015 1.00 88.06 667 VAL A O 1
ATOM 5077 N N . SER A 1 668 ? -6.277 2.586 29.687 1.00 88.12 668 SER A N 1
ATOM 5078 C CA . SER A 1 668 ? -6.360 3.037 31.076 1.00 88.12 668 SER A CA 1
ATOM 5079 C C . SER A 1 668 ? -6.907 1.911 31.951 1.00 88.12 668 SER A C 1
ATOM 5081 O O . SER A 1 668 ? -7.796 1.160 31.544 1.00 88.12 668 SER A O 1
ATOM 5083 N N . ILE A 1 669 ? -6.367 1.768 33.162 1.00 90.75 669 ILE A N 1
ATOM 5084 C CA . ILE A 1 669 ? -6.760 0.702 34.099 1.00 90.75 669 ILE A CA 1
ATOM 5085 C C . ILE A 1 669 ? -7.671 1.178 35.232 1.00 90.75 669 ILE A C 1
ATOM 5087 O O . ILE A 1 669 ? -8.380 0.355 35.807 1.00 90.75 669 ILE A O 1
ATOM 5091 N N . GLY A 1 670 ? -7.711 2.470 35.554 1.00 88.56 670 GLY A N 1
ATOM 5092 C CA . GLY A 1 670 ? -8.583 3.034 36.591 1.00 88.56 670 GLY A CA 1
ATOM 5093 C C . GLY A 1 670 ? -10.071 2.770 36.313 1.00 88.56 670 GLY A C 1
ATOM 5094 O O . GLY A 1 670 ? -10.735 2.108 37.116 1.00 88.56 670 GLY A O 1
ATOM 5095 N N . PRO A 1 671 ? -10.604 3.158 35.137 1.00 89.50 671 PRO A N 1
ATOM 5096 C CA . PRO A 1 671 ? -11.966 2.831 34.718 1.00 89.50 671 PRO A CA 1
ATOM 5097 C C . PRO A 1 671 ? -12.244 1.325 34.712 1.00 89.50 671 PRO A C 1
ATOM 5099 O O . PRO A 1 671 ? -13.329 0.905 35.104 1.00 89.50 671 PRO A O 1
ATOM 5102 N N . ILE A 1 672 ? -11.259 0.500 34.336 1.00 93.19 672 ILE A N 1
ATOM 5103 C CA . ILE A 1 672 ? -11.381 -0.965 34.358 1.00 93.19 672 ILE A CA 1
ATOM 5104 C C . ILE A 1 672 ? -11.551 -1.472 35.793 1.00 93.19 672 ILE A C 1
ATOM 5106 O O . ILE A 1 672 ? -12.442 -2.275 36.055 1.00 93.19 672 ILE A O 1
ATOM 5110 N N . VAL A 1 673 ? -10.740 -0.993 36.738 1.00 92.12 673 VAL A N 1
ATOM 5111 C CA . VAL A 1 673 ? -10.839 -1.362 38.160 1.00 92.12 673 VAL A CA 1
ATOM 5112 C C . VAL A 1 673 ? -12.210 -0.987 38.725 1.00 92.12 673 VAL A C 1
ATOM 5114 O O . VAL A 1 673 ? -12.826 -1.809 39.408 1.00 92.12 673 VAL A O 1
ATOM 5117 N N . ARG A 1 674 ? -12.741 0.196 38.388 1.00 90.50 674 ARG A N 1
ATOM 5118 C CA . ARG A 1 674 ? -14.114 0.579 38.762 1.00 90.50 674 ARG A CA 1
ATOM 5119 C C . ARG A 1 674 ? -15.162 -0.330 38.158 1.00 90.50 674 ARG A C 1
ATOM 5121 O O . ARG A 1 674 ? -16.071 -0.758 38.863 1.00 90.50 674 ARG A O 1
ATOM 5128 N N . LEU A 1 675 ? -15.039 -0.617 36.867 1.00 93.19 675 LEU A N 1
ATOM 5129 C CA . LEU A 1 675 ? -15.993 -1.448 36.152 1.00 93.19 675 LEU A CA 1
ATOM 5130 C C . LEU A 1 675 ? -16.046 -2.857 36.754 1.00 93.19 675 LEU A C 1
ATOM 5132 O O . LEU A 1 675 ? -17.133 -3.380 36.993 1.00 93.19 675 LEU A O 1
ATOM 5136 N N . LEU A 1 676 ? -14.888 -3.438 37.076 1.00 94.06 676 LEU A N 1
ATOM 5137 C CA . LEU A 1 676 ? -14.787 -4.723 37.770 1.00 94.06 676 LEU A CA 1
ATOM 5138 C C . LEU A 1 676 ? -15.428 -4.667 39.165 1.00 94.06 676 LEU A C 1
ATOM 5140 O O . LEU A 1 676 ? -16.198 -5.561 39.518 1.00 94.06 676 LEU A O 1
ATOM 5144 N N . ALA A 1 677 ? -15.154 -3.621 39.951 1.00 91.12 677 ALA A N 1
ATOM 5145 C CA . ALA A 1 677 ? -15.757 -3.442 41.272 1.00 91.12 677 ALA A CA 1
ATOM 5146 C C . ALA A 1 677 ? -17.291 -3.332 41.191 1.00 91.12 677 ALA A C 1
ATOM 5148 O O . ALA A 1 677 ? -17.993 -4.005 41.946 1.00 91.12 677 ALA A O 1
ATOM 5149 N N . ALA A 1 678 ? -17.815 -2.573 40.222 1.00 91.44 678 ALA A N 1
ATOM 5150 C CA . ALA A 1 678 ? -19.251 -2.445 39.967 1.00 91.44 678 ALA A CA 1
ATOM 5151 C C . ALA A 1 678 ? -19.913 -3.781 39.576 1.00 91.44 678 ALA A C 1
ATOM 5153 O O . ALA A 1 678 ? -21.076 -4.007 39.900 1.00 91.44 678 ALA A O 1
ATOM 5154 N N . HIS A 1 679 ? -19.164 -4.690 38.944 1.00 93.56 679 HIS A N 1
ATOM 5155 C CA . HIS A 1 679 ? -19.612 -6.047 38.607 1.00 93.56 679 HIS A CA 1
ATOM 5156 C C . HIS A 1 679 ? -19.349 -7.075 39.725 1.00 93.56 679 HIS A C 1
ATOM 5158 O O . HIS A 1 679 ? -19.546 -8.271 39.518 1.00 93.56 679 HIS A O 1
ATOM 5164 N N . GLY A 1 680 ? -18.937 -6.640 40.923 1.00 89.56 680 GLY A N 1
ATOM 5165 C CA . GLY A 1 680 ? -18.783 -7.508 42.094 1.00 89.56 680 GLY A CA 1
ATOM 5166 C C . GLY A 1 680 ? -17.414 -8.183 42.226 1.00 89.56 680 GLY A C 1
ATOM 5167 O O . GLY A 1 680 ? -17.317 -9.279 42.792 1.00 89.56 680 GLY A O 1
ATOM 5168 N N . ALA A 1 681 ? -16.346 -7.564 41.713 1.00 88.38 681 ALA A N 1
ATOM 5169 C CA . ALA A 1 681 ? -14.981 -8.008 41.990 1.00 88.38 681 ALA A CA 1
ATOM 5170 C C . ALA A 1 681 ? -14.672 -7.951 43.497 1.00 88.38 681 ALA A C 1
ATOM 5172 O O . ALA A 1 681 ? -14.881 -6.936 44.160 1.00 88.38 681 ALA A O 1
ATOM 5173 N N . LYS A 1 682 ? -14.141 -9.044 44.047 1.00 84.44 682 LYS A N 1
ATOM 5174 C CA . LYS A 1 682 ? -13.773 -9.135 45.467 1.00 84.44 682 LYS A CA 1
ATOM 5175 C C . LYS A 1 682 ? -12.462 -8.398 45.755 1.00 84.44 682 LYS A C 1
ATOM 5177 O O . LYS A 1 682 ? -11.412 -8.792 45.242 1.00 84.44 682 LYS A O 1
ATOM 5182 N N . LEU A 1 683 ? -12.520 -7.413 46.653 1.00 77.56 683 LEU A N 1
ATOM 5183 C CA . LEU A 1 683 ? -11.416 -6.513 47.033 1.00 77.56 683 LEU A CA 1
ATOM 5184 C C . LEU A 1 683 ? -10.672 -6.938 48.323 1.00 77.56 683 LEU A C 1
ATOM 5186 O O . LEU A 1 683 ? -9.905 -6.163 48.884 1.00 77.56 683 LEU A O 1
ATOM 5190 N N . ASP A 1 684 ? -10.896 -8.161 48.813 1.00 71.00 684 ASP A N 1
ATOM 5191 C CA . ASP A 1 684 ? -10.435 -8.600 50.141 1.00 71.00 684 ASP A CA 1
ATOM 5192 C C . ASP A 1 684 ? -8.899 -8.490 50.349 1.00 71.00 684 ASP A C 1
ATOM 5194 O O . ASP A 1 684 ? -8.133 -8.994 49.521 1.00 71.00 684 ASP A O 1
ATOM 5198 N N . PRO A 1 685 ? -8.425 -7.929 51.483 1.00 56.06 685 PRO A N 1
ATOM 5199 C CA . PRO A 1 685 ? -6.999 -7.686 51.741 1.00 56.06 685 PRO A CA 1
ATOM 5200 C C . PRO A 1 685 ? -6.192 -8.916 52.202 1.00 56.06 685 PRO A C 1
ATOM 5202 O O . PRO A 1 685 ? -4.959 -8.879 52.166 1.00 56.06 685 PRO A O 1
ATOM 5205 N N . GLU A 1 686 ? -6.840 -10.000 52.644 1.00 56.19 686 GLU A N 1
ATOM 5206 C CA . GLU A 1 686 ? -6.170 -11.156 53.260 1.00 56.19 686 GLU A CA 1
ATOM 5207 C C . GLU A 1 686 ? -6.226 -12.412 52.380 1.00 56.19 686 GLU A C 1
ATOM 5209 O O . GLU A 1 686 ? -7.185 -13.187 52.405 1.00 56.19 686 GLU A O 1
ATOM 5214 N N . ARG A 1 687 ? -5.146 -12.668 51.633 1.00 59.81 687 ARG A N 1
ATOM 5215 C CA . ARG A 1 687 ? -4.911 -13.954 50.963 1.00 59.81 687 ARG A CA 1
ATOM 5216 C C . ARG A 1 687 ? -3.625 -14.592 51.474 1.00 59.81 687 ARG A C 1
ATOM 5218 O O . ARG A 1 687 ? -2.570 -13.974 51.484 1.00 59.81 687 ARG A O 1
ATOM 5225 N N . ARG A 1 688 ? -3.712 -15.862 51.893 1.00 48.16 688 ARG A N 1
ATOM 5226 C CA . ARG A 1 688 ? -2.606 -16.619 52.521 1.00 48.16 688 ARG A CA 1
ATOM 5227 C C . ARG A 1 688 ? -1.381 -16.840 51.621 1.00 48.16 688 ARG A C 1
ATOM 5229 O O . ARG A 1 688 ? -0.320 -17.145 52.152 1.00 48.16 688 ARG A O 1
ATOM 5236 N N . PHE A 1 689 ? -1.525 -16.722 50.298 1.00 47.88 689 PHE A N 1
ATOM 5237 C CA . PHE A 1 689 ? -0.474 -17.062 49.326 1.00 47.88 689 PHE A CA 1
ATOM 5238 C C . PHE A 1 689 ? -0.323 -16.069 48.163 1.00 47.88 689 PHE A C 1
ATOM 5240 O O . PHE A 1 689 ? 0.631 -16.195 47.398 1.00 47.88 689 PHE A O 1
ATOM 5247 N N . SER A 1 690 ? -1.215 -15.078 48.030 1.00 52.44 690 SER A N 1
ATOM 5248 C CA . SER A 1 690 ? -1.090 -14.016 47.032 1.00 52.44 690 SER A CA 1
ATOM 5249 C C . SER A 1 690 ? -0.835 -12.680 47.717 1.00 52.44 690 SER A C 1
ATOM 5251 O O . SER A 1 690 ? -1.461 -12.320 48.709 1.00 52.44 690 SER A O 1
ATOM 5253 N N . ASN A 1 691 ? 0.097 -11.949 47.132 1.00 58.56 691 ASN A N 1
ATOM 5254 C CA . ASN A 1 691 ? 0.296 -10.523 47.288 1.00 58.56 691 ASN A CA 1
ATOM 5255 C C . ASN A 1 691 ? -1.050 -9.778 47.409 1.00 58.56 691 ASN A C 1
ATOM 5257 O O . ASN A 1 691 ? -1.914 -9.953 46.554 1.00 58.56 691 ASN A O 1
ATOM 5261 N N . ASN A 1 692 ? -1.239 -8.997 48.482 1.00 73.06 692 ASN A N 1
ATOM 5262 C CA . ASN A 1 692 ? -2.385 -8.092 48.647 1.00 73.06 692 ASN A CA 1
ATOM 5263 C C . ASN A 1 692 ? -2.506 -7.207 47.392 1.00 73.06 692 ASN A C 1
ATOM 5265 O O . ASN A 1 692 ? -1.495 -6.763 46.854 1.00 73.06 692 ASN A O 1
ATOM 5269 N N . ILE A 1 693 ? -3.719 -6.920 46.923 1.00 78.94 693 ILE A N 1
ATOM 5270 C CA . ILE A 1 693 ? -3.933 -6.075 45.745 1.00 78.94 693 ILE A CA 1
ATOM 5271 C C . ILE A 1 693 ? -3.246 -4.701 45.860 1.00 78.94 693 ILE A C 1
ATOM 5273 O O . ILE A 1 693 ? -2.676 -4.203 44.889 1.00 78.94 693 ILE A O 1
ATOM 5277 N N . MET A 1 694 ? -3.193 -4.129 47.070 1.00 78.94 694 MET A N 1
ATOM 5278 C CA . MET A 1 694 ? -2.437 -2.900 47.334 1.00 78.94 694 MET A CA 1
ATOM 5279 C C . MET A 1 694 ? -0.934 -3.094 47.125 1.00 78.94 694 MET A C 1
ATOM 5281 O O . MET A 1 694 ? -0.272 -2.218 46.575 1.00 78.94 694 MET A O 1
ATOM 5285 N N . SER A 1 695 ? -0.379 -4.235 47.544 1.00 77.94 695 SER A N 1
ATOM 5286 C CA . SER A 1 695 ? 1.034 -4.517 47.309 1.00 77.94 695 SER A CA 1
ATOM 5287 C C . SER A 1 695 ? 1.311 -4.892 45.854 1.00 77.94 695 SER A C 1
ATOM 5289 O O . SER A 1 695 ? 2.382 -4.565 45.362 1.00 77.94 695 SER A O 1
ATOM 5291 N N . ALA A 1 696 ? 0.356 -5.478 45.124 1.00 80.81 696 ALA A N 1
ATOM 5292 C CA . ALA A 1 696 ? 0.465 -5.684 43.678 1.00 80.81 696 ALA A CA 1
ATOM 5293 C C . ALA A 1 696 ? 0.543 -4.350 42.911 1.00 80.81 696 ALA A C 1
ATOM 5295 O O . ALA A 1 696 ? 1.433 -4.181 42.075 1.00 80.81 696 ALA A O 1
ATOM 5296 N N . ALA A 1 697 ? -0.315 -3.379 43.246 1.00 84.44 697 ALA A N 1
ATOM 5297 C CA . ALA A 1 697 ? -0.239 -2.024 42.693 1.00 84.44 697 ALA A CA 1
ATOM 5298 C C . ALA A 1 697 ? 1.118 -1.361 43.000 1.00 84.44 697 ALA A C 1
ATOM 5300 O O . ALA A 1 697 ? 1.750 -0.807 42.106 1.00 84.44 697 ALA A O 1
ATOM 5301 N N . VAL A 1 698 ? 1.620 -1.498 44.234 1.00 84.44 698 VAL A N 1
ATOM 5302 C CA . VAL A 1 698 ? 2.943 -0.978 44.627 1.00 84.44 698 VAL A CA 1
ATOM 5303 C C . VAL A 1 698 ? 4.088 -1.657 43.870 1.00 84.44 698 VAL A C 1
ATOM 5305 O O . VAL A 1 698 ? 4.934 -0.965 43.317 1.00 84.44 698 VAL A O 1
ATOM 5308 N N . TRP A 1 699 ? 4.120 -2.991 43.797 1.00 82.06 699 TRP A N 1
ATOM 5309 C CA . TRP A 1 699 ? 5.193 -3.731 43.118 1.00 82.06 699 TRP A CA 1
ATOM 5310 C C . TRP A 1 699 ? 5.247 -3.502 41.613 1.00 82.06 699 TRP A C 1
ATOM 5312 O O . TRP A 1 699 ? 6.316 -3.597 41.019 1.00 82.06 699 TRP A O 1
ATOM 5322 N N . SER A 1 700 ? 4.098 -3.237 41.000 1.00 81.50 700 SER A N 1
ATOM 5323 C CA . SER A 1 700 ? 4.006 -2.871 39.586 1.00 81.50 700 SER A CA 1
ATOM 5324 C C . SER A 1 700 ? 4.239 -1.382 39.320 1.00 81.50 700 SER A C 1
ATOM 5326 O O . SER A 1 700 ? 4.208 -0.966 38.162 1.00 81.50 700 SER A O 1
ATOM 5328 N N . GLU A 1 701 ? 4.431 -0.586 40.379 1.00 84.69 701 GLU A N 1
ATOM 5329 C CA . GLU A 1 701 ? 4.484 0.879 40.342 1.00 84.69 701 GLU A CA 1
ATOM 5330 C C . GLU A 1 701 ? 3.265 1.505 39.635 1.00 84.69 701 GLU A C 1
ATOM 5332 O O . GLU A 1 701 ? 3.335 2.587 39.050 1.00 84.69 701 GLU A O 1
ATOM 5337 N N . SER A 1 702 ? 2.117 0.823 39.695 1.00 86.19 702 SER A N 1
ATOM 5338 C CA . SER A 1 702 ? 0.880 1.245 39.048 1.00 86.19 702 SER A CA 1
ATOM 5339 C C . SER A 1 702 ? 0.150 2.284 39.896 1.00 86.19 702 SER A C 1
ATOM 5341 O O . SER A 1 702 ? -0.645 1.974 40.790 1.00 86.19 702 SER A O 1
ATOM 5343 N N . ALA A 1 703 ? 0.448 3.554 39.626 1.00 83.81 703 ALA A N 1
ATOM 5344 C CA . ALA A 1 703 ? -0.125 4.661 40.378 1.00 83.81 703 ALA A CA 1
ATOM 5345 C C . ALA A 1 703 ? -1.634 4.824 40.118 1.00 83.81 703 ALA A C 1
ATOM 5347 O O . ALA A 1 703 ? -2.389 5.054 41.057 1.00 83.81 703 ALA A O 1
ATOM 5348 N N . GLU A 1 704 ? -2.078 4.625 38.874 1.00 86.31 704 GLU A N 1
ATOM 5349 C CA . GLU A 1 704 ? -3.490 4.702 38.482 1.00 86.31 704 GLU A CA 1
ATOM 5350 C C . GLU A 1 704 ? -4.351 3.675 39.241 1.00 86.31 704 GLU A C 1
ATOM 5352 O O . GLU A 1 704 ? -5.388 4.020 39.809 1.00 86.31 704 GLU A O 1
ATOM 5357 N N . MET A 1 705 ? -3.876 2.426 39.349 1.00 87.62 705 MET A N 1
ATOM 5358 C CA . MET A 1 705 ? -4.549 1.385 40.131 1.00 87.62 705 MET A CA 1
ATOM 5359 C C . MET A 1 705 ? -4.599 1.734 41.622 1.00 87.62 705 MET A C 1
ATOM 5361 O O . MET A 1 705 ? -5.633 1.552 42.261 1.00 87.62 705 MET A O 1
ATOM 5365 N N . ALA A 1 706 ? -3.497 2.237 42.189 1.00 87.12 706 ALA A N 1
ATOM 5366 C CA . ALA A 1 706 ? -3.439 2.608 43.603 1.00 87.12 706 ALA A CA 1
ATOM 5367 C C . ALA A 1 706 ? -4.433 3.730 43.948 1.00 87.12 706 ALA A C 1
ATOM 5369 O O . ALA A 1 706 ? -5.137 3.635 44.956 1.00 87.12 706 ALA A O 1
ATOM 5370 N N . VAL A 1 707 ? -4.521 4.755 43.093 1.00 87.00 707 VAL A N 1
ATOM 5371 C CA . VAL A 1 707 ? -5.465 5.871 43.244 1.00 87.00 707 VAL A CA 1
ATOM 5372 C C . VAL A 1 707 ? -6.908 5.376 43.179 1.00 87.00 707 VAL A C 1
ATOM 5374 O O . VAL A 1 707 ? -7.711 5.724 44.044 1.00 87.00 707 VAL A O 1
ATOM 5377 N N . GLU A 1 708 ? -7.243 4.522 42.209 1.00 87.75 708 GLU A N 1
ATOM 5378 C CA . GLU A 1 708 ? -8.605 3.997 42.078 1.00 87.75 708 GLU A CA 1
ATOM 5379 C C . GLU A 1 708 ? -9.017 3.121 43.271 1.00 87.75 708 GLU A C 1
ATOM 5381 O O . GLU A 1 708 ? -10.124 3.250 43.790 1.00 87.75 708 GLU A O 1
ATOM 5386 N N . LEU A 1 709 ? -8.120 2.257 43.756 1.00 86.88 709 LEU A N 1
ATOM 5387 C CA . LEU A 1 709 ? -8.385 1.408 44.921 1.00 86.88 709 LEU A CA 1
ATOM 5388 C C . LEU A 1 709 ? -8.643 2.228 46.187 1.00 86.88 709 LEU A C 1
ATOM 5390 O O . LEU A 1 709 ? -9.538 1.895 46.969 1.00 86.88 709 LEU A O 1
ATOM 5394 N N . GLU A 1 710 ? -7.866 3.295 46.391 1.00 85.75 710 GLU A N 1
ATOM 5395 C CA . GLU A 1 710 ? -8.084 4.218 47.501 1.00 85.75 710 GLU A CA 1
ATOM 5396 C C . GLU A 1 710 ? -9.421 4.950 47.362 1.00 85.75 710 GLU A C 1
ATOM 5398 O O . GLU A 1 710 ? -10.147 5.071 48.346 1.00 85.75 710 GLU A O 1
ATOM 5403 N N . ARG A 1 711 ? -9.787 5.361 46.145 1.00 84.94 711 ARG A N 1
ATOM 5404 C CA . ARG A 1 711 ? -11.067 6.018 45.867 1.00 84.94 711 ARG A CA 1
ATOM 5405 C C . ARG A 1 711 ? -12.260 5.110 46.166 1.00 84.94 711 ARG A C 1
ATOM 5407 O O . ARG A 1 711 ? -13.194 5.532 46.841 1.00 84.94 711 ARG A O 1
ATOM 5414 N N . LEU A 1 712 ? -12.213 3.850 45.731 1.00 86.38 712 LEU A N 1
ATOM 5415 C CA . LEU A 1 712 ? -13.241 2.852 46.047 1.00 86.38 712 LEU A CA 1
ATOM 5416 C C . LEU A 1 712 ? -13.362 2.622 47.564 1.00 86.38 712 LEU A C 1
ATOM 5418 O O . LEU A 1 712 ? -14.466 2.441 48.078 1.00 86.38 712 LEU A O 1
ATOM 5422 N N . ALA A 1 713 ? -12.247 2.665 48.297 1.00 83.06 713 ALA A N 1
ATOM 5423 C CA . ALA A 1 713 ? -12.269 2.571 49.755 1.00 83.06 713 ALA A CA 1
ATOM 5424 C C . ALA A 1 713 ? -12.890 3.814 50.414 1.00 83.06 713 ALA A C 1
ATOM 5426 O O . ALA A 1 713 ? -13.684 3.686 51.342 1.00 83.06 713 ALA A O 1
ATOM 5427 N N . GLU A 1 714 ? -12.576 5.018 49.923 1.00 83.19 714 GLU A N 1
ATOM 5428 C CA . GLU A 1 714 ? -13.177 6.275 50.397 1.00 83.19 714 GLU A CA 1
ATOM 5429 C C . GLU A 1 714 ? -14.693 6.325 50.132 1.00 83.19 714 GLU A C 1
ATOM 5431 O O . GLU A 1 714 ? -15.446 6.852 50.949 1.00 83.19 714 GLU A O 1
ATOM 5436 N N . GLN A 1 715 ? -15.157 5.713 49.039 1.00 82.94 715 GLN A N 1
ATOM 5437 C CA . GLN A 1 715 ? -16.579 5.541 48.714 1.00 82.94 715 GLN A CA 1
ATOM 5438 C C . GLN A 1 715 ? -17.280 4.459 49.557 1.00 82.94 715 GLN A C 1
ATOM 5440 O O . GLN A 1 715 ? -18.482 4.246 49.406 1.00 82.94 715 GLN A O 1
ATOM 5445 N N . GLY A 1 716 ? -16.555 3.766 50.441 1.00 79.31 716 GLY A N 1
ATOM 5446 C CA . GLY A 1 716 ? -17.103 2.707 51.288 1.00 79.31 716 GLY A CA 1
ATOM 5447 C C . GLY A 1 716 ? -17.410 1.405 50.545 1.00 79.31 716 GLY A C 1
ATOM 5448 O O . GLY A 1 716 ? -18.115 0.556 51.086 1.00 79.31 716 GLY A O 1
ATOM 5449 N N . VAL A 1 717 ? -16.888 1.225 49.324 1.00 77.00 717 VAL A N 1
ATOM 5450 C CA . VAL A 1 717 ? -17.070 -0.006 48.532 1.00 77.00 717 VAL A CA 1
ATOM 5451 C C . VAL A 1 717 ? -16.366 -1.193 49.200 1.00 77.00 717 VAL A C 1
ATOM 5453 O O . VAL A 1 717 ? -16.800 -2.334 49.054 1.00 77.00 717 VAL A O 1
ATOM 5456 N N . TRP A 1 718 ? -15.297 -0.937 49.962 1.00 72.56 718 TRP A N 1
ATOM 5457 C CA . TRP A 1 718 ? -14.581 -1.944 50.746 1.00 72.56 718 TRP A CA 1
ATOM 5458 C C . TRP A 1 718 ? -13.797 -1.316 51.910 1.00 72.56 718 TRP A C 1
ATOM 5460 O O . TRP A 1 718 ? -13.471 -0.129 51.878 1.00 72.56 718 TRP A O 1
ATOM 5470 N N . ASP A 1 719 ? -13.505 -2.108 52.950 1.00 67.56 719 ASP A N 1
ATOM 5471 C CA . ASP A 1 719 ? -12.828 -1.635 54.165 1.00 67.56 719 ASP A CA 1
ATOM 5472 C C . ASP A 1 719 ? -11.299 -1.768 54.059 1.00 67.56 719 ASP A C 1
ATOM 5474 O O . ASP A 1 719 ? -10.748 -2.843 53.803 1.00 67.56 719 ASP A O 1
ATOM 5478 N N . LEU A 1 720 ? -10.601 -0.656 54.288 1.00 64.88 720 LEU A N 1
ATOM 5479 C CA . LEU A 1 720 ? -9.154 -0.538 54.176 1.00 64.88 720 LEU A CA 1
ATOM 5480 C C . LEU A 1 720 ? -8.522 -0.587 55.577 1.00 64.88 720 LEU A C 1
ATOM 5482 O O . LEU A 1 720 ? -8.160 0.440 56.156 1.00 64.88 720 LEU A O 1
ATOM 5486 N N . HIS A 1 721 ? -8.374 -1.784 56.154 1.00 57.62 721 HIS A N 1
ATOM 5487 C CA . HIS A 1 721 ? -7.811 -1.957 57.500 1.00 57.62 721 HIS A CA 1
ATOM 5488 C C . HIS A 1 721 ? -6.331 -1.486 57.613 1.00 57.62 721 HIS A C 1
ATOM 5490 O O . HIS A 1 721 ? -5.368 -2.195 57.334 1.00 57.62 721 HIS A O 1
ATOM 5496 N N . HIS A 1 722 ? -6.161 -0.234 58.042 1.00 53.53 722 HIS A N 1
ATOM 5497 C CA . HIS A 1 722 ? -5.085 0.386 58.836 1.00 53.53 722 HIS A CA 1
ATOM 5498 C C . HIS A 1 722 ? -3.570 0.196 58.575 1.00 53.53 722 HIS A C 1
ATOM 5500 O O . HIS A 1 722 ? -2.784 0.756 59.343 1.00 53.53 722 HIS A O 1
ATOM 5506 N N . ARG A 1 723 ? -3.080 -0.407 57.484 1.00 59.25 723 ARG A N 1
ATOM 5507 C CA . ARG A 1 723 ? -1.655 -0.236 57.090 1.00 59.25 723 ARG A CA 1
ATOM 5508 C C . ARG A 1 723 ? -1.453 -0.008 55.591 1.00 59.25 723 ARG A C 1
ATOM 5510 O O . ARG A 1 723 ? -0.940 -0.870 54.889 1.00 59.25 723 ARG A O 1
ATOM 5517 N N . LYS A 1 724 ? -1.766 1.205 55.117 1.00 70.69 724 LYS A N 1
ATOM 5518 C CA . LYS A 1 724 ? -1.214 1.712 53.845 1.00 70.69 724 LYS A CA 1
ATOM 5519 C C . LYS A 1 724 ? 0.314 1.751 53.965 1.00 70.69 724 LYS A C 1
ATOM 5521 O O . LYS A 1 724 ? 0.820 2.424 54.872 1.00 70.69 724 LYS A O 1
ATOM 5526 N N . SER A 1 725 ? 1.037 1.049 53.091 1.00 77.50 725 SER A N 1
ATOM 5527 C CA . SER A 1 725 ? 2.501 1.156 53.037 1.00 77.50 725 SER A CA 1
ATOM 5528 C C . SER A 1 725 ? 2.910 2.590 52.680 1.00 77.50 725 SER A C 1
ATOM 5530 O O . SER A 1 725 ? 2.123 3.351 52.113 1.00 77.50 725 SER A O 1
ATOM 5532 N N . ILE A 1 726 ? 4.136 2.982 53.033 1.00 81.62 726 ILE A N 1
ATOM 5533 C CA . ILE A 1 726 ? 4.666 4.306 52.666 1.00 81.62 726 ILE A CA 1
ATOM 5534 C C . ILE A 1 726 ? 4.683 4.456 51.139 1.00 81.62 726 ILE A C 1
ATOM 5536 O O . ILE A 1 726 ? 4.311 5.504 50.629 1.00 81.62 726 ILE A O 1
ATOM 5540 N N . GLU A 1 727 ? 5.029 3.389 50.420 1.00 81.88 727 GLU A N 1
ATOM 5541 C CA . GLU A 1 727 ? 5.057 3.350 48.954 1.00 81.88 727 GLU A CA 1
ATOM 5542 C C . GLU A 1 727 ? 3.657 3.519 48.346 1.00 81.88 727 GLU A C 1
ATOM 5544 O O . GLU A 1 727 ? 3.493 4.305 47.418 1.00 81.88 727 GLU A O 1
ATOM 5549 N N . PHE A 1 728 ? 2.627 2.867 48.908 1.00 84.31 728 PHE A N 1
ATOM 5550 C CA . PHE A 1 728 ? 1.241 3.061 48.467 1.00 84.31 728 PHE A CA 1
ATOM 5551 C C . PHE A 1 728 ? 0.813 4.516 48.671 1.00 84.31 728 PHE A C 1
ATOM 5553 O O . PHE A 1 728 ? 0.303 5.144 47.749 1.00 84.31 728 PHE A O 1
ATOM 5560 N N . LYS A 1 729 ? 1.103 5.084 49.853 1.00 82.50 729 LYS A N 1
ATOM 5561 C CA . LYS A 1 729 ? 0.831 6.501 50.137 1.00 82.50 729 LYS A CA 1
ATOM 5562 C C . LYS A 1 729 ? 1.573 7.429 49.177 1.00 82.50 729 LYS A C 1
ATOM 5564 O O . LYS A 1 729 ? 0.996 8.423 48.754 1.00 82.50 729 LYS A O 1
ATOM 5569 N N . TYR A 1 730 ? 2.822 7.119 48.832 1.00 84.06 730 TYR A N 1
ATOM 5570 C CA . TYR A 1 730 ? 3.623 7.896 47.887 1.00 84.06 730 TYR A CA 1
ATOM 5571 C C . TYR A 1 730 ? 3.010 7.890 46.482 1.00 84.06 730 TYR A C 1
ATOM 5573 O O . TYR A 1 730 ? 2.868 8.956 45.881 1.00 84.06 730 TYR A O 1
ATOM 5581 N N . LEU A 1 731 ? 2.595 6.718 45.984 1.00 82.50 731 LEU A N 1
ATOM 5582 C CA . LEU A 1 731 ? 1.911 6.605 44.695 1.00 82.50 731 LEU A CA 1
ATOM 5583 C C . LEU A 1 731 ? 0.624 7.429 44.681 1.00 82.50 731 LEU A C 1
ATOM 5585 O O . LEU A 1 731 ? 0.416 8.181 43.738 1.00 82.50 731 LEU A O 1
ATOM 5589 N N . THR A 1 732 ? -0.191 7.358 45.736 1.00 84.62 732 THR A N 1
ATOM 5590 C CA . THR A 1 732 ? -1.457 8.101 45.825 1.00 84.62 732 THR A CA 1
ATOM 5591 C C . THR A 1 732 ? -1.269 9.605 46.057 1.00 84.62 732 THR A C 1
ATOM 5593 O O . THR A 1 732 ? -2.044 10.412 45.550 1.00 84.62 732 THR A O 1
ATOM 5596 N N . MET A 1 733 ? -0.223 10.012 46.788 1.00 81.00 733 MET A N 1
ATOM 5597 C CA . MET A 1 733 ? 0.041 11.417 47.133 1.00 81.00 733 MET A CA 1
ATOM 5598 C C . MET A 1 733 ? 0.258 12.276 45.888 1.00 81.00 733 MET A C 1
ATOM 5600 O O . MET A 1 733 ? -0.289 13.373 45.818 1.00 81.00 733 MET A O 1
ATOM 5604 N N . LYS A 1 734 ? 0.984 11.752 44.887 1.00 72.38 734 LYS A N 1
ATOM 5605 C CA . LYS A 1 734 ? 1.233 12.452 43.616 1.00 72.38 734 LYS A CA 1
ATOM 5606 C C . LYS A 1 734 ? -0.040 12.932 42.920 1.00 72.38 734 LYS A C 1
ATOM 5608 O O . LYS A 1 734 ? 0.035 13.886 42.158 1.00 72.38 734 LYS A O 1
ATOM 5613 N N . TRP A 1 735 ? -1.174 12.280 43.168 1.00 76.69 735 TRP A N 1
ATOM 5614 C CA . TRP A 1 735 ? -2.436 12.574 42.494 1.00 76.69 735 TRP A CA 1
ATOM 5615 C C . TRP A 1 735 ? -3.453 13.257 43.408 1.00 76.69 735 TRP A C 1
ATOM 5617 O O . TRP A 1 735 ? -4.248 14.052 42.923 1.00 76.69 735 TRP A O 1
ATOM 5627 N N . LYS A 1 736 ? -3.403 13.040 44.732 1.00 77.69 736 LYS A N 1
ATOM 5628 C CA . LYS A 1 736 ? -4.313 13.714 45.680 1.00 77.69 736 LYS A CA 1
ATOM 5629 C C . LYS A 1 736 ? -4.191 15.235 45.681 1.00 77.69 736 LYS A C 1
ATOM 5631 O O . LYS A 1 736 ? -5.182 15.918 45.923 1.00 77.69 736 LYS A O 1
ATOM 5636 N N . GLU A 1 737 ? -2.996 15.761 45.428 1.00 80.44 737 GLU A N 1
ATOM 5637 C CA . GLU A 1 737 ? -2.757 17.209 45.373 1.00 80.44 737 GLU A CA 1
ATOM 5638 C C . GLU A 1 737 ? -3.151 17.820 44.018 1.00 80.44 737 GLU A C 1
ATOM 5640 O O . GLU A 1 737 ? -3.354 19.028 43.927 1.00 80.44 737 GLU A O 1
ATOM 5645 N N . VAL A 1 738 ? -3.333 16.999 42.974 1.00 79.56 738 VAL A N 1
ATOM 5646 C CA . VAL A 1 738 ? -3.631 17.470 41.613 1.00 79.56 738 VAL A CA 1
ATOM 5647 C C . VAL A 1 738 ? -4.966 18.217 41.528 1.00 79.56 738 VAL A C 1
ATOM 5649 O O . VAL A 1 738 ? -4.956 19.309 40.968 1.00 79.56 738 VAL A O 1
ATOM 5652 N N . PRO A 1 739 ? -6.090 17.744 42.107 1.00 78.12 739 PRO A N 1
ATOM 5653 C CA . PRO A 1 739 ? -7.328 18.520 42.126 1.00 78.12 739 PRO A CA 1
ATOM 5654 C C . PRO A 1 739 ? -7.176 19.895 42.778 1.00 78.12 739 PRO A C 1
ATOM 5656 O O . PRO A 1 739 ? -7.734 20.856 42.275 1.00 78.12 739 PRO A O 1
ATOM 5659 N N . ALA A 1 740 ? -6.414 20.005 43.872 1.00 81.19 740 ALA A N 1
ATOM 5660 C CA . ALA A 1 740 ? -6.220 21.279 44.563 1.00 81.19 740 ALA A CA 1
ATOM 5661 C C . ALA A 1 740 ? -5.346 22.246 43.748 1.00 81.19 740 ALA A C 1
ATOM 5663 O O . ALA A 1 740 ? -5.648 23.434 43.689 1.00 81.19 740 ALA A O 1
ATOM 5664 N N . LEU A 1 741 ? -4.305 21.729 43.086 1.00 81.88 741 LEU A N 1
ATOM 5665 C CA . LEU A 1 741 ? -3.475 22.497 42.154 1.00 81.88 741 LEU A CA 1
ATOM 5666 C C . LEU A 1 741 ? -4.281 22.960 40.936 1.00 81.88 741 LEU A C 1
ATOM 5668 O O . LEU A 1 741 ? -4.166 24.110 40.531 1.00 81.88 741 LEU A O 1
ATOM 5672 N N . LEU A 1 742 ? -5.127 22.087 40.381 1.00 78.19 742 LEU A N 1
ATOM 5673 C CA . LEU A 1 742 ? -6.046 22.448 39.304 1.00 78.19 742 LEU A CA 1
ATOM 5674 C C . LEU A 1 742 ? -7.060 23.489 39.774 1.00 78.19 742 LEU A C 1
ATOM 5676 O O . LEU A 1 742 ? -7.281 24.462 39.070 1.00 78.19 742 LEU A O 1
ATOM 5680 N N . ASP A 1 743 ? -7.635 23.332 40.967 1.00 79.69 743 ASP A N 1
ATOM 5681 C CA . ASP A 1 743 ? -8.551 24.311 41.557 1.00 79.69 743 ASP A CA 1
ATOM 5682 C C . ASP A 1 743 ? -7.881 25.689 41.711 1.00 79.69 743 ASP A C 1
ATOM 5684 O O . ASP A 1 743 ? -8.510 26.714 41.453 1.00 79.69 743 ASP A O 1
ATOM 5688 N N . GLU A 1 744 ? -6.615 25.733 42.137 1.00 81.50 744 GLU A N 1
ATOM 5689 C CA . GLU A 1 744 ? -5.844 26.973 42.264 1.00 81.50 744 GLU A CA 1
ATOM 5690 C C . GLU A 1 744 ? -5.537 27.593 40.899 1.00 81.50 744 GLU A C 1
ATOM 5692 O O . GLU A 1 744 ? -5.791 28.782 40.710 1.00 81.50 744 GLU A O 1
ATOM 5697 N N . GLU A 1 745 ? -5.072 26.795 39.936 1.00 77.94 745 GLU A N 1
ATOM 5698 C CA . GLU A 1 745 ? -4.741 27.253 38.584 1.00 77.94 745 GLU A CA 1
ATOM 5699 C C . GLU A 1 745 ? -5.981 27.754 37.833 1.00 77.94 745 GLU A C 1
ATOM 5701 O O . GLU A 1 745 ? -5.946 28.810 37.203 1.00 77.94 745 GLU A O 1
ATOM 5706 N N . LEU A 1 746 ? -7.113 27.055 37.954 1.00 74.44 746 LEU A N 1
ATOM 5707 C CA . LEU A 1 746 ? -8.394 27.460 37.369 1.00 74.44 746 LEU A CA 1
ATOM 5708 C C . LEU A 1 746 ? -8.888 28.792 37.954 1.00 74.44 746 LEU A C 1
ATOM 5710 O O . LEU A 1 746 ? -9.467 29.609 37.238 1.00 74.44 746 LEU A O 1
ATOM 5714 N N . ARG A 1 747 ? -8.638 29.046 39.245 1.00 74.50 747 ARG A N 1
ATOM 5715 C CA . ARG A 1 747 ? -8.992 30.317 39.898 1.00 74.50 747 ARG A CA 1
ATOM 5716 C C . ARG A 1 747 ? -8.009 31.447 39.590 1.00 74.50 747 ARG A C 1
ATOM 5718 O O . ARG A 1 747 ? -8.433 32.601 39.555 1.00 74.50 747 ARG A O 1
ATOM 5725 N N . SER A 1 748 ? -6.721 31.144 39.418 1.00 73.19 748 SER A N 1
ATOM 5726 C CA . SER A 1 748 ? -5.646 32.134 39.272 1.00 73.19 748 SER A CA 1
ATOM 5727 C C . SER A 1 748 ? -5.423 32.579 37.821 1.00 73.19 748 SER A C 1
ATOM 5729 O O . SER A 1 748 ? -5.292 33.778 37.572 1.00 73.19 748 SER A O 1
ATOM 5731 N N . SER A 1 749 ? -5.412 31.641 36.866 1.00 65.88 749 SER A N 1
ATOM 5732 C CA . SER A 1 749 ? -5.151 31.892 35.440 1.00 65.88 749 SER A CA 1
ATOM 5733 C C . SER A 1 749 ? -6.346 32.527 34.721 1.00 65.88 749 SER A C 1
ATOM 5735 O O . SER A 1 749 ? -6.170 33.309 33.786 1.00 65.88 749 SER A O 1
ATOM 5737 N N . GLY A 1 750 ? -7.568 32.230 35.181 1.00 63.38 750 GLY A N 1
ATOM 5738 C CA . GLY A 1 750 ? -8.817 32.755 34.627 1.00 63.38 750 GLY A CA 1
ATOM 5739 C C . GLY A 1 750 ? -9.126 32.322 33.187 1.00 63.38 750 GLY A C 1
ATOM 5740 O O . GLY A 1 750 ? -10.000 32.945 32.578 1.00 63.38 750 GLY A O 1
ATOM 5741 N N . TYR A 1 751 ? -8.405 31.326 32.650 1.00 67.00 751 TYR A N 1
ATOM 5742 C CA . TYR A 1 751 ? -8.627 30.721 31.333 1.00 67.00 751 TYR A CA 1
ATOM 5743 C C . TYR A 1 751 ? -8.171 29.254 31.306 1.00 67.00 751 TYR A C 1
ATOM 5745 O O . TYR A 1 751 ? -7.093 28.934 31.805 1.00 67.00 751 TYR A O 1
ATOM 5753 N N . ILE A 1 752 ? -8.952 28.371 30.681 1.00 73.12 752 ILE A N 1
ATOM 5754 C CA . ILE A 1 752 ? -8.649 26.936 30.564 1.00 73.12 752 ILE A CA 1
ATOM 5755 C C . ILE A 1 752 ? -8.178 26.604 29.150 1.00 73.12 752 ILE A C 1
ATOM 5757 O O . ILE A 1 752 ? -8.944 26.727 28.204 1.00 73.12 752 ILE A O 1
ATOM 5761 N N . LEU A 1 753 ? -6.957 26.088 29.000 1.00 76.12 753 LEU A N 1
ATOM 5762 C CA . LEU A 1 753 ? -6.504 25.505 27.734 1.00 76.12 753 LEU A CA 1
ATOM 5763 C C . LEU A 1 753 ? -6.870 24.020 27.681 1.00 76.12 753 LEU A C 1
ATOM 5765 O O . LEU A 1 753 ? -6.377 23.229 28.493 1.00 76.12 753 LEU A O 1
ATOM 5769 N N . HIS A 1 754 ? -7.673 23.605 26.697 1.00 75.69 754 HIS A N 1
ATOM 5770 C CA . HIS A 1 754 ? -8.056 22.195 26.567 1.00 75.69 754 HIS A CA 1
ATOM 5771 C C . HIS A 1 754 ? -6.836 21.269 26.426 1.00 75.69 754 HIS A C 1
ATOM 5773 O O . HIS A 1 754 ? -6.830 20.186 27.004 1.00 75.69 754 HIS A O 1
ATOM 5779 N N . TYR A 1 755 ? -5.762 21.708 25.755 1.00 76.50 755 TYR A N 1
ATOM 5780 C CA . TYR A 1 755 ? -4.511 20.950 25.610 1.00 76.50 755 TYR A CA 1
ATOM 5781 C C . TYR A 1 755 ? -3.896 20.507 26.944 1.00 76.50 755 TYR A C 1
ATOM 5783 O O . TYR A 1 755 ? -3.326 19.417 27.029 1.00 76.50 755 TYR A O 1
ATOM 5791 N N . ASP A 1 756 ? -3.993 21.327 27.991 1.00 78.69 756 ASP A N 1
ATOM 5792 C CA . ASP A 1 756 ? -3.448 20.973 29.302 1.00 78.69 756 ASP A CA 1
ATOM 5793 C C . ASP A 1 756 ? -4.339 19.957 30.018 1.00 78.69 756 ASP A C 1
ATOM 5795 O O . ASP A 1 756 ? -3.827 19.021 30.636 1.00 78.69 756 ASP A O 1
ATOM 5799 N N . LEU A 1 757 ? -5.660 20.048 29.832 1.00 84.25 757 LEU A N 1
ATOM 5800 C CA . LEU A 1 757 ? -6.598 19.028 30.302 1.00 84.25 757 LEU A CA 1
ATOM 5801 C C . LEU A 1 757 ? -6.391 17.689 29.584 1.00 84.25 757 LEU A C 1
ATOM 5803 O O . LEU A 1 757 ? -6.370 16.649 30.238 1.00 84.25 757 LEU A O 1
ATOM 5807 N N . VAL A 1 758 ? -6.161 17.698 28.267 1.00 82.81 758 VAL A N 1
ATOM 5808 C CA . VAL A 1 758 ? -5.881 16.484 27.480 1.00 82.81 758 VAL A CA 1
ATOM 5809 C C . VAL A 1 758 ? -4.641 15.762 28.003 1.00 82.81 758 VAL A C 1
ATOM 5811 O O . VAL A 1 758 ? -4.678 14.548 28.187 1.00 82.81 758 VAL A O 1
ATOM 5814 N N . LYS A 1 759 ? -3.562 16.485 28.334 1.00 79.56 759 LYS A N 1
ATOM 5815 C CA . LYS A 1 759 ? -2.353 15.880 28.927 1.00 79.56 759 LYS A CA 1
ATOM 5816 C C . LYS A 1 759 ? -2.637 15.176 30.250 1.00 79.56 759 LYS A C 1
ATOM 5818 O O . LYS A 1 759 ? -2.003 14.168 30.548 1.00 79.56 759 LYS A O 1
ATOM 5823 N N . LEU A 1 760 ? -3.534 15.723 31.065 1.00 82.31 760 LEU A N 1
ATOM 5824 C CA . LEU A 1 760 ? -3.915 15.121 32.340 1.00 82.31 760 LEU A CA 1
ATOM 5825 C C . LEU A 1 760 ? -4.803 13.896 32.110 1.00 82.31 760 LEU A C 1
ATOM 5827 O O . LEU A 1 760 ? -4.556 12.850 32.705 1.00 82.31 760 LEU A O 1
ATOM 5831 N N . ILE A 1 761 ? -5.759 13.981 31.184 1.00 84.19 761 ILE A N 1
ATOM 5832 C CA . ILE A 1 761 ? -6.616 12.853 30.794 1.00 84.19 761 ILE A CA 1
ATOM 5833 C C . ILE A 1 761 ? -5.773 11.682 30.270 1.00 84.19 761 ILE A C 1
ATOM 5835 O O . ILE A 1 761 ? -5.958 10.560 30.729 1.00 84.19 761 ILE A O 1
ATOM 5839 N N . LEU A 1 762 ? -4.780 11.941 29.412 1.00 78.31 762 LEU A N 1
ATOM 5840 C CA . LEU A 1 762 ? -3.844 10.923 28.908 1.00 78.31 762 LEU A CA 1
ATOM 5841 C C . LEU A 1 762 ? -2.917 10.340 29.986 1.00 78.31 762 LEU A C 1
ATOM 5843 O O . LEU A 1 762 ? -2.278 9.317 29.770 1.00 78.31 762 LEU A O 1
ATOM 5847 N N . ARG A 1 763 ? -2.844 10.967 31.164 1.00 77.75 763 ARG A N 1
ATOM 5848 C CA . ARG A 1 763 ? -2.170 10.418 32.350 1.00 77.75 763 ARG A CA 1
ATOM 5849 C C . ARG A 1 763 ? -3.122 9.631 33.260 1.00 77.75 763 ARG A C 1
ATOM 5851 O O . ARG A 1 763 ? -2.704 9.234 34.341 1.00 77.75 763 ARG A O 1
ATOM 5858 N N . GLY A 1 764 ? -4.379 9.427 32.862 1.00 78.38 764 GLY A N 1
ATOM 5859 C CA . GLY A 1 764 ? -5.391 8.719 33.652 1.00 78.38 764 GLY A CA 1
ATOM 5860 C C . GLY A 1 764 ? -6.090 9.576 34.716 1.00 78.38 764 GLY A C 1
ATOM 5861 O O . GLY A 1 764 ? -6.696 9.024 35.630 1.00 78.38 764 GLY A O 1
ATOM 5862 N N . LEU A 1 765 ? -6.016 10.914 34.621 1.00 81.00 765 LEU A N 1
ATOM 5863 C CA . LEU A 1 765 ? -6.615 11.863 35.583 1.00 81.00 765 LEU A CA 1
ATOM 5864 C C . LEU A 1 765 ? -8.018 12.347 35.209 1.00 81.00 765 LEU A C 1
ATOM 5866 O O . LEU A 1 765 ? -8.410 13.470 35.533 1.00 81.00 765 LEU A O 1
ATOM 5870 N N . HIS A 1 766 ? -8.788 11.543 34.485 1.00 84.12 766 HIS A N 1
ATOM 5871 C CA . HIS A 1 766 ? -10.126 11.938 34.034 1.00 84.12 766 HIS A CA 1
ATOM 5872 C C . HIS A 1 766 ? -11.048 12.332 35.197 1.00 84.12 766 HIS A C 1
ATOM 5874 O O . HIS A 1 766 ? -11.823 13.276 35.063 1.00 84.12 766 HIS A O 1
ATOM 5880 N N . GLU A 1 767 ? -10.946 11.668 36.351 1.00 82.50 767 GLU A N 1
ATOM 5881 C CA . GLU A 1 767 ? -11.754 12.000 37.531 1.00 82.50 767 GLU A CA 1
ATOM 5882 C C . GLU A 1 767 ? -11.354 13.314 38.185 1.00 82.50 767 GLU A C 1
ATOM 5884 O O . GLU A 1 767 ? -12.210 14.128 38.523 1.00 82.50 767 GLU A O 1
ATOM 5889 N N . GLU A 1 768 ? -10.057 13.504 38.394 1.00 85.00 768 GLU A N 1
ATOM 5890 C CA . GLU A 1 768 ? -9.487 14.663 39.063 1.00 85.00 768 GLU A CA 1
ATOM 5891 C C . GLU A 1 768 ? -9.763 15.927 38.245 1.00 85.00 768 GLU A C 1
ATOM 5893 O O . GLU A 1 768 ? -10.178 16.941 38.807 1.00 85.00 768 GLU A O 1
ATOM 5898 N N . VAL A 1 769 ? -9.634 15.831 36.917 1.00 86.06 769 VAL A N 1
ATOM 5899 C CA . VAL A 1 769 ? -10.019 16.890 35.978 1.00 86.06 769 VAL A CA 1
ATOM 5900 C C . VAL A 1 769 ? -11.515 17.193 36.084 1.00 86.06 769 VAL A C 1
ATOM 5902 O O . VAL A 1 769 ? -11.891 18.353 36.243 1.00 86.06 769 VAL A O 1
ATOM 5905 N N . ALA A 1 770 ? -12.379 16.174 36.055 1.00 87.25 770 ALA A N 1
ATOM 5906 C CA . ALA A 1 770 ? -13.823 16.382 36.151 1.00 87.25 770 ALA A CA 1
ATOM 5907 C C . ALA A 1 770 ? -14.239 17.032 37.479 1.00 87.25 770 ALA A C 1
ATOM 5909 O O . ALA A 1 770 ? -15.022 17.977 37.481 1.00 87.25 770 ALA A O 1
ATOM 5910 N N . GLN A 1 771 ? -13.690 16.563 38.604 1.00 86.00 771 GLN A N 1
ATOM 5911 C CA . GLN A 1 771 ? -13.994 17.110 39.928 1.00 86.00 771 GLN A CA 1
ATOM 5912 C C . GLN A 1 771 ? -13.539 18.564 40.068 1.00 86.00 771 GLN A C 1
ATOM 5914 O O . GLN A 1 771 ? -14.275 19.372 40.634 1.00 86.00 771 GLN A O 1
ATOM 5919 N N . ALA A 1 772 ? -12.346 18.902 39.569 1.00 84.75 772 ALA A N 1
ATOM 5920 C CA . ALA A 1 772 ? -11.845 20.274 39.603 1.00 84.75 772 ALA A CA 1
ATOM 5921 C C . ALA A 1 772 ? -12.747 21.215 38.782 1.00 84.75 772 ALA A C 1
ATOM 5923 O O . ALA A 1 772 ? -13.129 22.289 39.252 1.00 84.75 772 ALA A O 1
ATOM 5924 N N . LEU A 1 773 ? -13.181 20.788 37.592 1.00 84.94 773 LEU A N 1
ATOM 5925 C CA . LEU A 1 773 ? -14.112 21.561 36.764 1.00 84.94 773 LEU A CA 1
ATOM 5926 C C . LEU A 1 773 ? -15.492 21.716 37.427 1.00 84.94 773 LEU A C 1
ATOM 5928 O O . LEU A 1 773 ? -16.045 22.813 37.455 1.00 84.94 773 LEU A O 1
ATOM 5932 N N . GLU A 1 774 ? -16.032 20.650 38.021 1.00 86.88 774 GLU A N 1
ATOM 5933 C CA . GLU A 1 774 ? -17.320 20.677 38.729 1.00 86.88 774 GLU A CA 1
ATOM 5934 C C . GLU A 1 774 ? -17.303 21.607 39.952 1.00 86.88 774 GLU A C 1
ATOM 5936 O O . GLU A 1 774 ? -18.263 22.345 40.180 1.00 86.88 774 GLU A O 1
ATOM 5941 N N . ARG A 1 775 ? -16.211 21.613 40.731 1.00 85.19 775 ARG A N 1
ATOM 5942 C CA . ARG A 1 775 ? -16.054 22.485 41.911 1.00 85.19 775 ARG A CA 1
ATOM 5943 C C . ARG A 1 775 ? -15.931 23.960 41.554 1.00 85.19 775 ARG A C 1
ATOM 5945 O O . ARG A 1 775 ? -16.339 24.803 42.349 1.00 85.19 775 ARG A O 1
ATOM 5952 N N . ASN A 1 776 ? -15.378 24.274 40.385 1.00 80.81 776 ASN A N 1
ATOM 5953 C CA . ASN A 1 776 ? -15.200 25.649 39.917 1.00 80.81 776 ASN A CA 1
ATOM 5954 C C . ASN A 1 776 ? -16.230 26.041 38.846 1.00 80.81 776 ASN A C 1
ATOM 5956 O O . ASN A 1 776 ? -15.984 26.973 38.086 1.00 80.81 776 ASN A O 1
ATOM 5960 N N . ARG A 1 777 ? -17.401 25.385 38.817 1.00 79.56 777 ARG A N 1
ATOM 5961 C CA . ARG A 1 777 ? -18.472 25.630 37.835 1.00 79.56 777 ARG A CA 1
ATOM 5962 C C . ARG A 1 777 ? -18.811 27.112 37.648 1.00 79.56 777 ARG A C 1
ATOM 5964 O O . ARG A 1 777 ? -18.949 27.557 36.516 1.00 79.56 777 ARG A O 1
ATOM 5971 N N . ASP A 1 778 ? -18.906 27.871 38.738 1.00 75.19 778 ASP A N 1
ATOM 5972 C CA . ASP A 1 778 ? -19.272 29.297 38.701 1.00 75.19 778 ASP A CA 1
ATOM 5973 C C . ASP A 1 778 ? -18.187 30.198 38.074 1.00 75.19 778 ASP A C 1
ATOM 5975 O O . ASP A 1 778 ? -18.447 31.362 37.774 1.00 75.19 778 ASP A O 1
ATOM 5979 N N . HIS A 1 779 ? -16.967 29.682 37.890 1.00 71.88 779 HIS A N 1
ATOM 5980 C CA . HIS A 1 779 ? -15.821 30.423 37.357 1.00 71.88 779 HIS A CA 1
ATOM 5981 C C . HIS A 1 779 ? -15.562 30.152 35.867 1.00 71.88 779 HIS A C 1
ATOM 5983 O O . HIS A 1 779 ? -14.723 30.834 35.285 1.00 71.88 779 HIS A O 1
ATOM 5989 N N . VAL A 1 780 ? -16.274 29.200 35.249 1.00 71.25 780 VAL A N 1
ATOM 5990 C CA . VAL A 1 780 ? -16.143 28.862 33.821 1.00 71.25 780 VAL A CA 1
ATOM 5991 C C . VAL A 1 780 ? -16.794 29.966 32.979 1.00 71.25 780 VAL A C 1
ATOM 5993 O O . VAL A 1 780 ? -18.019 30.091 32.942 1.00 71.25 780 VAL A O 1
ATOM 5996 N N . ARG A 1 781 ? -15.981 30.797 32.318 1.00 68.31 781 ARG A N 1
ATOM 5997 C CA . ARG A 1 781 ? -16.438 31.922 31.478 1.00 68.31 781 ARG A CA 1
ATOM 5998 C C . ARG A 1 781 ? -16.798 31.452 30.067 1.00 68.31 781 ARG A C 1
ATOM 6000 O O . ARG A 1 781 ? -16.435 30.354 29.663 1.00 68.31 781 ARG A O 1
ATOM 6007 N N . ASP A 1 782 ? -17.424 32.313 29.264 1.00 65.50 782 ASP A N 1
ATOM 6008 C CA . ASP A 1 782 ? -17.765 32.013 27.857 1.00 65.50 782 ASP A CA 1
ATOM 6009 C C . ASP A 1 782 ? -16.545 31.576 27.023 1.00 65.50 782 ASP A C 1
ATOM 6011 O O . ASP A 1 782 ? -16.632 30.687 26.179 1.00 65.50 782 ASP A O 1
ATOM 6015 N N . THR A 1 783 ? -15.374 32.167 27.278 1.00 62.12 783 THR A N 1
ATOM 6016 C CA . THR A 1 783 ? -14.112 31.776 26.631 1.00 62.12 783 THR A CA 1
ATOM 6017 C C . THR A 1 783 ? -13.673 30.359 27.007 1.00 62.12 783 THR A C 1
ATOM 6019 O O . THR A 1 783 ? -13.155 29.646 26.153 1.00 62.12 783 THR A O 1
ATOM 6022 N N . ASP A 1 784 ? -13.951 29.926 28.238 1.00 72.19 784 ASP A N 1
ATOM 6023 C CA . ASP A 1 784 ? -13.667 28.568 28.710 1.00 72.19 784 ASP A CA 1
ATOM 6024 C C . ASP A 1 784 ? -14.680 27.561 28.152 1.00 72.19 784 ASP A C 1
ATOM 6026 O O . ASP A 1 784 ? -14.325 26.421 27.873 1.00 72.19 784 ASP A O 1
ATOM 6030 N N . GLN A 1 785 ? -15.933 27.969 27.912 1.00 76.56 785 GLN A N 1
ATOM 6031 C CA . GLN A 1 785 ? -16.941 27.104 27.280 1.00 76.56 785 GL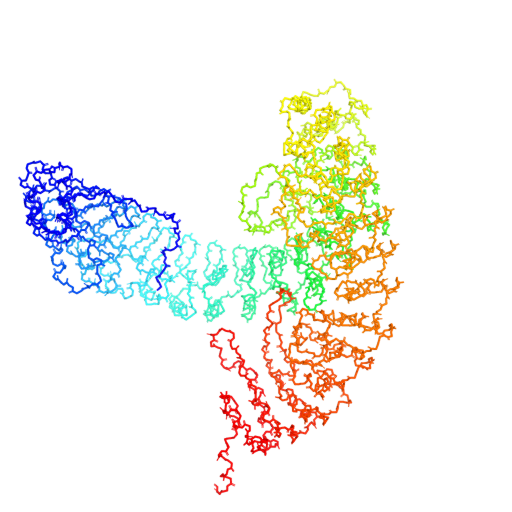N A CA 1
ATOM 6032 C C . GLN A 1 785 ? -16.560 26.719 25.846 1.00 76.56 785 GLN A C 1
ATOM 6034 O O . GLN A 1 785 ? -16.826 25.592 25.419 1.00 76.56 785 GLN A O 1
ATOM 6039 N N . LYS A 1 786 ? -15.887 27.612 25.111 1.00 77.69 786 LYS A N 1
ATOM 6040 C CA . LYS A 1 786 ? -15.360 27.306 23.772 1.00 77.69 786 LYS A CA 1
ATOM 6041 C C . LYS A 1 786 ? -14.227 26.277 23.822 1.00 77.69 786 LYS A C 1
ATOM 6043 O O . LYS A 1 786 ? -14.232 25.336 23.037 1.00 77.69 786 LYS A O 1
ATOM 6048 N N . GLU A 1 787 ? -13.312 26.398 24.779 1.00 80.00 787 GLU A N 1
ATOM 6049 C CA . GLU A 1 787 ? -12.227 25.428 25.003 1.00 80.00 787 GLU A CA 1
ATOM 6050 C C . GLU A 1 787 ? -12.757 24.066 25.478 1.00 80.00 787 GLU A C 1
ATOM 6052 O O . GLU A 1 787 ? -12.361 23.016 24.970 1.00 80.00 787 GLU A O 1
ATOM 6057 N N . LEU A 1 788 ? -13.733 24.061 26.392 1.00 85.06 788 LEU A N 1
ATOM 6058 C CA . LEU A 1 788 ? -14.428 22.840 26.807 1.00 85.06 788 LEU A CA 1
ATOM 6059 C C . LEU A 1 788 ? -15.194 22.198 25.645 1.00 85.06 788 LEU A C 1
ATOM 6061 O O . LEU A 1 788 ? -15.265 20.973 25.568 1.00 85.06 788 LEU A O 1
ATOM 6065 N N . SER A 1 789 ? -15.725 22.995 24.714 1.00 85.12 789 SER A N 1
ATOM 6066 C CA . SER A 1 789 ? -16.363 22.476 23.503 1.00 85.12 789 SER A CA 1
ATOM 6067 C C . SER A 1 789 ? -15.368 21.738 22.606 1.00 85.12 789 SER A C 1
ATOM 6069 O O . SER A 1 789 ? -15.727 20.693 22.068 1.00 85.12 789 SER A O 1
ATOM 6071 N N . GLU A 1 790 ? -14.128 22.221 22.480 1.00 83.25 790 GLU A N 1
ATOM 6072 C CA . GLU A 1 790 ? -13.052 21.518 21.762 1.00 83.25 790 GLU A CA 1
ATOM 6073 C C . GLU A 1 790 ? -12.657 20.218 22.484 1.00 83.25 790 GLU A C 1
ATOM 6075 O O . GLU A 1 790 ? -12.570 19.159 21.857 1.00 83.25 790 GLU A O 1
ATOM 6080 N N . LEU A 1 791 ? -12.548 20.249 23.819 1.00 85.94 791 LEU A N 1
ATOM 6081 C CA . LEU A 1 791 ? -12.316 19.046 24.624 1.00 85.94 791 LEU A CA 1
ATOM 6082 C C . LEU A 1 791 ? -13.426 17.999 24.435 1.00 85.94 791 LEU A C 1
ATOM 6084 O O . LEU A 1 791 ? -13.139 16.814 24.280 1.00 85.94 791 LEU A O 1
ATOM 6088 N N . LEU A 1 792 ? -14.694 18.412 24.418 1.00 89.50 792 LEU A N 1
ATOM 6089 C CA . LEU A 1 792 ? -15.836 17.510 24.250 1.00 89.50 792 LEU A CA 1
ATOM 6090 C C . LEU A 1 792 ? -15.838 16.809 22.881 1.00 89.50 792 LEU A C 1
ATOM 6092 O O . LEU A 1 792 ? -16.249 15.651 22.812 1.00 89.50 792 LEU A O 1
ATOM 6096 N N . VAL A 1 793 ? -15.324 17.439 21.813 1.00 87.50 793 VAL A N 1
ATOM 6097 C CA . VAL A 1 793 ? -15.115 16.764 20.513 1.00 87.50 793 VAL A CA 1
ATOM 6098 C C . VAL A 1 793 ? -14.134 15.605 20.669 1.00 87.50 793 VAL A C 1
ATOM 6100 O O . VAL A 1 793 ? -14.417 14.495 20.211 1.00 87.50 793 VAL A O 1
ATOM 6103 N N . LEU A 1 794 ? -13.013 15.835 21.357 1.00 86.31 794 LEU A N 1
ATOM 6104 C CA . LEU A 1 794 ? -12.003 14.809 21.611 1.00 86.31 794 LEU A CA 1
ATOM 6105 C C . LEU A 1 794 ? -12.559 13.667 22.475 1.00 86.31 794 LEU A C 1
ATOM 6107 O O . LEU A 1 794 ? -12.377 12.494 22.150 1.00 86.31 794 LEU A O 1
ATOM 6111 N N . LEU A 1 795 ? -13.273 14.003 23.552 1.00 89.75 795 LEU A N 1
ATOM 6112 C CA . LEU A 1 795 ? -13.875 13.018 24.453 1.00 89.75 795 LEU A CA 1
ATOM 6113 C C . LEU A 1 795 ? -14.920 12.158 23.742 1.00 89.75 795 LEU A C 1
ATOM 6115 O O . LEU A 1 795 ? -14.932 10.940 23.926 1.00 89.75 795 LEU A O 1
ATOM 6119 N N . ALA A 1 796 ? -15.758 12.780 22.903 1.00 91.12 796 ALA A N 1
ATOM 6120 C CA . ALA A 1 796 ? -16.737 12.068 22.096 1.00 91.12 796 ALA A CA 1
ATOM 6121 C C . ALA A 1 796 ? -16.054 11.118 21.105 1.00 91.12 796 ALA A C 1
ATOM 6123 O O . ALA A 1 796 ? -16.450 9.960 20.987 1.00 91.12 796 ALA A O 1
ATOM 6124 N N . ARG A 1 797 ? -14.995 11.583 20.431 1.00 87.12 797 ARG A N 1
ATOM 6125 C CA . ARG A 1 797 ? -14.236 10.787 19.464 1.00 87.12 797 ARG A CA 1
ATOM 6126 C C . ARG A 1 797 ? -13.543 9.580 20.094 1.00 87.12 797 ARG A C 1
ATOM 6128 O O . ARG A 1 797 ? -13.519 8.529 19.472 1.00 87.12 797 ARG A O 1
ATOM 6135 N N . HIS A 1 798 ? -12.989 9.715 21.297 1.00 86.31 798 HIS A N 1
ATOM 6136 C CA . HIS A 1 798 ? -12.132 8.686 21.904 1.00 86.31 798 HIS A CA 1
ATOM 6137 C C . HIS A 1 798 ? -12.796 7.849 23.007 1.00 86.31 798 HIS A C 1
ATOM 6139 O O . HIS A 1 798 ? -12.112 7.075 23.669 1.00 86.31 798 HIS A O 1
ATOM 6145 N N . GLY A 1 799 ? -14.114 7.947 23.196 1.00 88.75 799 GLY A N 1
ATOM 6146 C CA . GLY A 1 799 ? -14.851 6.988 24.032 1.00 88.75 799 GLY A CA 1
ATOM 6147 C C . GLY A 1 799 ? -15.014 7.327 25.506 1.00 88.75 799 GLY A C 1
ATOM 6148 O O . GLY A 1 799 ? -15.498 6.493 26.274 1.00 88.75 799 GLY A O 1
ATOM 6149 N N . TYR A 1 800 ? -14.668 8.543 25.922 1.00 90.06 800 TYR A N 1
ATOM 6150 C CA . TYR A 1 800 ? -14.755 8.967 27.320 1.00 90.06 800 TYR A CA 1
ATOM 6151 C C . TYR A 1 800 ? -16.190 9.361 27.716 1.00 90.06 800 TYR A C 1
ATOM 6153 O O . TYR A 1 800 ? -16.454 10.511 28.066 1.00 90.06 800 TYR A O 1
ATOM 6161 N N . HIS A 1 801 ? -17.130 8.412 27.663 1.00 92.06 801 HIS A N 1
ATOM 6162 C CA . HIS A 1 801 ? -18.564 8.650 27.885 1.00 92.06 801 HIS A CA 1
ATOM 6163 C C . HIS A 1 801 ? -18.879 9.267 29.256 1.00 92.06 801 HIS A C 1
ATOM 6165 O O . HIS A 1 801 ? -19.612 10.255 29.312 1.00 92.06 801 HIS A O 1
ATOM 6171 N N . ASP A 1 802 ? -18.285 8.762 30.343 1.00 90.31 802 ASP A N 1
ATOM 6172 C CA . ASP A 1 802 ? -18.496 9.295 31.698 1.00 90.31 802 ASP A CA 1
ATOM 6173 C C . ASP A 1 802 ? -18.008 10.743 31.832 1.00 90.31 802 ASP A C 1
ATOM 6175 O O . ASP A 1 802 ? -18.726 11.620 32.324 1.00 90.31 802 ASP A O 1
ATOM 6179 N N . LEU A 1 803 ? -16.786 11.010 31.361 1.00 90.69 803 LEU A N 1
ATOM 6180 C CA . LEU A 1 803 ? -16.178 12.339 31.421 1.00 90.69 803 LEU A CA 1
ATOM 6181 C C . LEU A 1 803 ? -16.945 13.334 30.542 1.00 90.69 803 LEU A C 1
ATOM 6183 O O . LEU A 1 803 ? -17.224 14.451 30.978 1.00 90.69 803 LEU A O 1
ATOM 6187 N N . PHE A 1 804 ? -17.361 12.904 29.347 1.00 93.25 804 PHE A N 1
ATOM 6188 C CA . PHE A 1 804 ? -18.224 13.677 28.458 1.00 93.25 804 PHE A CA 1
ATOM 6189 C C . PHE A 1 804 ? -19.549 14.033 29.147 1.00 93.25 804 PHE A C 1
ATOM 6191 O O . PHE A 1 804 ? -19.963 15.192 29.137 1.00 93.25 804 PHE A O 1
ATOM 6198 N N . ALA A 1 805 ? -20.196 13.070 29.815 1.00 93.62 805 ALA A N 1
ATOM 6199 C CA . ALA A 1 805 ? -21.447 13.299 30.538 1.00 93.62 805 ALA A CA 1
ATOM 6200 C C . ALA A 1 805 ? -21.305 14.334 31.661 1.00 93.62 805 ALA A C 1
ATOM 6202 O O . ALA A 1 805 ? -22.254 15.081 31.927 1.00 93.62 805 ALA A O 1
ATOM 6203 N N . ARG A 1 806 ? -20.168 14.343 32.358 1.00 92.38 806 ARG A N 1
ATOM 6204 C CA . ARG A 1 806 ? -19.906 15.245 33.486 1.00 92.38 806 ARG A CA 1
ATOM 6205 C C . ARG A 1 806 ? -19.568 16.650 33.015 1.00 92.38 806 ARG A C 1
ATOM 6207 O O . ARG A 1 806 ? -20.270 17.586 33.389 1.00 92.38 806 ARG A O 1
ATOM 6214 N N . ILE A 1 807 ? -18.600 16.785 32.110 1.00 89.38 807 ILE A N 1
ATOM 6215 C CA . ILE A 1 807 ? -18.204 18.083 31.545 1.00 89.38 807 ILE A CA 1
ATOM 6216 C C . ILE A 1 807 ? -19.360 18.708 30.754 1.00 89.38 807 ILE A C 1
ATOM 6218 O O . ILE A 1 807 ? -19.652 19.886 30.930 1.00 89.38 807 ILE A O 1
ATOM 6222 N N . GLY A 1 808 ? -20.106 17.920 29.975 1.00 89.00 808 GLY A N 1
ATOM 6223 C CA . GLY A 1 808 ? -21.285 18.402 29.251 1.00 89.00 808 GLY A CA 1
ATOM 6224 C C . GLY A 1 808 ? -22.388 18.965 30.159 1.00 89.00 808 GLY A C 1
ATOM 6225 O O . GLY A 1 808 ? -23.128 19.853 29.753 1.00 89.00 808 GLY A O 1
ATOM 6226 N N . SER A 1 809 ? -22.475 18.519 31.421 1.00 89.69 809 SER A N 1
ATOM 6227 C CA . SER A 1 809 ? -23.439 19.065 32.397 1.00 89.69 809 SER A CA 1
ATOM 6228 C C . SER A 1 809 ? -23.046 20.457 32.923 1.00 89.69 809 SER A C 1
ATOM 6230 O O . SER A 1 809 ? -23.850 21.116 33.588 1.00 89.69 809 SER A O 1
ATOM 6232 N N . LEU A 1 810 ? -21.818 20.904 32.643 1.00 86.81 810 LEU A N 1
ATOM 6233 C CA . LEU A 1 810 ? -21.322 22.239 32.982 1.00 86.81 810 LEU A CA 1
ATOM 6234 C C . LEU A 1 810 ? -21.661 23.276 31.902 1.00 86.81 810 LEU A C 1
ATOM 6236 O O . LEU A 1 810 ? -21.642 24.468 32.196 1.00 86.81 810 LEU A O 1
ATOM 6240 N N . MET A 1 811 ? -22.011 22.836 30.690 1.00 84.44 811 MET A N 1
ATOM 6241 C CA . MET A 1 811 ? -22.334 23.712 29.562 1.00 84.44 811 MET A CA 1
ATOM 6242 C C . MET A 1 811 ? -23.648 24.465 29.809 1.00 84.44 811 MET A C 1
ATOM 6244 O O . MET A 1 811 ? -24.659 23.859 30.169 1.00 84.44 811 MET A O 1
ATOM 6248 N N . SER A 1 812 ? -23.646 25.787 29.605 1.00 75.75 812 SER A N 1
ATOM 6249 C CA . SER A 1 812 ? -24.830 26.637 29.815 1.00 75.75 812 SER A CA 1
ATOM 6250 C C . SER A 1 812 ? -25.507 27.113 28.526 1.00 75.75 812 SER A C 1
ATOM 6252 O O . SER A 1 812 ? -26.660 27.537 28.575 1.00 75.75 812 SER A O 1
ATOM 6254 N N . GLU A 1 813 ? -24.816 27.067 27.383 1.00 69.44 813 GLU A N 1
ATOM 6255 C CA . GLU A 1 813 ? -25.352 27.532 26.097 1.00 69.44 813 GLU A CA 1
ATOM 6256 C C . GLU A 1 813 ? -26.483 26.639 25.564 1.00 69.44 813 GLU A C 1
ATOM 6258 O O . GLU A 1 813 ? -26.437 25.416 25.645 1.00 69.44 813 GLU A O 1
ATOM 6263 N N . GLN A 1 814 ? -27.515 27.230 24.961 1.00 67.81 814 GLN A N 1
ATOM 6264 C CA . GLN A 1 814 ? -28.621 26.464 24.387 1.00 67.81 814 GLN A CA 1
ATOM 6265 C C . GLN A 1 814 ? -28.215 25.855 23.035 1.00 67.81 814 GLN A C 1
ATOM 6267 O O . GLN A 1 814 ? -27.803 26.568 22.126 1.00 67.81 814 GLN A O 1
ATOM 6272 N N . GLY A 1 815 ? -28.362 24.534 22.879 1.00 72.94 815 GLY A N 1
ATOM 6273 C CA . GLY A 1 815 ? -28.059 23.837 21.619 1.00 72.94 815 GLY A CA 1
ATOM 6274 C C . GLY A 1 815 ? -26.583 23.481 21.396 1.00 72.94 815 GLY A C 1
ATOM 6275 O O . GLY A 1 815 ? -26.251 23.002 20.312 1.00 72.94 815 GLY A O 1
ATOM 6276 N N . TRP A 1 816 ? -25.723 23.647 22.412 1.00 83.50 816 TRP A N 1
ATOM 6277 C CA . TRP A 1 816 ? -24.287 23.325 22.366 1.00 83.50 816 TRP A CA 1
ATOM 6278 C C . TRP A 1 816 ? -24.000 21.915 21.816 1.00 83.50 816 TRP A C 1
ATOM 6280 O O . TRP A 1 816 ? -23.078 21.730 21.024 1.00 83.50 816 TRP A O 1
ATOM 6290 N N . ILE A 1 817 ? -24.848 20.936 22.164 1.00 86.31 817 ILE A N 1
ATOM 6291 C CA . ILE A 1 817 ? -24.708 19.514 21.810 1.00 86.31 817 ILE A CA 1
ATOM 6292 C C . ILE A 1 817 ? -24.713 19.246 20.289 1.00 86.31 817 ILE A C 1
ATOM 6294 O O . ILE A 1 817 ? -24.168 18.243 19.830 1.00 86.31 817 ILE A O 1
ATOM 6298 N N . ASN A 1 818 ? -25.271 20.160 19.487 1.00 81.56 818 ASN A N 1
ATOM 6299 C CA . ASN A 1 818 ? -25.379 20.029 18.029 1.00 81.56 818 ASN A CA 1
ATOM 6300 C C . ASN A 1 818 ? -24.264 20.786 17.264 1.00 81.56 818 ASN A C 1
ATOM 6302 O O . ASN A 1 818 ? -24.402 21.051 16.066 1.00 81.56 818 ASN A O 1
ATOM 6306 N N . GLY A 1 819 ? -23.160 21.130 17.939 1.00 69.69 819 GLY A N 1
ATOM 6307 C CA . GLY A 1 819 ? -21.962 21.754 17.361 1.00 69.69 819 GLY A CA 1
ATOM 6308 C C . GLY A 1 819 ? -21.898 23.270 17.590 1.00 69.69 819 GLY A C 1
ATOM 6309 O O . GLY A 1 819 ? -22.679 24.020 16.995 1.00 69.69 819 GLY A O 1
ATOM 6310 N N . GLY A 1 820 ? -20.948 23.692 18.437 1.00 67.44 820 GLY A N 1
ATOM 6311 C CA . GLY A 1 820 ? -20.700 25.082 18.851 1.00 67.44 820 GLY A CA 1
ATOM 6312 C C . GLY A 1 820 ? -19.687 25.860 17.990 1.00 67.44 820 GLY A C 1
ATOM 6313 O O . GLY A 1 820 ? -19.232 25.388 16.943 1.00 67.44 820 GLY A O 1
ATOM 6314 N N . GLU A 1 821 ? -19.339 27.075 18.428 1.00 62.75 821 GLU A N 1
ATOM 6315 C CA . GLU A 1 821 ? -18.344 27.951 17.785 1.00 62.75 821 GLU A CA 1
ATOM 6316 C C . GLU A 1 821 ? -16.933 27.754 18.366 1.00 62.75 821 GLU A C 1
ATOM 6318 O O . GLU A 1 821 ? -16.766 27.586 19.572 1.00 62.75 821 GLU A O 1
ATOM 6323 N N . ARG A 1 822 ? -15.901 27.842 17.516 1.00 66.94 822 ARG A N 1
ATOM 6324 C CA . ARG A 1 822 ? -14.490 27.807 17.943 1.00 66.94 822 ARG A CA 1
ATOM 6325 C C . ARG A 1 822 ? -14.048 29.104 18.629 1.00 66.94 822 ARG A C 1
ATOM 6327 O O . ARG A 1 822 ? -14.607 30.180 18.393 1.00 66.94 822 ARG A O 1
ATOM 6334 N N . THR A 1 823 ? -12.962 29.023 19.398 1.00 59.09 823 THR A N 1
ATOM 6335 C CA . THR A 1 823 ? -12.236 30.188 19.942 1.00 59.09 823 THR A CA 1
ATOM 6336 C C . THR A 1 823 ? -11.647 31.072 18.835 1.00 59.09 823 THR A C 1
ATOM 6338 O O . THR A 1 823 ? -11.754 32.294 18.911 1.00 59.09 823 THR A O 1
ATOM 6341 N N . LEU A 1 824 ? -11.105 30.468 17.769 1.00 59.09 824 LEU A N 1
ATOM 6342 C CA . LEU A 1 824 ? -10.451 31.152 16.635 1.00 59.09 824 LEU A CA 1
ATOM 6343 C C . LEU A 1 824 ? -11.375 31.421 15.424 1.00 59.09 824 LEU A C 1
ATOM 6345 O O . LEU A 1 824 ? -10.909 31.887 14.383 1.00 59.09 824 LEU A O 1
ATOM 6349 N N . GLY A 1 825 ? -12.681 31.160 15.556 1.00 61.00 825 GLY A N 1
ATOM 6350 C CA . GLY A 1 825 ? -13.663 31.254 14.470 1.00 61.00 825 GLY A CA 1
ATOM 6351 C C . GLY A 1 825 ? -13.816 29.951 13.672 1.00 61.00 825 GLY A C 1
ATOM 6352 O O . GLY A 1 825 ? -12.878 29.175 13.521 1.00 61.00 825 GLY A O 1
ATOM 6353 N N . GLY A 1 826 ? -15.031 29.692 13.177 1.00 67.44 826 GLY A N 1
ATOM 6354 C CA . GLY A 1 826 ? -15.416 28.414 12.560 1.00 67.44 826 GLY A CA 1
ATOM 6355 C C . GLY A 1 826 ? -16.339 27.584 13.458 1.00 67.44 826 GLY A C 1
ATOM 6356 O O . GLY A 1 826 ? -16.486 27.866 14.647 1.00 67.44 826 GLY A O 1
ATOM 6357 N N . ARG A 1 827 ? -17.003 26.579 12.877 1.00 75.38 827 ARG A N 1
ATOM 6358 C CA . ARG A 1 827 ? -17.980 25.733 13.578 1.00 75.38 827 ARG A CA 1
ATOM 6359 C C . ARG A 1 827 ? -17.377 24.360 13.863 1.00 75.38 827 ARG A C 1
ATOM 6361 O O . ARG A 1 827 ? -16.802 23.744 12.963 1.00 75.38 827 ARG A O 1
ATOM 6368 N N . LEU A 1 828 ? -17.503 23.904 15.105 1.00 78.62 828 LEU A N 1
ATOM 6369 C CA . LEU A 1 828 ? -17.046 22.582 15.523 1.00 78.62 828 LEU A CA 1
ATOM 6370 C C . LEU A 1 828 ? -17.916 21.494 14.909 1.00 78.62 828 LEU A C 1
ATOM 6372 O O . LEU A 1 828 ? -19.117 21.692 14.695 1.00 78.62 828 LEU A O 1
ATOM 6376 N N . ILE A 1 829 ? -17.315 20.330 14.656 1.00 84.00 829 ILE A N 1
ATOM 6377 C CA . ILE A 1 829 ? -18.100 19.158 14.287 1.00 84.00 829 ILE A CA 1
ATOM 6378 C C . ILE A 1 829 ? -19.127 18.859 15.403 1.00 84.00 829 ILE A C 1
ATOM 6380 O O . ILE A 1 829 ? -18.800 18.954 16.589 1.00 84.00 829 ILE A O 1
ATOM 6384 N N . PRO A 1 830 ? -20.371 18.488 15.066 1.00 88.75 830 PRO A N 1
ATOM 6385 C CA . PRO A 1 830 ? -21.291 17.925 16.043 1.00 88.75 830 PRO A CA 1
ATOM 6386 C C . PRO A 1 830 ? -20.686 16.706 16.754 1.00 88.75 830 PRO A C 1
ATOM 6388 O O . PRO A 1 830 ? -20.136 15.811 16.107 1.00 88.75 830 PRO A O 1
ATOM 6391 N N . TYR A 1 831 ? -20.832 16.633 18.080 1.00 90.81 831 TYR A N 1
ATOM 6392 C CA . TYR A 1 831 ? -20.237 15.563 18.895 1.00 90.81 831 TYR A CA 1
ATOM 6393 C C . TYR A 1 831 ? -20.713 14.169 18.486 1.00 90.81 831 TYR A C 1
ATOM 6395 O O . TYR A 1 831 ? -19.946 13.212 18.541 1.00 90.81 831 TYR A O 1
ATOM 6403 N N . LEU A 1 832 ? -21.959 14.062 18.014 1.00 91.31 832 LEU A N 1
ATOM 6404 C CA . LEU A 1 832 ? -22.525 12.813 17.512 1.00 91.31 832 LEU A CA 1
ATOM 6405 C C . LEU A 1 832 ? -21.746 12.279 16.293 1.00 91.31 832 LEU A C 1
ATOM 6407 O O . LEU A 1 832 ? -21.466 11.086 16.208 1.00 91.31 832 LEU A O 1
ATOM 6411 N N . PHE A 1 833 ? -21.325 13.161 15.380 1.00 90.88 833 PHE A N 1
ATOM 6412 C CA . PHE A 1 833 ? -20.479 12.788 14.243 1.00 90.88 833 PHE A CA 1
ATOM 6413 C C . PHE A 1 833 ? -19.052 12.453 14.673 1.00 90.88 833 PHE A C 1
ATOM 6415 O O . PHE A 1 833 ? -18.487 11.488 14.164 1.00 90.88 833 PHE A O 1
ATOM 6422 N N . ALA A 1 834 ? -18.487 13.197 15.629 1.00 89.50 834 ALA A N 1
ATOM 6423 C CA . ALA A 1 834 ? -17.174 12.881 16.193 1.00 89.50 834 ALA A CA 1
ATOM 6424 C C . ALA A 1 834 ? -17.158 11.480 16.828 1.00 89.50 834 ALA A C 1
ATOM 6426 O O . ALA A 1 834 ? -16.233 10.707 16.585 1.00 89.50 834 ALA A O 1
ATOM 6427 N N . ALA A 1 835 ? -18.210 11.125 17.575 1.00 92.31 835 ALA A N 1
ATOM 6428 C CA . ALA A 1 835 ? -18.355 9.810 18.191 1.00 92.31 835 ALA A CA 1
ATOM 6429 C C . ALA A 1 835 ? -18.464 8.679 17.155 1.00 92.31 835 ALA A C 1
ATOM 6431 O O . ALA A 1 835 ? -17.875 7.615 17.345 1.00 92.31 835 ALA A O 1
ATOM 6432 N N . ALA A 1 836 ? -19.169 8.915 16.044 1.00 90.81 836 ALA A N 1
ATOM 6433 C CA . ALA A 1 836 ? -19.315 7.939 14.966 1.00 90.81 836 ALA A CA 1
ATOM 6434 C C . ALA A 1 836 ? -17.993 7.609 14.251 1.00 90.81 836 ALA A C 1
ATOM 6436 O O . ALA A 1 836 ? -17.855 6.509 13.735 1.00 90.81 836 ALA A O 1
ATOM 6437 N N . GLN A 1 837 ? -17.025 8.533 14.227 1.00 86.00 837 GLN A N 1
ATOM 6438 C CA . GLN A 1 837 ? -15.752 8.379 13.505 1.00 86.00 837 GLN A CA 1
ATOM 6439 C C . GLN A 1 837 ? -14.705 7.508 14.211 1.00 86.00 837 GLN A C 1
ATOM 6441 O O . GLN A 1 837 ? -13.594 7.363 13.696 1.00 86.00 837 GLN A O 1
ATOM 6446 N N . ARG A 1 838 ? -15.003 6.984 15.403 1.00 86.75 838 ARG A N 1
ATOM 6447 C CA . ARG A 1 838 ? -14.067 6.146 16.155 1.00 86.75 838 ARG A CA 1
ATOM 6448 C C . ARG A 1 838 ? -13.954 4.756 15.527 1.00 86.75 838 ARG A C 1
ATOM 6450 O O . ARG A 1 838 ? -14.960 4.140 15.195 1.00 86.75 838 ARG A O 1
ATOM 6457 N N . GLU A 1 839 ? -12.738 4.227 15.429 1.00 82.50 839 GLU A N 1
ATOM 6458 C CA . GLU A 1 839 ? -12.523 2.859 14.932 1.00 82.50 839 GLU A CA 1
ATOM 6459 C C . GLU A 1 839 ? -12.991 1.798 15.942 1.00 82.50 839 GLU A C 1
ATOM 6461 O O . GLU A 1 839 ? -13.557 0.767 15.575 1.00 82.50 839 GLU A O 1
ATOM 6466 N N . LEU A 1 840 ? -12.780 2.062 17.233 1.00 87.38 840 LEU A N 1
ATOM 6467 C CA . LEU A 1 840 ? -13.195 1.202 18.340 1.00 87.38 840 LEU A CA 1
ATOM 6468 C C . LEU A 1 840 ? -14.670 1.420 18.726 1.00 87.38 840 LEU A C 1
ATOM 6470 O O . LEU A 1 840 ? -15.215 2.495 18.461 1.00 87.38 840 LEU A O 1
ATOM 6474 N N . PRO A 1 841 ? -15.311 0.446 19.408 1.00 91.81 841 PRO A N 1
ATOM 6475 C CA . PRO A 1 841 ? -16.700 0.568 19.839 1.00 91.81 841 PRO A CA 1
ATOM 6476 C C . PRO A 1 841 ? -16.958 1.840 20.649 1.00 91.81 841 PRO A C 1
ATOM 6478 O O . PRO A 1 841 ? -16.265 2.118 21.626 1.00 91.81 841 PRO A O 1
ATOM 6481 N N . ASN A 1 842 ? -17.967 2.616 20.241 1.00 93.94 842 ASN A N 1
ATOM 6482 C CA . ASN A 1 842 ? -18.258 3.922 20.844 1.00 93.94 842 ASN A CA 1
ATOM 6483 C C . ASN A 1 842 ? -19.748 4.167 21.136 1.00 93.94 842 ASN A C 1
ATOM 6485 O O . ASN A 1 842 ? -20.216 5.304 21.214 1.00 93.94 842 ASN A O 1
ATOM 6489 N N . LEU A 1 843 ? -20.521 3.088 21.273 1.00 93.81 843 LEU A N 1
ATOM 6490 C CA . LEU A 1 843 ? -21.970 3.167 21.449 1.00 93.81 843 LEU A CA 1
ATOM 6491 C C . LEU A 1 843 ? -22.374 3.888 22.745 1.00 93.81 843 LEU A C 1
ATOM 6493 O O . LEU A 1 843 ? -23.371 4.604 22.753 1.00 93.81 843 LEU A O 1
ATOM 6497 N N . ASP A 1 844 ? -21.602 3.749 23.823 1.00 93.38 844 ASP A N 1
ATOM 6498 C CA . ASP A 1 844 ? -21.937 4.353 25.119 1.00 93.38 844 ASP A CA 1
ATOM 6499 C C . ASP A 1 844 ? -21.854 5.886 25.092 1.00 93.38 844 ASP A C 1
ATOM 6501 O O . ASP A 1 844 ? -22.702 6.564 25.672 1.00 93.38 844 ASP A O 1
ATOM 6505 N N . VAL A 1 845 ? -20.907 6.458 24.338 1.00 95.19 845 VAL A N 1
ATOM 6506 C CA . VAL A 1 845 ? -20.861 7.910 24.095 1.00 95.19 845 VAL A CA 1
ATOM 6507 C C . VAL A 1 845 ? -22.100 8.362 23.322 1.00 95.19 845 VAL A C 1
ATOM 6509 O O . VAL A 1 845 ? -22.721 9.358 23.692 1.00 95.19 845 VAL A O 1
ATOM 6512 N N . ILE A 1 846 ? -22.489 7.626 22.273 1.00 95.56 846 ILE A N 1
ATOM 6513 C CA . ILE A 1 846 ? -23.691 7.938 21.483 1.00 95.56 846 ILE A CA 1
ATOM 6514 C C . ILE A 1 846 ? -24.937 7.915 22.376 1.00 95.56 846 ILE A C 1
ATOM 6516 O O . ILE A 1 846 ? -25.747 8.839 22.307 1.00 95.56 846 ILE A O 1
ATOM 6520 N N . LYS A 1 847 ? -25.065 6.916 23.258 1.00 95.81 847 LYS A N 1
ATOM 6521 C CA . LYS A 1 847 ? -26.157 6.842 24.239 1.00 95.81 847 LYS A CA 1
ATOM 6522 C C . LYS A 1 847 ? -26.185 8.061 25.149 1.00 95.81 847 LYS A C 1
ATOM 6524 O O . LYS A 1 847 ? -27.222 8.702 25.258 1.00 95.81 847 LYS A O 1
ATOM 6529 N N . VAL A 1 848 ? -25.049 8.457 25.725 1.00 95.56 848 VAL A N 1
ATOM 6530 C CA . VAL A 1 848 ? -24.973 9.667 26.562 1.00 95.56 848 VAL A CA 1
ATOM 6531 C C . VAL A 1 848 ? -25.405 10.916 25.784 1.00 95.56 848 VAL A C 1
ATOM 6533 O O . VAL A 1 848 ? -26.191 11.714 26.291 1.00 95.56 848 VAL A O 1
ATOM 6536 N N . ILE A 1 849 ? -24.937 11.086 24.547 1.00 94.56 849 ILE A N 1
ATOM 6537 C CA . ILE A 1 849 ? -25.276 12.241 23.701 1.00 94.56 849 ILE A CA 1
ATOM 6538 C C . ILE A 1 849 ? -26.785 12.292 23.387 1.00 94.56 849 ILE A C 1
ATOM 6540 O O . ILE A 1 849 ? -27.394 13.362 23.454 1.00 94.56 849 ILE A O 1
ATOM 6544 N N . VAL A 1 850 ? -27.399 11.148 23.076 1.00 94.38 850 VAL A N 1
ATOM 6545 C CA . VAL A 1 850 ? -28.812 11.059 22.668 1.00 94.38 850 VAL A CA 1
ATOM 6546 C C . VAL A 1 850 ? -29.763 11.061 23.872 1.00 94.38 850 VAL A C 1
ATOM 6548 O O . VAL A 1 850 ? -30.720 11.831 23.897 1.00 94.38 850 VAL A O 1
ATOM 6551 N N . GLU A 1 851 ? -29.508 10.243 24.892 1.00 94.44 851 GLU A N 1
ATOM 6552 C CA . GLU A 1 851 ? -30.418 10.054 26.031 1.00 94.44 851 GLU A CA 1
ATOM 6553 C C . GLU A 1 851 ? -30.319 11.194 27.044 1.00 94.44 851 GLU A C 1
ATOM 6555 O O . GLU A 1 851 ? -31.343 11.692 27.508 1.00 94.44 851 GLU A O 1
ATOM 6560 N N . LYS A 1 852 ? -29.095 11.617 27.397 1.00 93.38 852 LYS A N 1
ATOM 6561 C CA . LYS A 1 852 ? -28.878 12.614 28.459 1.00 93.38 852 LYS A CA 1
ATOM 6562 C C . LYS A 1 852 ? -29.013 14.045 27.949 1.00 93.38 852 LYS A C 1
ATOM 6564 O O . LYS A 1 852 ? -29.517 14.902 28.671 1.00 93.38 852 LYS A O 1
ATOM 6569 N N . PHE A 1 853 ? -28.527 14.312 26.738 1.00 92.19 853 PHE A N 1
ATOM 6570 C CA . PHE A 1 853 ? -28.468 15.666 26.180 1.00 92.19 853 PHE A CA 1
ATOM 6571 C C . PHE A 1 853 ? -29.427 15.904 25.008 1.00 92.19 853 PHE A C 1
ATOM 6573 O O . PHE A 1 853 ? -29.489 17.028 24.515 1.00 92.19 853 PHE A O 1
ATOM 6580 N N . HIS A 1 854 ? -30.200 14.890 24.596 1.00 90.50 854 HIS A N 1
ATOM 6581 C CA . HIS A 1 854 ? -31.241 15.003 23.568 1.00 90.50 854 HIS A CA 1
ATOM 6582 C C . HIS A 1 854 ? -30.739 15.612 22.250 1.00 90.50 854 HIS A C 1
ATOM 6584 O O . HIS A 1 854 ? -31.402 16.463 21.654 1.00 90.50 854 HIS A O 1
ATOM 6590 N N . ALA A 1 855 ? -29.546 15.196 21.811 1.00 90.81 855 ALA A N 1
ATOM 6591 C CA . ALA A 1 855 ? -28.991 15.617 20.529 1.00 90.81 855 ALA A CA 1
ATOM 6592 C C . ALA A 1 855 ? -29.912 15.242 19.359 1.00 90.81 855 ALA A C 1
ATOM 6594 O O . ALA A 1 855 ? -30.583 14.208 19.382 1.00 90.81 855 ALA A O 1
ATOM 6595 N N . ASP A 1 856 ? -29.901 16.060 18.308 1.00 90.12 856 ASP A N 1
ATOM 6596 C CA . ASP A 1 856 ? -30.664 15.763 17.097 1.00 90.12 856 ASP A CA 1
ATOM 6597 C C . ASP A 1 856 ? -29.961 14.659 16.286 1.00 90.12 856 ASP A C 1
ATOM 6599 O O . ASP A 1 856 ? -28.876 14.847 15.732 1.00 90.12 856 ASP A O 1
ATOM 6603 N N . VAL A 1 857 ? -30.588 13.482 16.220 1.00 92.25 857 VAL A N 1
ATOM 6604 C CA . VAL A 1 857 ? -30.063 12.307 15.504 1.00 92.25 857 VAL A CA 1
ATOM 6605 C C . VAL A 1 857 ? -30.083 12.470 13.979 1.00 92.25 857 VAL A C 1
ATOM 6607 O O . VAL A 1 857 ? -29.363 11.757 13.280 1.00 92.25 857 VAL A O 1
ATOM 6610 N N . ASN A 1 858 ? -30.862 13.422 13.456 1.00 93.31 858 ASN A N 1
ATOM 6611 C CA . ASN A 1 858 ? -31.024 13.687 12.025 1.00 93.31 858 ASN A CA 1
ATOM 6612 C C . ASN A 1 858 ? -30.230 14.912 11.548 1.00 93.31 858 ASN A C 1
ATOM 6614 O O . ASN A 1 858 ? -30.495 15.446 10.467 1.00 93.31 858 ASN A O 1
ATOM 6618 N N . LEU A 1 859 ? -29.227 15.341 12.324 1.00 90.56 859 LEU A N 1
ATOM 6619 C CA . LEU A 1 859 ? -28.301 16.393 11.915 1.00 90.56 859 LEU A CA 1
ATOM 6620 C C . LEU A 1 859 ? -27.683 16.102 10.545 1.00 90.56 859 LEU A C 1
ATOM 6622 O O . LEU A 1 859 ? -27.342 14.966 10.211 1.00 90.56 859 LEU A O 1
ATOM 6626 N N . LEU A 1 860 ? -27.491 17.174 9.778 1.00 89.25 860 LEU A N 1
ATOM 6627 C CA . LEU A 1 860 ? -26.848 17.144 8.471 1.00 89.25 860 LEU A CA 1
ATOM 6628 C C . LEU A 1 860 ? -25.430 17.697 8.579 1.00 89.25 860 LEU A C 1
ATOM 6630 O O . LEU A 1 860 ? -25.214 18.804 9.077 1.00 89.25 860 LEU A O 1
ATOM 6634 N N . PHE A 1 861 ? -24.464 16.953 8.056 1.00 88.19 861 PHE A N 1
ATOM 6635 C CA . PHE A 1 861 ? -23.081 17.395 7.983 1.00 88.19 861 PHE A CA 1
ATOM 6636 C C . PHE A 1 861 ? -22.921 18.584 7.023 1.00 88.19 861 PHE A C 1
ATOM 6638 O O . PHE A 1 861 ? -23.424 18.571 5.896 1.00 88.19 861 PHE A O 1
ATOM 6645 N N . THR A 1 862 ? -22.193 19.621 7.440 1.00 82.56 862 THR A N 1
ATOM 6646 C CA . THR A 1 862 ? -21.926 20.819 6.631 1.00 82.56 862 THR A CA 1
ATOM 6647 C C . THR A 1 862 ? -20.448 20.925 6.260 1.00 82.56 862 THR A C 1
ATOM 6649 O O . THR A 1 862 ? -19.558 20.516 6.998 1.00 82.56 862 THR A O 1
ATOM 6652 N N . ASN A 1 863 ? -20.163 21.478 5.078 1.00 69.25 863 ASN A N 1
ATOM 6653 C CA . ASN A 1 863 ? -18.783 21.698 4.644 1.00 69.25 863 ASN A CA 1
ATOM 6654 C C . ASN A 1 863 ? -18.116 22.793 5.488 1.00 69.25 863 ASN A C 1
ATOM 6656 O O . ASN A 1 863 ? -18.736 23.820 5.755 1.00 69.25 863 ASN A O 1
ATOM 6660 N N . GLY A 1 864 ? -16.839 22.603 5.827 1.00 65.62 864 GLY A N 1
ATOM 6661 C CA . GLY A 1 864 ? -16.062 23.562 6.622 1.00 65.62 864 GLY A CA 1
ATOM 6662 C C . GLY A 1 864 ? -16.100 23.316 8.133 1.00 65.62 864 GLY A C 1
ATOM 6663 O O . GLY A 1 864 ? -15.544 24.120 8.875 1.00 65.62 864 GLY A O 1
ATOM 6664 N N . LEU A 1 865 ? -16.720 22.218 8.584 1.00 69.75 865 LEU A N 1
ATOM 6665 C CA . LEU A 1 865 ? -16.545 21.701 9.941 1.00 69.75 865 LEU A CA 1
ATOM 6666 C C . LEU A 1 865 ? -15.125 21.140 10.078 1.00 69.75 865 LEU A C 1
ATOM 6668 O O . LEU A 1 865 ? -14.689 20.346 9.244 1.00 69.75 865 LEU A O 1
ATOM 6672 N N . GLN A 1 866 ? -14.399 21.571 11.106 1.00 58.38 866 GLN A N 1
ATOM 6673 C CA . GLN A 1 866 ? -13.026 21.132 11.358 1.00 58.38 866 GLN A CA 1
ATOM 6674 C C . GLN A 1 866 ? -12.991 20.105 12.494 1.00 58.38 866 GLN A C 1
ATOM 6676 O O . GLN A 1 866 ? -13.639 20.289 13.525 1.00 58.38 866 GLN A O 1
ATOM 6681 N N . MET A 1 867 ? -12.221 19.035 12.286 1.00 59.53 867 MET A N 1
ATOM 6682 C CA . MET A 1 867 ? -11.754 18.136 13.341 1.00 59.53 867 MET A CA 1
ATOM 6683 C C . MET A 1 867 ? -10.375 18.629 13.771 1.00 59.53 867 MET A C 1
ATOM 6685 O O . MET A 1 867 ? -9.435 18.499 12.988 1.00 59.53 867 MET A O 1
ATOM 6689 N N . GLU A 1 868 ? -10.253 19.192 14.973 1.00 52.44 868 GLU A N 1
ATOM 6690 C CA . GLU A 1 868 ? -8.948 19.450 15.585 1.00 52.44 868 GLU A CA 1
ATOM 6691 C C . GLU A 1 868 ? -8.776 18.660 16.892 1.00 52.44 868 GLU A C 1
ATOM 6693 O O . GLU A 1 868 ? -9.734 18.566 17.664 1.00 52.44 868 GLU A O 1
ATOM 6698 N N . PRO A 1 869 ? -7.578 18.083 17.129 1.00 48.44 869 PRO A N 1
ATOM 6699 C CA . PRO A 1 869 ? -6.405 18.096 16.239 1.00 48.44 869 PRO A CA 1
ATOM 6700 C C . PRO A 1 869 ? -6.606 17.293 14.933 1.00 48.44 869 PRO A C 1
ATOM 6702 O O . PRO A 1 869 ? -7.381 16.333 14.878 1.00 48.44 869 PRO A O 1
ATOM 6705 N N . GLU A 1 870 ? -5.940 17.731 13.855 1.00 50.41 870 GLU A N 1
ATOM 6706 C CA . GLU A 1 870 ? -5.972 17.049 12.555 1.00 50.41 870 GLU A CA 1
ATOM 6707 C C . GLU A 1 870 ? -5.393 15.634 12.691 1.00 50.41 870 GLU A C 1
ATOM 6709 O O . GLU A 1 870 ? -4.298 15.435 13.216 1.00 50.41 870 GLU A O 1
ATOM 6714 N N . VAL A 1 871 ? -6.090 14.628 12.159 1.00 49.50 871 VAL A N 1
ATOM 6715 C CA . VAL A 1 871 ? -5.587 13.249 12.176 1.00 49.50 871 VAL A CA 1
ATOM 6716 C C . VAL A 1 871 ? -4.453 13.113 11.165 1.00 49.50 871 VAL A C 1
ATOM 6718 O O . VAL A 1 871 ? -4.669 12.884 9.973 1.00 49.50 871 VAL A O 1
ATOM 6721 N N . HIS A 1 872 ? -3.221 13.244 11.652 1.00 45.62 872 HIS A N 1
ATOM 6722 C CA . HIS A 1 872 ? -2.001 13.148 10.846 1.00 45.62 872 HIS A CA 1
ATOM 6723 C C . HIS A 1 872 ? -1.731 11.741 10.284 1.00 45.62 872 HIS A C 1
ATOM 6725 O O . HIS A 1 872 ? -0.887 11.579 9.400 1.00 45.62 872 HIS A O 1
ATOM 6731 N N . PHE A 1 873 ? -2.475 10.741 10.759 1.00 49.56 873 PHE A N 1
ATOM 6732 C CA . PHE A 1 873 ? -2.384 9.339 10.361 1.00 49.56 873 PHE A CA 1
ATOM 6733 C C . PHE A 1 873 ? -3.720 8.839 9.805 1.00 49.56 873 PHE A C 1
ATOM 6735 O O . PHE A 1 873 ? -4.238 7.827 10.252 1.00 49.56 873 PHE A O 1
ATOM 6742 N N . SER A 1 874 ? -4.311 9.565 8.852 1.00 47.69 874 SER A N 1
ATOM 6743 C CA . SER A 1 874 ? -5.450 9.032 8.100 1.00 47.69 874 SER A CA 1
ATOM 6744 C C . SER A 1 874 ? -4.943 8.295 6.873 1.00 47.69 874 SER A C 1
ATOM 6746 O O . SER A 1 874 ? -4.176 8.812 6.053 1.00 47.69 874 SER A O 1
ATOM 6748 N N . SER A 1 875 ? -5.348 7.041 6.763 1.00 51.66 875 SER A N 1
ATOM 6749 C CA . SER A 1 875 ? -5.133 6.282 5.551 1.00 51.66 875 SER A CA 1
ATOM 6750 C C . SER A 1 875 ? -6.010 6.847 4.421 1.00 51.66 875 SER A C 1
ATOM 6752 O O . SER A 1 875 ? -6.949 7.611 4.660 1.00 51.66 875 SER A O 1
ATOM 6754 N N . LYS A 1 876 ? -5.739 6.483 3.161 1.00 54.19 876 LYS A N 1
ATOM 6755 C CA . LYS A 1 876 ? -6.558 6.979 2.043 1.00 54.19 876 LYS A CA 1
ATOM 6756 C C . LYS A 1 876 ? -8.032 6.564 2.188 1.00 54.19 876 LYS A C 1
ATOM 6758 O O . LYS A 1 876 ? -8.907 7.385 1.947 1.00 54.19 876 LYS A O 1
ATOM 6763 N N . VAL A 1 877 ? -8.293 5.338 2.650 1.00 55.66 877 VAL A N 1
ATOM 6764 C CA . VAL A 1 877 ? -9.655 4.866 2.958 1.00 55.66 877 VAL A CA 1
ATOM 6765 C C . VAL A 1 877 ? -10.291 5.677 4.086 1.00 55.66 877 VAL A C 1
ATOM 6767 O O . VAL A 1 877 ? -11.451 6.041 3.947 1.00 55.66 877 VAL A O 1
ATOM 6770 N N . ASP A 1 878 ? -9.568 6.046 5.149 1.00 60.69 878 ASP A N 1
ATOM 6771 C CA . ASP A 1 878 ? -10.148 6.885 6.217 1.00 60.69 878 ASP A CA 1
ATOM 6772 C C . ASP A 1 878 ? -10.508 8.279 5.707 1.00 60.69 878 ASP A C 1
ATOM 6774 O O . ASP A 1 878 ? -11.546 8.825 6.078 1.00 60.69 878 ASP A O 1
ATOM 6778 N N . ALA A 1 879 ? -9.681 8.842 4.820 1.00 62.62 879 ALA A N 1
ATOM 6779 C CA . ALA A 1 879 ? -9.986 10.093 4.133 1.00 62.62 879 ALA A CA 1
ATOM 6780 C C . ALA A 1 879 ? -11.222 9.956 3.223 1.00 62.62 879 ALA A C 1
ATOM 6782 O O . ALA A 1 879 ? -12.068 10.849 3.200 1.00 62.62 879 ALA A O 1
ATOM 6783 N N . ASP A 1 880 ? -11.369 8.823 2.530 1.00 64.06 880 ASP A N 1
ATOM 6784 C CA . ASP A 1 880 ? -12.516 8.537 1.662 1.00 64.06 880 ASP A CA 1
ATOM 6785 C C . ASP A 1 880 ? -13.810 8.223 2.462 1.00 64.06 880 ASP A C 1
ATOM 6787 O O . ASP A 1 880 ? -14.911 8.472 1.955 1.00 64.06 880 ASP A O 1
ATOM 6791 N N . ARG A 1 881 ? -13.700 7.738 3.717 1.00 71.44 881 ARG A N 1
ATOM 6792 C CA . ARG A 1 881 ? -14.817 7.479 4.662 1.00 71.44 881 ARG A CA 1
ATOM 6793 C C . ARG A 1 881 ? -15.372 8.728 5.337 1.00 71.44 881 ARG A C 1
ATOM 6795 O O . ARG A 1 881 ? -16.416 8.641 5.979 1.00 71.44 881 ARG A O 1
ATOM 6802 N N . GLN A 1 882 ? -14.714 9.879 5.223 1.00 79.19 882 GLN A N 1
ATOM 6803 C CA . GLN A 1 882 ? -15.169 11.106 5.879 1.00 79.19 882 GLN A CA 1
ATOM 6804 C C . GLN A 1 882 ? -16.599 11.490 5.469 1.00 79.19 882 GLN A C 1
ATOM 6806 O O . GLN A 1 882 ? -17.062 11.187 4.365 1.00 79.19 882 GLN A O 1
ATOM 6811 N N . PHE A 1 883 ? -17.297 12.185 6.373 1.00 84.56 883 PHE A N 1
ATOM 6812 C CA . PHE A 1 883 ? -18.637 12.698 6.107 1.00 84.56 883 PHE A CA 1
ATOM 6813 C C . PHE A 1 883 ? -18.654 13.566 4.851 1.00 84.56 883 PHE A C 1
ATOM 6815 O O . PHE A 1 883 ? -17.822 14.458 4.661 1.00 84.56 883 PHE A O 1
ATOM 6822 N N . LYS A 1 884 ? -19.647 13.328 4.001 1.00 84.75 884 LYS A N 1
ATOM 6823 C CA . LYS A 1 884 ? -19.922 14.142 2.822 1.00 84.75 884 LYS A CA 1
ATOM 6824 C C . LYS A 1 884 ? -20.972 15.194 3.179 1.00 84.75 884 LYS A C 1
ATOM 6826 O O . LYS A 1 884 ? -21.757 15.015 4.109 1.00 84.75 884 LYS A O 1
ATOM 6831 N N . PRO A 1 885 ? -21.015 16.325 2.456 1.00 84.25 885 PRO A N 1
ATOM 6832 C CA . PRO A 1 885 ? -22.033 17.340 2.690 1.00 84.25 885 PRO A CA 1
ATOM 6833 C C . PRO A 1 885 ? -23.452 16.759 2.650 1.00 84.25 885 PRO A C 1
ATOM 6835 O O . PRO A 1 885 ? -23.822 16.066 1.699 1.00 84.25 885 PRO A O 1
ATOM 6838 N N . ALA A 1 886 ? -24.245 17.134 3.652 1.00 88.56 886 ALA A N 1
ATOM 6839 C CA . ALA A 1 886 ? -25.592 16.656 3.942 1.00 88.56 886 ALA A CA 1
ATOM 6840 C C . ALA A 1 886 ? -25.706 15.165 4.320 1.00 88.56 886 ALA A C 1
ATOM 6842 O O . ALA A 1 886 ? -26.808 14.626 4.296 1.00 88.56 886 ALA A O 1
ATOM 6843 N N . ASP A 1 887 ? -24.610 14.498 4.688 1.00 90.75 887 ASP A N 1
ATOM 6844 C CA . ASP A 1 887 ? -24.689 13.178 5.320 1.00 90.75 887 ASP A CA 1
ATOM 6845 C C . ASP A 1 887 ? -25.273 13.292 6.738 1.00 90.75 887 ASP A C 1
ATOM 6847 O O . ASP A 1 887 ? -24.944 14.213 7.487 1.00 90.75 887 ASP A O 1
ATOM 6851 N N . THR A 1 888 ? -26.115 12.330 7.113 1.00 93.75 888 THR A N 1
ATOM 6852 C CA . THR A 1 888 ? -26.506 12.078 8.513 1.00 93.75 888 THR A CA 1
ATOM 6853 C C . THR A 1 888 ? -25.552 11.068 9.155 1.00 93.75 888 THR A C 1
ATOM 6855 O O . THR A 1 888 ? -24.768 10.414 8.463 1.00 93.75 888 THR A O 1
ATOM 6858 N N . ILE A 1 889 ? -25.647 10.859 10.472 1.00 93.12 889 ILE A N 1
ATOM 6859 C CA . ILE A 1 889 ? -24.847 9.830 11.160 1.00 93.12 889 ILE A CA 1
ATOM 6860 C C . ILE A 1 889 ? -25.093 8.430 10.572 1.00 93.12 889 ILE A C 1
ATOM 6862 O O . ILE A 1 889 ? -24.147 7.661 10.399 1.00 93.12 889 ILE A O 1
ATOM 6866 N N . LEU A 1 890 ? -26.337 8.130 10.173 1.00 94.31 890 LEU A N 1
ATOM 6867 C CA . LEU A 1 890 ? -26.677 6.861 9.530 1.00 94.31 890 LEU A CA 1
ATOM 6868 C C . LEU A 1 890 ? -25.935 6.668 8.206 1.00 94.31 890 LEU A C 1
ATOM 6870 O O . LEU A 1 890 ? -25.548 5.545 7.912 1.00 94.31 890 LEU A O 1
ATOM 6874 N N . HIS A 1 891 ? -25.680 7.727 7.430 1.00 92.38 891 HIS A N 1
ATOM 6875 C CA . HIS A 1 891 ? -24.919 7.606 6.182 1.00 92.38 891 HIS A CA 1
ATOM 6876 C C . HIS A 1 891 ? -23.483 7.137 6.432 1.00 92.38 891 HIS A C 1
ATOM 6878 O O . HIS A 1 891 ? -22.967 6.316 5.678 1.00 92.38 891 HIS A O 1
ATOM 6884 N N . TYR A 1 892 ? -22.839 7.638 7.488 1.00 89.62 892 TYR A N 1
ATOM 6885 C CA . TYR A 1 892 ? -21.487 7.220 7.851 1.00 89.62 892 TYR A CA 1
ATOM 6886 C C . TYR A 1 892 ? -21.470 5.785 8.382 1.00 89.62 892 TYR A C 1
ATOM 6888 O O . TYR A 1 892 ? -20.745 4.941 7.855 1.00 89.62 892 TYR A O 1
ATOM 6896 N N . LEU A 1 893 ? -22.316 5.479 9.372 1.00 90.75 893 LEU A N 1
ATOM 6897 C CA . LEU A 1 893 ? -22.348 4.148 9.984 1.00 90.75 893 LEU A CA 1
ATOM 6898 C C . LEU A 1 893 ? -22.745 3.064 8.972 1.00 90.75 893 LEU A C 1
ATOM 6900 O O . LEU A 1 893 ? -22.157 1.981 8.990 1.00 90.75 893 LEU A O 1
ATOM 6904 N N . ALA A 1 894 ? -23.667 3.369 8.048 1.00 91.19 894 ALA A N 1
ATOM 6905 C CA . ALA A 1 894 ? -24.129 2.449 7.008 1.00 91.19 894 ALA A CA 1
ATOM 6906 C C . ALA A 1 894 ? -23.025 1.998 6.041 1.00 91.19 894 ALA A C 1
ATOM 6908 O O . ALA A 1 894 ? -23.180 0.966 5.400 1.00 91.19 894 ALA A O 1
ATOM 6909 N N . GLN A 1 895 ? -21.892 2.705 5.960 1.00 85.69 895 GLN A N 1
ATOM 6910 C CA . GLN A 1 895 ? -20.725 2.224 5.206 1.00 85.69 895 GLN A CA 1
ATOM 6911 C C . GLN A 1 895 ? -20.148 0.923 5.804 1.00 85.69 895 GLN A C 1
ATOM 6913 O O . GLN A 1 895 ? -19.491 0.156 5.102 1.00 85.69 895 GLN A O 1
ATOM 6918 N N . GLY A 1 896 ? -20.416 0.648 7.088 1.00 82.94 896 GLY A N 1
ATOM 6919 C CA . GLY A 1 896 ? -20.124 -0.635 7.733 1.00 82.94 896 GLY A CA 1
ATOM 6920 C C . GLY A 1 896 ? -18.656 -0.890 8.052 1.00 82.94 896 GLY A C 1
ATOM 6921 O O . GLY A 1 896 ? -18.230 -2.039 8.086 1.00 82.94 896 GLY A O 1
ATOM 6922 N N . GLY A 1 897 ? -17.871 0.165 8.274 1.00 78.56 897 GLY A N 1
ATOM 6923 C CA . GLY A 1 897 ? -16.425 0.054 8.459 1.00 78.56 897 GLY A CA 1
ATOM 6924 C C . GLY A 1 897 ? -15.966 -0.804 9.641 1.00 78.56 897 GLY A C 1
ATOM 6925 O O . GLY A 1 897 ? -14.889 -1.391 9.548 1.00 78.56 897 GLY A O 1
ATOM 6926 N N . HIS A 1 898 ? -16.776 -0.897 10.699 1.00 85.62 898 HIS A N 1
ATOM 6927 C CA . HIS A 1 898 ? -16.449 -1.577 11.952 1.00 85.62 898 HIS A CA 1
ATOM 6928 C C . HIS A 1 898 ? -17.636 -2.395 12.466 1.00 85.62 898 HIS A C 1
ATOM 6930 O O . HIS A 1 898 ? -18.791 -2.076 12.175 1.00 85.62 898 HIS A O 1
ATOM 6936 N N . TRP A 1 899 ? -17.350 -3.420 13.277 1.00 90.25 899 TRP A N 1
ATOM 6937 C CA . TRP A 1 899 ? -18.360 -4.328 13.848 1.00 90.25 899 TRP A CA 1
ATOM 6938 C C . TRP A 1 899 ? -19.502 -3.573 14.553 1.00 90.25 899 TRP A C 1
ATOM 6940 O O . TRP A 1 899 ? -20.682 -3.782 14.274 1.00 90.25 899 TRP A O 1
ATOM 6950 N N . TRP A 1 900 ? -19.151 -2.629 15.428 1.00 91.44 900 TRP A N 1
ATOM 6951 C CA . TRP A 1 900 ? -20.101 -1.959 16.319 1.00 91.44 900 TRP A CA 1
ATOM 6952 C C . TRP A 1 900 ? -21.099 -1.030 15.602 1.00 91.44 900 TRP A C 1
ATOM 6954 O O . TRP A 1 900 ? -22.088 -0.608 16.208 1.00 91.44 900 TRP A O 1
ATOM 6964 N N . HIS A 1 901 ? -20.887 -0.727 14.314 1.00 91.56 901 HIS A N 1
ATOM 6965 C CA . HIS A 1 901 ? -21.802 0.104 13.527 1.00 91.56 901 HIS A CA 1
ATOM 6966 C C . HIS A 1 901 ? -23.205 -0.506 13.444 1.00 91.56 901 HIS A C 1
ATOM 6968 O O . HIS A 1 901 ? -24.184 0.235 13.470 1.00 91.56 901 HIS A O 1
ATOM 6974 N N . GLN A 1 902 ? -23.321 -1.837 13.390 1.00 92.19 902 GLN A N 1
ATOM 6975 C CA . GLN A 1 902 ? -24.614 -2.531 13.351 1.00 92.19 902 GLN A CA 1
ATOM 6976 C C . GLN A 1 902 ? -25.464 -2.194 14.585 1.00 92.19 902 GLN A C 1
ATOM 6978 O O . GLN A 1 902 ? -26.610 -1.756 14.461 1.00 92.19 902 GLN A O 1
ATOM 6983 N N . GLY A 1 903 ? -24.867 -2.303 15.777 1.00 92.31 903 GLY A N 1
ATOM 6984 C CA . GLY A 1 903 ? -25.520 -1.951 17.038 1.00 92.31 903 GLY A CA 1
ATOM 6985 C C . GLY A 1 903 ? -25.862 -0.462 17.138 1.00 92.31 903 GLY A C 1
ATOM 6986 O O . GLY A 1 903 ? -26.943 -0.113 17.610 1.00 92.31 903 GLY A O 1
ATOM 6987 N N . ALA A 1 904 ? -24.985 0.417 16.643 1.00 95.19 904 ALA A N 1
ATOM 6988 C CA . ALA A 1 904 ? -25.232 1.858 16.633 1.00 95.19 904 ALA A CA 1
ATOM 6989 C C . ALA A 1 904 ? -26.381 2.263 15.698 1.00 95.19 904 ALA A C 1
ATOM 6991 O O . ALA A 1 904 ? -27.217 3.077 16.084 1.00 95.19 904 ALA A O 1
ATOM 6992 N N . ILE A 1 905 ? -26.466 1.678 14.499 1.00 95.88 905 ILE A N 1
ATOM 6993 C CA . ILE A 1 905 ? -27.565 1.933 13.555 1.00 95.88 905 ILE A CA 1
ATOM 6994 C C . ILE A 1 905 ? -28.891 1.491 14.165 1.00 95.88 905 ILE A C 1
ATOM 6996 O O . ILE A 1 905 ? -29.835 2.278 14.184 1.00 95.88 905 ILE A O 1
ATOM 7000 N N . LYS A 1 906 ? -28.947 0.270 14.713 1.00 96.25 906 LYS A N 1
ATOM 7001 C CA . LYS A 1 906 ? -30.149 -0.247 15.374 1.00 96.25 906 LYS A CA 1
ATOM 7002 C C . LYS A 1 906 ? -30.624 0.697 16.481 1.00 96.25 906 LYS A C 1
ATOM 7004 O O . LYS A 1 906 ? -31.782 1.103 16.489 1.00 96.25 906 LYS A O 1
ATOM 7009 N N . TYR A 1 907 ? -29.706 1.108 17.352 1.00 96.94 907 TYR A N 1
ATOM 7010 C CA . TYR A 1 907 ? -29.996 2.039 18.437 1.00 96.94 907 TYR A CA 1
ATOM 7011 C C . TYR A 1 907 ? -30.523 3.395 17.932 1.00 96.94 907 TYR A C 1
ATOM 7013 O O . TYR A 1 907 ? -31.510 3.908 18.452 1.00 96.94 907 TYR A O 1
ATOM 7021 N N . LEU A 1 908 ? -29.903 3.983 16.905 1.00 96.88 908 LEU A N 1
ATOM 7022 C CA . LEU A 1 908 ? -30.316 5.287 16.371 1.00 96.88 908 LEU A CA 1
ATOM 7023 C C . LEU A 1 908 ? -31.697 5.238 15.699 1.00 96.88 908 LEU A C 1
ATOM 7025 O O . LEU A 1 908 ? -32.471 6.184 15.838 1.00 96.88 908 LEU A O 1
ATOM 7029 N N . LEU A 1 909 ? -32.026 4.143 15.007 1.00 96.75 909 LEU A N 1
ATOM 7030 C CA . LEU A 1 909 ? -33.351 3.934 14.411 1.00 96.75 909 LEU A CA 1
ATOM 7031 C C . LEU A 1 909 ? -34.441 3.846 15.488 1.00 96.75 909 LEU A C 1
ATOM 7033 O O . LEU A 1 909 ? -35.479 4.494 15.363 1.00 96.75 909 LEU A O 1
ATOM 7037 N N . GLU A 1 910 ? -34.175 3.127 16.585 1.00 96.12 910 GLU A N 1
ATOM 7038 C CA . GLU A 1 910 ? -35.065 3.069 17.757 1.00 96.12 910 GLU A CA 1
ATOM 7039 C C . GLU A 1 910 ? -35.303 4.461 18.383 1.00 96.12 910 GLU A C 1
ATOM 7041 O O . GLU A 1 910 ? -36.347 4.695 18.991 1.00 96.12 910 GLU A O 1
ATOM 7046 N N . HIS A 1 911 ? -34.377 5.405 18.175 1.00 95.56 911 HIS A N 1
ATOM 7047 C CA . HIS A 1 911 ? -34.429 6.782 18.678 1.00 95.56 911 HIS A CA 1
ATOM 7048 C C . HIS A 1 911 ? -34.816 7.823 17.609 1.00 95.56 911 HIS A C 1
ATOM 7050 O O . HIS A 1 911 ? -34.576 9.018 17.787 1.00 95.56 911 HIS A O 1
ATOM 7056 N N . GLY A 1 912 ? -35.456 7.400 16.512 1.00 94.31 912 GLY A N 1
ATOM 7057 C CA . GLY A 1 912 ? -36.080 8.306 15.540 1.00 94.31 912 GLY A CA 1
ATOM 7058 C C . GLY A 1 912 ? -35.156 8.837 14.440 1.00 94.31 912 GLY A C 1
ATOM 7059 O O . GLY A 1 912 ? -35.472 9.853 13.812 1.00 94.31 912 GLY A O 1
ATOM 7060 N N . ALA A 1 913 ? -34.023 8.179 14.186 1.00 96.19 913 ALA A N 1
ATOM 7061 C CA . ALA A 1 913 ? -33.213 8.474 13.008 1.00 96.19 913 ALA A CA 1
ATOM 7062 C C . ALA A 1 913 ? -33.961 8.087 11.717 1.00 96.19 913 ALA A C 1
ATOM 7064 O O . ALA A 1 913 ? -34.539 7.006 11.634 1.00 96.19 913 ALA A O 1
ATOM 7065 N N . ASP A 1 914 ? -33.944 8.960 10.708 1.00 96.00 914 ASP A N 1
ATOM 7066 C CA . ASP A 1 914 ? -34.633 8.756 9.431 1.00 96.00 914 ASP A CA 1
ATOM 7067 C C . ASP A 1 914 ? -33.782 7.892 8.474 1.00 96.00 914 ASP A C 1
ATOM 7069 O O . ASP A 1 914 ? -32.765 8.369 7.949 1.00 96.00 914 ASP A O 1
ATOM 7073 N N . PRO A 1 915 ? -34.183 6.635 8.188 1.00 95.88 915 PRO A N 1
ATOM 7074 C CA . PRO A 1 915 ? -33.457 5.760 7.269 1.00 95.88 915 PRO A CA 1
ATOM 7075 C C . PRO A 1 915 ? -33.587 6.179 5.795 1.00 95.88 915 PRO A C 1
ATOM 7077 O O . PRO A 1 915 ? -32.871 5.644 4.947 1.00 95.88 915 PRO A O 1
ATOM 7080 N N . ASN A 1 916 ? -34.483 7.119 5.473 1.00 96.38 916 ASN A N 1
ATOM 7081 C CA . ASN A 1 916 ? -34.762 7.601 4.119 1.00 96.38 916 ASN A CA 1
ATOM 7082 C C . ASN A 1 916 ? -34.204 9.009 3.851 1.00 96.38 916 ASN A C 1
ATOM 7084 O O . ASN A 1 916 ? -34.412 9.555 2.762 1.00 96.38 916 ASN A O 1
ATOM 7088 N N . ALA A 1 917 ? -33.457 9.582 4.803 1.00 94.88 917 ALA A N 1
ATOM 7089 C CA . ALA A 1 917 ? -32.775 10.859 4.634 1.00 94.88 917 ALA A CA 1
ATOM 7090 C C . ALA A 1 917 ? -31.835 10.819 3.418 1.00 94.88 917 ALA A C 1
ATOM 7092 O O . ALA A 1 917 ? -31.134 9.833 3.197 1.00 94.88 917 ALA A O 1
ATOM 7093 N N . ARG A 1 918 ? -31.806 11.894 2.622 1.00 93.56 918 ARG A N 1
ATOM 7094 C CA . ARG A 1 918 ? -31.016 11.963 1.383 1.00 93.56 918 ARG A CA 1
ATOM 7095 C C . ARG A 1 918 ? -29.890 12.972 1.511 1.00 93.56 918 ARG A C 1
ATOM 7097 O O . ARG A 1 918 ? -30.142 14.149 1.767 1.00 93.56 918 ARG A O 1
ATOM 7104 N N . ASN A 1 919 ? -28.667 12.530 1.243 1.00 91.06 919 ASN A N 1
ATOM 7105 C CA . ASN A 1 919 ? -27.512 13.419 1.219 1.00 91.06 919 ASN A CA 1
ATOM 7106 C C . ASN A 1 919 ? -27.449 14.289 -0.055 1.00 91.06 919 ASN A C 1
ATOM 7108 O O . ASN A 1 919 ? -28.343 14.270 -0.907 1.00 91.06 919 ASN A O 1
ATOM 7112 N N . LYS A 1 920 ? -26.359 15.049 -0.245 1.00 88.88 920 LYS A N 1
ATOM 7113 C CA . LYS A 1 920 ? -26.201 15.944 -1.409 1.00 88.88 920 LYS A CA 1
ATOM 7114 C C . LYS A 1 920 ? -26.162 15.209 -2.756 1.00 88.88 920 LYS A C 1
ATOM 7116 O O . LYS A 1 920 ? -26.477 15.813 -3.779 1.00 88.88 920 LYS A O 1
ATOM 7121 N N . GLN A 1 921 ? -25.794 13.927 -2.784 1.00 85.94 921 GLN A N 1
ATOM 7122 C CA . GLN A 1 921 ? -25.865 13.077 -3.981 1.00 85.94 921 GLN A CA 1
ATOM 7123 C C . GLN A 1 921 ? -27.216 12.351 -4.112 1.00 85.94 921 GLN A C 1
ATOM 7125 O O . GLN A 1 921 ? -27.407 11.551 -5.031 1.00 85.94 921 GLN A O 1
ATOM 7130 N N . GLY A 1 922 ? -28.158 12.618 -3.208 1.00 89.94 922 GLY A N 1
ATOM 7131 C CA . GLY A 1 922 ? -29.479 12.005 -3.171 1.00 89.94 922 GLY A CA 1
ATOM 7132 C C . GLY A 1 922 ? -29.476 10.564 -2.668 1.00 89.94 922 GLY A C 1
ATOM 7133 O O . GLY A 1 922 ? -30.517 9.917 -2.772 1.00 89.94 922 GLY A O 1
ATOM 7134 N N . LYS A 1 923 ? -28.331 10.058 -2.184 1.00 90.88 923 LYS A N 1
ATOM 7135 C CA . LYS A 1 923 ? -28.182 8.702 -1.642 1.00 90.88 923 LYS A CA 1
ATOM 7136 C C . LYS A 1 923 ? -28.830 8.640 -0.262 1.00 90.88 923 LYS A C 1
ATOM 7138 O O . LYS A 1 923 ? -28.705 9.601 0.486 1.00 90.88 923 LYS A O 1
ATOM 7143 N N . THR A 1 924 ? -29.489 7.525 0.041 1.00 94.88 924 THR A N 1
ATOM 7144 C CA . THR A 1 924 ? -29.959 7.182 1.390 1.00 94.88 924 THR A CA 1
ATOM 7145 C C . THR A 1 924 ? -28.890 6.374 2.138 1.00 94.88 924 THR A C 1
ATOM 7147 O O . THR A 1 924 ? -27.971 5.849 1.492 1.00 94.88 924 THR A O 1
ATOM 7150 N N . PRO A 1 925 ? -28.994 6.201 3.470 1.00 93.81 925 PRO A N 1
ATOM 7151 C CA . PRO A 1 925 ? -28.154 5.262 4.213 1.00 93.81 925 PRO A CA 1
ATOM 7152 C C . PRO A 1 925 ? -28.142 3.856 3.598 1.00 93.81 925 PRO A C 1
ATOM 7154 O O . PRO A 1 925 ? -27.075 3.267 3.435 1.00 93.81 925 PRO A O 1
ATOM 7157 N N . LEU A 1 926 ? -29.300 3.357 3.144 1.00 94.62 926 LEU A N 1
ATOM 7158 C CA . LEU A 1 926 ? -29.398 2.059 2.471 1.00 94.62 926 LEU A CA 1
ATOM 7159 C C . LEU A 1 926 ? -28.579 2.014 1.172 1.00 94.62 926 LEU A C 1
ATOM 7161 O O . LEU A 1 926 ? -27.909 1.017 0.920 1.00 94.62 926 LEU A O 1
ATOM 7165 N N . CYS A 1 927 ? -28.555 3.093 0.377 1.00 91.19 927 CYS A N 1
ATOM 7166 C CA . CYS A 1 927 ? -27.698 3.162 -0.812 1.00 91.19 927 CYS A CA 1
ATOM 7167 C C . CYS A 1 927 ? -26.218 2.957 -0.459 1.00 91.19 927 CYS A C 1
ATOM 7169 O O . CYS A 1 927 ? -25.496 2.326 -1.226 1.00 91.19 927 CYS A O 1
ATOM 7171 N N . LEU A 1 928 ? -25.747 3.491 0.672 1.00 88.88 928 LEU A N 1
ATOM 7172 C CA . LEU A 1 928 ? -24.357 3.325 1.108 1.00 88.88 928 LEU A CA 1
ATOM 7173 C C . LEU A 1 928 ? -24.088 1.914 1.647 1.00 88.88 928 LEU A C 1
ATOM 7175 O O . LEU A 1 928 ? -23.041 1.358 1.327 1.00 88.88 928 LEU A O 1
ATOM 7179 N N . ALA A 1 929 ? -25.049 1.320 2.362 1.00 89.81 929 ALA A N 1
ATOM 7180 C CA . ALA A 1 929 ? -24.952 -0.044 2.886 1.00 89.81 929 ALA A CA 1
ATOM 7181 C C . ALA A 1 929 ? -24.847 -1.120 1.799 1.00 89.81 929 ALA A C 1
ATOM 7183 O O . ALA A 1 929 ? -24.196 -2.135 2.009 1.00 89.81 929 ALA A O 1
ATOM 7184 N N . VAL A 1 930 ? -25.466 -0.908 0.635 1.00 88.75 930 VAL A N 1
ATOM 7185 C CA . VAL A 1 930 ? -25.498 -1.907 -0.449 1.00 88.75 930 VAL A CA 1
ATOM 7186 C C . VAL A 1 930 ? -24.557 -1.591 -1.611 1.00 88.75 930 VAL A C 1
ATOM 7188 O O . VAL A 1 930 ? -24.598 -2.273 -2.627 1.00 88.75 930 VAL A O 1
ATOM 7191 N N . THR A 1 931 ? -23.744 -0.535 -1.531 1.00 82.94 931 THR A N 1
ATOM 7192 C CA . THR A 1 931 ? -22.802 -0.191 -2.608 1.00 82.94 931 THR A CA 1
ATOM 7193 C C . THR A 1 931 ? -21.518 -1.013 -2.477 1.00 82.94 931 THR A C 1
ATOM 7195 O O . THR A 1 931 ? -20.851 -0.948 -1.444 1.00 82.94 931 THR A O 1
ATOM 7198 N N . LEU A 1 932 ? -21.103 -1.686 -3.560 1.00 70.94 932 LEU A N 1
ATOM 7199 C CA . LEU A 1 932 ? -19.720 -2.154 -3.702 1.00 70.94 932 LEU A CA 1
ATOM 7200 C C . LEU A 1 932 ? -18.822 -0.933 -3.898 1.00 70.94 932 LEU A C 1
ATOM 7202 O O . LEU A 1 932 ? -18.887 -0.259 -4.925 1.00 70.94 932 LEU A O 1
ATOM 7206 N N . GLY A 1 933 ? -18.007 -0.604 -2.912 1.00 58.88 933 GLY A N 1
ATOM 7207 C CA . GLY A 1 933 ? -17.070 0.506 -3.013 1.00 58.88 933 GLY A CA 1
ATOM 7208 C C . GLY A 1 933 ? -15.895 0.306 -2.077 1.00 58.88 933 GLY A C 1
ATOM 7209 O O . GLY A 1 933 ? -15.959 -0.548 -1.196 1.00 58.88 933 GLY A O 1
ATOM 7210 N N . ASP A 1 934 ? -14.868 1.146 -2.228 1.00 48.34 934 ASP A N 1
ATOM 7211 C CA . ASP A 1 934 ? -13.627 1.181 -1.426 1.00 48.34 934 ASP A CA 1
ATOM 7212 C C . ASP A 1 934 ? -13.845 1.193 0.108 1.00 48.34 934 ASP A C 1
ATOM 7214 O O . ASP A 1 934 ? -12.900 1.063 0.882 1.00 48.34 934 ASP A O 1
ATOM 7218 N N . LEU A 1 935 ? -15.092 1.378 0.551 1.00 47.12 935 LEU A N 1
ATOM 7219 C CA . LEU A 1 935 ? -15.518 1.601 1.927 1.00 47.12 935 LEU A CA 1
ATOM 7220 C C . LEU A 1 935 ? -16.484 0.528 2.455 1.00 47.12 935 LEU A C 1
ATOM 7222 O O . LEU A 1 935 ? -16.764 0.549 3.651 1.00 47.12 935 LEU A O 1
ATOM 7226 N N . GLY A 1 936 ? -16.972 -0.379 1.599 1.00 52.38 936 GLY A N 1
ATOM 7227 C CA . GLY A 1 936 ? -17.985 -1.385 1.921 1.00 52.38 936 GLY A CA 1
ATOM 7228 C C . GLY A 1 936 ? -17.482 -2.453 2.890 1.00 52.38 936 GLY A C 1
ATOM 7229 O O . GLY A 1 936 ? -16.534 -3.176 2.591 1.00 52.38 936 GLY A O 1
ATOM 7230 N N . GLY A 1 937 ? -18.092 -2.512 4.074 1.00 58.56 937 GLY A N 1
ATOM 7231 C CA . GLY A 1 937 ? -17.696 -3.419 5.149 1.00 58.56 937 GLY A CA 1
ATOM 7232 C C . GLY A 1 937 ? -18.129 -4.873 4.969 1.00 58.56 937 GLY A C 1
ATOM 7233 O O . GLY A 1 937 ? -19.092 -5.187 4.283 1.00 58.56 937 GLY A O 1
ATOM 7234 N N . TYR A 1 938 ? -17.486 -5.784 5.690 1.00 67.88 938 TYR A N 1
ATOM 7235 C CA . TYR A 1 938 ? -17.893 -7.195 5.737 1.00 67.88 938 TYR A CA 1
ATOM 7236 C C . TYR A 1 938 ? -19.297 -7.410 6.353 1.00 67.88 938 TYR A C 1
ATOM 7238 O O . TYR A 1 938 ? -19.866 -8.489 6.232 1.00 67.88 938 TYR A O 1
ATOM 7246 N N . GLY A 1 939 ? -19.865 -6.394 7.015 1.00 77.00 939 GLY A N 1
ATOM 7247 C CA . GLY A 1 939 ? -21.196 -6.421 7.628 1.00 77.00 939 GLY A CA 1
ATOM 7248 C C . GLY A 1 939 ? -22.335 -5.867 6.760 1.00 77.00 939 GLY A C 1
ATOM 7249 O O . GLY A 1 939 ? -23.412 -5.626 7.300 1.00 77.00 939 GLY A O 1
ATOM 7250 N N . GLN A 1 940 ? -22.118 -5.625 5.460 1.00 84.69 940 GLN A N 1
ATOM 7251 C CA . GLN A 1 940 ? -23.095 -4.999 4.548 1.00 84.69 940 GLN A CA 1
ATOM 7252 C C . GLN A 1 940 ? -24.479 -5.655 4.573 1.00 84.69 940 GLN A C 1
ATOM 7254 O O . GLN A 1 940 ? -25.481 -4.952 4.692 1.00 84.69 940 GLN A O 1
ATOM 7259 N N . LEU A 1 941 ? -24.540 -6.989 4.486 1.00 87.88 941 LEU A N 1
ATOM 7260 C CA . LEU A 1 941 ? -25.801 -7.736 4.460 1.00 87.88 941 LEU A CA 1
ATOM 7261 C C . LEU A 1 941 ? -26.653 -7.459 5.702 1.00 87.88 941 LEU A C 1
ATOM 7263 O O . LEU A 1 941 ? -27.850 -7.200 5.593 1.00 87.88 941 LEU A O 1
ATOM 7267 N N . GLU A 1 942 ? -26.025 -7.472 6.874 1.00 89.44 942 GLU A N 1
ATOM 7268 C CA . GLU A 1 942 ? -26.726 -7.279 8.139 1.00 89.44 942 GLU A CA 1
ATOM 7269 C C . GLU A 1 942 ? -27.083 -5.810 8.377 1.00 89.44 942 GLU A C 1
ATOM 7271 O O . GLU A 1 942 ? -28.182 -5.502 8.824 1.00 89.44 942 GLU A O 1
ATOM 7276 N N . ILE A 1 943 ? -26.220 -4.871 7.980 1.00 91.94 943 ILE A N 1
ATOM 7277 C CA . ILE A 1 943 ? -26.547 -3.439 8.015 1.00 91.94 943 ILE A CA 1
ATOM 7278 C C . ILE A 1 943 ? -27.739 -3.130 7.102 1.00 91.94 943 ILE A C 1
ATOM 7280 O O . ILE A 1 943 ? -28.647 -2.398 7.499 1.00 91.94 943 ILE A O 1
ATOM 7284 N N . ALA A 1 944 ? -27.759 -3.693 5.890 1.00 93.88 944 ALA A N 1
ATOM 7285 C CA . ALA A 1 944 ? -28.876 -3.541 4.967 1.00 93.88 944 ALA A CA 1
ATOM 7286 C C . ALA A 1 944 ? -30.167 -4.121 5.561 1.00 93.88 944 ALA A C 1
ATOM 7288 O O . ALA A 1 944 ? -31.207 -3.470 5.482 1.00 93.88 944 ALA A O 1
ATOM 7289 N N . ARG A 1 945 ? -30.095 -5.290 6.214 1.00 95.38 945 ARG A N 1
ATOM 7290 C CA . ARG A 1 945 ? -31.224 -5.888 6.942 1.00 95.38 945 ARG A CA 1
ATOM 7291 C C . ARG A 1 945 ? -31.749 -4.955 8.032 1.00 95.38 945 ARG A C 1
ATOM 7293 O O . ARG A 1 945 ? -32.930 -4.630 8.007 1.00 95.38 945 ARG A O 1
ATOM 7300 N N . ILE A 1 946 ? -30.882 -4.472 8.924 1.00 95.69 946 ILE A N 1
ATOM 7301 C CA . ILE A 1 946 ? -31.260 -3.574 10.029 1.00 95.69 946 ILE A CA 1
ATOM 7302 C C . ILE A 1 946 ? -31.933 -2.300 9.497 1.00 95.69 946 ILE A C 1
ATOM 7304 O O . ILE A 1 946 ? -32.937 -1.855 10.046 1.00 95.69 946 ILE A O 1
ATOM 7308 N N . LEU A 1 947 ? -31.414 -1.713 8.413 1.00 96.31 947 LEU A N 1
ATOM 7309 C CA . LEU A 1 947 ? -32.010 -0.522 7.799 1.00 96.31 947 LEU A CA 1
ATOM 7310 C C . LEU A 1 947 ? -33.389 -0.808 7.182 1.00 96.31 947 LEU A C 1
ATOM 7312 O O . LEU A 1 947 ? -34.301 0.000 7.350 1.00 96.31 947 LEU A O 1
ATOM 7316 N N . LEU A 1 948 ? -33.557 -1.937 6.485 1.00 96.31 948 LEU A N 1
ATOM 7317 C CA . LEU A 1 948 ? -34.840 -2.345 5.894 1.00 96.31 948 LEU A CA 1
ATOM 7318 C C . LEU A 1 948 ? -35.890 -2.632 6.975 1.00 96.31 948 LEU A C 1
ATOM 7320 O O . LEU A 1 948 ? -37.007 -2.125 6.892 1.00 96.31 948 LEU A O 1
ATOM 7324 N N . GLU A 1 949 ? -35.518 -3.375 8.019 1.00 95.25 949 GLU A N 1
ATOM 7325 C CA . GLU A 1 949 ? -36.366 -3.627 9.192 1.00 95.25 949 GLU A CA 1
ATOM 7326 C C . GLU A 1 949 ? -36.704 -2.324 9.939 1.00 95.25 949 GLU A C 1
ATOM 7328 O O . GLU A 1 949 ? -37.806 -2.174 10.466 1.00 95.25 949 GLU A O 1
ATOM 7333 N N . GLY A 1 950 ? -35.790 -1.350 9.914 1.00 94.38 950 GLY A N 1
ATOM 7334 C CA . GLY A 1 950 ? -35.973 0.005 10.434 1.00 94.38 950 GLY A CA 1
ATOM 7335 C C . GLY A 1 950 ? -36.801 0.951 9.557 1.00 94.38 950 GLY A C 1
ATOM 7336 O O . GLY A 1 950 ? -36.955 2.113 9.925 1.00 94.38 950 GLY A O 1
ATOM 7337 N N . GLY A 1 951 ? -37.337 0.498 8.416 1.00 95.00 951 GLY A N 1
ATOM 7338 C CA . GLY A 1 951 ? -38.224 1.290 7.554 1.00 95.00 951 GLY A CA 1
ATOM 7339 C C . GLY A 1 951 ? -37.552 2.007 6.373 1.00 95.00 951 GLY A C 1
ATOM 7340 O O . GLY A 1 951 ? -38.132 2.947 5.821 1.00 95.00 951 GLY A O 1
ATOM 7341 N N . ALA A 1 952 ? -36.347 1.598 5.966 1.00 96.50 952 ALA A N 1
ATOM 7342 C CA . ALA A 1 952 ? -35.730 2.084 4.730 1.00 96.50 952 ALA A CA 1
ATOM 7343 C C . ALA A 1 952 ? -36.520 1.626 3.487 1.00 96.50 952 ALA A C 1
ATOM 7345 O O . ALA A 1 952 ? -36.793 0.439 3.323 1.00 96.50 952 ALA A O 1
ATOM 7346 N N . ASP A 1 953 ? -36.836 2.546 2.572 1.00 95.06 953 ASP A N 1
ATOM 7347 C CA . ASP A 1 953 ? -37.457 2.227 1.282 1.00 95.06 953 ASP A CA 1
ATOM 7348 C C . ASP A 1 953 ? -36.375 1.869 0.239 1.00 95.06 953 ASP A C 1
ATOM 7350 O O . ASP A 1 953 ? -35.583 2.735 -0.162 1.00 95.06 953 ASP A O 1
ATOM 7354 N N . PRO A 1 954 ? -36.339 0.618 -0.266 1.00 94.44 954 PRO A N 1
ATOM 7355 C CA . PRO A 1 954 ? -35.339 0.181 -1.238 1.00 94.44 954 PRO A CA 1
ATOM 7356 C C . PRO A 1 954 ? -35.533 0.767 -2.646 1.00 94.44 954 PRO A C 1
ATOM 7358 O O . PRO A 1 954 ? -34.722 0.498 -3.535 1.00 94.44 954 PRO A O 1
ATOM 7361 N N . ASN A 1 955 ? -36.588 1.553 -2.885 1.00 91.44 955 ASN A N 1
ATOM 7362 C CA . ASN A 1 955 ? -36.921 2.094 -4.203 1.00 91.44 955 ASN A CA 1
ATOM 7363 C C . ASN A 1 955 ? -36.535 3.570 -4.394 1.00 91.44 955 ASN A C 1
ATOM 7365 O O . ASN A 1 955 ? -36.700 4.085 -5.504 1.00 91.44 955 ASN A O 1
ATOM 7369 N N . ILE A 1 956 ? -36.007 4.251 -3.368 1.00 91.06 956 ILE A N 1
ATOM 7370 C CA . ILE A 1 956 ? -35.568 5.653 -3.470 1.00 91.06 956 ILE A CA 1
ATOM 7371 C C . ILE A 1 956 ? -34.263 5.729 -4.285 1.00 91.06 956 ILE A C 1
ATOM 7373 O O . ILE A 1 956 ? -33.234 5.211 -3.845 1.00 91.06 956 ILE A O 1
ATOM 7377 N N . PRO A 1 957 ? -34.247 6.385 -5.464 1.00 86.88 957 PRO A N 1
ATOM 7378 C CA . PRO A 1 957 ? -33.035 6.498 -6.263 1.00 86.88 957 PRO A CA 1
ATOM 7379 C C . PRO A 1 957 ? -32.129 7.632 -5.766 1.00 86.88 957 PRO A C 1
ATOM 7381 O O . PRO A 1 957 ? -32.590 8.691 -5.325 1.00 86.88 957 PRO A O 1
ATOM 7384 N N . ALA A 1 958 ? -30.820 7.463 -5.938 1.00 87.00 958 ALA A N 1
ATOM 7385 C CA . ALA A 1 958 ? -29.860 8.558 -5.861 1.00 87.00 958 ALA A CA 1
ATOM 7386 C C . ALA A 1 958 ? -30.102 9.590 -6.981 1.00 87.00 958 ALA A C 1
ATOM 7388 O O . ALA A 1 958 ? -30.775 9.297 -7.971 1.00 87.00 958 ALA A O 1
ATOM 7389 N N . TYR A 1 959 ? -29.528 10.797 -6.888 1.00 84.81 959 TYR A N 1
ATOM 7390 C CA . TYR A 1 959 ? -29.666 11.797 -7.964 1.00 84.81 959 TYR A CA 1
ATOM 7391 C C . TYR A 1 959 ? -29.031 11.345 -9.285 1.00 84.81 959 TYR A C 1
ATOM 7393 O O . TYR A 1 959 ? -29.422 11.826 -10.344 1.00 84.81 959 TYR A O 1
ATOM 7401 N N . CYS A 1 960 ? -28.110 10.377 -9.243 1.00 73.94 960 CYS A N 1
ATOM 7402 C CA . CYS A 1 960 ? -27.582 9.722 -10.438 1.00 73.94 960 CYS A CA 1
ATOM 7403 C C . CYS A 1 960 ? -28.537 8.686 -11.069 1.00 73.94 960 CYS A C 1
ATOM 7405 O O . CYS A 1 960 ? -28.180 8.080 -12.074 1.00 73.94 960 CYS A O 1
ATOM 7407 N N . GLY A 1 961 ? -29.723 8.458 -10.494 1.00 77.75 961 GLY A N 1
ATOM 7408 C CA . GLY A 1 961 ? -30.729 7.505 -10.977 1.00 77.75 961 GLY A CA 1
ATOM 7409 C C . GLY A 1 961 ? -30.571 6.074 -10.453 1.00 77.75 961 GLY A C 1
ATOM 7410 O O . GLY A 1 961 ? -31.494 5.278 -10.594 1.00 77.75 961 GLY A O 1
ATOM 7411 N N . TRP A 1 962 ? -29.446 5.749 -9.810 1.00 81.50 962 TRP A N 1
ATOM 7412 C CA . TRP A 1 962 ? -29.196 4.417 -9.255 1.00 81.50 962 TRP A CA 1
ATOM 7413 C C . TRP A 1 962 ? -30.062 4.157 -8.021 1.00 81.50 962 TRP A C 1
ATOM 7415 O O . TRP A 1 962 ? -30.096 4.969 -7.093 1.00 81.50 962 TRP A O 1
ATOM 7425 N N . ARG A 1 963 ? -30.721 3.000 -7.996 1.00 88.62 963 ARG A N 1
ATOM 7426 C CA . ARG A 1 963 ? -31.463 2.472 -6.844 1.00 88.62 963 ARG A CA 1
ATOM 7427 C C . ARG A 1 963 ? -30.576 1.556 -5.993 1.00 88.62 963 ARG A C 1
ATOM 7429 O O . ARG A 1 963 ? -29.637 0.972 -6.543 1.00 88.62 963 ARG A O 1
ATOM 7436 N N . PRO A 1 964 ? -30.905 1.343 -4.706 1.00 90.94 964 PRO A N 1
ATOM 7437 C CA . PRO A 1 964 ? -30.272 0.316 -3.878 1.00 90.94 964 PRO A CA 1
ATOM 7438 C C . PRO A 1 964 ? -30.133 -1.038 -4.593 1.00 90.94 964 PRO A C 1
ATOM 7440 O O . PRO A 1 964 ? -29.056 -1.623 -4.596 1.00 90.94 964 PRO A O 1
ATOM 7443 N N . LEU A 1 965 ? -31.175 -1.474 -5.311 1.00 90.00 965 LEU A N 1
ATOM 7444 C CA . LEU A 1 965 ? -31.162 -2.725 -6.079 1.00 90.00 965 LEU A CA 1
ATOM 7445 C C . LEU A 1 965 ? -30.076 -2.765 -7.172 1.00 90.00 965 LEU A C 1
ATOM 7447 O O . LEU A 1 965 ? -29.393 -3.774 -7.314 1.00 90.00 965 LEU A O 1
ATOM 7451 N N . SER A 1 966 ? -29.866 -1.662 -7.904 1.00 85.94 966 SER A N 1
ATOM 7452 C CA . SER A 1 966 ? -28.783 -1.558 -8.902 1.00 85.94 966 SER A CA 1
ATOM 7453 C C . SER A 1 966 ? -27.388 -1.523 -8.265 1.00 85.94 966 SER A C 1
ATOM 7455 O O . SER A 1 966 ? -26.449 -2.102 -8.802 1.00 85.94 966 SER A O 1
ATOM 7457 N N . MET A 1 967 ? -27.249 -0.886 -7.097 1.00 86.06 967 MET A N 1
ATOM 7458 C CA . MET A 1 967 ? -25.984 -0.809 -6.351 1.00 86.06 967 MET A CA 1
ATOM 7459 C C . MET A 1 967 ? -25.566 -2.174 -5.769 1.00 86.06 967 MET A C 1
ATOM 7461 O O . MET A 1 967 ? -24.376 -2.495 -5.743 1.00 86.06 967 MET A O 1
ATOM 7465 N N . ALA A 1 968 ? -26.546 -2.992 -5.374 1.00 89.25 968 ALA A N 1
ATOM 7466 C CA . ALA A 1 968 ? -26.366 -4.320 -4.787 1.00 89.25 968 ALA A CA 1
ATOM 7467 C C . ALA A 1 968 ? -25.998 -5.424 -5.792 1.00 89.25 968 ALA A C 1
ATOM 7469 O O . ALA A 1 968 ? -25.744 -6.551 -5.383 1.00 89.25 968 ALA A O 1
ATOM 7470 N N . ALA A 1 969 ? -25.957 -5.135 -7.098 1.00 86.06 969 ALA A N 1
ATOM 7471 C CA . ALA A 1 969 ? -25.856 -6.152 -8.150 1.00 86.06 969 ALA A CA 1
ATOM 7472 C C . ALA A 1 969 ? -24.565 -7.008 -8.130 1.00 86.06 969 ALA A C 1
ATOM 7474 O O . ALA A 1 969 ? -24.466 -8.000 -8.852 1.00 86.06 969 ALA A O 1
ATOM 7475 N N . HIS A 1 970 ? -23.590 -6.652 -7.296 1.00 82.69 970 HIS A N 1
ATOM 7476 C CA . HIS A 1 970 ? -22.378 -7.424 -7.045 1.00 82.69 970 HIS A CA 1
ATOM 7477 C C . HIS A 1 970 ? -22.605 -8.644 -6.133 1.00 82.69 970 HIS A C 1
ATOM 7479 O O . HIS A 1 970 ? -21.900 -9.640 -6.283 1.00 82.69 970 HIS A O 1
ATOM 7485 N N . ASP A 1 971 ? -23.592 -8.604 -5.232 1.00 84.31 971 ASP A N 1
ATOM 7486 C CA . ASP A 1 971 ? -23.874 -9.668 -4.265 1.00 84.31 971 ASP A CA 1
ATOM 7487 C C . ASP A 1 971 ? -25.304 -10.201 -4.423 1.00 84.31 971 ASP A C 1
ATOM 7489 O O . ASP A 1 971 ? -26.311 -9.517 -4.223 1.00 84.31 971 ASP A O 1
ATOM 7493 N N . THR A 1 972 ? -25.385 -11.490 -4.744 1.00 88.12 972 THR A N 1
ATOM 7494 C CA . THR A 1 972 ? -26.644 -12.214 -4.919 1.00 88.12 972 THR A CA 1
ATOM 7495 C C . THR A 1 972 ? -27.491 -12.236 -3.642 1.00 88.12 972 THR A C 1
ATOM 7497 O O . THR A 1 972 ? -28.719 -12.230 -3.732 1.00 88.12 972 THR A O 1
ATOM 7500 N N . GLN A 1 973 ? -26.878 -12.278 -2.453 1.00 88.88 973 GLN A N 1
ATOM 7501 C CA . GLN A 1 973 ? -27.610 -12.299 -1.182 1.00 88.88 973 GLN A CA 1
ATOM 7502 C C . GLN A 1 973 ? -28.244 -10.940 -0.878 1.00 88.88 973 GLN A C 1
ATOM 7504 O O . GLN A 1 973 ? -29.422 -10.896 -0.523 1.00 88.88 973 GLN A O 1
ATOM 7509 N N . LEU A 1 974 ? -27.515 -9.841 -1.100 1.00 90.44 974 LEU A N 1
ATOM 7510 C CA . LEU A 1 974 ? -28.061 -8.485 -0.983 1.00 90.44 974 LEU A CA 1
ATOM 7511 C C . LEU A 1 974 ? -29.231 -8.257 -1.947 1.00 90.44 974 LEU A C 1
ATOM 7513 O O . LEU A 1 974 ? -30.263 -7.721 -1.545 1.00 90.44 974 LEU A O 1
ATOM 7517 N N . VAL A 1 975 ? -29.108 -8.698 -3.204 1.00 91.94 975 VAL A N 1
ATOM 7518 C CA . VAL A 1 975 ? -30.200 -8.587 -4.186 1.00 91.94 975 VAL A CA 1
ATOM 7519 C C . VAL A 1 975 ? -31.440 -9.350 -3.722 1.00 91.94 975 VAL A C 1
ATOM 7521 O O . VAL A 1 975 ? -32.537 -8.795 -3.753 1.00 91.94 975 VAL A O 1
ATOM 7524 N N . LYS A 1 976 ? -31.283 -10.591 -3.246 1.00 91.94 976 LYS A N 1
ATOM 7525 C CA . LYS A 1 976 ? -32.403 -11.378 -2.707 1.00 91.94 976 LYS A CA 1
ATOM 7526 C C . LYS A 1 976 ? -33.067 -10.682 -1.520 1.00 91.94 976 LYS A C 1
ATOM 7528 O O . LYS A 1 976 ? -34.283 -10.520 -1.536 1.00 91.94 976 LYS A O 1
ATOM 7533 N N . LEU A 1 977 ? -32.277 -10.197 -0.561 1.00 94.56 977 LEU A N 1
ATOM 7534 C CA . LEU A 1 977 ? -32.778 -9.475 0.611 1.00 94.56 977 LEU A CA 1
ATOM 7535 C C . LEU A 1 977 ? -33.607 -8.243 0.213 1.00 94.56 977 LEU A C 1
ATOM 7537 O O . LEU A 1 977 ? -34.685 -8.015 0.763 1.00 94.56 977 LEU A O 1
ATOM 7541 N N . LEU A 1 978 ? -33.129 -7.463 -0.760 1.00 94.19 978 LEU A N 1
ATOM 7542 C CA . LEU A 1 978 ? -33.839 -6.285 -1.260 1.00 94.19 978 LEU A CA 1
ATOM 7543 C C . LEU A 1 978 ? -35.151 -6.658 -1.963 1.00 94.19 978 LEU A C 1
ATOM 7545 O O . LEU A 1 978 ? -36.171 -6.008 -1.734 1.00 94.19 978 LEU A O 1
ATOM 7549 N N . LEU A 1 979 ? -35.146 -7.700 -2.802 1.00 91.69 979 LEU A N 1
ATOM 7550 C CA . LEU A 1 979 ? -36.351 -8.183 -3.487 1.00 91.69 979 LEU A CA 1
ATOM 7551 C C . LEU A 1 979 ? -37.406 -8.687 -2.488 1.00 91.69 979 LEU A C 1
ATOM 7553 O O . LEU A 1 979 ? -38.585 -8.362 -2.633 1.00 91.69 979 LEU A O 1
ATOM 7557 N N . GLU A 1 980 ? -36.986 -9.411 -1.447 1.00 92.94 980 GLU A N 1
ATOM 7558 C CA . GLU A 1 980 ? -37.852 -9.868 -0.349 1.00 92.94 980 GLU A CA 1
ATOM 7559 C C . GLU A 1 980 ? -38.509 -8.696 0.402 1.00 92.94 980 GLU A C 1
ATOM 7561 O O . GLU A 1 980 ? -39.670 -8.793 0.796 1.00 92.94 980 GLU A O 1
ATOM 7566 N N . HIS A 1 981 ? -37.812 -7.560 0.520 1.00 94.06 981 HIS A N 1
ATOM 7567 C CA . HIS A 1 981 ? -38.306 -6.332 1.157 1.00 94.06 981 HIS A CA 1
ATOM 7568 C C . HIS A 1 981 ? -38.956 -5.339 0.171 1.00 94.06 981 HIS A C 1
ATOM 7570 O O . HIS A 1 981 ? -39.111 -4.156 0.471 1.00 94.06 981 HIS A O 1
ATOM 7576 N N . GLY A 1 982 ? -39.381 -5.804 -1.009 1.00 90.75 982 GLY A N 1
ATOM 7577 C CA . GLY A 1 982 ? -40.214 -5.022 -1.928 1.00 90.75 982 GLY A CA 1
ATOM 7578 C C . GLY A 1 982 ? -39.456 -4.100 -2.887 1.00 90.75 982 GLY A C 1
ATOM 7579 O O . GLY A 1 982 ? -40.070 -3.205 -3.480 1.00 90.75 982 GLY A O 1
ATOM 7580 N N . ALA A 1 983 ? -38.153 -4.310 -3.087 1.00 90.88 983 ALA A N 1
ATOM 7581 C CA . ALA A 1 983 ? -37.411 -3.650 -4.157 1.00 90.88 983 ALA A CA 1
ATOM 7582 C C . ALA A 1 983 ? -37.930 -4.092 -5.531 1.00 90.88 983 ALA A C 1
ATOM 7584 O O . ALA A 1 983 ? -38.170 -5.277 -5.771 1.00 90.88 983 ALA A O 1
ATOM 7585 N N . ARG A 1 984 ? -38.082 -3.143 -6.459 1.00 85.62 984 ARG A N 1
ATOM 7586 C CA . ARG A 1 984 ? -38.494 -3.435 -7.838 1.00 85.62 984 ARG A CA 1
ATOM 7587 C C . ARG A 1 984 ? -37.544 -2.789 -8.842 1.00 85.62 984 ARG A C 1
ATOM 7589 O O . ARG A 1 984 ? -37.215 -1.606 -8.673 1.00 85.62 984 ARG A O 1
ATOM 7596 N N . PRO A 1 985 ? -37.146 -3.515 -9.902 1.00 80.44 985 PRO A N 1
ATOM 7597 C CA . PRO A 1 985 ? -36.371 -2.922 -10.978 1.00 80.44 985 PRO A CA 1
ATOM 7598 C C . PRO A 1 985 ? -37.190 -1.858 -11.706 1.00 80.44 985 PRO A C 1
ATOM 7600 O O . PRO A 1 985 ? -38.424 -1.896 -11.746 1.00 80.44 985 PRO A O 1
ATOM 7603 N N . SER A 1 986 ? -36.496 -0.867 -12.254 1.00 75.06 986 SER A N 1
ATOM 7604 C CA . SER A 1 986 ? -37.138 0.237 -12.958 1.00 75.06 986 SER A CA 1
ATOM 7605 C C . SER A 1 986 ? -37.674 -0.222 -14.326 1.00 75.06 986 SER A C 1
ATOM 7607 O O . SER A 1 986 ? -36.884 -0.658 -15.164 1.00 75.06 986 SER A O 1
ATOM 7609 N N . PRO A 1 987 ? -38.984 -0.078 -14.618 1.00 63.78 987 PRO A N 1
ATOM 7610 C CA . PRO A 1 987 ? -39.561 -0.520 -15.892 1.00 63.78 987 PRO A CA 1
ATOM 7611 C C . PRO A 1 987 ? -39.157 0.361 -17.086 1.00 63.78 987 PRO A C 1
ATOM 7613 O O . PRO A 1 987 ? -39.177 -0.100 -18.220 1.00 63.78 987 PRO A O 1
ATOM 7616 N N . ASN A 1 988 ? -38.781 1.623 -16.844 1.00 63.16 988 ASN A N 1
ATOM 7617 C CA . ASN A 1 988 ? -38.472 2.592 -17.904 1.00 63.16 988 ASN A CA 1
ATOM 7618 C C . ASN A 1 988 ? -36.961 2.761 -18.150 1.00 63.16 988 ASN A C 1
ATOM 7620 O O . ASN A 1 988 ? -36.562 3.257 -19.202 1.00 63.16 988 ASN A O 1
ATOM 7624 N N . HIS A 1 989 ? -36.123 2.386 -17.177 1.00 67.62 989 HIS A N 1
ATOM 7625 C CA . HIS A 1 989 ? -34.669 2.571 -17.205 1.00 67.62 989 HIS A CA 1
ATOM 7626 C C . HIS A 1 989 ? -33.992 1.394 -16.488 1.00 67.62 989 HIS A C 1
ATOM 7628 O O . HIS A 1 989 ? -33.719 1.532 -15.295 1.00 67.62 989 HIS A O 1
ATOM 7634 N N . PRO A 1 990 ? -33.732 0.256 -17.161 1.00 69.19 990 PRO A N 1
ATOM 7635 C CA . PRO A 1 990 ? -33.245 -0.970 -16.524 1.00 69.19 990 PRO A CA 1
ATOM 7636 C C . PRO A 1 990 ? -31.746 -0.877 -16.187 1.00 69.19 990 PRO A C 1
ATOM 7638 O O . PRO A 1 990 ? -30.930 -1.669 -16.657 1.00 69.19 990 PRO A O 1
ATOM 7641 N N . MET A 1 991 ? -31.353 0.117 -15.386 1.00 76.75 991 MET A N 1
ATOM 7642 C CA . MET A 1 991 ? -29.974 0.267 -14.916 1.00 76.75 991 MET A CA 1
ATOM 7643 C C . MET A 1 991 ? -29.547 -0.941 -14.088 1.00 76.75 991 MET A C 1
ATOM 7645 O O . MET A 1 991 ? -28.395 -1.341 -14.175 1.00 76.75 991 MET A O 1
ATOM 7649 N N . GLU A 1 992 ? -30.483 -1.574 -13.378 1.00 82.12 992 GLU A N 1
ATOM 7650 C CA . GLU A 1 992 ? -30.267 -2.822 -12.649 1.00 82.12 992 GLU A CA 1
ATOM 7651 C C . GLU A 1 992 ? -29.713 -3.925 -13.563 1.00 82.12 992 GLU A C 1
ATOM 7653 O O . GLU A 1 992 ? -28.752 -4.602 -13.198 1.00 82.12 992 GLU A O 1
ATOM 7658 N N . LEU A 1 993 ? -30.254 -4.054 -14.782 1.00 83.75 993 LEU A N 1
ATOM 7659 C CA . LEU A 1 993 ? -29.793 -5.042 -15.755 1.00 83.75 993 LEU A CA 1
ATOM 7660 C C . LEU A 1 993 ? -28.340 -4.769 -16.162 1.00 83.75 993 LEU A C 1
ATOM 7662 O O . LEU A 1 993 ? -27.506 -5.665 -16.098 1.00 83.75 993 LEU A O 1
ATOM 7666 N N . PHE A 1 994 ? -28.010 -3.524 -16.516 1.00 81.19 994 PHE A N 1
ATOM 7667 C CA . PHE A 1 994 ? -26.641 -3.148 -16.887 1.00 81.19 994 PHE A CA 1
ATOM 7668 C C . PHE A 1 994 ? -25.658 -3.248 -15.718 1.00 81.19 994 PHE A C 1
ATOM 7670 O O . PHE A 1 994 ? -24.515 -3.639 -15.937 1.00 81.19 994 PHE A O 1
ATOM 7677 N N . SER A 1 995 ? -26.090 -2.963 -14.489 1.00 81.19 995 SER A N 1
ATOM 7678 C CA . SER A 1 995 ? -25.279 -3.180 -13.289 1.00 81.19 995 SER A CA 1
ATOM 7679 C C . SER A 1 995 ? -24.955 -4.665 -13.095 1.00 81.19 995 SER A C 1
ATOM 7681 O O . SER A 1 995 ? -23.798 -4.997 -12.861 1.00 81.19 995 SER A O 1
ATOM 7683 N N . ALA A 1 996 ? -25.924 -5.575 -13.266 1.00 85.25 996 ALA A N 1
ATOM 7684 C CA . ALA A 1 996 ? -25.671 -7.021 -13.192 1.00 85.25 996 ALA A CA 1
ATOM 7685 C C . ALA A 1 996 ? -24.658 -7.499 -14.246 1.00 85.25 996 ALA A C 1
ATOM 7687 O O . ALA A 1 996 ? -23.807 -8.347 -13.963 1.00 85.25 996 ALA A O 1
ATOM 7688 N N . LEU A 1 997 ? -24.727 -6.926 -15.451 1.00 85.19 997 LEU A N 1
ATOM 7689 C CA . LEU A 1 997 ? -23.765 -7.195 -16.517 1.00 85.19 997 LEU A CA 1
ATOM 7690 C C . LEU A 1 997 ? -22.371 -6.645 -16.185 1.00 85.19 997 LEU A C 1
ATOM 7692 O O . LEU A 1 997 ? -21.384 -7.342 -16.390 1.00 85.19 997 LEU A O 1
ATOM 7696 N N . ASP A 1 998 ? -22.279 -5.433 -15.634 1.00 80.25 998 ASP A N 1
ATOM 7697 C CA . ASP A 1 998 ? -21.006 -4.807 -15.248 1.00 80.25 998 ASP A CA 1
ATOM 7698 C C . ASP A 1 998 ? -20.268 -5.594 -14.150 1.00 80.25 998 ASP A C 1
ATOM 7700 O O . ASP A 1 998 ? -19.044 -5.739 -14.198 1.00 80.25 998 ASP A O 1
ATOM 7704 N N . PHE A 1 999 ? -21.012 -6.174 -13.201 1.00 77.50 999 PHE A N 1
ATOM 7705 C CA . PHE A 1 999 ? -20.465 -7.057 -12.165 1.00 77.50 999 PHE A CA 1
ATOM 7706 C C . PHE A 1 999 ? -20.217 -8.502 -12.635 1.00 77.50 999 PHE A C 1
ATOM 7708 O O . PHE A 1 999 ? -19.661 -9.291 -11.873 1.00 77.50 999 PHE A O 1
ATOM 7715 N N . LEU A 1 1000 ? -20.583 -8.858 -13.875 1.00 83.38 1000 LEU A N 1
ATOM 7716 C CA . LEU A 1 1000 ? -20.424 -10.201 -14.453 1.00 83.38 1000 LEU A CA 1
ATOM 7717 C C . LEU A 1 1000 ? -21.031 -11.318 -13.575 1.00 83.38 1000 LEU A C 1
ATOM 7719 O O . LEU A 1 1000 ? -20.461 -12.407 -13.464 1.00 83.38 1000 LEU A O 1
ATOM 7723 N N . ASN A 1 1001 ? -22.177 -11.045 -12.936 1.00 84.62 1001 ASN A N 1
ATOM 7724 C CA . ASN A 1 1001 ? -22.849 -11.979 -12.032 1.00 84.62 1001 ASN A CA 1
ATOM 7725 C C . ASN A 1 1001 ? -24.083 -12.618 -12.712 1.00 84.62 1001 ASN A C 1
ATOM 7727 O O . ASN A 1 1001 ? -25.133 -11.972 -12.808 1.00 84.62 1001 ASN A O 1
ATOM 7731 N N . PRO A 1 1002 ? -24.001 -13.889 -13.162 1.00 87.44 1002 PRO A N 1
ATOM 7732 C CA . PRO A 1 1002 ? -25.100 -14.537 -13.878 1.00 87.44 1002 PRO A CA 1
ATOM 7733 C C . PRO A 1 1002 ? -26.313 -14.803 -12.980 1.00 87.44 1002 PRO A C 1
ATOM 7735 O O . PRO A 1 1002 ? -27.445 -14.700 -13.441 1.00 87.44 1002 PRO A O 1
ATOM 7738 N N . ALA A 1 1003 ? -26.104 -15.080 -11.689 1.00 88.31 1003 ALA A N 1
ATOM 7739 C CA . ALA A 1 1003 ? -27.198 -15.361 -10.761 1.00 88.31 1003 ALA A CA 1
ATOM 7740 C C . ALA A 1 1003 ? -28.057 -14.115 -10.493 1.00 88.31 1003 ALA A C 1
ATOM 7742 O O . ALA A 1 1003 ? -29.279 -14.212 -10.400 1.00 88.31 1003 ALA A O 1
ATOM 7743 N N . VAL A 1 1004 ? -27.427 -12.940 -10.392 1.00 88.38 1004 VAL A N 1
ATOM 7744 C CA . VAL A 1 1004 ? -28.141 -11.660 -10.260 1.00 88.38 1004 VAL A CA 1
ATOM 7745 C C . VAL A 1 1004 ? -28.856 -11.295 -11.560 1.00 88.38 1004 VAL A C 1
ATOM 7747 O O . VAL A 1 1004 ? -29.998 -10.840 -11.512 1.00 88.38 1004 VAL A O 1
ATOM 7750 N N . LEU A 1 1005 ? -28.226 -11.535 -12.716 1.00 89.31 1005 LEU A N 1
ATOM 7751 C CA . LEU A 1 1005 ? -28.869 -11.346 -14.018 1.00 89.31 1005 LEU A CA 1
ATOM 7752 C C . LEU A 1 1005 ? -30.154 -12.180 -14.127 1.00 89.31 1005 LEU A C 1
ATOM 7754 O O . LEU A 1 1005 ? -31.205 -11.631 -14.455 1.00 89.31 1005 LEU A O 1
ATOM 7758 N N . ASP A 1 1006 ? -30.085 -13.473 -13.808 1.00 88.75 1006 ASP A N 1
ATOM 7759 C CA . ASP A 1 1006 ? -31.248 -14.362 -13.839 1.00 88.75 1006 ASP A CA 1
ATOM 7760 C C . ASP A 1 1006 ? -32.329 -13.893 -12.848 1.00 88.75 1006 ASP A C 1
ATOM 7762 O O . ASP A 1 1006 ? -33.495 -13.783 -13.227 1.00 88.75 1006 ASP A O 1
ATOM 7766 N N . ALA A 1 1007 ? -31.944 -13.495 -11.627 1.00 88.19 1007 ALA A N 1
ATOM 7767 C CA . ALA A 1 1007 ? -32.875 -12.954 -10.635 1.00 88.19 1007 ALA A CA 1
ATOM 7768 C C . ALA A 1 1007 ? -33.616 -11.702 -11.137 1.00 88.19 1007 ALA A C 1
ATOM 7770 O O . ALA A 1 1007 ? -34.813 -11.562 -10.895 1.00 88.19 1007 ALA A O 1
ATOM 7771 N N . PHE A 1 1008 ? -32.940 -10.804 -11.861 1.00 87.44 1008 PHE A N 1
ATOM 7772 C CA . PHE A 1 1008 ? -33.581 -9.636 -12.468 1.00 87.44 1008 PHE A CA 1
ATOM 7773 C C . PHE A 1 1008 ? -34.486 -10.006 -13.645 1.00 87.44 1008 PHE A C 1
ATOM 7775 O O . PHE A 1 1008 ? -35.599 -9.487 -13.732 1.00 87.44 1008 PHE A O 1
ATOM 7782 N N . LEU A 1 1009 ? -34.073 -10.920 -14.522 1.00 86.69 1009 LEU A N 1
ATOM 7783 C CA . LEU A 1 1009 ? -34.911 -11.372 -15.639 1.00 86.69 1009 LEU A CA 1
ATOM 7784 C C . LEU A 1 1009 ? -36.171 -12.106 -15.156 1.00 86.69 1009 LEU A C 1
ATOM 7786 O O . LEU A 1 1009 ? -37.232 -11.965 -15.761 1.00 86.69 1009 LEU A O 1
ATOM 7790 N N . ASP A 1 1010 ? -36.092 -12.834 -14.041 1.00 87.00 1010 ASP A N 1
ATOM 7791 C CA . ASP A 1 1010 ? -37.238 -13.517 -13.429 1.00 87.00 1010 ASP A CA 1
ATOM 7792 C C . ASP A 1 1010 ? -38.279 -12.541 -12.846 1.00 87.00 1010 ASP A C 1
ATOM 7794 O O . ASP A 1 1010 ? -39.449 -12.898 -12.711 1.00 87.00 1010 ASP A O 1
ATOM 7798 N N . THR A 1 1011 ? -37.909 -11.279 -12.582 1.00 84.56 1011 THR A N 1
ATOM 7799 C CA . THR A 1 1011 ? -38.886 -10.227 -12.227 1.00 84.56 1011 THR A CA 1
ATOM 7800 C C . THR A 1 1011 ? -39.733 -9.745 -13.415 1.00 84.56 1011 THR A C 1
ATOM 7802 O O . THR A 1 1011 ? -40.672 -8.971 -13.218 1.00 84.56 1011 THR A O 1
ATOM 7805 N N . GLY A 1 1012 ? -39.430 -10.200 -14.640 1.00 81.38 1012 GLY A N 1
ATOM 7806 C CA . GLY A 1 1012 ? -40.157 -9.853 -15.864 1.00 81.38 1012 GLY A CA 1
ATOM 7807 C C . GLY A 1 1012 ? -39.570 -8.681 -16.659 1.00 81.38 1012 GLY A C 1
ATOM 7808 O O . GLY A 1 1012 ? -40.276 -8.109 -17.490 1.00 81.38 1012 GLY A O 1
ATOM 7809 N N . ILE A 1 1013 ? -38.307 -8.305 -16.421 1.00 83.69 1013 ILE A N 1
ATOM 7810 C CA . ILE A 1 1013 ? -37.592 -7.334 -17.266 1.00 83.69 1013 ILE A CA 1
ATOM 7811 C C . ILE A 1 1013 ? -37.351 -7.956 -18.646 1.00 83.69 1013 ILE A C 1
ATOM 7813 O O . ILE A 1 1013 ? -36.852 -9.076 -18.748 1.00 83.69 1013 ILE A O 1
ATOM 7817 N N . ASP A 1 1014 ? -37.664 -7.217 -19.710 1.00 82.81 1014 ASP A N 1
ATOM 7818 C CA . ASP A 1 1014 ? -37.337 -7.634 -21.073 1.00 82.81 1014 ASP A CA 1
ATOM 7819 C C . ASP A 1 1014 ? -35.809 -7.648 -21.281 1.00 82.81 1014 ASP A C 1
ATOM 7821 O O . ASP A 1 1014 ? -35.121 -6.649 -21.068 1.00 82.81 1014 ASP A O 1
ATOM 7825 N N . VAL A 1 1015 ? -35.277 -8.794 -21.717 1.00 85.50 1015 VAL A N 1
ATOM 7826 C CA . VAL A 1 1015 ? -33.847 -9.006 -22.004 1.00 85.50 1015 VAL A CA 1
ATOM 7827 C C . VAL A 1 1015 ? -33.336 -8.095 -23.129 1.00 85.50 1015 VAL A C 1
ATOM 7829 O O . VAL A 1 1015 ? -32.145 -7.788 -23.191 1.00 85.50 1015 VAL A O 1
ATOM 7832 N N . ASN A 1 1016 ? -34.244 -7.630 -23.992 1.00 84.19 1016 ASN A N 1
ATOM 7833 C CA . ASN A 1 1016 ? -33.972 -6.705 -25.086 1.00 84.19 1016 ASN A CA 1
ATOM 7834 C C . ASN A 1 1016 ? -34.362 -5.252 -24.745 1.00 84.19 1016 ASN A C 1
ATOM 7836 O O . ASN A 1 1016 ? -34.317 -4.389 -25.624 1.00 84.19 1016 ASN A O 1
ATOM 7840 N N . ALA A 1 1017 ? -34.735 -4.951 -23.491 1.00 71.81 1017 ALA A N 1
ATOM 7841 C CA . ALA A 1 1017 ? -35.164 -3.615 -23.085 1.00 71.81 1017 ALA A CA 1
ATOM 7842 C C . ALA A 1 1017 ? -34.066 -2.563 -23.327 1.00 71.81 1017 ALA A C 1
ATOM 7844 O O . ALA A 1 1017 ? -33.013 -2.547 -22.684 1.00 71.81 1017 ALA A O 1
ATOM 7845 N N . THR A 1 1018 ? -34.341 -1.636 -24.243 1.00 66.81 1018 THR A N 1
ATOM 7846 C CA . THR A 1 1018 ? -33.505 -0.466 -24.538 1.00 66.81 1018 THR A CA 1
ATOM 7847 C C . THR A 1 1018 ? -33.869 0.712 -23.644 1.00 66.81 1018 THR A C 1
ATOM 7849 O O . THR A 1 1018 ? -35.042 0.866 -23.339 1.00 66.81 1018 THR A O 1
ATOM 7852 N N . VAL A 1 1019 ? -32.906 1.574 -23.295 1.00 57.00 1019 VAL A N 1
ATOM 7853 C CA . VAL A 1 1019 ? -32.871 3.035 -23.575 1.00 57.00 1019 VAL A CA 1
ATOM 7854 C C . VAL A 1 1019 ? -31.724 3.624 -22.741 1.00 57.00 1019 VAL A C 1
ATOM 7856 O O . VAL A 1 1019 ? -31.955 4.290 -21.735 1.00 57.00 1019 VAL A O 1
ATOM 7859 N N . LEU A 1 1020 ? -30.470 3.392 -23.136 1.00 60.69 1020 LEU A N 1
ATOM 7860 C CA . LEU A 1 1020 ? -29.352 4.217 -22.670 1.00 60.69 1020 LEU A CA 1
ATOM 7861 C C . LEU A 1 1020 ? -28.919 5.112 -23.828 1.00 60.69 1020 LEU A C 1
ATOM 7863 O O . LEU A 1 1020 ? -28.194 4.694 -24.726 1.00 60.69 1020 LEU A O 1
ATOM 7867 N N . SER A 1 1021 ? -29.449 6.333 -23.844 1.00 58.59 1021 SER A N 1
ATOM 7868 C CA . SER A 1 1021 ? -29.103 7.384 -24.801 1.00 58.59 1021 SER A CA 1
ATOM 7869 C C . SER A 1 1021 ? -28.193 8.419 -24.145 1.00 58.59 1021 SER A C 1
ATOM 7871 O O . SER A 1 1021 ? -28.214 8.607 -22.930 1.00 58.59 1021 SER A O 1
ATOM 7873 N N . ASN A 1 1022 ? -27.446 9.182 -24.949 1.00 58.50 1022 ASN A N 1
ATOM 7874 C CA . ASN A 1 1022 ? -26.616 10.308 -24.480 1.00 58.50 1022 ASN A CA 1
ATOM 7875 C C . ASN A 1 1022 ? -27.387 11.392 -23.689 1.00 58.50 1022 ASN A C 1
ATOM 7877 O O . ASN A 1 1022 ? -26.769 12.304 -23.145 1.00 58.50 1022 ASN A O 1
ATOM 7881 N N . THR A 1 1023 ? -28.720 11.319 -23.645 1.00 57.16 1023 THR A N 1
ATOM 7882 C CA . THR A 1 1023 ? -29.589 12.188 -22.841 1.00 57.16 1023 THR A CA 1
ATOM 7883 C C . THR A 1 1023 ? -29.620 11.803 -21.362 1.00 57.16 1023 THR A C 1
ATOM 7885 O O . THR A 1 1023 ? -29.962 12.648 -20.538 1.00 57.16 1023 THR A O 1
ATOM 7888 N N . GLN A 1 1024 ? -29.259 10.566 -21.004 1.00 60.44 1024 GLN A N 1
ATOM 7889 C CA . GLN A 1 1024 ? -29.121 10.173 -19.607 1.00 60.44 1024 GLN A CA 1
ATOM 7890 C C . GLN A 1 1024 ? -27.738 10.575 -19.089 1.00 60.44 1024 GLN A C 1
ATOM 7892 O O . GLN A 1 1024 ? -26.730 10.254 -19.721 1.00 60.44 1024 GLN A O 1
ATOM 7897 N N . PRO A 1 1025 ? -27.657 11.258 -17.939 1.00 53.97 1025 PRO A N 1
ATOM 7898 C CA . PRO A 1 1025 ? -26.423 11.909 -17.520 1.00 53.97 1025 PRO A CA 1
ATOM 7899 C C . PRO A 1 1025 ? -25.292 10.939 -17.120 1.00 53.97 1025 PRO A C 1
ATOM 7901 O O . PRO A 1 1025 ? -24.138 11.368 -17.083 1.00 53.97 1025 PRO A O 1
ATOM 7904 N N . HIS A 1 1026 ? -25.579 9.655 -16.841 1.00 57.38 1026 HIS A N 1
ATOM 7905 C CA . HIS A 1 1026 ? -24.641 8.769 -16.126 1.00 57.38 1026 HIS A CA 1
ATOM 7906 C C . HIS A 1 1026 ? -24.660 7.282 -16.525 1.00 57.38 1026 HIS A C 1
ATOM 7908 O O . HIS A 1 1026 ? -24.248 6.446 -15.728 1.00 57.38 1026 HIS A O 1
ATOM 7914 N N . TRP A 1 1027 ? -25.116 6.909 -17.723 1.00 62.94 1027 TRP A N 1
ATOM 7915 C CA . TRP A 1 1027 ? -25.147 5.486 -18.104 1.00 62.94 1027 TRP A CA 1
ATOM 7916 C C . TRP A 1 1027 ? -23.759 4.877 -18.383 1.00 62.94 1027 TRP A C 1
ATOM 7918 O O . TRP A 1 1027 ? -23.618 3.667 -18.529 1.00 62.94 1027 TRP A O 1
ATOM 7928 N N . HIS A 1 1028 ? -22.728 5.716 -18.463 1.00 57.94 1028 HIS A N 1
ATOM 7929 C CA . HIS A 1 1028 ? -21.344 5.320 -18.698 1.00 57.94 1028 HIS A CA 1
ATOM 7930 C C . HIS A 1 1028 ? -20.746 4.611 -17.474 1.00 57.94 1028 HIS A C 1
ATOM 7932 O O . HIS A 1 1028 ? -20.821 5.123 -16.357 1.00 57.94 1028 HIS A O 1
ATOM 7938 N N . THR A 1 1029 ? -20.102 3.468 -17.692 1.00 59.00 1029 THR A N 1
ATOM 7939 C CA . THR A 1 1029 ? -19.336 2.758 -16.659 1.00 59.00 1029 THR A CA 1
ATOM 7940 C C . THR A 1 1029 ? -17.879 3.215 -16.662 1.00 59.00 1029 THR A C 1
ATOM 7942 O O . THR A 1 1029 ? -17.411 3.837 -17.614 1.00 59.00 1029 THR A O 1
ATOM 7945 N N . HIS A 1 1030 ? -17.112 2.908 -15.610 1.00 56.62 1030 HIS A N 1
ATOM 7946 C CA . HIS A 1 1030 ? -15.688 3.281 -15.548 1.00 56.62 1030 HIS A CA 1
ATOM 7947 C C . HIS A 1 1030 ? -14.867 2.700 -16.723 1.00 56.62 1030 HIS A C 1
ATOM 7949 O O . HIS A 1 1030 ? -13.838 3.260 -17.104 1.00 56.62 1030 HIS A O 1
ATOM 7955 N N . ARG A 1 1031 ? -15.342 1.602 -17.330 1.00 59.44 1031 ARG A N 1
ATOM 7956 C CA . ARG A 1 1031 ? -14.736 0.960 -18.505 1.00 59.44 1031 ARG A CA 1
ATOM 7957 C C . ARG A 1 1031 ? -15.125 1.614 -19.838 1.00 59.44 1031 ARG A C 1
ATOM 7959 O O . ARG A 1 1031 ? -14.403 1.432 -20.813 1.00 59.44 1031 ARG A O 1
ATOM 7966 N N . LEU A 1 1032 ? -16.216 2.383 -19.897 1.00 63.69 1032 LEU A N 1
ATOM 7967 C CA . LEU A 1 1032 ? -16.763 2.928 -21.142 1.00 63.69 1032 LEU A CA 1
ATOM 7968 C C . LEU A 1 1032 ? -16.844 4.463 -21.096 1.00 63.69 1032 LEU A C 1
ATOM 7970 O O . LEU A 1 1032 ? -17.637 5.039 -20.357 1.00 63.69 1032 LEU A O 1
ATOM 7974 N N . GLN A 1 1033 ? -16.045 5.150 -21.917 1.00 58.53 1033 GLN A N 1
ATOM 7975 C CA . GLN A 1 1033 ? -16.120 6.612 -22.043 1.00 58.53 1033 GLN A CA 1
ATOM 7976 C C . GLN A 1 1033 ? -17.328 7.056 -22.882 1.00 58.53 1033 GLN A C 1
ATOM 7978 O O . GLN A 1 1033 ? -17.899 6.285 -23.653 1.00 58.53 1033 GLN A O 1
ATOM 7983 N N . LYS A 1 1034 ? -17.697 8.338 -22.760 1.00 55.44 1034 LYS A N 1
ATOM 7984 C CA . LYS A 1 1034 ? -18.762 8.959 -23.555 1.00 55.44 1034 LYS A CA 1
ATOM 7985 C C . LYS A 1 1034 ? -18.494 8.741 -25.048 1.00 55.44 1034 LYS A C 1
ATOM 7987 O O . LYS A 1 1034 ? -17.526 9.275 -25.583 1.00 55.44 1034 LYS A O 1
ATOM 7992 N N . LEU A 1 1035 ? -19.375 7.998 -25.724 1.00 58.62 1035 LEU A N 1
ATOM 7993 C CA . LEU A 1 1035 ? -19.387 7.822 -27.181 1.00 58.62 1035 LEU A CA 1
ATOM 7994 C C . LEU A 1 1035 ? -19.805 9.155 -27.844 1.00 58.62 1035 LEU A C 1
ATOM 7996 O O . LEU A 1 1035 ? -20.925 9.317 -28.325 1.00 58.62 1035 LEU A O 1
ATOM 8000 N N . SER A 1 1036 ? -18.926 10.162 -27.815 1.00 46.38 1036 SER A N 1
ATOM 8001 C CA . SER A 1 1036 ? -19.207 11.566 -28.169 1.00 46.38 1036 SER A CA 1
ATOM 8002 C C . SER A 1 1036 ? -19.478 11.831 -29.655 1.00 46.38 1036 SER A C 1
ATOM 8004 O O . SER A 1 1036 ? -19.740 12.972 -30.025 1.00 46.38 1036 SER A O 1
ATOM 8006 N N . HIS A 1 1037 ? -19.442 10.807 -30.510 1.00 52.28 1037 HIS A N 1
ATOM 8007 C CA . HIS A 1 1037 ? -19.394 10.982 -31.966 1.00 52.28 1037 HIS A CA 1
ATOM 8008 C C . HIS A 1 1037 ? -20.554 10.341 -32.744 1.00 52.28 1037 HIS A C 1
ATOM 8010 O O . HIS A 1 1037 ? -20.597 10.477 -33.964 1.00 52.28 1037 HIS A O 1
ATOM 8016 N N . ARG A 1 1038 ? -21.512 9.675 -32.079 1.00 61.59 1038 ARG A N 1
ATOM 8017 C CA . ARG A 1 1038 ? -22.624 8.979 -32.758 1.00 61.59 1038 ARG A CA 1
ATOM 8018 C C . ARG A 1 1038 ? -23.994 9.449 -32.246 1.00 61.59 1038 ARG A C 1
ATOM 8020 O O . ARG A 1 1038 ? -24.452 8.971 -31.207 1.00 61.59 1038 ARG A O 1
ATOM 8027 N N . PRO A 1 1039 ? -24.656 10.411 -32.918 1.00 58.72 1039 PRO A N 1
ATOM 8028 C CA . PRO A 1 1039 ? -26.038 10.759 -32.593 1.00 58.72 1039 PRO A CA 1
ATOM 8029 C C . PRO A 1 1039 ? -26.959 9.550 -32.849 1.00 58.72 1039 PRO A C 1
ATOM 8031 O O . PRO A 1 1039 ? -26.840 8.916 -33.891 1.00 58.72 1039 PRO A O 1
ATOM 8034 N N . ASN A 1 1040 ? -27.880 9.260 -31.919 1.00 67.69 1040 ASN A N 1
ATOM 8035 C CA . ASN A 1 1040 ? -28.877 8.166 -31.963 1.00 67.69 1040 ASN A CA 1
ATOM 8036 C C . ASN A 1 1040 ? -28.366 6.727 -31.738 1.00 67.69 1040 ASN A C 1
ATOM 8038 O O . ASN A 1 1040 ? -29.050 5.776 -32.106 1.00 67.69 1040 ASN A O 1
ATOM 8042 N N . TYR A 1 1041 ? -27.208 6.556 -31.101 1.00 74.56 1041 TYR A N 1
ATOM 8043 C CA . TYR A 1 1041 ? -26.722 5.238 -30.687 1.00 74.56 1041 TYR A CA 1
ATOM 8044 C C . TYR A 1 1041 ? -27.588 4.617 -29.576 1.00 74.56 1041 TYR A C 1
ATOM 8046 O O . TYR A 1 1041 ? -27.828 5.266 -28.555 1.00 74.56 1041 TYR A O 1
ATOM 8054 N N . VAL A 1 1042 ? -28.017 3.364 -29.756 1.00 76.50 1042 VAL A N 1
ATOM 8055 C CA . VAL A 1 1042 ? -28.774 2.573 -28.774 1.00 76.50 1042 VAL A CA 1
ATOM 8056 C C . VAL A 1 1042 ? -27.917 1.408 -28.289 1.00 76.50 1042 VAL A C 1
ATOM 8058 O O . VAL A 1 1042 ? -27.553 0.516 -29.058 1.00 76.50 1042 VAL A O 1
ATOM 8061 N N . LEU A 1 1043 ? -27.604 1.409 -26.993 1.00 78.88 1043 LEU A N 1
ATOM 8062 C CA . LEU A 1 1043 ? -26.866 0.323 -26.360 1.00 78.88 1043 LEU A CA 1
ATOM 8063 C C . LEU A 1 1043 ? -27.825 -0.758 -25.844 1.00 78.88 1043 LEU A C 1
ATOM 8065 O O . LEU A 1 1043 ? -28.618 -0.505 -24.937 1.00 78.88 1043 LEU A O 1
ATOM 8069 N N . HIS A 1 1044 ? -27.713 -1.961 -26.408 1.00 84.31 1044 HIS A N 1
ATOM 8070 C CA . HIS A 1 1044 ? -28.430 -3.160 -25.957 1.00 84.31 1044 HIS A CA 1
ATOM 8071 C C . HIS A 1 1044 ? -27.592 -3.965 -24.946 1.00 84.31 1044 HIS A C 1
ATOM 8073 O O . HIS A 1 1044 ? -26.363 -3.983 -25.083 1.00 84.31 1044 HIS A O 1
ATOM 8079 N N . PRO A 1 1045 ? -28.217 -4.692 -23.997 1.00 87.31 1045 PRO A N 1
ATOM 8080 C CA . PRO A 1 1045 ? -27.531 -5.565 -23.032 1.00 87.31 1045 PRO A CA 1
ATOM 8081 C C . PRO A 1 1045 ? -26.548 -6.557 -23.679 1.00 87.31 1045 PRO A C 1
ATOM 8083 O O . PRO A 1 1045 ? -25.389 -6.656 -23.274 1.00 87.31 1045 PRO A O 1
ATOM 8086 N N . LEU A 1 1046 ? -26.990 -7.237 -24.745 1.00 90.12 1046 LEU A N 1
ATOM 8087 C CA . LEU A 1 1046 ? -26.173 -8.196 -25.494 1.00 90.12 1046 LEU A CA 1
ATOM 8088 C C . LEU A 1 1046 ? -24.973 -7.529 -26.178 1.00 90.12 1046 LEU A C 1
ATOM 8090 O O . LEU A 1 1046 ? -23.872 -8.074 -26.165 1.00 90.12 1046 LEU A O 1
ATOM 8094 N N . HIS A 1 1047 ? -25.171 -6.333 -26.743 1.00 86.94 1047 HIS A N 1
ATOM 8095 C CA . HIS A 1 1047 ? -24.082 -5.585 -27.361 1.00 86.94 1047 HIS A CA 1
ATOM 8096 C C . HIS A 1 1047 ? -23.044 -5.158 -26.323 1.00 86.94 1047 HIS A C 1
ATOM 8098 O O . HIS A 1 1047 ? -21.858 -5.361 -26.556 1.00 86.94 1047 HIS A O 1
ATOM 8104 N N . TYR A 1 1048 ? -23.487 -4.633 -25.174 1.00 85.12 1048 TYR A N 1
ATOM 8105 C CA . TYR A 1 1048 ? -22.614 -4.159 -24.100 1.00 85.12 1048 TYR A CA 1
ATOM 8106 C C . TYR A 1 1048 ? -21.598 -5.214 -23.659 1.00 85.12 1048 TYR A C 1
ATOM 8108 O O . TYR A 1 1048 ? -20.410 -4.918 -23.612 1.00 85.12 1048 TYR A O 1
ATOM 8116 N N . MET A 1 1049 ? -22.044 -6.447 -23.400 1.00 87.56 1049 MET A N 1
ATOM 8117 C CA . MET A 1 1049 ? -21.167 -7.550 -22.977 1.00 87.56 1049 MET A CA 1
ATOM 8118 C C . MET A 1 1049 ? -20.248 -8.077 -24.077 1.00 87.56 1049 MET A C 1
ATOM 8120 O O . MET A 1 1049 ? -19.208 -8.659 -23.780 1.00 87.56 1049 MET A O 1
ATOM 8124 N N . ALA A 1 1050 ? -20.607 -7.861 -25.340 1.00 90.25 1050 ALA A N 1
ATOM 8125 C CA . ALA A 1 1050 ? -19.815 -8.292 -26.481 1.00 90.25 1050 ALA A CA 1
ATOM 8126 C C . ALA A 1 1050 ? -18.790 -7.241 -26.950 1.00 90.25 1050 ALA A C 1
ATOM 8128 O O . ALA A 1 1050 ? -18.011 -7.534 -27.855 1.00 90.25 1050 ALA A O 1
ATOM 8129 N N . MET A 1 1051 ? -18.764 -6.037 -26.361 1.00 85.25 1051 MET A N 1
ATOM 8130 C CA . MET A 1 1051 ? -17.804 -4.983 -26.714 1.00 85.25 1051 MET A CA 1
ATOM 8131 C C . MET A 1 1051 ? -16.352 -5.368 -26.381 1.00 85.25 1051 MET A C 1
ATOM 8133 O O . MET A 1 1051 ? -16.069 -6.180 -25.500 1.00 85.25 1051 MET A O 1
ATOM 8137 N N . ASP A 1 1052 ? -15.415 -4.727 -27.073 1.00 80.62 1052 ASP A N 1
ATOM 8138 C CA . ASP A 1 1052 ? -13.965 -4.872 -26.897 1.00 80.62 1052 ASP A CA 1
ATOM 8139 C C . ASP A 1 1052 ? -13.477 -4.597 -25.465 1.00 80.62 1052 ASP A C 1
ATOM 8141 O O . ASP A 1 1052 ? -12.567 -5.271 -24.990 1.00 80.62 1052 ASP A O 1
ATOM 8145 N N . VAL A 1 1053 ? -14.121 -3.684 -24.732 1.00 77.69 1053 VAL A N 1
ATOM 8146 C CA . VAL A 1 1053 ? -13.808 -3.365 -23.323 1.00 77.69 1053 VAL A CA 1
ATOM 8147 C C . VAL A 1 1053 ? -13.934 -4.551 -22.352 1.00 77.69 1053 VAL A C 1
ATOM 8149 O O . VAL A 1 1053 ? -13.399 -4.486 -21.242 1.00 77.69 1053 VAL A O 1
ATOM 8152 N N . TRP A 1 1054 ? -14.632 -5.620 -22.752 1.00 82.25 1054 TRP A N 1
ATOM 8153 C CA . TRP A 1 1054 ? -14.757 -6.878 -22.000 1.00 82.25 1054 TRP A CA 1
ATOM 8154 C C . TRP A 1 1054 ? -13.868 -7.996 -22.549 1.00 82.25 1054 TRP A C 1
ATOM 8156 O O . TRP A 1 1054 ? -13.707 -9.036 -21.906 1.00 82.25 1054 TRP A O 1
ATOM 8166 N N . ASN A 1 1055 ? -13.260 -7.785 -23.718 1.00 84.62 1055 ASN A N 1
ATOM 8167 C CA . ASN A 1 1055 ? -12.323 -8.711 -24.331 1.00 84.62 1055 ASN A CA 1
ATOM 8168 C C . ASN A 1 1055 ? -10.895 -8.513 -23.783 1.00 84.62 1055 ASN A C 1
ATOM 8170 O O . ASN A 1 1055 ? -9.962 -8.154 -24.504 1.00 84.62 1055 ASN A O 1
ATOM 8174 N N . ASP A 1 1056 ? -10.731 -8.753 -22.486 1.00 79.62 1056 ASP A N 1
ATOM 8175 C CA . ASP A 1 1056 ? -9.442 -8.727 -21.797 1.00 79.62 1056 ASP A CA 1
ATOM 8176 C C . ASP A 1 1056 ? -9.105 -10.096 -21.174 1.00 79.62 1056 ASP A C 1
ATOM 8178 O O . ASP A 1 1056 ? -9.978 -10.959 -21.041 1.00 79.62 1056 ASP A O 1
ATOM 8182 N N . ILE A 1 1057 ? -7.836 -10.301 -20.794 1.00 73.69 1057 ILE A N 1
ATOM 8183 C CA . ILE A 1 1057 ? -7.331 -11.574 -20.236 1.00 73.69 1057 ILE A CA 1
ATOM 8184 C C . ILE A 1 1057 ? -8.117 -12.075 -19.015 1.00 73.69 1057 ILE A C 1
ATOM 8186 O O . ILE A 1 1057 ? -8.115 -13.266 -18.708 1.00 73.69 1057 ILE A O 1
ATOM 8190 N N . HIS A 1 1058 ? -8.798 -11.180 -18.313 1.00 71.25 1058 HIS A N 1
ATOM 8191 C CA . HIS A 1 1058 ? -9.436 -11.456 -17.046 1.00 71.25 1058 HIS A CA 1
ATOM 8192 C C . HIS A 1 1058 ? -10.965 -11.549 -17.147 1.00 71.25 1058 HIS A C 1
ATOM 8194 O O . HIS A 1 1058 ? -11.567 -12.427 -16.532 1.00 71.25 1058 HIS A O 1
ATOM 8200 N N . ALA A 1 1059 ? -11.606 -10.661 -17.906 1.00 77.06 1059 ALA A N 1
ATOM 8201 C CA . ALA A 1 1059 ? -13.062 -10.576 -17.993 1.00 77.06 1059 ALA A CA 1
ATOM 8202 C C . ALA A 1 1059 ? -13.666 -11.473 -19.084 1.00 77.06 1059 ALA A C 1
ATOM 8204 O O . ALA A 1 1059 ? -14.825 -11.880 -18.960 1.00 77.06 1059 ALA A O 1
ATOM 8205 N N . ARG A 1 1060 ? -12.898 -11.818 -20.131 1.00 85.44 1060 ARG A N 1
ATOM 8206 C CA . ARG A 1 1060 ? -13.422 -12.478 -21.339 1.00 85.44 1060 ARG A CA 1
ATOM 8207 C C . ARG A 1 1060 ? -14.186 -13.767 -21.042 1.00 85.44 1060 ARG A C 1
ATOM 8209 O O . ARG A 1 1060 ? -15.272 -13.965 -21.576 1.00 85.44 1060 ARG A O 1
ATOM 8216 N N . SER A 1 1061 ? -13.644 -14.643 -20.197 1.00 85.62 1061 SER A N 1
ATOM 8217 C CA . SER A 1 1061 ? -14.260 -15.944 -19.888 1.00 85.62 1061 SER A CA 1
ATOM 8218 C C . SER A 1 1061 ? -15.632 -15.797 -19.224 1.00 85.62 1061 SER A C 1
ATOM 8220 O O . SER A 1 1061 ? -16.580 -16.480 -19.605 1.00 85.62 1061 SER A O 1
ATOM 8222 N N . LYS A 1 1062 ? -15.771 -14.864 -18.279 1.00 84.62 1062 LYS A N 1
ATOM 8223 C CA . LYS A 1 1062 ? -17.047 -14.569 -17.617 1.00 84.62 1062 LYS A CA 1
ATOM 8224 C C . LYS A 1 1062 ? -18.017 -13.855 -18.550 1.00 84.62 1062 LYS A C 1
ATOM 8226 O O . LYS A 1 1062 ? -19.187 -14.214 -18.589 1.00 84.62 1062 LYS A O 1
ATOM 8231 N N . ALA A 1 1063 ? -17.535 -12.901 -19.344 1.00 88.75 1063 ALA A N 1
ATOM 8232 C CA . ALA A 1 1063 ? -18.357 -12.211 -20.332 1.00 88.75 1063 ALA A CA 1
ATOM 8233 C C . ALA A 1 1063 ? -18.937 -13.185 -21.377 1.00 88.75 1063 ALA A C 1
ATOM 8235 O O . ALA A 1 1063 ? -20.114 -13.081 -21.709 1.00 88.75 1063 ALA A O 1
ATOM 8236 N N . ILE A 1 1064 ? -18.173 -14.197 -21.815 1.00 91.06 1064 ILE A N 1
ATOM 8237 C CA . ILE A 1 1064 ? -18.673 -15.299 -22.662 1.00 91.06 1064 ILE A CA 1
ATOM 8238 C C . ILE A 1 1064 ? -19.874 -15.997 -22.009 1.00 91.06 1064 ILE A C 1
ATOM 8240 O O . ILE A 1 1064 ? -20.898 -16.188 -22.665 1.00 91.06 1064 ILE A O 1
ATOM 8244 N N . VAL A 1 1065 ? -19.783 -16.335 -20.718 1.00 90.81 1065 VAL A N 1
ATOM 8245 C CA . VAL A 1 1065 ? -20.889 -16.961 -19.971 1.00 90.81 1065 VAL A CA 1
ATOM 8246 C C . VAL A 1 1065 ? -22.100 -16.025 -19.893 1.00 90.81 1065 VAL A C 1
ATOM 8248 O O . VAL A 1 1065 ? -23.222 -16.462 -20.149 1.00 90.81 1065 VAL A O 1
ATOM 8251 N N . MET A 1 1066 ? -21.894 -14.733 -19.622 1.00 91.25 1066 MET A N 1
ATOM 8252 C CA . MET A 1 1066 ? -22.976 -13.738 -19.590 1.00 91.25 1066 MET A CA 1
ATOM 8253 C C . MET A 1 1066 ? -23.694 -13.624 -20.943 1.00 91.25 1066 MET A C 1
ATOM 8255 O O . MET A 1 1066 ? -24.924 -13.643 -20.991 1.00 91.25 1066 MET A O 1
ATOM 8259 N N . ILE A 1 1067 ? -22.946 -13.573 -22.052 1.00 92.81 1067 ILE A N 1
ATOM 8260 C CA . ILE A 1 1067 ? -23.504 -13.540 -23.414 1.00 92.81 1067 ILE A CA 1
ATOM 8261 C C . ILE A 1 1067 ? -24.336 -14.801 -23.682 1.00 92.81 1067 ILE A C 1
ATOM 8263 O O . ILE A 1 1067 ? -25.454 -14.705 -24.186 1.00 92.81 1067 ILE A O 1
ATOM 8267 N N . GLN A 1 1068 ? -23.836 -15.982 -23.302 1.00 92.31 1068 GLN A N 1
ATOM 8268 C CA . GLN A 1 1068 ? -24.581 -17.236 -23.449 1.00 92.31 1068 GLN A CA 1
ATOM 8269 C C . GLN A 1 1068 ? -25.891 -17.236 -22.646 1.00 92.31 1068 GLN A C 1
ATOM 8271 O O . GLN A 1 1068 ? -26.908 -17.708 -23.152 1.00 92.31 1068 GLN A O 1
ATOM 8276 N N . HIS A 1 1069 ? -25.899 -16.702 -21.419 1.00 91.19 1069 HIS A N 1
ATOM 8277 C CA . HIS A 1 1069 ? -27.123 -16.565 -20.618 1.00 91.19 1069 HIS A CA 1
ATOM 8278 C C . HIS A 1 1069 ? -28.143 -15.636 -21.286 1.00 91.19 1069 HIS A C 1
ATOM 8280 O O . HIS A 1 1069 ? -29.308 -16.011 -21.419 1.00 91.19 1069 HIS A O 1
ATOM 8286 N N . LEU A 1 1070 ? -27.705 -14.471 -21.776 1.00 91.69 1070 LEU A N 1
ATOM 8287 C CA . LEU A 1 1070 ? -28.570 -13.534 -22.499 1.00 91.69 1070 LEU A CA 1
ATOM 8288 C C . LEU A 1 1070 ? -29.200 -14.190 -23.738 1.00 91.69 1070 LEU A C 1
ATOM 8290 O O . LEU A 1 1070 ? -30.416 -14.118 -23.917 1.00 91.69 1070 LEU A O 1
ATOM 8294 N N . LEU A 1 1071 ? -28.405 -14.888 -24.556 1.00 91.06 1071 LEU A N 1
ATOM 8295 C CA . LEU A 1 1071 ? -28.896 -15.592 -25.748 1.00 91.06 1071 LEU A CA 1
ATOM 8296 C C . LEU A 1 1071 ? -29.912 -16.692 -25.391 1.00 91.06 1071 LEU A C 1
ATOM 8298 O O . LEU A 1 1071 ? -30.973 -16.767 -26.007 1.00 91.06 1071 LEU A O 1
ATOM 8302 N N . ARG A 1 1072 ? -29.651 -17.501 -24.350 1.00 90.38 1072 ARG A N 1
ATOM 8303 C CA . ARG A 1 1072 ? -30.597 -18.534 -23.869 1.00 90.38 1072 ARG A CA 1
ATOM 8304 C C . ARG A 1 1072 ? -31.924 -17.949 -23.381 1.00 90.38 1072 ARG A C 1
ATOM 8306 O O . ARG A 1 1072 ? -32.948 -18.617 -23.479 1.00 90.38 1072 ARG A O 1
ATOM 8313 N N . ARG A 1 1073 ? -31.911 -16.723 -22.848 1.00 89.88 1073 ARG A N 1
ATOM 8314 C CA . ARG A 1 1073 ? -33.101 -16.004 -22.360 1.00 89.88 1073 ARG A CA 1
ATOM 8315 C C . ARG A 1 1073 ? -33.787 -15.158 -23.444 1.00 89.88 1073 ARG A C 1
ATOM 8317 O O . ARG A 1 1073 ? -34.724 -14.437 -23.119 1.00 89.88 1073 ARG A O 1
ATOM 8324 N N . GLY A 1 1074 ? -33.380 -15.277 -24.714 1.00 89.00 1074 GLY A N 1
ATOM 8325 C CA . GLY A 1 1074 ? -34.064 -14.662 -25.860 1.00 89.00 1074 GLY A CA 1
ATOM 8326 C C . GLY A 1 1074 ? -33.507 -13.309 -26.313 1.00 89.00 1074 GLY A C 1
ATOM 8327 O O . GLY A 1 1074 ? -34.236 -12.533 -26.932 1.00 89.00 1074 GLY A O 1
ATOM 8328 N N . ALA A 1 1075 ? -32.243 -13.000 -26.008 1.00 90.25 1075 ALA A N 1
ATOM 8329 C CA . ALA A 1 1075 ? -31.590 -11.809 -26.548 1.00 90.25 1075 ALA A CA 1
ATOM 8330 C C . ALA A 1 1075 ? -31.390 -11.922 -28.070 1.00 90.25 1075 ALA A C 1
ATOM 8332 O O . ALA A 1 1075 ? -30.856 -12.923 -28.549 1.00 90.25 1075 ALA A O 1
ATOM 8333 N N . ASP A 1 1076 ? -31.787 -10.894 -28.824 1.00 88.81 1076 ASP A N 1
ATOM 8334 C CA . ASP A 1 1076 ? -31.698 -10.895 -30.289 1.00 88.81 1076 ASP A CA 1
ATOM 8335 C C . ASP A 1 1076 ? -30.370 -10.265 -30.781 1.00 88.81 1076 ASP A C 1
ATOM 8337 O O . ASP A 1 1076 ? -30.154 -9.057 -30.622 1.00 88.81 1076 ASP A O 1
ATOM 8341 N N . PRO A 1 1077 ? -29.465 -11.047 -31.410 1.00 89.12 1077 PRO A N 1
ATOM 8342 C CA . PRO A 1 1077 ? -28.187 -10.555 -31.931 1.00 89.12 1077 PRO A CA 1
ATOM 8343 C C . PRO A 1 1077 ? -28.325 -9.679 -33.190 1.00 89.12 1077 PRO A C 1
ATOM 8345 O O . PRO A 1 1077 ? -27.342 -9.083 -33.640 1.00 89.12 1077 PRO A O 1
ATOM 8348 N N . PHE A 1 1078 ? -29.521 -9.580 -33.773 1.00 87.12 1078 PHE A N 1
ATOM 8349 C CA . PHE A 1 1078 ? -29.786 -8.823 -34.995 1.00 87.12 1078 PHE A CA 1
ATOM 8350 C C . PHE A 1 1078 ? -30.428 -7.450 -34.752 1.00 87.12 1078 PHE A C 1
ATOM 8352 O O . PHE A 1 1078 ? -30.743 -6.747 -35.719 1.00 87.12 1078 PHE A O 1
ATOM 8359 N N . LEU A 1 1079 ? -30.583 -7.037 -33.489 1.00 87.38 1079 LEU A N 1
ATOM 8360 C CA . LEU A 1 1079 ? -31.060 -5.699 -33.139 1.00 87.38 1079 LEU A CA 1
ATOM 8361 C C . LEU A 1 1079 ? -30.107 -4.609 -33.640 1.00 87.38 1079 LEU A C 1
ATOM 8363 O O . LEU A 1 1079 ? -28.893 -4.790 -33.716 1.00 87.38 1079 LEU A O 1
ATOM 8367 N N . ILE A 1 1080 ? -30.666 -3.451 -33.984 1.00 83.31 1080 ILE A N 1
ATOM 8368 C CA . ILE A 1 1080 ? -29.924 -2.322 -34.558 1.00 83.31 1080 ILE A CA 1
ATOM 8369 C C . ILE A 1 1080 ? -29.401 -1.418 -33.427 1.00 83.31 1080 ILE A C 1
ATOM 8371 O O . ILE A 1 1080 ? -30.169 -1.043 -32.538 1.00 83.31 1080 ILE A O 1
ATOM 8375 N N . CYS A 1 1081 ? -28.114 -1.046 -33.478 1.00 75.19 1081 CYS A N 1
ATOM 8376 C CA . CYS A 1 1081 ? -27.460 -0.154 -32.498 1.00 75.19 1081 CYS A CA 1
ATOM 8377 C C . CYS A 1 1081 ? -27.221 1.276 -33.014 1.00 75.19 1081 CYS A C 1
ATOM 8379 O O . CYS A 1 1081 ? -27.430 2.246 -32.294 1.00 75.19 1081 CYS A O 1
ATOM 8381 N N . ASP A 1 1082 ? -26.745 1.412 -34.250 1.00 70.56 1082 ASP A N 1
ATOM 8382 C CA . ASP A 1 1082 ? -26.393 2.673 -34.931 1.00 70.56 1082 ASP A CA 1
ATOM 8383 C C . ASP A 1 1082 ? -26.867 2.594 -36.385 1.00 70.56 1082 ASP A C 1
ATOM 8385 O O . ASP A 1 1082 ? -27.122 1.474 -36.808 1.00 70.56 1082 ASP A O 1
ATOM 8389 N N . ARG A 1 1083 ? -26.962 3.720 -37.125 1.00 61.84 1083 ARG A N 1
ATOM 8390 C CA . ARG A 1 1083 ? -27.248 3.905 -38.581 1.00 61.84 1083 ARG A CA 1
ATOM 8391 C C . ARG A 1 1083 ? -27.498 2.618 -39.420 1.00 61.84 1083 ARG A C 1
ATOM 8393 O O . ARG A 1 1083 ? -26.885 2.438 -40.464 1.00 61.84 1083 ARG A O 1
ATOM 8400 N N . GLN A 1 1084 ? -28.430 1.758 -38.997 1.00 67.00 1084 GLN A N 1
ATOM 8401 C CA . GLN A 1 1084 ? -28.767 0.441 -39.566 1.00 67.00 1084 GLN A CA 1
ATOM 8402 C C . GLN A 1 1084 ? -27.729 -0.716 -39.449 1.00 67.00 1084 GLN A C 1
ATOM 8404 O O . GLN A 1 1084 ? -27.860 -1.704 -40.169 1.00 67.00 1084 GLN A O 1
ATOM 8409 N N . SER A 1 1085 ? -26.738 -0.681 -38.545 1.00 81.69 1085 SER A N 1
ATOM 8410 C CA . SER A 1 1085 ? -25.850 -1.835 -38.265 1.00 81.69 1085 SER A CA 1
ATOM 8411 C C . SER A 1 1085 ? -26.361 -2.716 -37.106 1.00 81.69 1085 SER A C 1
ATOM 8413 O O . SER A 1 1085 ? -26.564 -2.194 -36.002 1.00 81.69 1085 SER A O 1
ATOM 8415 N N . PRO A 1 1086 ? -26.537 -4.039 -37.323 1.00 88.00 1086 PRO A N 1
ATOM 8416 C CA . PRO A 1 1086 ? -26.861 -4.997 -36.263 1.00 88.00 1086 PRO A CA 1
ATOM 8417 C C . PRO A 1 1086 ? -25.730 -5.186 -35.237 1.00 88.00 1086 PRO A C 1
ATOM 8419 O O . PRO A 1 1086 ? -24.561 -4.942 -35.552 1.00 88.00 1086 PRO A O 1
ATOM 8422 N N . ILE A 1 1087 ? -26.063 -5.693 -34.040 1.00 87.69 1087 ILE A N 1
ATOM 8423 C CA . ILE A 1 1087 ? -25.092 -6.012 -32.969 1.00 87.69 1087 ILE A CA 1
ATOM 8424 C C . ILE A 1 1087 ? -23.955 -6.892 -33.503 1.00 87.69 1087 ILE A C 1
ATOM 8426 O O . ILE A 1 1087 ? -22.785 -6.568 -33.301 1.00 87.69 1087 ILE A O 1
ATOM 8430 N N . VAL A 1 1088 ? -24.284 -7.972 -34.217 1.00 90.06 1088 VAL A N 1
ATOM 8431 C CA . VAL A 1 1088 ? -23.291 -8.923 -34.747 1.00 90.06 1088 VAL A CA 1
ATOM 8432 C C . VAL A 1 1088 ? -22.260 -8.263 -35.661 1.00 90.06 1088 VAL A C 1
ATOM 8434 O O . VAL A 1 1088 ? -21.064 -8.444 -35.450 1.00 90.06 1088 VAL A O 1
ATOM 8437 N N . HIS A 1 1089 ? -22.666 -7.417 -36.612 1.00 90.25 1089 HIS A N 1
ATOM 8438 C CA . HIS A 1 1089 ? -21.712 -6.741 -37.501 1.00 90.25 1089 HIS A CA 1
ATOM 8439 C C . HIS A 1 1089 ? -20.772 -5.803 -36.738 1.00 90.25 1089 HIS A C 1
ATOM 8441 O O . HIS A 1 1089 ? -19.596 -5.700 -37.086 1.00 90.25 1089 HIS A O 1
ATOM 8447 N N . LEU A 1 1090 ? -21.250 -5.143 -35.680 1.00 87.12 1090 LEU A N 1
ATOM 8448 C CA . LEU A 1 1090 ? -20.418 -4.280 -34.832 1.00 87.12 1090 LEU A CA 1
ATOM 8449 C C . LEU A 1 1090 ? -19.429 -5.077 -33.980 1.00 87.12 1090 LEU A C 1
ATOM 8451 O O . LEU A 1 1090 ? -18.265 -4.701 -33.901 1.00 87.12 1090 LEU A O 1
ATOM 8455 N N . VAL A 1 1091 ? -19.856 -6.180 -33.364 1.00 88.88 1091 VAL A N 1
ATOM 8456 C CA . VAL A 1 1091 ? -18.984 -7.043 -32.546 1.00 88.88 1091 VAL A CA 1
ATOM 8457 C C . VAL A 1 1091 ? -17.890 -7.698 -33.394 1.00 88.88 1091 VAL A C 1
ATOM 8459 O O . VAL A 1 1091 ? -16.740 -7.751 -32.966 1.00 88.88 1091 VAL A O 1
ATOM 8462 N N . PHE A 1 1092 ? -18.213 -8.146 -34.612 1.00 90.56 1092 PHE A N 1
ATOM 8463 C CA . PHE A 1 1092 ? -17.230 -8.753 -35.514 1.00 90.56 1092 PHE A CA 1
ATOM 8464 C C . PHE A 1 1092 ? -16.256 -7.735 -36.118 1.00 90.56 1092 PHE A C 1
ATOM 8466 O O . PHE A 1 1092 ? -15.088 -8.075 -36.292 1.00 90.56 1092 PHE A O 1
ATOM 8473 N N . SER A 1 1093 ? -16.705 -6.503 -36.393 1.00 87.62 1093 SER A N 1
ATOM 8474 C CA . SER A 1 1093 ? -15.832 -5.427 -36.901 1.00 87.62 1093 SER A CA 1
ATOM 8475 C C . SER A 1 1093 ? -15.051 -4.684 -35.821 1.00 87.62 1093 SER A C 1
ATOM 8477 O O . SER A 1 1093 ? -14.105 -3.974 -36.142 1.00 87.62 1093 SER A O 1
ATOM 8479 N N . SER A 1 1094 ? -15.412 -4.854 -34.550 1.00 83.38 1094 SER A N 1
ATOM 8480 C CA . SER A 1 1094 ? -14.656 -4.341 -33.403 1.00 83.38 1094 SER A CA 1
ATOM 8481 C C . SER A 1 1094 ? -13.819 -5.443 -32.758 1.00 83.38 1094 SER A C 1
ATOM 8483 O O . SER A 1 1094 ? -13.994 -6.617 -33.062 1.00 83.38 1094 SER A O 1
ATOM 8485 N N . GLY A 1 1095 ? -12.951 -5.099 -31.804 1.00 82.06 1095 GLY A N 1
ATOM 8486 C CA . GLY A 1 1095 ? -12.199 -6.064 -30.993 1.00 82.06 1095 GLY A CA 1
ATOM 8487 C C . GLY A 1 1095 ? -13.036 -6.889 -30.000 1.00 82.06 1095 GLY A C 1
ATOM 8488 O O . GLY A 1 1095 ? -12.483 -7.421 -29.044 1.00 82.06 1095 GLY A O 1
ATOM 8489 N N . GLY A 1 1096 ? -14.357 -6.988 -30.181 1.00 88.12 1096 GLY A N 1
ATOM 8490 C CA . GLY A 1 1096 ? -15.306 -7.607 -29.246 1.00 88.12 1096 GLY A CA 1
ATOM 8491 C C . GLY A 1 1096 ? -15.228 -9.134 -29.102 1.00 88.12 1096 GLY A C 1
ATOM 8492 O O . GLY A 1 1096 ? -14.422 -9.798 -29.750 1.00 88.12 1096 GLY A O 1
ATOM 8493 N N . ILE A 1 1097 ? -16.076 -9.715 -28.251 1.00 91.50 1097 ILE A N 1
ATOM 8494 C CA . ILE A 1 1097 ? -16.117 -11.166 -27.984 1.00 91.50 1097 ILE A CA 1
ATOM 8495 C C . ILE A 1 1097 ? -17.025 -11.866 -29.002 1.00 91.50 1097 ILE A C 1
ATOM 8497 O O . ILE A 1 1097 ? -18.232 -11.641 -29.007 1.00 91.50 1097 ILE A O 1
ATOM 8501 N N . ILE A 1 1098 ? -16.462 -12.759 -29.826 1.00 92.62 1098 ILE A N 1
ATOM 8502 C CA . ILE A 1 1098 ? -17.195 -13.428 -30.921 1.00 92.62 1098 ILE A CA 1
ATOM 8503 C C . ILE A 1 1098 ? -17.528 -14.909 -30.676 1.00 92.62 1098 ILE A C 1
ATOM 8505 O O . ILE A 1 1098 ? -18.409 -15.434 -31.352 1.00 92.62 1098 ILE A O 1
ATOM 8509 N N . GLN A 1 1099 ? -16.881 -15.584 -29.715 1.00 92.56 1099 GLN A N 1
ATOM 8510 C CA . GLN A 1 1099 ? -17.034 -17.036 -29.483 1.00 92.56 1099 GLN A CA 1
ATOM 8511 C C . GLN A 1 1099 ? -18.499 -17.481 -29.353 1.00 92.56 1099 GLN A C 1
ATOM 8513 O O . GLN A 1 1099 ? -18.902 -18.350 -30.121 1.00 92.56 1099 GLN A O 1
ATOM 8518 N N . PRO A 1 1100 ? -19.333 -16.861 -28.489 1.00 92.81 1100 PRO A N 1
ATOM 8519 C CA . PRO A 1 1100 ? -20.719 -17.298 -28.323 1.00 92.81 1100 PRO A CA 1
ATOM 8520 C C . PRO A 1 1100 ? -21.550 -17.209 -29.605 1.00 92.81 1100 PRO A C 1
ATOM 8522 O O . PRO A 1 1100 ? -22.495 -17.971 -29.758 1.00 92.81 1100 PRO A O 1
ATOM 8525 N N . PHE A 1 1101 ? -21.214 -16.285 -30.511 1.00 91.62 1101 PHE A N 1
ATOM 8526 C CA . PHE A 1 1101 ? -21.916 -16.104 -31.781 1.00 91.62 1101 PHE A CA 1
ATOM 8527 C C . PHE A 1 1101 ? -21.470 -17.133 -32.823 1.00 91.62 1101 PHE A C 1
ATOM 8529 O O . PHE A 1 1101 ? -22.295 -17.621 -33.587 1.00 91.62 1101 PHE A O 1
ATOM 8536 N N . LEU A 1 1102 ? -20.182 -17.494 -32.839 1.00 89.12 1102 LEU A N 1
ATOM 8537 C CA . LEU A 1 1102 ? -19.642 -18.525 -33.733 1.00 89.12 1102 LEU A CA 1
ATOM 8538 C C . LEU A 1 1102 ? -20.222 -19.918 -33.450 1.00 89.12 1102 LEU A C 1
ATOM 8540 O O . LEU A 1 1102 ? -20.291 -20.736 -34.372 1.00 89.12 1102 LEU A O 1
ATOM 8544 N N . ASP A 1 1103 ? -20.631 -20.170 -32.206 1.00 87.69 1103 ASP A N 1
ATOM 8545 C CA . ASP A 1 1103 ? -21.262 -21.417 -31.762 1.00 87.69 1103 ASP A CA 1
ATOM 8546 C C . ASP A 1 1103 ? -22.772 -21.477 -32.081 1.00 87.69 1103 ASP A C 1
ATOM 8548 O O . ASP A 1 1103 ? -23.401 -22.518 -31.894 1.00 87.69 1103 ASP A O 1
ATOM 8552 N N . MET A 1 1104 ? -23.380 -20.385 -32.565 1.00 86.50 1104 MET A N 1
ATOM 8553 C CA . MET A 1 1104 ? -24.802 -20.360 -32.924 1.00 86.50 1104 MET A CA 1
ATOM 8554 C C . MET A 1 1104 ? -25.052 -21.051 -34.268 1.00 86.50 1104 MET A C 1
ATOM 8556 O O . MET A 1 1104 ? -24.542 -20.623 -35.301 1.00 86.50 1104 MET A O 1
ATOM 8560 N N . GLU A 1 1105 ? -25.941 -22.045 -34.287 1.00 79.81 1105 GLU A N 1
ATOM 8561 C CA . GLU A 1 1105 ? -26.391 -22.697 -35.530 1.00 79.81 1105 GLU A CA 1
ATOM 8562 C C . GLU A 1 1105 ? -27.233 -21.766 -36.423 1.00 79.81 1105 GLU A C 1
ATOM 8564 O O . GLU A 1 1105 ? -27.329 -21.967 -37.629 1.00 79.81 1105 GLU A O 1
ATOM 8569 N N . THR A 1 1106 ? -27.836 -20.725 -35.842 1.00 82.12 1106 THR A N 1
ATOM 8570 C CA . THR A 1 1106 ? -28.736 -19.782 -36.527 1.00 82.12 1106 THR A CA 1
ATOM 8571 C C . THR A 1 1106 ? -28.033 -18.515 -37.033 1.00 82.12 1106 THR A C 1
ATOM 8573 O O . THR A 1 1106 ? -28.709 -17.535 -37.353 1.00 82.12 1106 THR A O 1
ATOM 8576 N N . LEU A 1 1107 ? -26.695 -18.470 -37.038 1.00 87.31 1107 LEU A N 1
ATOM 8577 C CA . LEU A 1 1107 ? -25.946 -17.289 -37.472 1.00 87.31 1107 LEU A CA 1
ATOM 8578 C C . LEU A 1 1107 ? -25.975 -17.155 -39.004 1.00 87.31 1107 LEU A C 1
ATOM 8580 O O . LEU A 1 1107 ? -25.364 -17.943 -39.719 1.00 87.31 1107 LEU A O 1
ATOM 8584 N N . ASP A 1 1108 ? -26.653 -16.123 -39.504 1.00 87.81 1108 ASP A N 1
ATOM 8585 C CA . ASP A 1 1108 ? -26.695 -15.796 -40.932 1.00 87.81 1108 ASP A CA 1
ATOM 8586 C C . ASP A 1 1108 ? -25.431 -15.024 -41.359 1.00 87.81 1108 ASP A C 1
ATOM 8588 O O . ASP A 1 1108 ? -25.282 -13.836 -41.055 1.00 87.81 1108 ASP A O 1
ATOM 8592 N N . LEU A 1 1109 ? -24.518 -15.716 -42.052 1.00 88.88 1109 LEU A N 1
ATOM 8593 C CA . LEU A 1 1109 ? -23.229 -15.184 -42.522 1.00 88.88 1109 LEU A CA 1
ATOM 8594 C C . LEU A 1 1109 ? -23.375 -14.119 -43.619 1.00 88.88 1109 LEU A C 1
ATOM 8596 O O . LEU A 1 1109 ? -22.579 -13.176 -43.682 1.00 88.88 1109 LEU A O 1
ATOM 8600 N N . GLU A 1 1110 ? -24.421 -14.243 -44.438 1.00 90.44 1110 GLU A N 1
ATOM 8601 C CA . GLU A 1 1110 ? -24.638 -13.429 -45.638 1.00 90.44 1110 GLU A CA 1
ATOM 8602 C C . GLU A 1 1110 ? -25.568 -12.238 -45.390 1.00 90.44 1110 GLU A C 1
ATOM 8604 O O . GLU A 1 1110 ? -25.822 -11.413 -46.277 1.00 90.44 1110 GLU A O 1
ATOM 8609 N N . ARG A 1 1111 ? -26.039 -12.085 -44.149 1.00 87.69 1111 ARG A N 1
ATOM 8610 C CA . ARG A 1 1111 ? -26.800 -10.916 -43.729 1.00 87.69 1111 ARG A CA 1
ATOM 8611 C C . ARG A 1 1111 ? -25.973 -9.648 -43.903 1.00 87.69 1111 ARG A C 1
ATOM 8613 O O . ARG A 1 1111 ? -24.846 -9.540 -43.417 1.00 87.69 1111 ARG A O 1
ATOM 8620 N N . ARG A 1 1112 ? -26.574 -8.643 -44.540 1.00 88.38 1112 ARG A N 1
ATOM 8621 C CA . ARG A 1 1112 ? -25.943 -7.340 -44.780 1.00 88.38 1112 ARG A CA 1
ATOM 8622 C C . ARG A 1 1112 ? -26.356 -6.302 -43.740 1.00 88.38 1112 ARG A C 1
ATOM 8624 O O . ARG A 1 1112 ? -27.522 -6.244 -43.350 1.00 88.38 1112 ARG A O 1
ATOM 8631 N N . ASP A 1 1113 ? -25.397 -5.488 -43.304 1.00 86.94 1113 ASP A N 1
ATOM 8632 C CA . ASP A 1 1113 ? -25.660 -4.294 -42.494 1.00 86.94 1113 ASP A CA 1
ATOM 8633 C C . ASP A 1 1113 ? -26.084 -3.088 -43.358 1.00 86.94 1113 ASP A C 1
ATOM 8635 O O . ASP A 1 1113 ? -26.115 -3.158 -44.588 1.00 86.94 1113 ASP A O 1
ATOM 8639 N N . GLY A 1 1114 ? -26.393 -1.953 -42.721 1.00 81.06 1114 GLY A N 1
ATOM 8640 C CA . GLY A 1 1114 ? -26.726 -0.695 -43.404 1.00 81.06 1114 GLY A CA 1
ATOM 8641 C C . GLY A 1 1114 ? -25.635 -0.116 -44.316 1.00 81.06 1114 GLY A C 1
ATOM 8642 O O . GLY A 1 1114 ? -25.919 0.781 -45.105 1.00 81.06 1114 GLY A O 1
ATOM 8643 N N . LEU A 1 1115 ? -24.398 -0.621 -44.232 1.00 82.25 1115 LEU A N 1
ATOM 8644 C CA . LEU A 1 1115 ? -23.273 -0.271 -45.109 1.00 82.25 1115 LEU A CA 1
ATOM 8645 C C . LEU A 1 1115 ? -23.062 -1.319 -46.218 1.00 82.25 1115 LEU A C 1
ATOM 8647 O O . LEU A 1 1115 ? -22.088 -1.252 -46.968 1.00 82.25 1115 LEU A O 1
ATOM 8651 N N . GLY A 1 1116 ? -23.958 -2.303 -46.325 1.00 85.94 1116 GLY A N 1
ATOM 8652 C CA . GLY A 1 1116 ? -23.884 -3.384 -47.297 1.00 85.94 1116 GLY A CA 1
ATOM 8653 C C . GLY A 1 1116 ? -22.843 -4.457 -46.973 1.00 85.94 1116 GLY A C 1
ATOM 8654 O O . GLY A 1 1116 ? -22.590 -5.293 -47.835 1.00 85.94 1116 GLY A O 1
ATOM 8655 N N . ARG A 1 1117 ? -22.239 -4.470 -45.779 1.00 89.62 1117 ARG A N 1
ATOM 8656 C CA . ARG A 1 1117 ? -21.196 -5.439 -45.400 1.00 89.62 1117 ARG A CA 1
ATOM 8657 C C . ARG A 1 1117 ? -21.814 -6.761 -44.945 1.00 89.62 1117 ARG A C 1
ATOM 8659 O O . ARG A 1 1117 ? -22.732 -6.752 -44.126 1.00 89.62 1117 ARG A O 1
ATOM 8666 N N . THR A 1 1118 ? -21.282 -7.884 -45.426 1.00 93.00 1118 THR A N 1
ATOM 8667 C CA . THR A 1 1118 ? -21.504 -9.219 -44.835 1.00 93.00 1118 THR A CA 1
ATOM 8668 C C . THR A 1 1118 ? -20.705 -9.362 -43.533 1.00 93.00 1118 THR A C 1
ATOM 8670 O O . THR A 1 1118 ? -19.873 -8.503 -43.213 1.00 93.00 1118 THR A O 1
ATOM 8673 N N . LEU A 1 1119 ? -20.922 -10.438 -42.763 1.00 90.88 1119 LEU A N 1
ATOM 8674 C CA . LEU A 1 1119 ? -20.147 -10.669 -41.534 1.00 90.88 1119 LEU A CA 1
ATOM 8675 C C . LEU A 1 1119 ? -18.648 -10.845 -41.814 1.00 90.88 1119 LEU A C 1
ATOM 8677 O O . LEU A 1 1119 ? -17.827 -10.351 -41.041 1.00 90.88 1119 LEU A O 1
ATOM 8681 N N . LEU A 1 1120 ? -18.287 -11.467 -42.942 1.00 93.06 1120 LEU A N 1
ATOM 8682 C CA . LEU A 1 1120 ? -16.897 -11.600 -43.386 1.00 93.06 1120 LEU A CA 1
ATOM 8683 C C . LEU A 1 1120 ? -16.232 -10.231 -43.596 1.00 93.06 1120 LEU A C 1
ATOM 8685 O O . LEU A 1 1120 ? -15.141 -9.985 -43.083 1.00 93.06 1120 LEU A O 1
ATOM 8689 N N . LEU A 1 1121 ? -16.906 -9.326 -44.312 1.00 90.69 1121 LEU A N 1
ATOM 8690 C CA . LEU A 1 1121 ? -16.401 -7.976 -44.578 1.00 90.69 1121 LEU A CA 1
ATOM 8691 C C . LEU A 1 1121 ? -16.274 -7.158 -43.288 1.00 90.69 1121 LEU A C 1
ATOM 8693 O O . LEU A 1 1121 ? -15.295 -6.437 -43.096 1.00 90.69 1121 LEU A O 1
ATOM 8697 N N . ALA A 1 1122 ? -17.231 -7.304 -42.370 1.00 89.31 1122 ALA A N 1
ATOM 8698 C CA . ALA A 1 1122 ? -17.128 -6.708 -41.045 1.00 89.31 1122 ALA A CA 1
ATOM 8699 C C . ALA A 1 1122 ? -15.890 -7.238 -40.292 1.00 89.31 1122 ALA A C 1
ATOM 8701 O O . ALA A 1 1122 ? -15.091 -6.438 -39.813 1.00 89.31 1122 ALA A O 1
ATOM 8702 N N . ALA A 1 1123 ? -15.687 -8.558 -40.250 1.00 90.75 1123 ALA A N 1
ATOM 8703 C CA . ALA A 1 1123 ? -14.560 -9.196 -39.566 1.00 90.75 1123 ALA A CA 1
ATOM 8704 C C . ALA A 1 1123 ? -13.184 -8.828 -40.147 1.00 90.75 1123 ALA A C 1
ATOM 8706 O O . ALA A 1 1123 ? -12.217 -8.718 -39.397 1.00 90.75 1123 ALA A O 1
ATOM 8707 N N . ALA A 1 1124 ? -13.091 -8.599 -41.459 1.00 89.81 1124 ALA A N 1
ATOM 8708 C CA . ALA A 1 1124 ? -11.860 -8.166 -42.125 1.00 89.81 1124 ALA A CA 1
ATOM 8709 C C . ALA A 1 1124 ? -11.401 -6.756 -41.713 1.00 89.81 1124 ALA A C 1
ATOM 8711 O O . ALA A 1 1124 ? -10.221 -6.433 -41.822 1.00 89.81 1124 ALA A O 1
ATOM 8712 N N . SER A 1 1125 ? -12.323 -5.932 -41.207 1.00 86.12 1125 SER A N 1
ATOM 8713 C CA . SER A 1 1125 ? -12.033 -4.587 -40.697 1.00 86.12 1125 SER A CA 1
ATOM 8714 C C . SER A 1 1125 ? -11.548 -4.575 -39.239 1.00 86.12 1125 SER A C 1
ATOM 8716 O O . SER A 1 1125 ? -11.374 -3.494 -38.685 1.00 86.12 1125 SER A O 1
ATOM 8718 N N . CYS A 1 1126 ? -11.343 -5.736 -38.600 1.00 85.94 1126 CYS A N 1
ATOM 8719 C CA . CYS A 1 1126 ? -10.861 -5.845 -37.219 1.00 85.94 1126 CYS A CA 1
ATOM 8720 C C . CYS A 1 1126 ? -9.359 -6.171 -37.157 1.00 85.94 1126 CYS A C 1
ATOM 8722 O O . CYS A 1 1126 ? -8.858 -6.964 -37.948 1.00 85.94 1126 CYS A O 1
ATOM 8724 N N . ASP A 1 1127 ? -8.656 -5.579 -36.192 1.00 78.25 1127 ASP A N 1
ATOM 8725 C CA . ASP A 1 1127 ? -7.220 -5.739 -35.931 1.00 78.25 1127 ASP A CA 1
ATOM 8726 C C . ASP A 1 1127 ? -6.899 -6.821 -34.879 1.00 78.25 1127 ASP A C 1
ATOM 8728 O O . ASP A 1 1127 ? -5.744 -7.214 -34.708 1.00 78.25 1127 ASP A O 1
ATOM 8732 N N . THR A 1 1128 ? -7.914 -7.356 -34.196 1.00 83.62 1128 THR A N 1
ATOM 8733 C CA . THR A 1 1128 ? -7.761 -8.432 -33.204 1.00 83.62 1128 THR A CA 1
ATOM 8734 C C . THR A 1 1128 ? -8.043 -9.809 -33.804 1.00 83.62 1128 THR A C 1
ATOM 8736 O O . THR A 1 1128 ? -8.966 -9.989 -34.602 1.00 83.62 1128 THR A O 1
ATOM 8739 N N . GLY A 1 1129 ? -7.261 -10.809 -33.396 1.00 85.38 1129 GLY A N 1
ATOM 8740 C CA . GLY A 1 1129 ? -7.486 -12.208 -33.759 1.00 85.38 1129 GLY A CA 1
ATOM 8741 C C . GLY A 1 1129 ? -8.736 -12.803 -33.111 1.00 85.38 1129 GLY A C 1
ATOM 8742 O O . GLY A 1 1129 ? -9.461 -12.142 -32.361 1.00 85.38 1129 GLY A O 1
ATOM 8743 N N . THR A 1 1130 ? -9.015 -14.064 -33.427 1.00 88.12 1130 THR A N 1
ATOM 8744 C CA . THR A 1 1130 ? -10.200 -14.772 -32.927 1.00 88.12 1130 THR A CA 1
ATOM 8745 C C . THR A 1 1130 ? -10.158 -14.926 -31.403 1.00 88.12 1130 THR A C 1
ATOM 8747 O O . THR A 1 1130 ? -11.152 -14.647 -30.726 1.00 88.12 1130 THR A O 1
ATOM 8750 N N . ASN A 1 1131 ? -9.012 -15.315 -30.840 1.00 87.38 1131 ASN A N 1
ATOM 8751 C CA . ASN A 1 1131 ? -8.796 -15.542 -29.405 1.00 87.38 1131 ASN A CA 1
ATOM 8752 C C . ASN A 1 1131 ? -7.931 -14.464 -28.740 1.00 87.38 1131 ASN A C 1
ATOM 8754 O O . ASN A 1 1131 ? -7.833 -14.422 -27.516 1.00 87.38 1131 ASN A O 1
ATOM 8758 N N . SER A 1 1132 ? -7.345 -13.570 -29.529 1.00 85.19 1132 SER A N 1
ATOM 8759 C CA . SER A 1 1132 ? -6.556 -12.443 -29.050 1.00 85.19 1132 SER A CA 1
ATOM 8760 C C . SER A 1 1132 ? -7.412 -11.492 -28.219 1.00 85.19 1132 SER A C 1
ATOM 8762 O O . SER A 1 1132 ? -8.593 -11.247 -28.505 1.00 85.19 1132 SER A O 1
ATOM 8764 N N . TYR A 1 1133 ? -6.801 -10.953 -27.169 1.00 84.12 1133 TYR A N 1
ATOM 8765 C CA . TYR A 1 1133 ? -7.413 -9.934 -26.327 1.00 84.12 1133 TYR A CA 1
ATOM 8766 C C . TYR A 1 1133 ? -7.373 -8.583 -27.043 1.00 84.12 1133 TYR A C 1
ATOM 8768 O O . TYR A 1 1133 ? -6.419 -8.286 -27.758 1.00 84.12 1133 TYR A O 1
ATOM 8776 N N . ALA A 1 1134 ? -8.391 -7.752 -26.840 1.00 76.62 1134 ALA A N 1
ATOM 8777 C CA . ALA A 1 1134 ? -8.370 -6.374 -27.321 1.00 76.62 1134 ALA A CA 1
ATOM 8778 C C . ALA A 1 1134 ? -7.456 -5.504 -26.447 1.00 76.62 1134 ALA A C 1
ATOM 8780 O O . ALA A 1 1134 ? -6.752 -4.627 -26.942 1.00 76.62 1134 ALA A O 1
ATOM 8781 N N . TYR A 1 1135 ? -7.426 -5.779 -25.139 1.00 72.44 1135 TYR A N 1
ATOM 8782 C CA . TYR A 1 1135 ? -6.801 -4.912 -24.147 1.00 72.44 1135 TYR A CA 1
ATOM 8783 C C . TYR A 1 1135 ? -6.071 -5.676 -23.035 1.00 72.44 1135 TYR A C 1
ATOM 8785 O O . TYR A 1 1135 ? -6.448 -6.792 -22.679 1.00 72.44 1135 TYR A O 1
ATOM 8793 N N . SER A 1 1136 ? -5.054 -5.038 -22.439 1.00 65.50 1136 SER A N 1
ATOM 8794 C CA . SER A 1 1136 ? -4.328 -5.545 -21.260 1.00 65.50 1136 SER A CA 1
ATOM 8795 C C . SER A 1 1136 ? -4.487 -4.594 -20.057 1.00 65.50 1136 SER A C 1
ATOM 8797 O O . SER A 1 1136 ? -3.699 -3.653 -19.893 1.00 65.50 1136 SER A O 1
ATOM 8799 N N . PRO A 1 1137 ? -5.548 -4.753 -19.237 1.00 60.56 1137 PRO A N 1
ATOM 8800 C CA . PRO A 1 1137 ? -5.790 -3.915 -18.067 1.00 60.56 1137 PRO A CA 1
ATOM 8801 C C . PRO A 1 1137 ? -4.968 -4.359 -16.848 1.00 60.56 1137 PRO A C 1
ATOM 8803 O O . PRO A 1 1137 ? -4.584 -5.516 -16.705 1.00 60.56 1137 PRO A O 1
ATOM 8806 N N . ALA A 1 1138 ? -4.741 -3.436 -15.910 1.00 56.03 1138 ALA A N 1
ATOM 8807 C CA . ALA A 1 1138 ? -4.221 -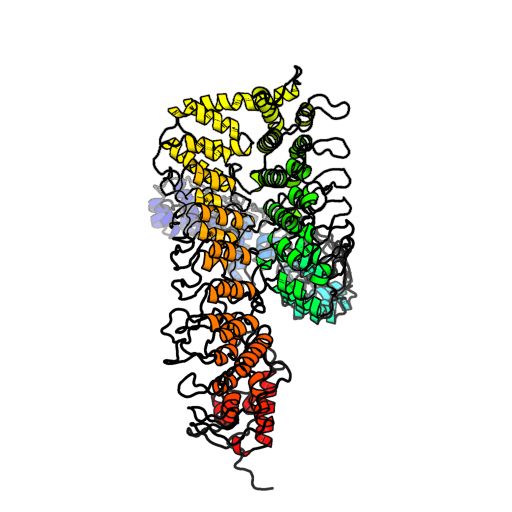3.788 -14.589 1.00 56.03 1138 ALA A CA 1
ATOM 8808 C C . ALA A 1 1138 ? -5.284 -4.550 -13.764 1.00 56.03 1138 ALA A C 1
ATOM 8810 O O . ALA A 1 1138 ? -6.464 -4.194 -13.803 1.00 56.03 1138 ALA A O 1
ATOM 8811 N N . LEU A 1 1139 ? -4.854 -5.541 -12.966 1.00 54.34 1139 LEU A N 1
ATOM 8812 C CA . LEU A 1 1139 ? -5.723 -6.388 -12.122 1.00 54.34 1139 LEU A CA 1
ATOM 8813 C C . LEU A 1 1139 ? -6.597 -5.589 -11.130 1.00 54.34 1139 LEU A C 1
ATOM 8815 O O . LEU A 1 1139 ? -7.703 -6.004 -10.806 1.00 54.34 1139 LEU A O 1
ATOM 8819 N N . PHE A 1 1140 ? -6.130 -4.423 -10.676 1.00 55.22 1140 PHE A N 1
ATOM 8820 C CA . PHE A 1 1140 ? -6.919 -3.479 -9.880 1.00 55.22 1140 PHE A CA 1
ATOM 8821 C C . PHE A 1 1140 ? -6.917 -2.128 -10.594 1.00 55.22 1140 PHE A C 1
ATOM 8823 O O . PHE A 1 1140 ? -5.855 -1.583 -10.920 1.00 55.22 1140 PHE A O 1
ATOM 8830 N N . GLN A 1 1141 ? -8.103 -1.592 -10.877 1.00 53.12 1141 GLN A N 1
ATOM 8831 C CA . GLN A 1 1141 ? -8.247 -0.326 -11.587 1.00 53.12 1141 GLN A CA 1
ATOM 8832 C C . GLN A 1 1141 ? -7.805 0.823 -10.673 1.00 53.12 1141 GLN A C 1
ATOM 8834 O O . GLN A 1 1141 ? -8.518 1.234 -9.765 1.00 53.12 1141 GLN A O 1
ATOM 8839 N N . ARG A 1 1142 ? -6.628 1.400 -10.948 1.00 42.28 1142 ARG A N 1
ATOM 8840 C CA . ARG A 1 1142 ? -6.363 2.790 -10.554 1.00 42.28 1142 ARG A CA 1
ATOM 8841 C C . ARG A 1 1142 ? -7.145 3.678 -11.516 1.00 42.28 1142 ARG A C 1
ATOM 8843 O O . ARG A 1 1142 ? -6.889 3.650 -12.720 1.00 42.28 1142 ARG A O 1
ATOM 8850 N N . THR A 1 1143 ? -8.107 4.408 -10.971 1.00 40.38 1143 THR A N 1
ATOM 8851 C CA . THR A 1 1143 ? -9.074 5.239 -11.690 1.00 40.38 1143 THR A CA 1
ATOM 8852 C C . THR A 1 1143 ? -8.452 6.049 -12.842 1.00 40.38 1143 THR A C 1
ATOM 8854 O O . THR A 1 1143 ? -7.457 6.753 -12.669 1.00 40.38 1143 THR A O 1
ATOM 8857 N N . GLY A 1 1144 ? -9.037 5.933 -14.042 1.00 43.62 1144 GLY A N 1
ATOM 8858 C CA . GLY A 1 1144 ? -8.836 6.865 -15.163 1.00 43.62 1144 GLY A CA 1
ATOM 8859 C C . GLY A 1 1144 ? -7.629 6.691 -16.105 1.00 43.62 1144 GLY A C 1
ATOM 8860 O O . GLY A 1 1144 ? -7.417 7.564 -16.947 1.00 43.62 1144 GLY A O 1
ATOM 8861 N N . LYS A 1 1145 ? -6.825 5.619 -16.029 1.00 46.31 1145 LYS A N 1
ATOM 8862 C CA . LYS A 1 1145 ? -5.737 5.400 -17.013 1.00 46.31 1145 LYS A CA 1
ATOM 8863 C C . LYS A 1 1145 ? -6.253 4.777 -18.317 1.00 46.31 1145 LYS A C 1
ATOM 8865 O O . LYS A 1 1145 ? -7.095 3.886 -18.283 1.00 46.31 1145 LYS A O 1
ATOM 8870 N N . ARG A 1 1146 ? -5.712 5.221 -19.463 1.00 50.62 1146 ARG A N 1
ATOM 8871 C CA . ARG A 1 1146 ? -5.957 4.588 -20.773 1.00 50.62 1146 ARG A CA 1
ATOM 8872 C C . ARG A 1 1146 ? -5.500 3.127 -20.728 1.00 50.62 1146 ARG A C 1
ATOM 8874 O O . ARG A 1 1146 ? -4.387 2.852 -20.283 1.00 50.62 1146 ARG A O 1
ATOM 8881 N N . ILE A 1 1147 ? -6.370 2.223 -21.168 1.00 58.97 1147 ILE A N 1
ATOM 8882 C CA . ILE A 1 1147 ? -6.068 0.800 -21.307 1.00 58.97 1147 ILE A CA 1
ATOM 8883 C C . ILE A 1 1147 ? -5.273 0.626 -22.606 1.00 58.97 1147 ILE A C 1
ATOM 8885 O O . ILE A 1 1147 ? -5.665 1.163 -23.641 1.00 58.97 1147 ILE A O 1
ATOM 8889 N N . ASN A 1 1148 ? -4.135 -0.065 -22.542 1.00 60.19 1148 ASN A N 1
ATOM 8890 C CA . ASN A 1 1148 ? -3.301 -0.301 -23.719 1.00 60.19 1148 ASN A CA 1
ATOM 8891 C C . ASN A 1 1148 ? -3.833 -1.506 -24.516 1.00 60.19 1148 ASN A C 1
ATOM 8893 O O . ASN A 1 1148 ? -4.319 -2.460 -23.891 1.00 60.19 1148 ASN A O 1
ATOM 8897 N N . PRO A 1 1149 ? -3.721 -1.491 -25.859 1.00 64.56 1149 PRO A N 1
ATOM 8898 C CA . PRO A 1 1149 ? -4.053 -2.650 -26.681 1.00 64.56 1149 PRO A CA 1
ATOM 8899 C C . PRO A 1 1149 ? -3.180 -3.849 -26.289 1.00 64.56 1149 PRO A C 1
ATOM 8901 O O . PRO A 1 1149 ? -2.006 -3.686 -25.939 1.00 64.56 1149 PRO A O 1
ATOM 8904 N N . ALA A 1 1150 ? -3.763 -5.048 -26.286 1.00 71.38 1150 ALA A N 1
ATOM 8905 C CA . ALA A 1 1150 ? -3.022 -6.274 -26.004 1.00 71.38 1150 ALA A CA 1
ATOM 8906 C C . ALA A 1 1150 ? -2.256 -6.761 -27.249 1.00 71.38 1150 ALA A C 1
ATOM 8908 O O . ALA A 1 1150 ? -2.707 -6.537 -28.374 1.00 71.38 1150 ALA A O 1
ATOM 8909 N N . PRO A 1 1151 ? -1.100 -7.428 -27.069 1.00 73.38 1151 PRO A N 1
ATOM 8910 C CA . PRO A 1 1151 ? -0.397 -8.047 -28.182 1.00 73.38 1151 PRO A CA 1
ATOM 8911 C C . PRO A 1 1151 ? -1.206 -9.218 -28.748 1.00 73.38 1151 PRO A C 1
ATOM 8913 O O . PRO A 1 1151 ? -1.895 -9.935 -28.019 1.00 73.38 1151 PRO A O 1
ATOM 8916 N N . TYR A 1 1152 ? -1.072 -9.422 -30.054 1.00 78.94 1152 TYR A N 1
ATOM 8917 C CA . TYR A 1 1152 ? -1.669 -10.542 -30.771 1.00 78.94 1152 TYR A CA 1
ATOM 8918 C C . TYR A 1 1152 ? -1.061 -11.875 -30.304 1.00 78.94 1152 TYR A C 1
ATOM 8920 O O . TYR A 1 1152 ? 0.157 -11.963 -30.124 1.00 78.94 1152 TYR A O 1
ATOM 8928 N N . LEU A 1 1153 ? -1.893 -12.900 -30.092 1.00 80.50 1153 LEU A N 1
ATOM 8929 C CA . LEU A 1 1153 ? -1.435 -14.213 -29.624 1.00 80.50 1153 LEU A CA 1
ATOM 8930 C C . LEU A 1 1153 ? -0.770 -15.002 -30.761 1.00 80.50 1153 LEU A C 1
ATOM 8932 O O . LEU A 1 1153 ? -1.244 -15.001 -31.895 1.00 80.50 1153 LEU A O 1
ATOM 8936 N N . GLU A 1 1154 ? 0.323 -15.700 -30.455 1.00 82.12 1154 GLU A N 1
ATOM 8937 C CA . GLU A 1 1154 ? 1.023 -16.539 -31.431 1.00 82.12 1154 GLU A CA 1
ATOM 8938 C C . GLU A 1 1154 ? 0.098 -17.635 -31.988 1.00 82.12 1154 GLU A C 1
ATOM 8940 O O . GLU A 1 1154 ? -0.476 -18.416 -31.228 1.00 82.12 1154 GLU A O 1
ATOM 8945 N N . GLY A 1 1155 ? -0.044 -17.686 -33.317 1.00 82.44 1155 GLY A N 1
ATOM 8946 C CA . GLY A 1 1155 ? -0.841 -18.694 -34.025 1.00 82.44 1155 GLY A CA 1
ATOM 8947 C C . GLY A 1 1155 ? -2.362 -18.504 -33.973 1.00 82.44 1155 GLY A C 1
ATOM 8948 O O . GLY A 1 1155 ? -3.091 -19.400 -34.401 1.00 82.44 1155 GLY A O 1
ATOM 8949 N N . ASP A 1 1156 ? -2.862 -17.381 -33.453 1.00 86.50 1156 ASP A N 1
ATOM 8950 C CA . ASP A 1 1156 ? -4.297 -17.080 -33.439 1.00 86.50 1156 ASP A CA 1
ATOM 8951 C C . ASP A 1 1156 ? -4.784 -16.629 -34.834 1.00 86.50 1156 ASP A C 1
ATOM 8953 O O . ASP A 1 1156 ? -4.222 -15.697 -35.394 1.00 86.50 1156 ASP A O 1
ATOM 8957 N N . PRO A 1 1157 ? -5.811 -17.246 -35.444 1.00 90.44 1157 PRO A N 1
ATOM 8958 C CA . PRO A 1 1157 ? -6.253 -16.852 -36.779 1.00 90.44 1157 PRO A CA 1
ATOM 8959 C C . PRO A 1 1157 ? -7.010 -15.517 -36.774 1.00 90.44 1157 PRO A C 1
ATOM 8961 O O . PRO A 1 1157 ? -7.717 -15.163 -35.816 1.00 90.44 1157 PRO A O 1
ATOM 8964 N N . THR A 1 1158 ? -6.952 -14.805 -37.904 1.00 90.94 1158 THR A N 1
ATOM 8965 C CA . THR A 1 1158 ? -7.793 -13.621 -38.130 1.00 90.94 1158 THR A CA 1
ATOM 8966 C C . THR A 1 1158 ? -9.274 -14.006 -38.124 1.00 90.94 1158 THR A C 1
ATOM 8968 O O . THR A 1 1158 ? -9.666 -15.096 -38.546 1.00 90.94 1158 THR A O 1
ATOM 8971 N N . ARG A 1 1159 ? -10.140 -13.094 -37.671 1.00 92.12 1159 ARG A N 1
ATOM 8972 C CA . ARG A 1 1159 ? -11.592 -13.343 -37.616 1.00 92.12 1159 ARG A CA 1
ATOM 8973 C C . ARG A 1 1159 ? -12.186 -13.644 -38.993 1.00 92.12 1159 ARG A C 1
ATOM 8975 O O . ARG A 1 1159 ? -13.104 -14.453 -39.106 1.00 92.12 1159 ARG A O 1
ATOM 8982 N N . ALA A 1 1160 ? -11.649 -13.003 -40.033 1.00 91.50 1160 ALA A N 1
ATOM 8983 C CA . ALA A 1 1160 ? -12.048 -13.234 -41.415 1.00 91.50 1160 ALA A CA 1
ATOM 8984 C C . ALA A 1 1160 ? -11.716 -14.663 -41.874 1.00 91.50 1160 ALA A C 1
ATOM 8986 O O . ALA A 1 1160 ? -12.559 -15.306 -42.496 1.00 91.50 1160 ALA A O 1
ATOM 8987 N N . MET A 1 1161 ? -10.533 -15.183 -41.523 1.00 92.38 1161 MET A N 1
ATOM 8988 C CA . MET A 1 1161 ? -10.147 -16.564 -41.828 1.00 92.38 1161 MET A CA 1
ATOM 8989 C C . MET A 1 1161 ? -11.118 -17.567 -41.190 1.00 92.38 1161 MET A C 1
ATOM 8991 O O . MET A 1 1161 ? -11.634 -18.441 -41.882 1.00 92.38 1161 MET A O 1
ATOM 8995 N N . THR A 1 1162 ? -11.462 -17.376 -39.914 1.00 92.56 1162 THR A N 1
ATOM 8996 C CA . THR A 1 1162 ? -12.416 -18.234 -39.188 1.00 92.56 1162 THR A CA 1
ATOM 8997 C C . THR A 1 1162 ? -13.823 -18.224 -39.806 1.00 92.56 1162 THR A C 1
ATOM 8999 O O . THR A 1 1162 ? -14.483 -19.261 -39.872 1.00 92.56 1162 THR A O 1
ATOM 9002 N N . LEU A 1 1163 ? -14.314 -17.068 -40.271 1.00 92.19 1163 LEU A N 1
ATOM 9003 C CA . LEU A 1 1163 ? -15.621 -16.985 -40.942 1.00 92.19 1163 LEU A CA 1
ATOM 9004 C C . LEU A 1 1163 ? -15.612 -17.624 -42.334 1.00 92.19 1163 LEU A C 1
ATOM 9006 O O . LEU A 1 1163 ? -16.592 -18.263 -42.714 1.00 92.19 1163 LEU A O 1
ATOM 9010 N N . TYR A 1 1164 ? -14.511 -17.494 -43.074 1.00 92.69 1164 TYR A N 1
ATOM 9011 C CA . TYR A 1 1164 ? -14.336 -18.190 -44.346 1.00 92.69 1164 TYR A CA 1
ATOM 9012 C C . TYR A 1 1164 ? -14.344 -19.715 -44.160 1.00 92.69 1164 TYR A C 1
ATOM 9014 O O . TYR A 1 1164 ? -15.048 -20.418 -44.880 1.00 92.69 1164 TYR A O 1
ATOM 9022 N N . GLU A 1 1165 ? -13.651 -20.236 -43.142 1.00 90.44 1165 GLU A N 1
ATOM 9023 C CA . GLU A 1 1165 ? -13.679 -21.669 -42.805 1.00 90.44 1165 GLU A CA 1
ATOM 9024 C C . GLU A 1 1165 ? -15.087 -22.169 -42.426 1.00 90.44 1165 GLU A C 1
ATOM 9026 O O . GLU A 1 1165 ? -15.400 -23.343 -42.623 1.00 90.44 1165 GLU A O 1
ATOM 9031 N N . LYS A 1 1166 ? -15.963 -21.275 -41.945 1.00 88.50 1166 LYS A N 1
ATOM 9032 C CA . LYS A 1 1166 ? -17.390 -21.541 -41.692 1.00 88.50 1166 LYS A CA 1
ATOM 9033 C C . LYS A 1 1166 ? -18.294 -21.389 -42.925 1.00 88.50 1166 LYS A C 1
ATOM 9035 O O . LYS A 1 1166 ? -19.492 -21.632 -42.810 1.00 88.50 1166 LYS A O 1
ATOM 9040 N N . GLY A 1 1167 ? -17.742 -21.043 -44.089 1.00 90.31 1167 GLY A N 1
ATOM 9041 C CA . GLY A 1 1167 ? -18.459 -20.998 -45.366 1.00 90.31 1167 GLY A CA 1
ATOM 9042 C C . GLY A 1 1167 ? -18.956 -19.617 -45.801 1.00 90.31 1167 GLY A C 1
ATOM 9043 O O . GLY A 1 1167 ? -19.874 -19.559 -46.614 1.00 90.31 1167 GLY A O 1
ATOM 9044 N N . ALA A 1 1168 ? -18.389 -18.524 -45.280 1.00 91.94 1168 ALA A N 1
ATOM 9045 C CA . ALA A 1 1168 ? -18.725 -17.174 -45.743 1.00 91.94 1168 ALA A CA 1
ATOM 9046 C C . ALA A 1 1168 ? -18.205 -16.891 -47.170 1.00 91.94 1168 ALA A C 1
ATOM 9048 O O . ALA A 1 1168 ? -17.093 -17.297 -47.521 1.00 91.94 1168 ALA A O 1
ATOM 9049 N N . ASP A 1 1169 ? -18.980 -16.155 -47.971 1.00 91.50 1169 ASP A N 1
ATOM 9050 C CA . ASP A 1 1169 ? -18.649 -15.839 -49.368 1.00 91.50 1169 ASP A CA 1
ATOM 9051 C C . ASP A 1 1169 ? -17.524 -14.786 -49.495 1.00 91.50 1169 ASP A C 1
ATOM 9053 O O . ASP A 1 1169 ? -17.675 -13.627 -49.096 1.00 91.50 1169 ASP A O 1
ATOM 9057 N N . LEU A 1 1170 ? -16.394 -15.176 -50.105 1.00 90.44 1170 LEU A N 1
ATOM 9058 C CA . LEU A 1 1170 ? -15.238 -14.303 -50.363 1.00 90.44 1170 LEU A CA 1
ATOM 9059 C C . LEU A 1 1170 ? -15.506 -13.227 -51.429 1.00 90.44 1170 LEU A C 1
ATOM 9061 O O . LEU A 1 1170 ? -14.804 -12.214 -51.459 1.00 90.44 1170 LEU A O 1
ATOM 9065 N N . THR A 1 1171 ? -16.490 -13.436 -52.309 1.00 88.81 1171 THR A N 1
ATOM 9066 C CA . THR A 1 1171 ? -16.774 -12.546 -53.448 1.00 88.81 1171 THR A CA 1
ATOM 9067 C C . THR A 1 1171 ? -17.663 -11.355 -53.079 1.00 88.81 1171 THR A C 1
ATOM 9069 O O . THR A 1 1171 ? -17.882 -10.452 -53.891 1.00 88.81 1171 THR A O 1
ATOM 9072 N N . ALA A 1 1172 ? -18.149 -11.312 -51.837 1.00 90.31 1172 ALA A N 1
ATOM 9073 C CA . ALA A 1 1172 ? -18.995 -10.239 -51.346 1.00 90.31 1172 ALA A CA 1
ATOM 9074 C C . ALA A 1 1172 ? -18.273 -8.878 -51.335 1.00 90.31 1172 ALA A C 1
ATOM 9076 O O . ALA A 1 1172 ? -17.121 -8.752 -50.916 1.00 90.31 1172 ALA A O 1
ATOM 9077 N N . THR A 1 1173 ? -18.997 -7.825 -51.726 1.00 91.62 1173 THR A N 1
ATOM 9078 C CA . THR A 1 1173 ? -18.537 -6.428 -51.660 1.00 91.62 1173 THR A CA 1
ATOM 9079 C C . THR A 1 1173 ? -19.427 -5.575 -50.763 1.00 91.62 1173 THR A C 1
ATOM 9081 O O . THR A 1 1173 ? -20.640 -5.800 -50.705 1.00 91.62 1173 THR A O 1
ATOM 9084 N N . ASP A 1 1174 ? -18.852 -4.568 -50.103 1.00 89.19 1174 ASP A N 1
ATOM 9085 C CA . ASP A 1 1174 ? -19.608 -3.547 -49.362 1.00 89.19 1174 ASP A CA 1
ATOM 9086 C C . ASP A 1 1174 ? -20.288 -2.521 -50.303 1.00 89.19 1174 ASP A C 1
ATOM 9088 O O . ASP A 1 1174 ? -20.165 -2.598 -51.529 1.00 89.19 1174 ASP A O 1
ATOM 9092 N N . ALA A 1 1175 ? -21.013 -1.537 -49.752 1.00 87.88 1175 ALA A N 1
ATOM 9093 C CA . ALA A 1 1175 ? -21.654 -0.477 -50.545 1.00 87.88 1175 ALA A CA 1
ATOM 9094 C C . ALA A 1 1175 ? -20.659 0.436 -51.299 1.00 87.88 1175 ALA A C 1
ATOM 9096 O O . ALA A 1 1175 ? -21.051 1.144 -52.230 1.00 87.88 1175 ALA A O 1
ATOM 9097 N N . CYS A 1 1176 ? -19.380 0.418 -50.920 1.00 87.12 1176 CYS A N 1
ATOM 9098 C CA . CYS A 1 1176 ? -18.289 1.146 -51.564 1.00 87.12 1176 CYS A CA 1
ATOM 9099 C C . CYS A 1 1176 ? -17.544 0.296 -52.610 1.00 87.12 1176 CYS A C 1
ATOM 9101 O O . CYS A 1 1176 ? -16.592 0.787 -53.218 1.00 87.12 1176 CYS A O 1
ATOM 9103 N N . GLY A 1 1177 ? -17.957 -0.954 -52.841 1.00 88.62 1177 GLY A N 1
ATOM 9104 C CA . GLY A 1 1177 ? -17.296 -1.875 -53.765 1.00 88.62 1177 GLY A CA 1
ATOM 9105 C C . GLY A 1 1177 ? -16.002 -2.496 -53.221 1.00 88.62 1177 GLY A C 1
ATOM 9106 O O . GLY A 1 1177 ? -15.254 -3.084 -53.997 1.00 88.62 1177 GLY A O 1
ATOM 9107 N N . ASN A 1 1178 ? -15.711 -2.378 -51.920 1.00 90.38 1178 ASN A N 1
ATOM 9108 C CA . ASN A 1 1178 ? -14.552 -3.018 -51.293 1.00 90.38 1178 ASN A CA 1
ATOM 9109 C C . ASN A 1 1178 ? -14.836 -4.509 -51.042 1.00 90.38 1178 ASN A C 1
ATOM 9111 O O . ASN A 1 1178 ? -15.883 -4.855 -50.492 1.00 90.38 1178 ASN A O 1
ATOM 9115 N N . ASN A 1 1179 ? -13.885 -5.379 -51.388 1.00 92.12 1179 ASN A N 1
ATOM 9116 C CA . ASN A 1 1179 ? -13.886 -6.800 -51.007 1.00 92.12 1179 ASN A CA 1
ATOM 9117 C C . ASN A 1 1179 ? -13.080 -7.046 -49.705 1.00 92.12 1179 ASN A C 1
ATOM 9119 O O . ASN A 1 1179 ? -12.362 -6.151 -49.256 1.00 92.12 1179 ASN A O 1
ATOM 9123 N N . VAL A 1 1180 ? -13.126 -8.273 -49.152 1.00 91.31 1180 VAL A N 1
ATOM 9124 C CA . VAL A 1 1180 ? -11.898 -8.995 -48.745 1.00 91.31 1180 VAL A CA 1
ATOM 9125 C C . VAL A 1 1180 ? -10.677 -8.177 -48.348 1.00 91.31 1180 VAL A C 1
ATOM 9127 O O . VAL A 1 1180 ? -10.470 -7.703 -47.228 1.00 91.31 1180 VAL A O 1
ATOM 9130 N N . LEU A 1 1181 ? -9.809 -8.139 -49.349 1.00 91.19 1181 LEU A N 1
ATOM 9131 C CA . LEU A 1 1181 ? -8.436 -7.701 -49.289 1.00 91.19 1181 LEU A CA 1
ATOM 9132 C C . LEU A 1 1181 ? -8.357 -6.188 -49.147 1.00 91.19 1181 LEU A C 1
ATOM 9134 O O . LEU A 1 1181 ? -7.463 -5.712 -48.459 1.00 91.19 1181 LEU A O 1
ATOM 9138 N N . HIS A 1 1182 ? -9.309 -5.443 -49.727 1.00 90.62 1182 HIS A N 1
ATOM 9139 C CA . HIS A 1 1182 ? -9.385 -3.991 -49.548 1.00 90.62 1182 HIS A CA 1
ATOM 9140 C C . HIS A 1 1182 ? -9.517 -3.624 -48.069 1.00 90.62 1182 HIS A C 1
ATOM 9142 O O . HIS A 1 1182 ? -8.914 -2.646 -47.647 1.00 90.62 1182 HIS A O 1
ATOM 9148 N N . LEU A 1 1183 ? -10.279 -4.392 -47.283 1.00 88.56 1183 LEU A N 1
ATOM 9149 C CA . LEU A 1 1183 ? -10.482 -4.124 -45.857 1.00 88.56 1183 LEU A CA 1
ATOM 9150 C C . LEU A 1 1183 ? -9.308 -4.625 -44.999 1.00 88.56 1183 LEU A C 1
ATOM 9152 O O . LEU A 1 1183 ? -8.871 -3.907 -44.105 1.00 88.56 1183 LEU A O 1
ATOM 9156 N N . LEU A 1 1184 ? -8.731 -5.793 -45.314 1.00 87.88 1184 LEU A N 1
ATOM 9157 C CA . LEU A 1 1184 ? -7.575 -6.339 -44.578 1.00 87.88 1184 LEU A CA 1
ATOM 9158 C C . LEU A 1 1184 ? -6.324 -5.446 -44.641 1.00 87.88 1184 LEU A C 1
ATOM 9160 O O . LEU A 1 1184 ? -5.500 -5.488 -43.731 1.00 87.88 1184 LEU A O 1
ATOM 9164 N N . VAL A 1 1185 ? -6.164 -4.637 -45.692 1.00 87.12 1185 VAL A N 1
ATOM 9165 C CA . VAL A 1 1185 ? -5.018 -3.717 -45.833 1.00 87.12 1185 VAL A CA 1
ATOM 9166 C C . VAL A 1 1185 ? -5.290 -2.296 -45.342 1.00 87.12 1185 VAL A C 1
ATOM 9168 O O . VAL A 1 1185 ? -4.382 -1.469 -45.333 1.00 87.12 1185 VAL A O 1
ATOM 9171 N N . GLN A 1 1186 ? -6.521 -1.994 -44.920 1.00 81.56 1186 GLN A N 1
ATOM 9172 C CA . GLN A 1 1186 ? -6.921 -0.663 -44.451 1.00 81.56 1186 GLN A CA 1
ATOM 9173 C C . GLN A 1 1186 ? -6.541 -0.361 -42.998 1.00 81.56 1186 GLN A C 1
ATOM 9175 O O . GLN A 1 1186 ? -6.780 0.765 -42.556 1.00 81.56 1186 GLN A O 1
ATOM 9180 N N . HIS A 1 1187 ? -5.951 -1.302 -42.260 1.00 72.12 1187 HIS A N 1
ATOM 9181 C CA . HIS A 1 1187 ? -5.526 -1.092 -40.869 1.00 72.12 1187 HIS A CA 1
ATOM 9182 C C . HIS A 1 1187 ? -4.497 0.049 -40.739 1.00 72.12 1187 HIS A C 1
ATOM 9184 O O . HIS A 1 1187 ? -4.034 0.582 -41.742 1.00 72.12 1187 HIS A O 1
ATOM 9190 N N . GLU A 1 1188 ? -4.186 0.514 -39.532 1.00 62.78 1188 GLU A N 1
ATOM 9191 C CA . GLU A 1 1188 ? -3.084 1.462 -39.286 1.00 62.78 1188 GLU A CA 1
ATOM 9192 C C . GLU A 1 1188 ? -1.991 0.735 -38.498 1.00 62.78 1188 GLU A C 1
ATOM 9194 O O . GLU A 1 1188 ? -2.306 -0.027 -37.582 1.00 62.78 1188 GLU A O 1
ATOM 9199 N N . ASP A 1 1189 ? -0.715 0.961 -38.826 1.00 57.03 1189 ASP A N 1
ATOM 9200 C CA . ASP A 1 1189 ? 0.392 0.489 -37.988 1.00 57.03 1189 ASP A CA 1
ATOM 9201 C C . ASP A 1 1189 ? 0.224 1.074 -36.572 1.00 57.03 1189 ASP A C 1
ATOM 9203 O O . ASP A 1 1189 ? 0.195 2.296 -36.397 1.00 57.03 1189 ASP A O 1
ATOM 9207 N N . GLN A 1 1190 ? 0.068 0.220 -35.550 1.00 51.34 1190 GLN A N 1
ATOM 9208 C CA . GLN A 1 1190 ? -0.216 0.688 -34.188 1.00 51.34 1190 GLN A CA 1
ATOM 9209 C C . GLN A 1 1190 ? 0.832 1.723 -33.722 1.00 51.34 1190 GLN A C 1
ATOM 9211 O O . GLN A 1 1190 ? 2.038 1.474 -33.826 1.00 51.34 1190 GLN A O 1
ATOM 9216 N N . PRO A 1 1191 ? 0.419 2.879 -33.160 1.00 39.28 1191 PRO A N 1
ATOM 9217 C CA . PRO A 1 1191 ? 1.356 3.897 -32.714 1.00 39.28 1191 PRO A CA 1
ATOM 9218 C C . PRO A 1 1191 ? 2.179 3.384 -31.528 1.00 39.28 1191 PRO A C 1
ATOM 9220 O O . PRO A 1 1191 ? 1.680 3.218 -30.415 1.00 39.28 1191 PRO A O 1
ATOM 9223 N N . ASN A 1 1192 ? 3.476 3.192 -31.774 1.00 40.91 1192 ASN A N 1
ATOM 9224 C CA . ASN A 1 1192 ? 4.495 2.915 -30.769 1.00 40.91 1192 ASN A CA 1
ATOM 9225 C C . ASN A 1 1192 ? 4.395 3.907 -29.598 1.00 40.91 1192 ASN A C 1
ATOM 9227 O O . ASN A 1 1192 ? 4.844 5.055 -29.683 1.00 40.91 1192 ASN A O 1
ATOM 9231 N N . THR A 1 1193 ? 3.881 3.463 -28.451 1.00 36.59 1193 THR A N 1
ATOM 9232 C CA . THR A 1 1193 ? 4.065 4.194 -27.198 1.00 36.59 1193 THR A CA 1
ATOM 9233 C C . THR A 1 1193 ? 5.548 4.160 -26.832 1.00 36.59 1193 THR A C 1
ATOM 9235 O O . THR A 1 1193 ? 6.041 3.180 -26.284 1.00 36.59 1193 THR A O 1
ATOM 9238 N N . ARG A 1 1194 ? 6.235 5.274 -27.114 1.00 33.56 1194 ARG A N 1
ATOM 9239 C CA . ARG A 1 1194 ? 7.626 5.605 -26.748 1.00 33.56 1194 ARG A CA 1
ATOM 9240 C C . ARG A 1 1194 ? 8.719 4.811 -27.472 1.00 33.56 1194 ARG A C 1
ATOM 9242 O O . ARG A 1 1194 ? 9.361 3.969 -26.860 1.00 33.56 1194 ARG A O 1
ATOM 9249 N N . GLY A 1 1195 ? 9.011 5.188 -28.721 1.00 29.25 1195 GLY A N 1
ATOM 9250 C CA . GLY A 1 1195 ? 10.380 5.353 -29.255 1.00 29.25 1195 GLY A CA 1
ATOM 9251 C C . GLY A 1 1195 ? 11.440 4.265 -29.008 1.00 29.25 1195 GLY A C 1
ATOM 9252 O O . GLY A 1 1195 ? 12.626 4.576 -29.060 1.00 29.25 1195 GLY A O 1
ATOM 9253 N N . ARG A 1 1196 ? 11.063 3.017 -28.724 1.00 33.81 1196 ARG A N 1
ATOM 9254 C CA . ARG A 1 1196 ? 11.972 1.873 -28.651 1.00 33.81 1196 ARG A CA 1
ATOM 9255 C C . ARG A 1 1196 ? 11.702 0.995 -29.859 1.00 33.81 1196 ARG A C 1
ATOM 9257 O O . ARG A 1 1196 ? 10.575 0.552 -30.053 1.00 33.81 1196 ARG A O 1
ATOM 9264 N N . ALA A 1 1197 ? 12.734 0.777 -30.666 1.00 29.61 1197 ALA A N 1
ATOM 9265 C CA . ALA A 1 1197 ? 12.695 -0.166 -31.771 1.00 29.61 1197 ALA A CA 1
ATOM 9266 C C . ALA A 1 1197 ? 12.413 -1.568 -31.209 1.00 29.61 1197 ALA A C 1
ATOM 9268 O O . ALA A 1 1197 ? 13.257 -2.153 -30.532 1.00 29.61 1197 ALA A O 1
ATOM 9269 N N . VAL A 1 1198 ? 11.206 -2.082 -31.437 1.00 38.00 1198 VAL A N 1
ATOM 9270 C CA . VAL A 1 1198 ? 10.889 -3.489 -31.185 1.00 38.00 1198 VAL A CA 1
ATOM 9271 C C . VAL A 1 1198 ? 11.283 -4.277 -32.430 1.00 38.00 1198 VAL A C 1
ATOM 9273 O O . VAL A 1 1198 ? 11.053 -3.845 -33.556 1.00 38.00 1198 VAL A O 1
ATOM 9276 N N . ASN A 1 1199 ? 11.917 -5.425 -32.210 1.00 37.66 1199 ASN A N 1
ATOM 9277 C CA . ASN A 1 1199 ? 12.385 -6.329 -33.251 1.00 37.66 1199 ASN A CA 1
ATOM 9278 C C . ASN A 1 1199 ? 11.188 -6.815 -34.113 1.00 37.66 1199 ASN A C 1
ATOM 9280 O O . ASN A 1 1199 ? 10.267 -7.414 -33.549 1.00 37.66 1199 ASN A O 1
ATOM 9284 N N . PRO A 1 1200 ? 11.165 -6.588 -35.442 1.00 40.69 1200 PRO A N 1
ATOM 9285 C CA . PRO A 1 1200 ? 10.028 -6.931 -36.311 1.00 40.69 1200 PRO A CA 1
ATOM 9286 C C . PRO A 1 1200 ? 9.683 -8.431 -36.340 1.00 40.69 1200 PRO A C 1
ATOM 9288 O O . PRO A 1 1200 ? 8.560 -8.798 -36.673 1.00 40.69 1200 PRO A O 1
ATOM 9291 N N . SER A 1 1201 ? 10.601 -9.302 -35.913 1.00 41.84 1201 SER A N 1
ATOM 9292 C CA . SER A 1 1201 ? 10.414 -10.757 -35.830 1.00 41.84 1201 SER A CA 1
ATOM 9293 C C . SER A 1 1201 ? 9.426 -11.239 -34.755 1.00 41.84 1201 SER A C 1
ATOM 9295 O O . SER A 1 1201 ? 9.148 -12.433 -34.698 1.00 41.84 1201 SER A O 1
ATOM 9297 N N . LYS A 1 1202 ? 8.886 -10.350 -33.907 1.00 49.28 1202 LYS A N 1
ATOM 9298 C CA . LYS A 1 1202 ? 7.926 -10.698 -32.837 1.00 49.28 1202 LYS A CA 1
ATOM 9299 C C . LYS A 1 1202 ? 6.511 -10.133 -33.033 1.00 49.28 1202 LYS A C 1
ATOM 9301 O O . LYS A 1 1202 ? 5.722 -10.147 -32.092 1.00 49.28 1202 LYS A O 1
ATOM 9306 N N . ASN A 1 1203 ? 6.167 -9.623 -34.220 1.00 71.94 1203 ASN A N 1
ATOM 9307 C CA . ASN A 1 1203 ? 4.832 -9.070 -34.479 1.00 71.94 1203 ASN A CA 1
ATOM 9308 C C . ASN A 1 1203 ? 3.876 -10.128 -35.069 1.00 71.94 1203 ASN A C 1
ATOM 9310 O O . ASN A 1 1203 ? 3.642 -10.163 -36.277 1.00 71.94 1203 ASN A O 1
ATOM 9314 N N . TYR A 1 1204 ? 3.332 -11.001 -34.209 1.00 79.25 1204 TYR A N 1
ATOM 9315 C CA . TYR A 1 1204 ? 2.439 -12.107 -34.599 1.00 79.25 1204 TYR A CA 1
ATOM 9316 C C . TYR A 1 1204 ? 1.216 -11.663 -35.422 1.00 79.25 1204 TYR A C 1
ATOM 9318 O O . TYR A 1 1204 ? 0.770 -12.399 -36.300 1.00 79.25 1204 TYR A O 1
ATOM 9326 N N . TRP A 1 1205 ? 0.727 -10.435 -35.210 1.00 82.19 1205 TRP A N 1
ATOM 9327 C CA . TRP A 1 1205 ? -0.369 -9.846 -35.987 1.00 82.19 1205 TRP A CA 1
ATOM 9328 C C . TRP A 1 1205 ? -0.057 -9.794 -37.489 1.00 82.19 1205 TRP A C 1
ATOM 9330 O O . TRP A 1 1205 ? -0.881 -10.221 -38.299 1.00 82.19 1205 TRP A O 1
ATOM 9340 N N . VAL A 1 1206 ? 1.146 -9.330 -37.860 1.00 84.06 1206 VAL A N 1
ATOM 9341 C CA . VAL A 1 1206 ? 1.577 -9.227 -39.266 1.00 84.06 1206 VAL A CA 1
ATOM 9342 C C . VAL A 1 1206 ? 1.610 -10.609 -39.914 1.00 84.06 1206 VAL A C 1
ATOM 9344 O O . VAL A 1 1206 ? 1.125 -10.786 -41.030 1.00 84.06 1206 VAL A O 1
ATOM 9347 N N . ILE A 1 1207 ? 2.158 -11.593 -39.198 1.00 83.94 1207 ILE A N 1
ATOM 9348 C CA . ILE A 1 1207 ? 2.355 -12.958 -39.696 1.00 83.94 1207 ILE A CA 1
ATOM 9349 C C . ILE A 1 1207 ? 1.009 -13.593 -40.078 1.00 83.94 1207 ILE A C 1
ATOM 9351 O O . ILE A 1 1207 ? 0.860 -14.117 -41.184 1.00 83.94 1207 ILE A O 1
ATOM 9355 N N . GLU A 1 1208 ? 0.004 -13.500 -39.205 1.00 86.94 1208 GLU A N 1
ATOM 9356 C CA . GLU A 1 1208 ? -1.308 -14.115 -39.447 1.00 86.94 1208 GLU A CA 1
ATOM 9357 C C . GLU A 1 1208 ? -2.152 -13.343 -40.481 1.00 86.94 1208 GLU A C 1
ATOM 9359 O O . GLU A 1 1208 ? -2.897 -13.953 -41.257 1.00 86.94 1208 GLU A O 1
ATOM 9364 N N . HIS A 1 1209 ? -1.991 -12.018 -40.596 1.00 88.00 1209 HIS A N 1
ATOM 9365 C CA . HIS A 1 1209 ? -2.623 -11.241 -41.674 1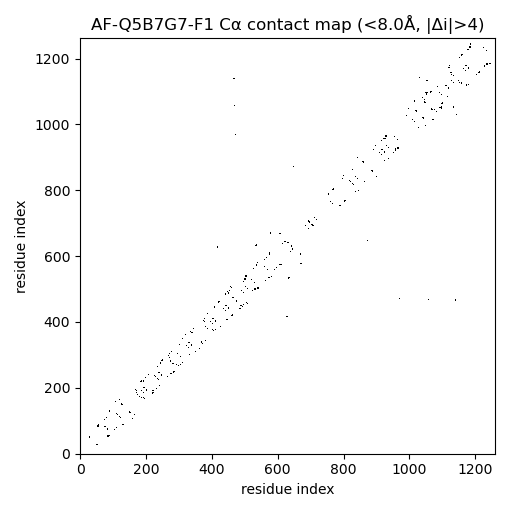.00 88.00 1209 HIS A CA 1
ATOM 9366 C C . HIS A 1 1209 ? -2.031 -11.586 -43.045 1.00 88.00 1209 HIS A C 1
ATOM 9368 O O . HIS A 1 1209 ? -2.782 -11.825 -43.993 1.00 88.00 1209 HIS A O 1
ATOM 9374 N N . GLN A 1 1210 ? -0.703 -11.703 -43.153 1.00 88.50 1210 GLN A N 1
ATOM 9375 C CA . GLN A 1 1210 ? -0.044 -12.171 -44.377 1.00 88.50 1210 GLN A CA 1
ATOM 9376 C C . GLN A 1 1210 ? -0.507 -13.582 -44.760 1.00 88.50 1210 GLN A C 1
ATOM 9378 O O . GLN A 1 1210 ? -0.792 -13.847 -45.929 1.00 88.50 1210 GLN A O 1
ATOM 9383 N N . ARG A 1 1211 ? -0.632 -14.482 -43.778 1.00 89.38 1211 ARG A N 1
ATOM 9384 C CA . ARG A 1 1211 ? -1.151 -15.839 -43.985 1.00 89.38 1211 ARG A CA 1
ATOM 9385 C C . ARG A 1 1211 ? -2.590 -15.835 -44.507 1.00 89.38 1211 ARG A C 1
ATOM 9387 O O . ARG A 1 1211 ? -2.886 -16.559 -45.456 1.00 89.38 1211 ARG A O 1
ATOM 9394 N N . THR A 1 1212 ? -3.453 -14.994 -43.937 1.00 91.12 1212 THR A N 1
ATOM 9395 C CA . THR A 1 1212 ? -4.854 -14.842 -44.368 1.00 91.12 1212 THR A CA 1
ATOM 9396 C C . THR A 1 1212 ? -4.940 -14.335 -45.811 1.00 91.12 1212 THR A C 1
ATOM 9398 O O . THR A 1 1212 ? -5.663 -14.911 -46.621 1.00 91.12 1212 THR A O 1
ATOM 9401 N N . ILE A 1 1213 ? -4.163 -13.302 -46.165 1.00 91.38 1213 ILE A N 1
ATOM 9402 C CA . ILE A 1 1213 ? -4.133 -12.748 -47.529 1.00 91.38 1213 ILE A CA 1
ATOM 9403 C C . ILE A 1 1213 ? -3.663 -13.804 -48.538 1.00 91.38 1213 ILE A C 1
ATOM 9405 O O . ILE A 1 1213 ? -4.304 -13.967 -49.574 1.00 91.38 1213 ILE A O 1
ATOM 9409 N N . ARG A 1 1214 ? -2.594 -14.560 -48.234 1.00 91.25 1214 ARG A N 1
ATOM 9410 C CA . ARG A 1 1214 ? -2.114 -15.647 -49.111 1.00 91.25 1214 ARG A CA 1
ATOM 9411 C C . ARG A 1 1214 ? -3.196 -16.689 -49.363 1.00 91.25 1214 ARG A C 1
ATOM 9413 O O . ARG A 1 1214 ? -3.448 -17.020 -50.515 1.00 91.25 1214 ARG A O 1
ATOM 9420 N N . LEU A 1 1215 ? -3.872 -17.148 -48.308 1.00 91.94 1215 LEU A N 1
ATOM 9421 C CA . LEU A 1 1215 ? -4.954 -18.124 -48.436 1.00 91.94 1215 LEU A CA 1
ATOM 9422 C C . LEU A 1 1215 ? -6.091 -17.601 -49.324 1.00 91.94 1215 LEU A C 1
ATOM 9424 O O . LEU A 1 1215 ? -6.581 -18.325 -50.186 1.00 91.94 1215 LEU A O 1
ATOM 9428 N N . PHE A 1 1216 ? -6.517 -16.352 -49.130 1.00 93.44 1216 PHE A N 1
ATOM 9429 C CA . PHE A 1 1216 ? -7.608 -15.777 -49.919 1.00 93.44 1216 PHE A CA 1
ATOM 9430 C C . PHE A 1 1216 ? -7.215 -15.576 -51.387 1.00 93.44 1216 PHE A C 1
ATOM 9432 O O . PHE A 1 1216 ? -8.036 -15.832 -52.262 1.00 93.44 1216 PHE A O 1
ATOM 9439 N N . LEU A 1 1217 ? -5.962 -15.208 -51.674 1.00 90.56 1217 LEU A N 1
ATOM 9440 C CA . LEU A 1 1217 ? -5.443 -15.110 -53.043 1.00 90.56 1217 LEU A CA 1
ATOM 9441 C C . LEU A 1 1217 ? -5.292 -16.470 -53.729 1.00 90.56 1217 LEU A C 1
ATOM 9443 O O . LEU A 1 1217 ? -5.551 -16.573 -54.924 1.00 90.56 1217 LEU A O 1
ATOM 9447 N N . GLU A 1 1218 ? -4.894 -17.512 -52.995 1.00 89.69 1218 GLU A N 1
ATOM 9448 C CA . GLU A 1 1218 ? -4.840 -18.883 -53.519 1.00 89.69 1218 GLU A CA 1
ATOM 9449 C C . GLU A 1 1218 ? -6.226 -19.399 -53.923 1.00 89.69 1218 GLU A C 1
ATOM 9451 O O . GLU A 1 1218 ? -6.345 -20.182 -54.865 1.00 89.69 1218 GLU A O 1
ATOM 9456 N N . LYS A 1 1219 ? -7.271 -18.986 -53.197 1.00 90.56 1219 LYS A N 1
ATOM 9457 C CA . LYS A 1 1219 ? -8.652 -19.411 -53.449 1.00 90.56 1219 LYS A CA 1
ATOM 9458 C C . LYS A 1 1219 ? -9.336 -18.568 -54.516 1.00 90.56 1219 LYS A C 1
ATOM 9460 O O . LYS A 1 1219 ? -9.939 -19.138 -55.416 1.00 90.56 1219 LYS A O 1
ATOM 9465 N N . GLU A 1 1220 ? -9.203 -17.247 -54.442 1.00 88.75 1220 GLU A N 1
ATOM 9466 C CA . GLU A 1 1220 ? -9.848 -16.294 -55.347 1.00 88.75 1220 GLU A CA 1
ATOM 9467 C C . GLU A 1 1220 ? -8.856 -15.200 -55.801 1.00 88.75 1220 GLU A C 1
ATOM 9469 O O . GLU A 1 1220 ? -8.837 -14.086 -55.262 1.00 88.75 1220 GLU A O 1
ATOM 9474 N N . PRO A 1 1221 ? -8.030 -15.471 -56.833 1.00 87.50 1221 PRO A N 1
ATOM 9475 C CA . PRO A 1 1221 ? -6.995 -14.542 -57.302 1.00 87.50 1221 PRO A CA 1
ATOM 9476 C C . PRO A 1 1221 ? -7.545 -13.212 -57.838 1.00 87.50 1221 PRO A C 1
ATOM 9478 O O . PRO A 1 1221 ? -6.862 -12.188 -57.816 1.00 87.50 1221 PRO A O 1
ATOM 9481 N N . GLN A 1 1222 ? -8.792 -13.215 -58.320 1.00 85.75 1222 GLN A N 1
ATOM 9482 C CA . GLN A 1 1222 ? -9.446 -12.051 -58.930 1.00 85.75 1222 GLN A CA 1
ATOM 9483 C C . GLN A 1 1222 ? -9.687 -10.910 -57.924 1.00 85.75 1222 GLN A C 1
ATOM 9485 O O . GLN A 1 1222 ? -9.849 -9.757 -58.321 1.00 85.75 1222 GLN A O 1
ATOM 9490 N N . LEU A 1 1223 ? -9.651 -11.198 -56.617 1.00 88.44 1223 LEU A N 1
ATOM 9491 C CA . LEU A 1 1223 ? -9.846 -10.197 -55.565 1.00 88.44 1223 LEU A CA 1
ATOM 9492 C C . LEU A 1 1223 ? -8.736 -9.136 -55.530 1.00 88.44 1223 LEU A C 1
ATOM 9494 O O . LEU A 1 1223 ? -8.998 -8.007 -55.111 1.00 88.44 1223 LEU A O 1
ATOM 9498 N N . ALA A 1 1224 ? -7.515 -9.474 -55.963 1.00 85.81 1224 ALA A N 1
ATOM 9499 C CA . ALA A 1 1224 ? -6.380 -8.546 -55.981 1.00 85.81 1224 ALA A CA 1
ATOM 9500 C C . ALA A 1 1224 ? -6.489 -7.464 -57.062 1.00 85.81 1224 ALA A C 1
ATOM 9502 O O . ALA A 1 1224 ? -5.959 -6.371 -56.887 1.00 85.81 1224 ALA A O 1
ATOM 9503 N N . THR A 1 1225 ? -7.150 -7.762 -58.182 1.00 86.06 1225 THR A N 1
ATOM 9504 C CA . THR A 1 1225 ? -7.259 -6.848 -59.331 1.00 86.06 1225 THR A CA 1
ATOM 9505 C C . THR A 1 1225 ? -8.583 -6.089 -59.359 1.00 86.06 1225 THR A C 1
ATOM 9507 O O . THR A 1 1225 ? -8.741 -5.141 -60.133 1.00 86.06 1225 THR A O 1
ATOM 9510 N N . GLN A 1 1226 ? -9.533 -6.477 -58.506 1.00 88.06 1226 GLN A N 1
ATOM 9511 C CA . GLN A 1 1226 ? -10.808 -5.794 -58.357 1.00 88.06 1226 GLN A CA 1
ATOM 9512 C C . GLN A 1 1226 ? -10.599 -4.355 -57.875 1.00 88.06 1226 GLN A C 1
ATOM 9514 O O . GLN A 1 1226 ? -9.873 -4.111 -56.914 1.00 88.06 1226 GLN A O 1
ATOM 9519 N N . ARG A 1 1227 ? -11.276 -3.408 -58.529 1.00 89.06 1227 ARG A N 1
ATOM 9520 C CA . ARG A 1 1227 ? -11.304 -1.996 -58.135 1.00 89.06 1227 ARG A CA 1
ATOM 9521 C C . ARG A 1 1227 ? -12.587 -1.690 -57.376 1.00 89.06 1227 ARG A C 1
ATOM 9523 O O . ARG A 1 1227 ? -13.665 -2.101 -57.807 1.00 89.06 1227 ARG A O 1
ATOM 9530 N N . ASN A 1 1228 ? -12.474 -0.944 -56.284 1.00 90.38 1228 ASN A N 1
ATOM 9531 C CA . ASN A 1 1228 ? -13.634 -0.412 -55.569 1.00 90.38 1228 ASN A CA 1
ATOM 9532 C C . ASN A 1 1228 ? -14.284 0.772 -56.323 1.00 90.38 1228 ASN A C 1
ATOM 9534 O O . ASN A 1 1228 ? -13.805 1.201 -57.376 1.00 90.38 1228 ASN A O 1
ATOM 9538 N N . ASN A 1 1229 ? -15.360 1.350 -55.776 1.00 90.12 1229 ASN A N 1
ATOM 9539 C CA . ASN A 1 1229 ? -16.095 2.455 -56.412 1.00 90.12 1229 ASN A CA 1
ATOM 9540 C C . ASN A 1 1229 ? -15.259 3.741 -56.582 1.00 90.12 1229 ASN A C 1
ATOM 9542 O O . ASN A 1 1229 ? -15.657 4.631 -57.331 1.00 90.12 1229 ASN A O 1
ATOM 9546 N N . THR A 1 1230 ? -14.115 3.855 -55.895 1.00 86.69 1230 THR A N 1
ATOM 9547 C CA . THR A 1 1230 ? -13.158 4.965 -56.036 1.00 86.69 1230 THR A CA 1
ATOM 9548 C C . THR A 1 1230 ? -11.994 4.645 -56.982 1.00 86.69 1230 THR A C 1
ATOM 9550 O O . THR A 1 1230 ? -11.172 5.518 -57.245 1.00 86.69 1230 THR A O 1
ATOM 9553 N N . GLY A 1 1231 ? -11.954 3.438 -57.559 1.00 86.50 1231 GLY A N 1
ATOM 9554 C CA . GLY A 1 1231 ? -11.006 3.033 -58.598 1.00 86.50 1231 GLY A CA 1
ATOM 9555 C C . GLY A 1 1231 ? -9.692 2.428 -58.096 1.00 86.50 1231 GLY A C 1
ATOM 9556 O O . GLY A 1 1231 ? -8.831 2.149 -58.936 1.00 86.50 1231 GLY A O 1
ATOM 9557 N N . TYR A 1 1232 ? -9.546 2.215 -56.784 1.00 89.31 1232 TYR A N 1
ATOM 9558 C CA . TYR A 1 1232 ? -8.349 1.654 -56.149 1.00 89.31 1232 TYR A CA 1
ATOM 9559 C C . TYR A 1 1232 ? -8.437 0.132 -56.017 1.00 89.31 1232 TYR A C 1
ATOM 9561 O O . TYR A 1 1232 ? -9.503 -0.397 -55.705 1.00 89.31 1232 TYR A O 1
ATOM 9569 N N . THR A 1 1233 ? -7.309 -0.548 -56.222 1.00 90.81 1233 THR A N 1
ATOM 9570 C CA . THR A 1 1233 ? -7.100 -1.965 -55.874 1.00 90.81 1233 THR A CA 1
ATOM 9571 C C . THR A 1 1233 ? -6.612 -2.106 -54.419 1.00 90.81 1233 THR A C 1
ATOM 9573 O O . THR A 1 1233 ? -6.161 -1.115 -53.830 1.00 90.81 1233 THR A O 1
ATOM 9576 N N . PRO A 1 1234 ? -6.619 -3.314 -53.811 1.00 89.12 1234 PRO A N 1
ATOM 9577 C CA . PRO A 1 1234 ? -6.026 -3.532 -52.488 1.00 89.12 1234 PRO A CA 1
ATOM 9578 C C . PRO A 1 1234 ? -4.552 -3.106 -52.416 1.00 89.12 1234 PRO A C 1
ATOM 9580 O O . PRO A 1 1234 ? -4.119 -2.543 -51.412 1.00 89.12 1234 PRO A O 1
ATOM 9583 N N . TRP A 1 1235 ? -3.790 -3.321 -53.495 1.00 89.81 1235 TRP A N 1
ATOM 9584 C CA . TRP A 1 1235 ? -2.386 -2.914 -53.573 1.00 89.81 1235 TRP A CA 1
ATOM 9585 C C . TRP A 1 1235 ? -2.234 -1.390 -53.519 1.00 89.81 1235 TRP A C 1
ATOM 9587 O O . TRP A 1 1235 ? -1.413 -0.880 -52.756 1.00 89.81 1235 TRP A O 1
ATOM 9597 N N . ASP A 1 1236 ? -3.078 -0.652 -54.249 1.00 87.81 1236 ASP A N 1
ATOM 9598 C CA . ASP A 1 1236 ? -3.042 0.815 -54.243 1.00 87.81 1236 ASP A CA 1
ATOM 9599 C C . ASP A 1 1236 ? -3.340 1.382 -52.845 1.00 87.81 1236 ASP A C 1
ATOM 9601 O O . ASP A 1 1236 ? -2.717 2.355 -52.419 1.00 87.81 1236 ASP A O 1
ATOM 9605 N N . ILE A 1 1237 ? -4.260 0.756 -52.099 1.00 86.25 1237 ILE A N 1
ATOM 9606 C CA . ILE A 1 1237 ? -4.574 1.143 -50.715 1.00 86.25 1237 ILE A CA 1
ATOM 9607 C C . ILE A 1 1237 ? -3.379 0.885 -49.786 1.00 86.25 1237 ILE A C 1
ATOM 9609 O O . ILE A 1 1237 ? -3.007 1.778 -49.022 1.00 86.25 1237 ILE A O 1
ATOM 9613 N N . ALA A 1 1238 ? -2.757 -0.297 -49.867 1.00 85.62 1238 ALA A N 1
ATOM 9614 C CA . ALA A 1 1238 ? -1.582 -0.641 -49.064 1.00 85.62 1238 ALA A CA 1
ATOM 9615 C C . ALA A 1 1238 ? -0.394 0.301 -49.341 1.00 85.62 1238 ALA A C 1
ATOM 9617 O O . ALA A 1 1238 ? 0.279 0.748 -48.409 1.00 85.62 1238 ALA A O 1
ATOM 9618 N N . ASN A 1 1239 ? -0.176 0.654 -50.613 1.00 85.50 1239 ASN A N 1
ATOM 9619 C CA . ASN A 1 1239 ? 0.879 1.571 -51.039 1.00 85.50 1239 ASN A CA 1
ATOM 9620 C C . ASN A 1 1239 ? 0.635 3.002 -50.531 1.00 85.50 1239 ASN A C 1
ATOM 9622 O O . ASN A 1 1239 ? 1.534 3.622 -49.967 1.00 85.50 1239 ASN A O 1
ATOM 9626 N N . ASN A 1 1240 ? -0.602 3.502 -50.639 1.00 85.19 1240 ASN A N 1
ATOM 9627 C CA . ASN A 1 1240 ? -0.973 4.830 -50.138 1.00 85.19 1240 ASN A CA 1
ATOM 9628 C C . ASN A 1 1240 ? -0.785 4.973 -48.619 1.00 85.19 1240 ASN A C 1
ATOM 9630 O O . ASN A 1 1240 ? -0.519 6.076 -48.140 1.00 85.19 1240 ASN A O 1
ATOM 9634 N N . LYS A 1 1241 ? -0.917 3.877 -47.861 1.00 80.44 1241 LYS A N 1
ATOM 9635 C CA . LYS A 1 1241 ? -0.690 3.851 -46.410 1.00 80.44 1241 LYS A CA 1
ATOM 9636 C C . LYS A 1 1241 ? 0.750 3.525 -45.992 1.00 80.44 1241 LYS A C 1
ATOM 9638 O O . LYS A 1 1241 ? 1.041 3.606 -44.805 1.00 80.44 1241 LYS A O 1
ATOM 9643 N N . LEU A 1 1242 ? 1.652 3.205 -46.928 1.00 80.88 1242 LEU A N 1
ATOM 9644 C CA . LEU A 1 1242 ? 3.042 2.783 -46.667 1.00 80.88 1242 LEU A CA 1
ATOM 9645 C C . LEU A 1 1242 ? 3.169 1.467 -45.868 1.00 80.88 1242 LEU A C 1
ATOM 9647 O O . LEU A 1 1242 ? 4.122 1.273 -45.115 1.00 80.88 1242 LEU A O 1
ATOM 9651 N N . HIS A 1 1243 ? 2.233 0.534 -46.050 1.00 81.75 1243 HIS A N 1
ATOM 9652 C CA . HIS A 1 1243 ? 2.222 -0.751 -45.344 1.00 81.75 1243 HIS A CA 1
ATOM 9653 C C . HIS A 1 1243 ? 3.187 -1.766 -45.977 1.00 81.75 1243 HIS A C 1
ATOM 9655 O O . HIS A 1 1243 ? 2.777 -2.605 -46.784 1.00 81.75 1243 HIS A O 1
ATOM 9661 N N . ALA A 1 1244 ? 4.467 -1.727 -45.590 1.00 79.00 1244 ALA A N 1
ATOM 9662 C CA . ALA A 1 1244 ? 5.509 -2.603 -46.148 1.00 79.00 1244 ALA A CA 1
ATOM 9663 C C . ALA A 1 1244 ? 5.134 -4.098 -46.094 1.00 79.00 1244 ALA A C 1
ATOM 9665 O O . ALA A 1 1244 ? 5.287 -4.819 -47.075 1.00 79.00 1244 ALA A O 1
ATOM 9666 N N . TRP A 1 1245 ? 4.539 -4.546 -44.986 1.00 83.75 1245 TRP A N 1
ATOM 9667 C CA . TRP A 1 1245 ? 4.170 -5.949 -44.790 1.00 83.75 1245 TRP A CA 1
ATOM 9668 C C . TRP A 1 1245 ? 3.069 -6.457 -45.736 1.00 83.75 1245 TRP A C 1
ATOM 9670 O O . TRP A 1 1245 ? 3.019 -7.654 -46.020 1.00 83.75 1245 TRP A O 1
ATOM 9680 N N . ALA A 1 1246 ? 2.165 -5.583 -46.192 1.00 82.44 1246 ALA A N 1
ATOM 9681 C CA . ALA A 1 1246 ? 1.070 -5.947 -47.091 1.00 82.44 1246 ALA A CA 1
ATOM 9682 C C . ALA A 1 1246 ? 1.537 -5.959 -48.554 1.00 82.44 1246 ALA A C 1
ATOM 9684 O O . ALA A 1 1246 ? 1.106 -6.808 -49.338 1.00 82.44 1246 ALA A O 1
ATOM 9685 N N . LEU A 1 1247 ? 2.459 -5.053 -48.903 1.00 83.75 1247 LEU A N 1
ATOM 9686 C CA . LEU A 1 1247 ? 3.083 -4.977 -50.227 1.00 83.75 1247 LEU A CA 1
ATOM 9687 C C . LEU A 1 1247 ? 3.931 -6.216 -50.550 1.00 83.75 1247 LEU A C 1
ATOM 9689 O O . LEU A 1 1247 ? 3.987 -6.611 -51.709 1.00 83.75 1247 LEU A O 1
ATOM 9693 N N . ASP A 1 1248 ? 4.513 -6.872 -49.541 1.00 81.88 1248 ASP A N 1
ATOM 9694 C CA . ASP A 1 1248 ? 5.275 -8.121 -49.710 1.00 81.88 1248 ASP A CA 1
ATOM 9695 C C . ASP A 1 1248 ? 4.423 -9.313 -50.190 1.00 81.88 1248 ASP A C 1
ATOM 9697 O O . ASP A 1 1248 ? 4.959 -10.320 -50.657 1.00 81.88 1248 ASP A O 1
ATOM 9701 N N . VAL A 1 1249 ? 3.097 -9.247 -50.027 1.00 85.38 1249 VAL A N 1
ATOM 9702 C CA . VAL A 1 1249 ? 2.186 -10.376 -50.286 1.00 85.38 1249 VAL A CA 1
ATOM 9703 C C . VAL A 1 1249 ? 1.195 -10.082 -51.411 1.00 85.38 1249 VAL A C 1
ATOM 9705 O O . VAL A 1 1249 ? 0.749 -11.010 -52.087 1.00 85.38 1249 VAL A O 1
ATOM 9708 N N . LEU A 1 1250 ? 0.846 -8.814 -51.634 1.00 85.75 1250 LEU A N 1
ATOM 9709 C CA . LEU A 1 1250 ? -0.061 -8.420 -52.707 1.00 85.75 1250 LEU A CA 1
ATOM 9710 C C . LEU A 1 1250 ? 0.677 -8.268 -54.049 1.00 85.75 1250 LEU A C 1
ATOM 9712 O O . LEU A 1 1250 ? 1.718 -7.614 -54.103 1.00 85.75 1250 LEU A O 1
ATOM 9716 N N . PRO A 1 1251 ? 0.126 -8.792 -55.159 1.00 77.69 1251 PRO A N 1
ATOM 9717 C CA . PRO A 1 1251 ? 0.699 -8.570 -56.482 1.00 77.69 1251 PRO A CA 1
ATOM 9718 C C . PRO A 1 1251 ? 0.580 -7.090 -56.877 1.00 77.69 1251 PRO A C 1
ATOM 9720 O O . PRO A 1 1251 ? -0.475 -6.479 -56.699 1.00 77.69 1251 PRO A O 1
ATOM 9723 N N . ALA A 1 1252 ? 1.659 -6.514 -57.418 1.00 68.19 1252 ALA A N 1
ATOM 9724 C CA . ALA A 1 1252 ? 1.661 -5.137 -57.911 1.00 68.19 1252 ALA A CA 1
ATOM 9725 C C . ALA A 1 1252 ? 0.657 -4.963 -59.060 1.00 68.19 1252 ALA A C 1
ATOM 9727 O O . ALA A 1 1252 ? 0.548 -5.837 -59.925 1.00 68.19 1252 ALA A O 1
ATOM 9728 N N . SER A 1 1253 ? -0.049 -3.827 -59.091 1.00 55.34 1253 SER A N 1
ATOM 9729 C CA . SER A 1 1253 ? -1.126 -3.583 -60.065 1.00 55.34 1253 SER A CA 1
ATOM 9730 C C . SER A 1 1253 ? -0.650 -3.609 -61.528 1.00 55.34 1253 SER A C 1
ATOM 9732 O O . SER A 1 1253 ? -1.443 -3.906 -62.418 1.00 55.34 1253 SER A O 1
ATOM 9734 N N . GLU A 1 1254 ? 0.650 -3.407 -61.775 1.00 49.88 1254 GLU A N 1
ATOM 9735 C CA . GLU A 1 1254 ? 1.278 -3.457 -63.105 1.00 49.88 1254 GLU A CA 1
ATOM 9736 C C . GLU A 1 1254 ? 1.758 -4.862 -63.532 1.00 49.88 1254 GLU A C 1
ATOM 9738 O O . GLU A 1 1254 ? 2.128 -5.060 -64.687 1.00 49.88 1254 GLU A O 1
ATOM 9743 N N . ALA A 1 1255 ? 1.742 -5.866 -62.644 1.00 45.84 1255 ALA A N 1
ATOM 9744 C CA . ALA A 1 1255 ? 2.344 -7.180 -62.911 1.00 45.84 1255 ALA A CA 1
ATOM 9745 C C . ALA A 1 1255 ? 1.376 -8.248 -63.464 1.00 45.84 1255 ALA A C 1
ATOM 9747 O O . ALA A 1 1255 ? 1.800 -9.372 -63.723 1.00 45.84 1255 ALA A O 1
ATOM 9748 N N . VAL A 1 1256 ? 0.088 -7.935 -63.662 1.00 42.69 1256 VAL A N 1
ATOM 9749 C CA . VAL A 1 1256 ? -0.914 -8.917 -64.143 1.00 42.69 1256 VAL A CA 1
ATOM 9750 C C . VAL A 1 1256 ? -1.282 -8.730 -65.625 1.00 42.69 1256 VAL A C 1
ATOM 9752 O O . VAL A 1 1256 ? -1.901 -9.609 -66.219 1.00 42.69 1256 VAL A O 1
ATOM 9755 N N . GLU A 1 1257 ? -0.819 -7.664 -66.290 1.00 37.94 1257 GLU A N 1
ATOM 9756 C CA . GLU A 1 1257 ? -0.983 -7.521 -67.751 1.00 37.94 1257 GLU A CA 1
ATOM 9757 C C . GLU A 1 1257 ? 0.041 -8.320 -68.583 1.00 37.94 1257 GLU A C 1
ATOM 9759 O O . GLU A 1 1257 ? -0.099 -8.418 -69.800 1.00 37.94 1257 GLU A O 1
ATOM 9764 N N . THR A 1 1258 ? 1.023 -8.983 -67.964 1.00 39.31 1258 THR A N 1
ATOM 9765 C CA . THR A 1 1258 ? 2.007 -9.831 -68.667 1.00 39.31 1258 THR A CA 1
ATOM 9766 C C . THR A 1 1258 ? 1.829 -11.319 -68.364 1.00 39.31 1258 THR A C 1
ATOM 9768 O O . THR A 1 1258 ? 2.779 -12.072 -68.181 1.00 39.31 1258 THR A O 1
ATOM 9771 N N . GLY A 1 1259 ? 0.577 -11.774 -68.376 1.00 38.78 1259 GLY A N 1
ATOM 9772 C CA . GLY A 1 1259 ? 0.198 -13.187 -68.387 1.00 38.78 1259 GLY A CA 1
ATOM 9773 C C . GLY A 1 1259 ? -0.084 -13.733 -69.790 1.00 38.78 1259 GLY A C 1
ATOM 9774 O O . GLY A 1 1259 ? -1.084 -14.419 -69.977 1.00 38.78 1259 GLY A O 1
ATOM 9775 N N . SER A 1 1260 ? 0.749 -13.429 -70.792 1.00 37.59 1260 SER A N 1
ATOM 9776 C CA . SER A 1 1260 ? 0.772 -14.176 -72.059 1.00 37.59 1260 SER A CA 1
ATOM 9777 C C . SER A 1 1260 ? 2.128 -14.062 -72.766 1.00 37.59 1260 SER A C 1
ATOM 9779 O O . SER A 1 1260 ? 2.362 -13.097 -73.489 1.00 37.59 1260 SER A O 1
ATOM 9781 N N . GLN A 1 1261 ? 2.990 -15.063 -72.570 1.00 35.19 1261 GLN A N 1
ATOM 9782 C CA . GLN A 1 1261 ? 3.780 -15.796 -73.580 1.00 35.19 1261 GLN A CA 1
ATOM 9783 C C . GLN A 1 1261 ? 5.101 -16.336 -72.995 1.00 35.19 1261 GLN A C 1
ATOM 9785 O O . GLN A 1 1261 ? 5.907 -15.575 -72.472 1.00 35.19 1261 GLN A O 1
ATOM 9790 N N . SER A 1 1262 ? 5.258 -17.657 -73.189 1.00 32.69 1262 SER A N 1
ATOM 9791 C CA . SER A 1 1262 ? 6.389 -18.580 -72.952 1.00 32.69 1262 SER A CA 1
ATOM 9792 C C . SER A 1 1262 ? 6.858 -18.808 -71.520 1.00 32.69 1262 SER A C 1
ATOM 9794 O O . SER A 1 1262 ? 7.621 -17.960 -71.011 1.00 32.69 1262 SER A O 1
#

Organism: Emericella nidulans (strain FGSC A4 / ATCC 38163 / CBS 112.46 / NRRL 194 / M139) (NCBI:txid227321)

Mean predicted aligned error: 16.37 Å

Nearest PDB structures (foldseek):
  9goa-assembly1_D  TM=5.482E-01  e=6.999E-21  Latrodectus tredecimguttatus
  5leb-assembly1_A  TM=3.198E-01  e=1.877E-18  synthetic construct
  5et1-assembly2_B  TM=6.576E-01  e=8.635E-11  Mus musculus
  5w7j-assembly1_A  TM=7.725E-01  e=8.503E-07  Homo sapiens
  2dzn-assembly2_C  TM=7.732E-01  e=1.308E-05  Saccharomyces cerevisiae